Protein AF-0000000066714781 (afdb_homodimer)

Solvent-accessible surface area (backbone atoms only — not comparable to full-atom values): 64821 Å² total; per-residue (Å²): 110,67,69,63,35,52,49,48,53,53,52,46,43,52,51,28,61,69,34,91,71,52,39,52,29,37,52,35,44,41,30,31,59,32,53,34,69,69,55,35,81,63,45,42,54,32,31,66,59,55,54,38,80,67,70,57,42,36,33,37,39,38,86,87,50,33,39,34,35,30,44,60,53,38,49,68,54,43,68,72,45,41,47,92,71,44,42,82,36,46,54,91,77,41,76,53,68,45,55,45,47,48,72,73,46,61,73,55,32,30,32,34,32,44,31,46,41,32,26,39,47,58,50,50,51,39,48,62,46,19,53,83,47,53,34,41,82,40,72,44,93,62,55,65,62,62,74,70,40,82,81,58,56,79,86,74,83,58,57,55,38,77,46,52,48,88,39,58,57,57,51,46,67,60,48,49,52,55,51,42,51,51,30,53,72,70,53,27,46,31,37,55,44,34,35,31,63,55,48,22,60,52,65,35,33,28,24,66,59,23,80,42,26,39,22,43,77,42,40,30,43,37,42,81,79,44,34,38,38,19,25,57,61,91,21,56,41,71,67,46,50,52,53,32,50,73,69,60,33,44,78,42,48,45,76,48,50,55,60,44,39,36,28,47,59,71,71,64,59,75,57,89,80,55,72,73,76,70,80,76,77,64,85,85,49,19,39,33,34,22,39,77,33,31,20,32,53,55,54,69,44,40,54,80,90,34,54,36,81,45,77,55,85,56,41,58,64,66,34,40,43,51,74,43,29,49,53,25,33,46,50,42,21,48,53,47,19,35,20,51,46,50,36,52,51,50,48,32,51,46,38,28,69,47,46,24,25,44,15,66,77,37,62,48,77,46,82,56,59,47,88,80,58,90,71,85,55,26,28,45,57,51,49,50,50,38,50,53,45,40,63,74,37,88,55,50,72,50,44,26,46,82,53,24,29,22,52,20,37,48,22,27,38,72,74,37,69,52,41,87,91,72,42,52,60,69,54,44,78,30,45,36,24,39,37,40,34,32,25,22,68,35,8,39,42,57,41,26,50,45,46,48,26,18,46,77,51,73,66,57,19,51,54,44,31,26,32,48,51,4,37,50,45,47,51,71,40,33,39,51,58,70,45,33,24,42,54,49,30,44,48,30,42,43,54,28,20,56,41,22,39,61,60,62,62,58,34,23,37,12,49,26,67,41,33,38,48,75,24,52,76,40,44,22,18,83,62,81,54,92,76,62,39,44,58,49,64,43,20,38,34,34,43,39,29,43,40,55,43,81,78,47,29,27,40,40,45,31,37,33,28,33,29,31,75,41,90,42,86,42,54,50,89,70,52,47,42,28,25,53,40,77,47,56,39,64,72,65,54,60,73,42,46,48,43,71,76,50,52,73,69,53,45,50,48,53,34,51,51,21,47,46,36,46,67,70,34,44,86,71,47,55,73,70,50,37,53,47,46,51,63,53,30,54,74,71,67,76,58,127,111,66,68,64,34,51,49,49,51,54,53,45,43,52,51,28,62,69,35,89,71,52,40,52,27,37,52,36,44,42,30,33,58,32,52,35,69,69,55,34,81,64,46,42,54,31,31,66,58,54,52,38,80,67,67,61,41,36,34,39,38,39,86,85,51,34,38,36,34,31,44,60,54,39,49,70,53,43,69,71,46,42,48,90,71,45,42,83,37,46,55,90,76,41,77,52,68,46,58,45,47,48,71,72,48,61,72,54,32,31,32,35,32,45,29,44,41,32,25,37,46,59,48,52,52,38,48,62,47,20,52,85,47,52,34,40,82,39,72,44,92,64,56,63,63,64,71,70,42,82,81,60,58,79,86,74,81,56,58,54,38,80,46,55,47,88,39,59,57,57,50,47,68,60,49,50,51,53,51,42,52,50,31,54,74,71,51,25,48,32,36,54,44,33,35,31,61,55,48,20,60,52,63,35,34,28,24,66,59,24,82,42,28,39,21,43,77,41,38,30,43,39,42,79,80,46,35,38,40,20,25,59,61,90,20,58,42,71,66,45,51,53,52,34,51,72,69,60,33,45,79,41,49,44,78,49,49,57,60,44,40,36,27,48,58,71,70,62,61,76,57,90,82,55,70,73,77,70,83,76,76,63,87,83,50,20,38,33,34,24,39,77,33,30,19,32,53,55,56,67,44,41,51,79,91,34,51,37,79,45,76,55,84,56,41,58,64,66,34,40,44,52,72,43,30,48,53,24,34,45,51,43,21,48,53,47,19,34,20,50,46,50,36,53,51,50,48,32,51,48,38,29,69,48,46,20,24,42,14,65,76,38,63,48,81,45,76,59,55,47,86,80,60,90,71,85,56,26,29,45,58,53,50,50,50,37,51,54,44,41,64,73,37,87,55,50,71,49,44,27,46,84,52,23,30,21,52,20,38,46,22,27,37,71,74,38,71,53,40,85,90,71,40,53,61,69,52,44,80,31,44,36,24,40,37,39,34,31,25,21,68,35,6,38,43,56,39,25,50,47,46,48,26,17,47,77,50,72,66,57,19,51,52,43,32,24,30,48,51,4,39,50,45,48,49,70,39,33,40,50,58,71,46,34,24,43,52,50,30,44,46,29,42,43,53,27,20,55,41,22,38,60,62,62,62,57,34,24,36,11,50,26,68,41,31,38,49,73,26,52,71,38,43,21,17,82,63,82,53,90,69,68,40,44,59,48,64,41,20,40,32,36,43,39,31,43,40,54,43,81,78,46,29,27,42,41,46,31,35,33,27,33,30,31,76,41,89,42,85,41,54,51,90,70,52,46,41,30,26,54,41,75,48,55,39,63,71,67,55,61,76,42,47,48,42,70,76,51,52,72,68,54,43,50,47,53,33,51,51,20,46,47,33,45,67,70,34,46,86,70,47,55,72,69,50,38,54,48,46,52,63,56,30,54,72,71,66,76,59,127

Structure (mmCIF, N/CA/C/O backbone):
data_AF-0000000066714781-model_v1
#
loop_
_entity.id
_entity.type
_entity.pdbx_description
1 polymer 'Xaa-Pro aminopeptidase'
#
loop_
_atom_site.group_PDB
_atom_site.id
_atom_site.type_symbol
_atom_site.label_atom_id
_atom_site.label_alt_id
_atom_site.label_comp_id
_atom_site.label_asym_id
_atom_site.label_entity_id
_atom_site.label_seq_id
_atom_site.pdbx_PDB_ins_code
_atom_site.Cartn_x
_atom_site.Cartn_y
_atom_site.Cartn_z
_atom_site.occupancy
_atom_site.B_iso_or_equiv
_atom_site.auth_seq_id
_atom_site.auth_comp_id
_atom_site.auth_asym_id
_atom_site.auth_atom_id
_atom_site.pdbx_PDB_model_num
ATOM 1 N N . MET A 1 1 ? 14.008 -42.25 6.23 1 44.88 1 MET A N 1
ATOM 2 C CA . MET A 1 1 ? 13.992 -41.188 5.246 1 44.88 1 MET A CA 1
ATOM 3 C C . MET A 1 1 ? 14.781 -39.969 5.746 1 44.88 1 MET A C 1
ATOM 5 O O . MET A 1 1 ? 15.586 -39.406 5.012 1 44.88 1 MET A O 1
ATOM 9 N N . ALA A 1 2 ? 14.539 -39.625 7.086 1 56.28 2 ALA A N 1
ATOM 10 C CA . ALA A 1 2 ? 15.312 -38.531 7.68 1 56.28 2 ALA A CA 1
ATOM 11 C C . ALA A 1 2 ? 16.797 -38.906 7.766 1 56.28 2 ALA A C 1
ATOM 13 O O . ALA A 1 2 ? 17.656 -38.062 7.48 1 56.28 2 ALA A O 1
ATOM 14 N N . SER A 1 3 ? 17.125 -40.062 8.086 1 51.41 3 SER A N 1
ATOM 15 C CA . SER A 1 3 ? 18.5 -40.5 8.281 1 51.41 3 SER A CA 1
ATOM 16 C C . SER A 1 3 ? 19.281 -40.5 6.965 1 51.41 3 SER A C 1
ATOM 18 O O . SER A 1 3 ? 20.438 -40.094 6.93 1 51.41 3 SER A O 1
ATOM 20 N N . ALA A 1 4 ? 18.672 -40.906 5.91 1 58.88 4 ALA A N 1
ATOM 21 C CA . ALA A 1 4 ? 19.328 -40.875 4.605 1 58.88 4 ALA A CA 1
ATOM 22 C C . ALA A 1 4 ? 19.562 -39.438 4.133 1 58.88 4 ALA A C 1
ATOM 24 O O . ALA A 1 4 ? 20.609 -39.125 3.572 1 58.88 4 ALA A O 1
ATOM 25 N N . ARG A 1 5 ? 18.703 -38.625 4.469 1 74.19 5 ARG A N 1
ATOM 26 C CA . ARG A 1 5 ? 18.828 -37.219 4.07 1 74.19 5 ARG A CA 1
ATOM 27 C C . ARG A 1 5 ? 19.938 -36.531 4.863 1 74.19 5 ARG A C 1
ATOM 29 O O . ARG A 1 5 ? 20.656 -35.688 4.332 1 74.19 5 ARG A O 1
ATOM 36 N N . ASP A 1 6 ? 20.062 -37.031 6.047 1 77.75 6 ASP A N 1
ATOM 37 C CA . ASP A 1 6 ? 21.125 -36.469 6.875 1 77.75 6 ASP A CA 1
ATOM 38 C C . ASP A 1 6 ? 22.5 -36.812 6.301 1 77.75 6 ASP A C 1
ATOM 40 O O . ASP A 1 6 ? 23.438 -36.031 6.422 1 77.75 6 ASP A O 1
ATOM 44 N N . GLU A 1 7 ? 22.5 -37.875 5.621 1 86.5 7 GLU A N 1
ATOM 45 C CA . GLU A 1 7 ? 23.734 -38.25 4.953 1 86.5 7 GLU A CA 1
ATOM 46 C C . GLU A 1 7 ? 24.062 -37.312 3.793 1 86.5 7 GLU A C 1
ATOM 48 O O . GLU A 1 7 ? 25.234 -37.062 3.498 1 86.5 7 GLU A O 1
ATOM 53 N N . HIS A 1 8 ? 23.031 -36.812 3.176 1 92.19 8 HIS A N 1
ATOM 54 C CA . HIS A 1 8 ? 23.25 -35.875 2.082 1 92.19 8 HIS A CA 1
ATOM 55 C C . HIS A 1 8 ? 23.891 -34.594 2.58 1 92.19 8 HIS A C 1
ATOM 57 O O . HIS A 1 8 ? 24.734 -34 1.9 1 92.19 8 HIS A O 1
ATOM 63 N N . LEU A 1 9 ? 23.531 -34.156 3.83 1 94.69 9 LEU A N 1
ATOM 64 C CA . LEU A 1 9 ? 24.094 -32.938 4.414 1 94.69 9 LEU A CA 1
ATOM 65 C C . LEU A 1 9 ? 25.594 -33.125 4.656 1 94.69 9 LEU A C 1
ATOM 67 O O . LEU A 1 9 ? 26.375 -32.188 4.391 1 94.69 9 LEU A O 1
ATOM 71 N N . ASP A 1 10 ? 25.922 -34.219 5.137 1 95.12 10 ASP A N 1
ATOM 72 C CA . ASP A 1 10 ? 27.344 -34.5 5.387 1 95.12 10 ASP A CA 1
ATOM 73 C C . ASP A 1 10 ? 28.125 -34.562 4.082 1 95.12 10 ASP A C 1
ATOM 75 O O . ASP A 1 10 ? 29.266 -34.094 4.023 1 95.12 10 ASP A O 1
ATOM 79 N N . GLY A 1 11 ? 27.5 -35.188 3.088 1 95.75 11 GLY A N 1
ATOM 80 C CA . GLY A 1 11 ? 28.125 -35.219 1.776 1 95.75 11 GLY A CA 1
ATOM 81 C C . GLY A 1 11 ? 28.375 -33.844 1.201 1 95.75 11 GLY A C 1
ATOM 82 O O . GLY A 1 11 ? 29.438 -33.562 0.644 1 95.75 11 GLY A O 1
ATOM 83 N N . ILE A 1 12 ? 27.422 -32.969 1.336 1 97.38 12 ILE A N 1
ATOM 84 C CA . ILE A 1 12 ? 27.531 -31.594 0.841 1 97.38 12 ILE A CA 1
ATOM 85 C C . ILE A 1 12 ? 28.641 -30.875 1.586 1 97.38 12 ILE A C 1
ATOM 87 O O . ILE A 1 12 ? 29.453 -30.156 0.975 1 97.38 12 ILE A O 1
ATOM 91 N N . ARG A 1 13 ? 28.703 -31.031 2.928 1 97.5 13 ARG A N 1
ATOM 92 C CA . ARG A 1 13 ? 29.719 -30.359 3.732 1 97.5 13 ARG A CA 1
ATOM 93 C C . ARG A 1 13 ? 31.125 -30.812 3.346 1 97.5 13 ARG A C 1
ATOM 95 O O . ARG A 1 13 ? 32.062 -30.016 3.332 1 97.5 13 ARG A O 1
ATOM 102 N N . ALA A 1 14 ? 31.219 -32.062 3.061 1 97.25 14 ALA A N 1
ATOM 103 C CA . ALA A 1 14 ? 32.5 -32.562 2.596 1 97.25 14 ALA A CA 1
ATOM 104 C C . ALA A 1 14 ? 32.906 -31.906 1.283 1 97.25 14 ALA A C 1
ATOM 106 O O . ALA A 1 14 ? 34.094 -31.547 1.102 1 97.25 14 ALA A O 1
ATOM 107 N N . LEU A 1 15 ? 32 -31.828 0.376 1 97.69 15 LEU A N 1
ATOM 108 C CA . LEU A 1 15 ? 32.25 -31.172 -0.907 1 97.69 15 LEU A CA 1
ATOM 109 C C . LEU A 1 15 ? 32.594 -29.703 -0.715 1 97.69 15 LEU A C 1
ATOM 111 O O . LEU A 1 15 ? 33.469 -29.172 -1.403 1 97.69 15 LEU A O 1
ATOM 115 N N . MET A 1 16 ? 31.922 -29.016 0.201 1 98.19 16 MET A N 1
ATOM 116 C CA . MET A 1 16 ? 32.188 -27.609 0.505 1 98.19 16 MET A CA 1
ATOM 117 C C . MET A 1 16 ? 33.594 -27.406 1.022 1 98.19 16 MET A C 1
ATOM 119 O O . MET A 1 16 ? 34.312 -26.5 0.586 1 98.19 16 MET A O 1
ATOM 123 N N . ALA A 1 17 ? 33.969 -28.281 1.892 1 97.38 17 ALA A N 1
ATOM 124 C CA . ALA A 1 17 ? 35.312 -28.219 2.479 1 97.38 17 ALA A CA 1
ATOM 125 C C . ALA A 1 17 ? 36.375 -28.5 1.434 1 97.38 17 ALA A C 1
ATOM 127 O O . ALA A 1 17 ? 37.469 -27.938 1.482 1 97.38 17 ALA A O 1
ATOM 128 N N . ALA A 1 18 ? 36.062 -29.328 0.481 1 96.94 18 ALA A N 1
ATOM 129 C CA . ALA A 1 18 ? 37.031 -29.766 -0.528 1 96.94 18 ALA A CA 1
ATOM 130 C C . ALA A 1 18 ? 37.094 -28.781 -1.684 1 96.94 18 ALA A C 1
ATOM 132 O O . ALA A 1 18 ? 38.031 -28.828 -2.486 1 96.94 18 ALA A O 1
ATOM 133 N N . HIS A 1 19 ? 36.156 -27.906 -1.777 1 96.38 19 HIS A N 1
ATOM 134 C CA . HIS A 1 19 ? 36.094 -26.922 -2.861 1 96.38 19 HIS A CA 1
ATOM 135 C C . HIS A 1 19 ? 37.281 -25.938 -2.764 1 96.38 19 HIS A C 1
ATOM 137 O O . HIS A 1 19 ? 37.781 -25.703 -1.674 1 96.38 19 HIS A O 1
ATOM 143 N N . SER A 1 20 ? 37.719 -25.375 -3.877 1 95.5 20 SER A N 1
ATOM 144 C CA . SER A 1 20 ? 38.75 -24.344 -3.926 1 95.5 20 SER A CA 1
ATOM 145 C C . SER A 1 20 ? 38.219 -23.047 -4.531 1 95.5 20 SER A C 1
ATOM 147 O O . SER A 1 20 ? 37.969 -22.984 -5.738 1 95.5 20 SER A O 1
ATOM 149 N N . PRO A 1 21 ? 38.094 -22.047 -3.721 1 96.19 21 PRO A N 1
ATOM 150 C CA . PRO A 1 21 ? 38.281 -21.969 -2.273 1 96.19 21 PRO A CA 1
ATOM 151 C C . PRO A 1 21 ? 37.219 -22.734 -1.483 1 96.19 21 PRO A C 1
ATOM 153 O O . PRO A 1 21 ? 36.188 -23.062 -2.023 1 96.19 21 PRO A O 1
ATOM 156 N N . PRO A 1 22 ? 37.562 -23.016 -0.207 1 96.81 22 PRO A N 1
ATOM 157 C CA . PRO A 1 22 ? 36.531 -23.641 0.62 1 96.81 22 PRO A CA 1
ATOM 158 C C . PRO A 1 22 ? 35.281 -22.766 0.788 1 96.81 22 PRO A C 1
ATOM 160 O O . PRO A 1 22 ? 35.406 -21.547 0.912 1 96.81 22 PRO A O 1
ATOM 163 N N . LEU A 1 23 ? 34.188 -23.422 0.752 1 98.31 23 LEU A N 1
ATOM 164 C CA . LEU A 1 23 ? 32.938 -22.703 0.91 1 98.31 23 LEU A CA 1
ATOM 165 C C . LEU A 1 23 ? 32.5 -22.703 2.369 1 98.31 23 LEU A C 1
ATOM 167 O O . LEU A 1 23 ? 32.625 -23.703 3.064 1 98.31 23 LEU A O 1
ATOM 171 N N . HIS A 1 24 ? 32.062 -21.578 2.838 1 98.38 24 HIS A N 1
ATOM 172 C CA . HIS A 1 24 ? 31.578 -21.406 4.199 1 98.38 24 HIS A CA 1
ATOM 173 C C . HIS A 1 24 ? 30.062 -21.516 4.258 1 98.38 24 HIS A C 1
ATOM 175 O O . HIS A 1 24 ? 29.484 -21.688 5.336 1 98.38 24 HIS A O 1
ATOM 181 N N . GLY A 1 25 ? 29.406 -21.391 3.207 1 98.38 25 GLY A N 1
ATOM 182 C CA . GLY A 1 25 ? 27.969 -21.516 3.025 1 98.38 25 GLY A CA 1
ATOM 183 C C . GLY A 1 25 ? 27.578 -21.906 1.609 1 98.38 25 GLY A C 1
ATOM 184 O O . GLY A 1 25 ? 28.312 -21.609 0.659 1 98.38 25 GLY A O 1
ATOM 185 N N . LEU A 1 26 ? 26.516 -22.609 1.447 1 98.62 26 LEU A N 1
ATOM 186 C CA . LEU A 1 26 ? 25.938 -22.984 0.161 1 98.62 26 LEU A CA 1
ATOM 187 C C . LEU A 1 26 ? 24.453 -22.641 0.113 1 98.62 26 LEU A C 1
ATOM 189 O O . LEU A 1 26 ? 23.672 -23.094 0.962 1 98.62 26 LEU A O 1
ATOM 193 N N . VAL A 1 27 ? 24.062 -21.797 -0.836 1 98.56 27 VAL A N 1
ATOM 194 C CA . VAL A 1 27 ? 22.656 -21.422 -1.023 1 98.56 27 VAL A CA 1
ATOM 195 C C . VAL A 1 27 ? 22.016 -22.328 -2.074 1 98.56 27 VAL A C 1
ATOM 197 O O . VAL A 1 27 ? 22.531 -22.469 -3.186 1 98.56 27 VAL A O 1
ATOM 200 N N . VAL A 1 28 ? 20.922 -22.969 -1.767 1 98.31 28 VAL A N 1
ATOM 201 C CA . VAL A 1 28 ? 20.172 -23.844 -2.67 1 98.31 28 VAL A CA 1
ATOM 202 C C . VAL A 1 28 ? 18.734 -23.344 -2.799 1 98.31 28 VAL A C 1
ATOM 204 O O . VAL A 1 28 ? 17.875 -23.719 -1.999 1 98.31 28 VAL A O 1
ATOM 207 N N . PRO A 1 29 ? 18.422 -22.578 -3.824 1 97.5 29 PRO A N 1
ATOM 208 C CA . PRO A 1 29 ? 17.062 -22.062 -4.008 1 97.5 29 PRO A CA 1
ATOM 209 C C . PRO A 1 29 ? 16.125 -23.109 -4.602 1 97.5 29 PRO A C 1
ATOM 211 O O . PRO A 1 29 ? 16.562 -24.188 -4.988 1 97.5 29 PRO A O 1
ATOM 214 N N . SER A 1 30 ? 14.805 -22.781 -4.621 1 96.56 30 SER A N 1
ATOM 215 C CA . SER A 1 30 ? 13.812 -23.625 -5.273 1 96.56 30 SER A CA 1
ATOM 216 C C . SER A 1 30 ? 13.844 -23.438 -6.789 1 96.56 30 SER A C 1
ATOM 218 O O . SER A 1 30 ? 13.453 -24.344 -7.535 1 96.56 30 SER A O 1
ATOM 220 N N . GLU A 1 31 ? 14.336 -22.344 -7.223 1 96.06 31 GLU A N 1
ATOM 221 C CA . GLU A 1 31 ? 14.203 -21.922 -8.617 1 96.06 31 GLU A CA 1
ATOM 222 C C . GLU A 1 31 ? 15.133 -22.719 -9.523 1 96.06 31 GLU A C 1
ATOM 224 O O . GLU A 1 31 ? 16.234 -23.094 -9.117 1 96.06 31 GLU A O 1
ATOM 229 N N . ASP A 1 32 ? 14.703 -22.953 -10.75 1 96.81 32 ASP A N 1
ATOM 230 C CA . ASP A 1 32 ? 15.547 -23.5 -11.812 1 96.81 32 ASP A CA 1
ATOM 231 C C . ASP A 1 32 ? 16.203 -22.375 -12.617 1 96.81 32 ASP A C 1
ATOM 233 O O . ASP A 1 32 ? 16.281 -21.234 -12.156 1 96.81 32 ASP A O 1
ATOM 237 N N . ALA A 1 33 ? 16.797 -22.75 -13.711 1 96.75 33 ALA A N 1
ATOM 238 C CA . ALA A 1 33 ? 17.547 -21.797 -14.523 1 96.75 33 ALA A CA 1
ATOM 239 C C . ALA A 1 33 ? 16.625 -20.734 -15.125 1 96.75 33 ALA A C 1
ATOM 241 O O . ALA A 1 33 ? 17.109 -19.719 -15.641 1 96.75 33 ALA A O 1
ATOM 242 N N . HIS A 1 34 ? 15.352 -20.953 -15.031 1 97.88 34 HIS A N 1
ATOM 243 C CA . HIS A 1 34 ? 14.359 -20.062 -15.617 1 97.88 34 HIS A CA 1
ATOM 244 C C . HIS A 1 34 ? 13.562 -19.328 -14.539 1 97.88 34 HIS A C 1
ATOM 246 O O . HIS A 1 34 ? 12.578 -18.641 -14.844 1 97.88 34 HIS A O 1
ATOM 252 N N . GLN A 1 35 ? 13.984 -19.5 -13.242 1 96.06 35 GLN A N 1
ATOM 253 C CA . GLN A 1 35 ? 13.352 -18.891 -12.078 1 96.06 35 GLN A CA 1
ATOM 254 C C . GLN A 1 35 ? 11.883 -19.297 -11.984 1 96.06 35 GLN A C 1
ATOM 256 O O . GLN A 1 35 ? 11.039 -18.484 -11.586 1 96.06 35 GLN A O 1
ATOM 261 N N . SER A 1 36 ? 11.586 -20.5 -12.367 1 94.81 36 SER A N 1
ATOM 262 C CA . SER A 1 36 ? 10.211 -21 -12.391 1 94.81 36 SER A CA 1
ATOM 263 C C . SER A 1 36 ? 9.672 -21.219 -10.977 1 94.81 36 SER A C 1
ATOM 265 O O . SER A 1 36 ? 10.422 -21.609 -10.078 1 94.81 36 SER A O 1
ATOM 267 N N . GLU A 1 37 ? 8.375 -20.969 -10.828 1 89.25 37 GLU A N 1
ATOM 268 C CA . GLU A 1 37 ? 7.715 -21.328 -9.578 1 89.25 37 GLU A CA 1
ATOM 269 C C . GLU A 1 37 ? 7.652 -22.844 -9.398 1 89.25 37 GLU A C 1
ATOM 271 O O . GLU A 1 37 ? 8.062 -23.375 -8.367 1 89.25 37 GLU A O 1
ATOM 276 N N . TYR A 1 38 ? 7.098 -23.516 -10.406 1 91.19 38 TYR A N 1
ATOM 277 C CA . TYR A 1 38 ? 7.16 -24.969 -10.477 1 91.19 38 TYR A CA 1
ATOM 278 C C . TYR A 1 38 ? 8.336 -25.422 -11.328 1 91.19 38 TYR A C 1
ATOM 280 O O . TYR A 1 38 ? 8.586 -24.859 -12.398 1 91.19 38 TYR A O 1
ATOM 288 N N . VAL A 1 39 ? 9.039 -26.391 -10.75 1 95.44 39 VAL A N 1
ATOM 289 C CA . VAL A 1 39 ? 10.211 -26.859 -11.484 1 95.44 39 VAL A CA 1
ATOM 290 C C . VAL A 1 39 ? 10.07 -28.359 -11.766 1 95.44 39 VAL A C 1
ATOM 292 O O . VAL A 1 39 ? 9.258 -29.047 -11.141 1 95.44 39 VAL A O 1
ATOM 295 N N . SER A 1 40 ? 10.805 -28.828 -12.727 1 94.81 40 SER A N 1
ATOM 296 C CA . SER A 1 40 ? 10.781 -30.25 -13.062 1 94.81 40 SER A CA 1
ATOM 297 C C . SER A 1 40 ? 11.43 -31.078 -11.969 1 94.81 40 SER A C 1
ATOM 299 O O . SER A 1 40 ? 12.18 -30.562 -11.141 1 94.81 40 SER A O 1
ATOM 301 N N . GLU A 1 41 ? 11.172 -32.344 -11.992 1 94.06 41 GLU A N 1
ATOM 302 C CA . GLU A 1 41 ? 11.633 -33.25 -10.953 1 94.06 41 GLU A CA 1
ATOM 303 C C . GLU A 1 41 ? 13.148 -33.188 -10.797 1 94.06 41 GLU A C 1
ATOM 305 O O . GLU A 1 41 ? 13.664 -33.25 -9.68 1 94.06 41 GLU A O 1
ATOM 310 N N . GLN A 1 42 ? 13.828 -33.062 -11.875 1 94.62 42 GLN A N 1
ATOM 311 C CA . GLN A 1 42 ? 15.281 -33.094 -11.844 1 94.62 42 GLN A CA 1
ATOM 312 C C . GLN A 1 42 ? 15.852 -31.797 -11.297 1 94.62 42 GLN A C 1
ATOM 314 O O . GLN A 1 42 ? 17.047 -31.719 -10.969 1 94.62 42 GLN A O 1
ATOM 319 N N . ASP A 1 43 ? 15.031 -30.781 -11.172 1 95.94 43 ASP A N 1
ATOM 320 C CA . ASP A 1 43 ? 15.484 -29.469 -10.719 1 95.94 43 ASP A CA 1
ATOM 321 C C . ASP A 1 43 ? 15.109 -29.219 -9.258 1 95.94 43 ASP A C 1
ATOM 323 O O . ASP A 1 43 ? 15.406 -28.172 -8.703 1 95.94 43 ASP A O 1
ATOM 327 N N . LYS A 1 44 ? 14.461 -30.172 -8.609 1 96.56 44 LYS A N 1
ATOM 328 C CA . LYS A 1 44 ? 14.023 -30.031 -7.223 1 96.56 44 LYS A CA 1
ATOM 329 C C . LYS A 1 44 ? 15.18 -30.281 -6.258 1 96.56 44 LYS A C 1
ATOM 331 O O . LYS A 1 44 ? 15.062 -31.094 -5.34 1 96.56 44 LYS A O 1
ATOM 336 N N . ARG A 1 45 ? 16.266 -29.5 -6.355 1 97.12 45 ARG A N 1
ATOM 337 C CA . ARG A 1 45 ? 17.484 -29.656 -5.574 1 97.12 45 ARG A CA 1
ATOM 338 C C . ARG A 1 45 ? 17.234 -29.344 -4.105 1 97.12 45 ARG A C 1
ATOM 340 O O . ARG A 1 45 ? 17.703 -30.078 -3.225 1 97.12 45 ARG A O 1
ATOM 347 N N . ARG A 1 46 ? 16.484 -28.266 -3.836 1 97.56 46 ARG A N 1
ATOM 348 C CA . ARG A 1 46 ? 16.172 -27.906 -2.455 1 97.56 46 ARG A CA 1
ATOM 349 C C . ARG A 1 46 ? 15.375 -29.016 -1.77 1 97.56 46 ARG A C 1
ATOM 351 O O . ARG A 1 46 ? 15.648 -29.359 -0.617 1 97.56 46 ARG A O 1
ATOM 358 N N . GLU A 1 47 ? 14.367 -29.516 -2.504 1 96.31 47 GLU A N 1
ATOM 359 C CA . GLU A 1 47 ? 13.562 -30.609 -1.959 1 96.31 47 GLU A CA 1
ATOM 360 C C . GLU A 1 47 ? 14.422 -31.828 -1.668 1 96.31 47 GLU A C 1
ATOM 362 O O . GLU A 1 47 ? 14.273 -32.469 -0.621 1 96.31 47 GLU A O 1
ATOM 367 N N . PHE A 1 48 ? 15.352 -32.219 -2.578 1 96.38 48 PHE A N 1
ATOM 368 C CA . PHE A 1 48 ? 16.219 -33.375 -2.426 1 96.38 48 PHE A CA 1
ATOM 369 C C . PHE A 1 48 ? 17.062 -33.25 -1.165 1 96.38 48 PHE A C 1
ATOM 371 O O . PHE A 1 48 ? 17.109 -34.188 -0.358 1 96.38 48 PHE A O 1
ATOM 378 N N . ILE A 1 49 ? 17.609 -32.062 -0.972 1 96.75 49 ILE A N 1
ATOM 379 C CA . ILE A 1 49 ? 18.625 -31.953 0.079 1 96.75 49 ILE A CA 1
ATOM 380 C C . ILE A 1 49 ? 17.938 -31.734 1.427 1 96.75 49 ILE A C 1
ATOM 382 O O . ILE A 1 49 ? 18.438 -32.188 2.463 1 96.75 49 ILE A O 1
ATOM 386 N N . SER A 1 50 ? 16.797 -31.047 1.478 1 96.25 50 SER A N 1
ATOM 387 C CA . SER A 1 50 ? 16.188 -30.641 2.744 1 96.25 50 SER A CA 1
ATOM 388 C C . SER A 1 50 ? 15.031 -31.562 3.123 1 96.25 50 SER A C 1
ATOM 390 O O . SER A 1 50 ? 14.625 -31.609 4.285 1 96.25 50 SER A O 1
ATOM 392 N N . GLY A 1 51 ? 14.406 -32.156 2.119 1 94.75 51 GLY A N 1
ATOM 393 C CA . GLY A 1 51 ? 13.211 -32.969 2.346 1 94.75 51 GLY A CA 1
ATOM 394 C C . GLY A 1 51 ? 11.938 -32.125 2.342 1 94.75 51 GLY A C 1
ATOM 395 O O . GLY A 1 51 ? 10.836 -32.688 2.418 1 94.75 51 GLY A O 1
ATOM 396 N N . PHE A 1 52 ? 12.086 -30.859 2.242 1 95.81 52 PHE A N 1
ATOM 397 C CA . PHE A 1 52 ? 10.93 -29.984 2.213 1 95.81 52 PHE A CA 1
ATOM 398 C C . PHE A 1 52 ? 10.32 -29.938 0.815 1 95.81 52 PHE A C 1
ATOM 400 O O . PHE A 1 52 ? 10.977 -29.516 -0.141 1 95.81 52 PHE A O 1
ATOM 407 N N . THR A 1 53 ? 9.016 -30.219 0.65 1 94.12 53 THR A N 1
ATOM 408 C CA . THR A 1 53 ? 8.43 -30.422 -0.669 1 94.12 53 THR A CA 1
ATOM 409 C C . THR A 1 53 ? 7.629 -29.203 -1.102 1 94.12 53 THR A C 1
ATOM 411 O O . THR A 1 53 ? 7.016 -29.203 -2.172 1 94.12 53 THR A O 1
ATOM 414 N N . GLY A 1 54 ? 7.566 -28.156 -0.257 1 93.88 54 GLY A N 1
ATOM 415 C CA . GLY A 1 54 ? 6.895 -26.938 -0.687 1 93.88 54 GLY A CA 1
ATOM 416 C C . GLY A 1 54 ? 7.508 -26.328 -1.932 1 93.88 54 GLY A C 1
ATOM 417 O O . GLY A 1 54 ? 8.695 -26.516 -2.203 1 93.88 54 GLY A O 1
ATOM 418 N N . SER A 1 55 ? 6.742 -25.516 -2.609 1 92.12 55 SER A N 1
ATOM 419 C CA . SER A 1 55 ? 7.191 -25 -3.896 1 92.12 55 SER A CA 1
ATOM 420 C C . SER A 1 55 ? 8.008 -23.719 -3.723 1 92.12 55 SER A C 1
ATOM 422 O O . SER A 1 55 ? 8.578 -23.203 -4.688 1 92.12 55 SER A O 1
ATOM 424 N N . ALA A 1 56 ? 8.016 -23.188 -2.545 1 93.75 56 ALA A N 1
ATOM 425 C CA . ALA A 1 56 ? 8.773 -21.953 -2.312 1 93.75 56 ALA A CA 1
ATOM 426 C C . ALA A 1 56 ? 9.672 -22.094 -1.085 1 93.75 56 ALA A C 1
ATOM 428 O O . ALA A 1 56 ? 9.203 -22.453 -0.003 1 93.75 56 ALA A O 1
ATOM 429 N N . GLY A 1 57 ? 10.891 -21.75 -1.279 1 96.19 57 GLY A N 1
ATOM 430 C CA . GLY A 1 57 ? 11.852 -21.812 -0.186 1 96.19 57 GLY A CA 1
ATOM 431 C C . GLY A 1 57 ? 13.289 -21.656 -0.644 1 96.19 57 GLY A C 1
ATOM 432 O O . GLY A 1 57 ? 13.562 -21.594 -1.845 1 96.19 57 GLY A O 1
ATOM 433 N N . LEU A 1 58 ? 14.117 -21.562 0.317 1 98.06 58 LEU A N 1
ATOM 434 C CA . LEU A 1 58 ? 15.555 -21.422 0.098 1 98.06 58 LEU A CA 1
ATOM 435 C C . LEU A 1 58 ? 16.344 -22.109 1.211 1 98.06 58 LEU A C 1
ATOM 437 O O . LEU A 1 58 ? 16.094 -21.859 2.393 1 98.06 58 LEU A O 1
ATOM 441 N N . ALA A 1 59 ? 17.234 -22.969 0.83 1 98.31 59 ALA A N 1
ATOM 442 C CA . ALA A 1 59 ? 18.078 -23.672 1.8 1 98.31 59 ALA A CA 1
ATOM 443 C C . ALA A 1 59 ? 19.453 -23.016 1.894 1 98.31 59 ALA A C 1
ATOM 445 O O . ALA A 1 59 ? 20.016 -22.609 0.881 1 98.31 59 ALA A O 1
ATOM 446 N N . LEU A 1 60 ? 19.938 -22.875 3.047 1 98.62 60 LEU A N 1
ATOM 447 C CA . LEU A 1 60 ? 21.312 -22.469 3.326 1 98.62 60 LEU A CA 1
ATOM 448 C C . LEU A 1 60 ? 22.031 -23.531 4.148 1 98.62 60 LEU A C 1
ATOM 450 O O . LEU A 1 60 ? 21.562 -23.906 5.234 1 98.62 60 LEU A O 1
ATOM 454 N N . ILE A 1 61 ? 23.094 -24.047 3.639 1 98.38 61 ILE A N 1
ATOM 455 C CA . ILE A 1 61 ? 23.906 -25.031 4.34 1 98.38 61 ILE A CA 1
ATOM 456 C C . ILE A 1 61 ? 25.25 -24.422 4.715 1 98.38 61 ILE A C 1
ATOM 458 O O . ILE A 1 61 ? 25.984 -23.938 3.848 1 98.38 61 ILE A O 1
ATOM 462 N N . THR A 1 62 ? 25.516 -24.312 5.957 1 98.19 62 THR A N 1
ATOM 463 C CA . THR A 1 62 ? 26.844 -23.953 6.445 1 98.19 62 THR A CA 1
ATOM 464 C C . THR A 1 62 ? 27.594 -25.172 6.953 1 98.19 62 THR A C 1
ATOM 466 O O . THR A 1 62 ? 27.094 -26.297 6.836 1 98.19 62 THR A O 1
ATOM 469 N N . MET A 1 63 ? 28.812 -24.891 7.445 1 96.25 63 MET A N 1
ATOM 470 C CA . MET A 1 63 ? 29.594 -26.016 7.969 1 96.25 63 MET A CA 1
ATOM 471 C C . MET A 1 63 ? 29 -26.516 9.281 1 96.25 63 MET A C 1
ATOM 473 O O . MET A 1 63 ? 29.219 -27.672 9.664 1 96.25 63 MET A O 1
ATOM 477 N N . LYS A 1 64 ? 28.141 -25.703 9.914 1 94.69 64 LYS A N 1
ATOM 478 C CA . LYS A 1 64 ? 27.656 -26.031 11.258 1 94.69 64 LYS A CA 1
ATOM 479 C C . LYS A 1 64 ? 26.141 -26.141 11.281 1 94.69 64 LYS A C 1
ATOM 481 O O . LYS A 1 64 ? 25.578 -26.812 12.148 1 94.69 64 LYS A O 1
ATOM 486 N N . GLU A 1 65 ? 25.469 -25.422 10.422 1 96.44 65 GLU A N 1
ATOM 487 C CA . GLU A 1 65 ? 24 -25.344 10.477 1 96.44 65 GLU A CA 1
ATOM 488 C C . GLU A 1 65 ? 23.391 -25.562 9.094 1 96.44 65 GLU A C 1
ATOM 490 O O . GLU A 1 65 ? 24.047 -25.375 8.078 1 96.44 65 GLU A O 1
ATOM 495 N N . ALA A 1 66 ? 22.219 -26.062 9.047 1 97.94 66 ALA A N 1
ATOM 496 C CA . ALA A 1 66 ? 21.344 -26.125 7.871 1 97.94 66 ALA A CA 1
ATOM 497 C C . ALA A 1 66 ? 20.031 -25.406 8.125 1 97.94 66 ALA A C 1
ATOM 499 O O . ALA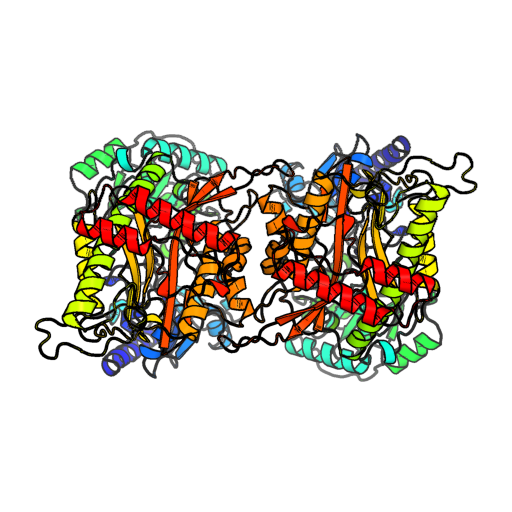 A 1 66 ? 19.328 -25.688 9.102 1 97.94 66 ALA A O 1
ATOM 500 N N . LEU A 1 67 ? 19.75 -24.406 7.305 1 98.5 67 LEU A N 1
ATOM 501 C CA . LEU A 1 67 ? 18.594 -23.531 7.488 1 98.5 67 LEU A CA 1
ATOM 502 C C . LEU A 1 67 ? 17.703 -23.547 6.25 1 98.5 67 LEU A C 1
ATOM 504 O O . LEU A 1 67 ? 18.203 -23.656 5.125 1 98.5 67 LEU A O 1
ATOM 508 N N . LEU A 1 68 ? 16.391 -23.5 6.449 1 98.5 68 LEU A N 1
ATOM 509 C CA . LEU A 1 68 ? 15.422 -23.438 5.359 1 98.5 68 LEU A CA 1
ATOM 510 C C . LEU A 1 68 ? 14.469 -22.266 5.535 1 98.5 68 LEU A C 1
ATOM 512 O O . LEU A 1 68 ? 13.672 -22.234 6.477 1 98.5 68 LEU A O 1
ATOM 516 N N . TRP A 1 69 ? 14.57 -21.281 4.621 1 98.31 69 TRP A N 1
ATOM 517 C CA . TRP A 1 69 ? 13.617 -20.188 4.578 1 98.31 69 TRP A CA 1
ATOM 518 C C . TRP A 1 69 ? 12.391 -20.562 3.754 1 98.31 69 TRP A C 1
ATOM 520 O O . TRP A 1 69 ? 12.516 -21.188 2.695 1 98.31 69 TRP A O 1
ATOM 530 N N . THR A 1 70 ? 11.203 -20.281 4.18 1 97.31 70 THR A N 1
ATOM 531 C CA . THR A 1 70 ? 9.984 -20.359 3.389 1 97.31 70 THR A CA 1
ATOM 532 C C . THR A 1 70 ? 8.961 -19.328 3.861 1 97.31 70 THR A C 1
ATOM 534 O O . THR A 1 70 ? 9.234 -18.562 4.785 1 97.31 70 THR A O 1
ATOM 537 N N . ASP A 1 71 ? 7.91 -19.188 3.162 1 93.75 71 ASP A N 1
ATOM 538 C CA . ASP A 1 71 ? 6.941 -18.156 3.512 1 93.75 71 ASP A CA 1
ATOM 539 C C . ASP A 1 71 ? 5.723 -18.75 4.207 1 93.75 71 ASP A C 1
ATOM 541 O O . ASP A 1 71 ? 5.648 -19.969 4.402 1 93.75 71 ASP A O 1
ATOM 545 N N . GLY A 1 72 ? 4.812 -17.938 4.652 1 91.56 72 GLY A N 1
ATOM 546 C CA . GLY A 1 72 ? 3.727 -18.297 5.547 1 91.56 72 GLY A CA 1
ATOM 547 C C . GLY A 1 72 ? 2.834 -19.391 4.992 1 91.56 72 GLY A C 1
ATOM 548 O O . GLY A 1 72 ? 2.156 -20.094 5.746 1 91.56 72 GLY A O 1
ATOM 549 N N . ARG A 1 73 ? 2.812 -19.688 3.764 1 91.62 73 ARG A N 1
ATOM 550 C CA . ARG A 1 73 ? 2.031 -20.75 3.133 1 91.62 73 ARG A CA 1
ATOM 551 C C . ARG A 1 73 ? 2.488 -22.125 3.609 1 91.62 73 ARG A C 1
ATOM 553 O O . ARG A 1 73 ? 1.721 -23.094 3.566 1 91.62 73 ARG A O 1
ATOM 560 N N . TYR A 1 74 ? 3.783 -22.094 4.016 1 95.31 74 TYR A N 1
ATOM 561 C CA . TYR A 1 74 ? 4.367 -23.422 4.184 1 95.31 74 TYR A CA 1
ATOM 562 C C . TYR A 1 74 ? 4.906 -23.594 5.598 1 95.31 74 TYR A C 1
ATOM 564 O O . TYR A 1 74 ? 5.602 -24.578 5.879 1 95.31 74 TYR A O 1
ATOM 572 N N . PHE A 1 75 ? 4.656 -22.688 6.473 1 94.75 75 PHE A N 1
ATOM 573 C CA . PHE A 1 75 ? 5.215 -22.781 7.816 1 94.75 75 PHE A CA 1
ATOM 574 C C . PHE A 1 75 ? 4.828 -24.109 8.461 1 94.75 75 PHE A C 1
ATOM 576 O O . PHE A 1 75 ? 5.695 -24.859 8.914 1 94.75 75 PHE A O 1
ATOM 583 N N . LEU A 1 76 ? 3.527 -24.344 8.414 1 93.62 76 LEU A N 1
ATOM 584 C CA . LEU A 1 76 ? 3.053 -25.562 9.039 1 93.62 76 LEU A CA 1
ATOM 585 C C . LEU A 1 76 ? 3.605 -26.797 8.328 1 93.62 76 LEU A C 1
ATOM 587 O O . LEU A 1 76 ? 4.062 -27.75 8.969 1 93.62 76 LEU A O 1
ATOM 591 N N . GLN A 1 77 ? 3.67 -26.781 7.055 1 94.38 77 GLN A N 1
ATOM 592 C CA . GLN A 1 77 ? 4.211 -27.891 6.27 1 94.38 77 GLN A CA 1
ATOM 593 C C . GLN A 1 77 ? 5.688 -28.109 6.578 1 94.38 77 GLN A C 1
ATOM 595 O O . GLN A 1 77 ? 6.125 -29.25 6.754 1 94.38 77 GLN A O 1
ATOM 600 N N . ALA A 1 78 ? 6.422 -27.062 6.594 1 96.69 78 ALA A N 1
ATOM 601 C CA . ALA A 1 78 ? 7.859 -27.156 6.852 1 96.69 78 ALA A CA 1
ATOM 602 C C . ALA A 1 78 ? 8.133 -27.75 8.227 1 96.69 78 ALA A C 1
ATOM 604 O O . ALA A 1 78 ? 9.047 -28.562 8.383 1 96.69 78 ALA A O 1
ATOM 605 N N . THR A 1 79 ? 7.375 -27.344 9.203 1 94.31 79 THR A N 1
ATOM 606 C CA . THR A 1 79 ? 7.547 -27.859 10.555 1 94.31 79 THR A CA 1
ATOM 607 C C . THR A 1 79 ? 7.328 -29.375 10.586 1 94.31 79 THR A C 1
ATOM 609 O O . THR A 1 79 ? 7.977 -30.078 11.352 1 94.31 79 THR A O 1
ATOM 612 N N . GLN A 1 80 ? 6.52 -29.859 9.68 1 91.31 80 GLN A N 1
ATOM 613 C CA . GLN A 1 80 ? 6.172 -31.266 9.648 1 91.31 80 GLN A CA 1
ATOM 614 C C . GLN A 1 80 ? 7.18 -32.062 8.82 1 91.31 80 GLN A C 1
ATOM 616 O O . GLN A 1 80 ? 7.387 -33.25 9.062 1 91.31 80 GLN A O 1
ATOM 621 N N . GLN A 1 81 ? 7.852 -31.406 7.875 1 94.44 81 GLN A N 1
ATOM 622 C CA . GLN A 1 81 ? 8.641 -32.156 6.898 1 94.44 81 GLN A CA 1
ATOM 623 C C . GLN A 1 81 ? 10.133 -32.062 7.223 1 94.44 81 GLN A C 1
ATOM 625 O O . GLN A 1 81 ? 10.891 -32.969 6.879 1 94.44 81 GLN A O 1
ATOM 630 N N . LEU A 1 82 ? 10.578 -31.031 7.875 1 95.88 82 LEU A N 1
ATOM 631 C CA . LEU A 1 82 ? 12 -30.828 8.133 1 95.88 82 LEU A CA 1
ATOM 632 C C . LEU A 1 82 ? 12.469 -31.688 9.289 1 95.88 82 LEU A C 1
ATOM 634 O O . LEU A 1 82 ? 11.758 -31.859 10.281 1 95.88 82 LEU A O 1
ATOM 638 N N . SER A 1 83 ? 13.625 -32.312 9.164 1 94.75 83 SER A N 1
ATOM 639 C CA . SER A 1 83 ? 14.234 -33.062 10.258 1 94.75 83 SER A CA 1
ATOM 640 C C . SER A 1 83 ? 14.828 -32.125 11.312 1 94.75 83 SER A C 1
ATOM 642 O O . SER A 1 83 ? 14.859 -30.906 11.117 1 94.75 83 SER A O 1
ATOM 644 N N . ASP A 1 84 ? 15.352 -32.688 12.352 1 94.06 84 ASP A N 1
ATOM 645 C CA . ASP A 1 84 ? 15.914 -31.922 13.461 1 94.06 84 ASP A CA 1
ATOM 646 C C . ASP A 1 84 ? 17.219 -31.25 13.055 1 94.06 84 ASP A C 1
ATOM 648 O O . ASP A 1 84 ? 17.703 -30.359 13.75 1 94.06 84 ASP A O 1
ATOM 652 N N . ARG A 1 85 ? 17.766 -31.625 11.922 1 95.12 85 ARG A N 1
ATOM 653 C CA . ARG A 1 85 ? 19.031 -31.047 11.484 1 95.12 85 ARG A CA 1
ATOM 654 C C . ARG A 1 85 ? 18.797 -29.766 10.703 1 95.12 85 ARG A C 1
ATOM 656 O O . ARG A 1 85 ? 19.75 -29.062 10.359 1 95.12 85 ARG A O 1
ATOM 663 N N . TRP A 1 86 ? 17.562 -29.516 10.352 1 97 86 TRP A N 1
ATOM 664 C CA . TRP A 1 86 ? 17.203 -28.312 9.625 1 97 86 TRP A CA 1
ATOM 665 C C . TRP A 1 86 ? 16.453 -27.344 10.523 1 97 86 TRP A C 1
ATOM 667 O O . TRP A 1 86 ? 15.602 -27.75 11.32 1 97 86 TRP A O 1
ATOM 677 N N . LYS A 1 87 ? 16.766 -26.109 10.422 1 97.88 87 LYS A N 1
ATOM 678 C CA . LYS A 1 87 ? 16.047 -25.062 11.141 1 97.88 87 LYS A CA 1
ATOM 679 C C . LYS A 1 87 ? 15.156 -24.25 10.195 1 97.88 87 LYS A C 1
ATOM 681 O O . LYS A 1 87 ? 15.633 -23.734 9.188 1 97.88 87 LYS A O 1
ATOM 686 N N . LEU A 1 88 ? 13.875 -24.234 10.516 1 98.19 88 LEU A N 1
ATOM 687 C CA . LEU A 1 88 ? 12.938 -23.438 9.734 1 98.19 88 LEU A CA 1
ATOM 688 C C . LEU A 1 88 ? 13.133 -21.953 10 1 98.19 88 LEU A C 1
ATOM 690 O O . LEU A 1 88 ? 13.156 -21.531 11.156 1 98.19 88 LEU A O 1
ATOM 694 N N . MET A 1 89 ? 13.398 -21.203 8.938 1 98.19 89 MET A N 1
ATOM 695 C CA . MET A 1 89 ? 13.445 -19.75 8.961 1 98.19 89 MET A CA 1
ATOM 696 C C . MET A 1 89 ? 12.203 -19.141 8.312 1 98.19 89 MET A C 1
ATOM 698 O O . MET A 1 89 ? 11.953 -19.359 7.125 1 98.19 89 MET A O 1
ATOM 702 N N . ARG A 1 90 ? 11.43 -18.391 9.07 1 95.94 90 ARG A N 1
ATOM 703 C CA . ARG A 1 90 ? 10.156 -17.859 8.602 1 95.94 90 ARG A CA 1
ATOM 704 C C . ARG A 1 90 ? 10.352 -16.516 7.902 1 95.94 90 ARG A C 1
ATOM 706 O O . ARG A 1 90 ? 10.695 -15.523 8.547 1 95.94 90 ARG A O 1
ATOM 713 N N . MET A 1 91 ? 10.117 -16.547 6.598 1 94.31 91 MET A N 1
ATOM 714 C CA . MET A 1 91 ? 10.242 -15.312 5.832 1 94.31 91 MET A CA 1
ATOM 715 C C . MET A 1 91 ? 9.281 -14.25 6.359 1 94.31 91 MET A C 1
ATOM 717 O O . MET A 1 91 ? 8.102 -14.523 6.582 1 94.31 91 MET A O 1
ATOM 721 N N . GLY A 1 92 ? 9.758 -13.055 6.543 1 86.62 92 GLY A N 1
ATOM 722 C CA . GLY A 1 92 ? 8.953 -11.969 7.086 1 86.62 92 GLY A CA 1
ATOM 723 C C . GLY A 1 92 ? 9.023 -11.883 8.602 1 86.62 92 GLY A C 1
ATOM 724 O O . GLY A 1 92 ? 8.695 -10.844 9.18 1 86.62 92 GLY A O 1
ATOM 725 N N . GLU A 1 93 ? 9.383 -12.922 9.242 1 90 93 GLU A N 1
ATOM 726 C CA . GLU A 1 93 ? 9.5 -12.938 10.695 1 90 93 GLU A CA 1
ATOM 727 C C . GLU A 1 93 ? 10.961 -13.023 11.133 1 90 93 GLU A C 1
ATOM 729 O O . GLU A 1 93 ? 11.367 -12.375 12.102 1 90 93 GLU A O 1
ATOM 734 N N . ASP A 1 94 ? 11.695 -13.852 10.43 1 94.88 94 ASP A N 1
ATOM 735 C CA . ASP A 1 94 ? 13.125 -14.016 10.672 1 94.88 94 ASP A CA 1
ATOM 736 C C . ASP A 1 94 ? 13.945 -13.195 9.68 1 94.88 94 ASP A C 1
ATOM 738 O O . ASP A 1 94 ? 13.438 -12.773 8.641 1 94.88 94 ASP A O 1
ATOM 742 N N . PRO A 1 95 ? 15.211 -12.914 10.008 1 94.75 95 PRO A N 1
ATOM 743 C CA . PRO A 1 95 ? 16.047 -12.18 9.055 1 94.75 95 PRO A CA 1
ATOM 744 C C . PRO A 1 95 ? 16.125 -12.859 7.691 1 94.75 95 PRO A C 1
ATOM 746 O O . PRO A 1 95 ? 16.188 -14.086 7.609 1 94.75 95 PRO A O 1
ATOM 749 N N . PRO A 1 96 ? 16.109 -12.055 6.688 1 95.75 96 PRO A N 1
ATOM 750 C CA . PRO A 1 96 ? 16.312 -12.648 5.367 1 95.75 96 PRO A CA 1
ATOM 751 C C . PRO A 1 96 ? 17.641 -13.367 5.234 1 95.75 96 PRO A C 1
ATOM 753 O O . PRO A 1 96 ? 18.578 -13.086 5.992 1 95.75 96 PRO A O 1
ATOM 756 N N . VAL A 1 97 ? 17.734 -14.203 4.344 1 97.19 97 VAL A N 1
ATOM 757 C CA . VAL A 1 97 ? 18.875 -15.109 4.223 1 97.19 97 VAL A CA 1
ATOM 758 C C . VAL A 1 97 ? 20.156 -14.305 4.07 1 97.19 97 VAL A C 1
ATOM 760 O O . VAL A 1 97 ? 21.188 -14.633 4.684 1 97.19 97 VAL A O 1
ATOM 763 N N . GLU A 1 98 ? 20.156 -13.258 3.273 1 96.75 98 GLU A N 1
ATOM 764 C CA . GLU A 1 98 ? 21.359 -12.477 3.047 1 96.75 98 GLU A CA 1
ATOM 765 C C . GLU A 1 98 ? 21.797 -11.758 4.32 1 96.75 98 GLU A C 1
ATOM 767 O O . GLU A 1 98 ? 23 -11.664 4.602 1 96.75 98 GLU A O 1
ATOM 772 N N . ALA A 1 99 ? 20.859 -11.258 5.023 1 95.25 99 ALA A N 1
ATOM 773 C CA . ALA A 1 99 ? 21.188 -10.609 6.293 1 95.25 99 ALA A CA 1
ATOM 774 C C . ALA A 1 99 ? 21.719 -11.625 7.305 1 95.25 99 ALA A C 1
ATOM 776 O O . ALA A 1 99 ? 22.641 -11.328 8.055 1 95.25 99 ALA A O 1
ATOM 777 N N . TRP A 1 100 ? 21.047 -12.797 7.398 1 96.94 100 TRP A N 1
ATOM 778 C CA . TRP A 1 100 ? 21.5 -13.836 8.305 1 96.94 100 TRP A CA 1
ATOM 779 C C . TRP A 1 100 ? 22.953 -14.219 8 1 96.94 100 TRP A C 1
ATOM 781 O O . TRP A 1 100 ? 23.766 -14.328 8.914 1 96.94 100 TRP A O 1
ATOM 791 N N . ILE A 1 101 ? 23.281 -14.406 6.758 1 97.31 101 ILE A N 1
ATOM 792 C CA . ILE A 1 101 ? 24.625 -14.789 6.332 1 97.31 101 ILE A CA 1
ATOM 793 C C . ILE A 1 101 ? 25.625 -13.711 6.754 1 97.31 101 ILE A C 1
ATOM 795 O O . ILE A 1 101 ? 26.656 -14.008 7.359 1 97.31 101 ILE A O 1
ATOM 799 N N . ALA A 1 102 ? 25.281 -12.516 6.41 1 95.44 102 ALA A N 1
ATOM 800 C CA . ALA A 1 102 ? 26.172 -11.391 6.715 1 95.44 102 ALA A CA 1
ATOM 801 C C . ALA A 1 102 ? 26.469 -11.32 8.211 1 95.44 102 ALA A C 1
ATOM 803 O O . ALA A 1 102 ? 27.594 -11.055 8.617 1 95.44 102 ALA A O 1
ATOM 804 N N . ASP A 1 103 ? 25.5 -11.648 8.977 1 94.06 103 ASP A N 1
ATOM 805 C CA . ASP A 1 103 ? 25.609 -11.445 10.422 1 94.06 103 ASP A CA 1
ATOM 806 C C . ASP A 1 103 ? 26.219 -12.664 11.102 1 94.06 103 ASP A C 1
ATOM 808 O O . ASP A 1 103 ? 26.828 -12.547 12.172 1 94.06 103 ASP A O 1
ATOM 812 N N . ASN A 1 104 ? 26.062 -13.82 10.555 1 95.69 104 ASN A N 1
ATOM 813 C CA . ASN A 1 104 ? 26.375 -15.039 11.305 1 95.69 104 ASN A CA 1
ATOM 814 C C . ASN A 1 104 ? 27.641 -15.711 10.773 1 95.69 104 ASN A C 1
ATOM 816 O O . ASN A 1 104 ? 28.234 -16.547 11.461 1 95.69 104 ASN A O 1
ATOM 820 N N . LEU A 1 105 ? 28.062 -15.438 9.547 1 96.69 105 LEU A N 1
ATOM 821 C CA . LEU A 1 105 ? 29.281 -16.016 9.008 1 96.69 105 LEU A CA 1
ATOM 822 C C . LEU A 1 105 ? 30.453 -15.055 9.164 1 96.69 105 LEU A C 1
ATOM 824 O O . LEU A 1 105 ? 30.266 -13.859 9.359 1 96.69 105 LEU A O 1
ATOM 828 N N . ALA A 1 106 ? 31.641 -15.531 9.094 1 94.69 106 ALA A N 1
ATOM 829 C CA . ALA A 1 106 ? 32.875 -14.773 9.336 1 94.69 106 ALA A CA 1
ATOM 830 C C . ALA A 1 106 ? 33.125 -13.75 8.227 1 94.69 106 ALA A C 1
ATOM 832 O O . ALA A 1 106 ? 32.531 -13.852 7.145 1 94.69 106 ALA A O 1
ATOM 833 N N . ASP A 1 107 ? 33.938 -12.789 8.57 1 94.5 107 ASP A N 1
ATOM 834 C CA . ASP A 1 107 ? 34.438 -11.883 7.535 1 94.5 107 ASP A CA 1
ATOM 835 C C . ASP A 1 107 ? 35.125 -12.648 6.418 1 94.5 107 ASP A C 1
ATOM 837 O O . ASP A 1 107 ? 35.844 -13.625 6.68 1 94.5 107 ASP A O 1
ATOM 841 N N . GLU A 1 108 ? 34.875 -12.266 5.219 1 95.56 108 GLU A N 1
ATOM 842 C CA . GLU A 1 108 ? 35.531 -12.805 4.027 1 95.56 108 GLU A CA 1
ATOM 843 C C . GLU A 1 108 ? 35.031 -14.227 3.738 1 95.56 108 GLU A C 1
ATOM 845 O O . GLU A 1 108 ? 35.688 -14.961 2.988 1 95.56 108 GLU A O 1
ATOM 850 N N . ALA A 1 109 ? 33.906 -14.594 4.465 1 97.5 109 ALA A N 1
ATOM 851 C CA . ALA A 1 109 ? 33.344 -15.898 4.18 1 97.5 109 ALA A CA 1
ATOM 852 C C . ALA A 1 109 ? 32.969 -16.031 2.703 1 97.5 109 ALA A C 1
ATOM 854 O O . ALA A 1 109 ? 32.594 -15.055 2.062 1 97.5 109 ALA A O 1
ATOM 855 N N . VAL A 1 110 ? 33.156 -17.234 2.191 1 98.12 110 VAL A N 1
ATOM 856 C CA . VAL A 1 110 ? 32.844 -17.531 0.798 1 98.12 110 VAL A CA 1
ATOM 857 C C . VAL A 1 110 ? 31.547 -18.312 0.718 1 98.12 110 VAL A C 1
ATOM 859 O O . VAL A 1 110 ? 31.438 -19.422 1.256 1 98.12 110 VAL A O 1
ATOM 862 N N . ILE A 1 111 ? 30.531 -17.797 0.074 1 98.56 111 ILE A N 1
ATOM 863 C CA . ILE A 1 111 ? 29.219 -18.406 -0.059 1 98.56 111 ILE A CA 1
ATOM 864 C C . ILE A 1 111 ? 29 -18.891 -1.497 1 98.56 111 ILE A C 1
ATOM 866 O O . ILE A 1 111 ? 29 -18.078 -2.428 1 98.56 111 ILE A O 1
ATOM 870 N N . GLY A 1 112 ? 28.828 -20.188 -1.717 1 98.5 112 GLY A N 1
ATOM 871 C CA . GLY A 1 112 ? 28.641 -20.766 -3.041 1 98.5 112 GLY A CA 1
ATOM 872 C C . GLY A 1 112 ? 27.188 -20.703 -3.516 1 98.5 112 GLY A C 1
ATOM 873 O O . GLY A 1 112 ? 26.266 -20.875 -2.723 1 98.5 112 GLY A O 1
ATOM 874 N N . ILE A 1 113 ? 27 -20.453 -4.785 1 98.38 113 ILE A N 1
ATOM 875 C CA . ILE A 1 113 ? 25.688 -20.469 -5.422 1 98.38 113 ILE A CA 1
ATOM 876 C C . ILE A 1 113 ? 25.781 -21.125 -6.797 1 98.38 113 ILE A C 1
ATOM 878 O O . ILE A 1 113 ? 26.859 -21.109 -7.418 1 98.38 113 ILE A O 1
ATOM 882 N N . ASN A 1 114 ? 24.734 -21.781 -7.25 1 98.12 114 ASN A N 1
ATOM 883 C CA . ASN A 1 114 ? 24.578 -22.109 -8.664 1 98.12 114 ASN A CA 1
ATOM 884 C C . ASN A 1 114 ? 24.109 -20.906 -9.469 1 98.12 114 ASN A C 1
ATOM 886 O O . ASN A 1 114 ? 22.953 -20.5 -9.367 1 98.12 114 ASN A O 1
ATOM 890 N N . PRO A 1 115 ? 24.953 -20.328 -10.266 1 97.88 115 PRO A N 1
ATOM 891 C CA . PRO A 1 115 ? 24.609 -19.062 -10.93 1 97.88 115 PRO A CA 1
ATOM 892 C C . PRO A 1 115 ? 23.438 -19.203 -11.898 1 97.88 115 PRO A C 1
ATOM 894 O O . PRO A 1 115 ? 22.844 -18.203 -12.32 1 97.88 115 PRO A O 1
ATOM 897 N N . TRP A 1 116 ? 23.062 -20.438 -12.336 1 97.75 116 TRP A N 1
ATOM 898 C CA . TRP A 1 116 ? 21.922 -20.672 -13.211 1 97.75 116 TRP A CA 1
ATOM 899 C C . TRP A 1 116 ? 20.609 -20.547 -12.438 1 97.75 116 TRP A C 1
ATOM 901 O O . TRP A 1 116 ? 19.562 -20.266 -13.016 1 97.75 116 TRP A O 1
ATOM 911 N N . CYS A 1 117 ? 20.703 -20.75 -11.133 1 97.75 117 CYS A N 1
ATOM 912 C CA . CYS A 1 117 ? 19.484 -20.844 -10.344 1 97.75 117 CYS A CA 1
ATOM 913 C C . CYS A 1 117 ? 19.297 -19.609 -9.469 1 97.75 117 CYS A C 1
ATOM 915 O O . CYS A 1 117 ? 18.484 -19.609 -8.547 1 97.75 117 CYS A O 1
ATOM 917 N N . ILE A 1 118 ? 20.141 -18.625 -9.727 1 97.44 118 ILE A N 1
ATOM 918 C CA . ILE A 1 118 ? 20.047 -17.359 -9 1 97.44 118 ILE A CA 1
ATOM 919 C C . ILE A 1 118 ? 19.812 -16.219 -9.977 1 97.44 118 ILE A C 1
ATOM 921 O O . ILE A 1 118 ? 20.531 -16.078 -10.969 1 97.44 118 ILE A O 1
ATOM 925 N N . SER A 1 119 ? 18.781 -15.453 -9.68 1 97.44 119 SER A N 1
ATOM 926 C CA . SER A 1 119 ? 18.5 -14.305 -10.539 1 97.44 119 SER A CA 1
ATOM 927 C C . SER A 1 119 ? 19.516 -13.188 -10.312 1 97.44 119 SER A C 1
ATOM 929 O O . SER A 1 119 ? 20.172 -13.141 -9.273 1 97.44 119 SER A O 1
ATOM 931 N N . VAL A 1 120 ? 19.594 -12.297 -11.242 1 97.31 120 VAL A N 1
ATOM 932 C CA . VAL A 1 120 ? 20.469 -11.133 -11.133 1 97.31 120 VAL A CA 1
ATOM 933 C C . VAL A 1 120 ? 20.047 -10.297 -9.93 1 97.31 120 VAL A C 1
ATOM 935 O O . VAL A 1 120 ? 20.891 -9.836 -9.164 1 97.31 120 VAL A O 1
ATOM 938 N N . ASP A 1 121 ? 18.797 -10.156 -9.734 1 94.88 121 ASP A N 1
ATOM 939 C CA . ASP A 1 121 ? 18.266 -9.398 -8.609 1 94.88 121 ASP A CA 1
ATOM 940 C C . ASP A 1 121 ? 18.703 -9.992 -7.277 1 94.88 121 ASP A C 1
ATOM 942 O O . ASP A 1 121 ? 19.156 -9.266 -6.387 1 94.88 121 ASP A O 1
ATOM 946 N N . SER A 1 122 ? 18.531 -11.242 -7.098 1 95.88 122 SER A N 1
ATOM 947 C CA . SER A 1 122 ? 18.922 -11.922 -5.867 1 95.88 122 SER A CA 1
ATOM 948 C C . SER A 1 122 ? 20.422 -11.797 -5.629 1 95.88 122 SER A C 1
ATOM 950 O O . SER A 1 122 ? 20.859 -11.555 -4.504 1 95.88 122 SER A O 1
ATOM 952 N N . ALA A 1 123 ? 21.188 -11.961 -6.672 1 96.81 123 ALA A N 1
ATOM 953 C CA . ALA A 1 123 ? 22.641 -11.867 -6.559 1 96.81 123 ALA A CA 1
ATOM 954 C C . ALA A 1 123 ? 23.062 -10.477 -6.082 1 96.81 123 ALA A C 1
ATOM 956 O O . ALA A 1 123 ? 23.938 -10.352 -5.234 1 96.81 123 ALA A O 1
ATOM 957 N N . GLN A 1 124 ? 22.484 -9.508 -6.668 1 94.81 124 GLN A N 1
ATOM 958 C CA . GLN A 1 124 ? 22.797 -8.133 -6.281 1 94.81 124 GLN A CA 1
ATOM 959 C C . GLN A 1 124 ? 22.438 -7.883 -4.816 1 94.81 124 GLN A C 1
ATOM 961 O O . GLN A 1 124 ? 23.188 -7.215 -4.098 1 94.81 124 GLN A O 1
ATOM 966 N N . ARG A 1 125 ? 21.328 -8.398 -4.391 1 94.5 125 ARG A N 1
ATOM 967 C CA . ARG A 1 125 ? 20.922 -8.281 -2.99 1 94.5 125 ARG A CA 1
ATOM 968 C C . ARG A 1 125 ? 21.953 -8.938 -2.072 1 94.5 125 ARG A C 1
ATOM 970 O O . ARG A 1 125 ? 22.312 -8.383 -1.032 1 94.5 125 ARG A O 1
ATOM 977 N N . TYR A 1 126 ? 22.391 -10.125 -2.463 1 96.62 126 TYR A N 1
ATOM 978 C CA . TYR A 1 126 ? 23.406 -10.828 -1.691 1 96.62 126 TYR A CA 1
ATOM 979 C C . TYR A 1 126 ? 24.688 -10.008 -1.616 1 96.62 126 TYR A C 1
ATOM 981 O O . TYR A 1 126 ? 25.219 -9.781 -0.529 1 96.62 126 TYR A O 1
ATOM 989 N N . GLU A 1 127 ? 25.109 -9.547 -2.729 1 95.75 127 GLU A N 1
ATOM 990 C CA . GLU A 1 127 ? 26.359 -8.805 -2.801 1 95.75 127 GLU A CA 1
ATOM 991 C C . GLU A 1 127 ? 26.297 -7.539 -1.949 1 95.75 127 GLU A C 1
ATOM 993 O O . GLU A 1 127 ? 27.266 -7.203 -1.263 1 95.75 127 GLU A O 1
ATOM 998 N N . ASN A 1 128 ? 25.219 -6.875 -2.072 1 92.31 128 ASN A N 1
ATOM 999 C CA . ASN A 1 128 ? 25.047 -5.668 -1.271 1 92.31 128 ASN A CA 1
ATOM 1000 C C . ASN A 1 128 ? 25.125 -5.973 0.223 1 92.31 128 ASN A C 1
ATOM 1002 O O . ASN A 1 128 ? 25.75 -5.227 0.978 1 92.31 128 ASN A O 1
ATOM 1006 N N . SER A 1 129 ? 24.484 -7.035 0.663 1 94.12 129 SER A N 1
ATOM 1007 C CA . SER A 1 129 ? 24.469 -7.414 2.072 1 94.12 129 SER A CA 1
ATOM 1008 C C . SER A 1 129 ? 25.844 -7.891 2.527 1 94.12 129 SER A C 1
ATOM 1010 O O . SER A 1 129 ? 26.219 -7.707 3.689 1 94.12 129 SER A O 1
ATOM 1012 N N . PHE A 1 130 ? 26.625 -8.453 1.62 1 95.56 130 PHE A N 1
ATOM 1013 C CA . PHE A 1 130 ? 27.906 -9.086 1.936 1 95.56 130 PHE A CA 1
ATOM 1014 C C . PHE A 1 130 ? 29.031 -8.047 1.967 1 95.56 130 PHE A C 1
ATOM 1016 O O . PHE A 1 130 ? 30.109 -8.32 2.484 1 95.56 130 PHE A O 1
ATOM 1023 N N . SER A 1 131 ? 28.75 -6.895 1.377 1 90.75 131 SER A N 1
ATOM 1024 C CA . SER A 1 131 ? 29.797 -5.898 1.15 1 90.75 131 SER A CA 1
ATOM 1025 C C . SER A 1 131 ? 30.391 -5.418 2.467 1 90.75 131 SER A C 1
ATOM 1027 O O . SER A 1 131 ? 31.609 -5.219 2.564 1 90.75 131 SER A O 1
ATOM 1029 N N . LYS A 1 132 ? 29.656 -5.297 3.455 1 81.38 132 LYS A N 1
ATOM 1030 C CA . LYS A 1 132 ? 30.094 -4.727 4.723 1 81.38 132 LYS A CA 1
ATOM 1031 C C . LYS A 1 132 ? 31.141 -5.617 5.391 1 81.38 132 LYS A C 1
ATOM 1033 O O . LYS A 1 132 ? 32.031 -5.121 6.066 1 81.38 132 LYS A O 1
ATOM 1038 N N . ARG A 1 133 ? 31.047 -6.918 5.242 1 91.25 133 ARG A N 1
ATOM 1039 C CA . ARG A 1 133 ? 31.938 -7.867 5.91 1 91.25 133 ARG A CA 1
ATOM 1040 C C . ARG A 1 133 ? 32.875 -8.531 4.914 1 91.25 133 ARG A C 1
ATOM 1042 O O . ARG A 1 133 ? 33.531 -9.531 5.238 1 91.25 133 ARG A O 1
ATOM 1049 N N . HIS A 1 134 ? 32.875 -8.016 3.699 1 93.19 134 HIS A N 1
ATOM 1050 C CA . HIS A 1 134 ? 33.75 -8.477 2.629 1 93.19 134 HIS A CA 1
ATOM 1051 C C . HIS A 1 134 ? 33.562 -9.969 2.359 1 93.19 134 HIS A C 1
ATOM 1053 O O . HIS A 1 134 ? 34.531 -10.703 2.162 1 93.19 134 HIS A O 1
ATOM 1059 N N . GLN A 1 135 ? 32.375 -10.43 2.553 1 96.69 135 GLN A N 1
ATOM 1060 C CA . GLN A 1 135 ? 32.031 -11.781 2.152 1 96.69 135 GLN A CA 1
ATOM 1061 C C . GLN A 1 135 ? 31.844 -11.883 0.64 1 96.69 135 GLN A C 1
ATOM 1063 O O . GLN A 1 135 ? 31.625 -10.875 -0.034 1 96.69 135 GLN A O 1
ATOM 1068 N N . THR A 1 136 ? 32.062 -13.055 0.142 1 96.69 136 THR A N 1
ATOM 1069 C CA . THR A 1 136 ? 32.062 -13.203 -1.309 1 96.69 136 THR A CA 1
ATOM 1070 C C . THR A 1 136 ? 30.984 -14.172 -1.768 1 96.69 136 THR A C 1
ATOM 1072 O O . THR A 1 136 ? 30.844 -15.266 -1.213 1 96.69 136 THR A O 1
ATOM 1075 N N . LEU A 1 137 ? 30.219 -13.742 -2.709 1 97.56 137 LEU A N 1
ATOM 1076 C CA . LEU A 1 137 ? 29.297 -14.625 -3.424 1 97.56 137 LEU A CA 1
ATOM 1077 C C . LEU A 1 137 ? 30.031 -15.352 -4.551 1 97.56 137 LEU A C 1
ATOM 1079 O O . LEU A 1 137 ? 30.375 -14.75 -5.566 1 97.56 137 LEU A O 1
ATOM 1083 N N . PHE A 1 138 ? 30.234 -16.641 -4.418 1 97.81 138 PHE A N 1
ATOM 1084 C CA . PHE A 1 138 ? 31.062 -17.406 -5.344 1 97.81 138 PHE A CA 1
ATOM 1085 C C . PHE A 1 138 ? 30.188 -18.203 -6.312 1 97.81 138 PHE A C 1
ATOM 1087 O O . PHE A 1 138 ? 29.375 -19.031 -5.891 1 97.81 138 PHE A O 1
ATOM 1094 N N . GLN A 1 139 ? 30.297 -18.016 -7.621 1 97.5 139 GLN A N 1
ATOM 1095 C CA . GLN A 1 139 ? 29.594 -18.75 -8.664 1 97.5 139 GLN A CA 1
ATOM 1096 C C . GLN A 1 139 ? 30.234 -20.109 -8.914 1 97.5 139 GLN A C 1
ATOM 1098 O O . GLN A 1 139 ? 31.344 -20.172 -9.453 1 97.5 139 GLN A O 1
ATOM 1103 N N . LEU A 1 140 ? 29.531 -21.109 -8.641 1 97.62 140 LEU A N 1
ATOM 1104 C CA . LEU A 1 140 ? 30.078 -22.453 -8.773 1 97.62 140 LEU A CA 1
ATOM 1105 C C . LEU A 1 140 ? 30.047 -22.906 -10.227 1 97.62 140 LEU A C 1
ATOM 1107 O O . LEU A 1 140 ? 29.109 -22.594 -10.969 1 97.62 140 LEU A O 1
ATOM 1111 N N . SER A 1 141 ? 30.969 -23.734 -10.602 1 94.25 141 SER A N 1
ATOM 1112 C CA . SER A 1 141 ? 31.016 -24.312 -11.945 1 94.25 141 SER A CA 1
ATOM 1113 C C . SER A 1 141 ? 30.125 -25.547 -12.055 1 94.25 141 SER A C 1
ATOM 1115 O O . SER A 1 141 ? 29.656 -25.891 -13.148 1 94.25 141 SER A O 1
ATOM 1117 N N . SER A 1 142 ? 29.953 -26.156 -10.969 1 94.19 142 SER A N 1
ATOM 1118 C CA . SER A 1 142 ? 29.047 -27.297 -10.883 1 94.19 142 SER A CA 1
ATOM 1119 C C . SER A 1 142 ? 28.188 -27.234 -9.625 1 94.19 142 SER A C 1
ATOM 1121 O O . SER A 1 142 ? 28.625 -26.719 -8.594 1 94.19 142 SER A O 1
ATOM 1123 N N . ASP A 1 143 ? 26.984 -27.734 -9.773 1 95.94 143 ASP A N 1
ATOM 1124 C CA . ASP A 1 143 ? 26.094 -27.734 -8.617 1 95.94 143 ASP A CA 1
ATOM 1125 C C . ASP A 1 143 ? 26.453 -28.828 -7.629 1 95.94 143 ASP A C 1
ATOM 1127 O O . ASP A 1 143 ? 26.406 -30.016 -7.969 1 95.94 143 ASP A O 1
ATOM 1131 N N . LEU A 1 144 ? 26.719 -28.5 -6.406 1 97.25 144 LEU A N 1
ATOM 1132 C CA . LEU A 1 144 ? 27.188 -29.469 -5.418 1 97.25 144 LEU A CA 1
ATOM 1133 C C . LEU A 1 144 ? 26.094 -30.453 -5.059 1 97.25 144 LEU A C 1
ATOM 1135 O O . LEU A 1 144 ? 26.375 -31.609 -4.707 1 97.25 144 LEU A O 1
ATOM 1139 N N . VAL A 1 145 ? 24.812 -30.016 -5.141 1 97.69 145 VAL A N 1
ATOM 1140 C CA . VAL A 1 145 ? 23.703 -30.922 -4.852 1 97.69 145 VAL A CA 1
ATOM 1141 C C . VAL A 1 145 ? 23.625 -32.031 -5.914 1 97.69 145 VAL A C 1
ATOM 1143 O O . VAL A 1 145 ? 23.359 -33.188 -5.598 1 97.69 145 VAL A O 1
ATOM 1146 N N . ASP A 1 146 ? 23.859 -31.641 -7.176 1 96.12 146 ASP A N 1
ATOM 1147 C CA . ASP A 1 146 ? 23.844 -32.625 -8.258 1 96.12 146 ASP A CA 1
ATOM 1148 C C . ASP A 1 146 ? 24.922 -33.688 -8.039 1 96.12 146 ASP A C 1
ATOM 1150 O O . ASP A 1 146 ? 24.75 -34.844 -8.453 1 96.12 146 ASP A O 1
ATOM 1154 N N . GLU A 1 147 ? 25.984 -33.312 -7.406 1 95.19 147 GLU A N 1
ATOM 1155 C CA . GLU A 1 147 ? 27.094 -34.25 -7.176 1 95.19 147 GLU A CA 1
ATOM 1156 C C . GLU A 1 147 ? 26.719 -35.312 -6.16 1 95.19 147 GLU A C 1
ATOM 1158 O O . GLU A 1 147 ? 27.234 -36.438 -6.207 1 95.19 147 GLU A O 1
ATOM 1163 N N . VAL A 1 148 ? 25.844 -34.969 -5.258 1 95.62 148 VAL A N 1
ATOM 1164 C CA . VAL A 1 148 ? 25.469 -35.938 -4.219 1 95.62 148 VAL A CA 1
ATOM 1165 C C . VAL A 1 148 ? 24.172 -36.656 -4.609 1 95.62 148 VAL A C 1
ATOM 1167 O O . VAL A 1 148 ? 23.844 -37.688 -4.051 1 95.62 148 VAL A O 1
ATOM 1170 N N . TRP A 1 149 ? 23.406 -36.094 -5.613 1 95.94 149 TRP A N 1
ATOM 1171 C CA . TRP A 1 149 ? 22.125 -36.625 -6.062 1 95.94 149 TRP A CA 1
ATOM 1172 C C . TRP A 1 149 ? 22.344 -37.75 -7.086 1 95.94 149 TRP A C 1
ATOM 1174 O O . TRP A 1 149 ? 22.078 -37.562 -8.273 1 95.94 149 TRP A O 1
ATOM 1184 N N . LYS A 1 150 ? 22.578 -38.875 -6.68 1 92.69 150 LYS A N 1
ATOM 1185 C CA . LYS A 1 150 ? 23.016 -39.969 -7.535 1 92.69 150 LYS A CA 1
ATOM 1186 C C . LYS A 1 150 ? 21.859 -40.5 -8.383 1 92.69 150 LYS A C 1
ATOM 1188 O O . LYS A 1 150 ? 22.062 -40.969 -9.508 1 92.69 150 LYS A O 1
ATOM 1193 N N . ASP A 1 151 ? 20.703 -40.469 -7.918 1 93.75 151 ASP A N 1
ATOM 1194 C CA . ASP A 1 151 ? 19.531 -40.969 -8.633 1 93.75 151 ASP A CA 1
ATOM 1195 C C . ASP A 1 151 ? 18.703 -39.844 -9.195 1 93.75 151 ASP A C 1
ATOM 1197 O O . ASP A 1 151 ? 17.469 -39.938 -9.234 1 93.75 151 ASP A O 1
ATOM 1201 N N . ARG A 1 152 ? 19.359 -38.75 -9.531 1 94.31 152 ARG A N 1
ATOM 1202 C CA . ARG A 1 152 ? 18.672 -37.594 -10.109 1 94.31 152 ARG A CA 1
ATOM 1203 C C . ARG A 1 152 ? 17.859 -38 -11.336 1 94.31 152 ARG A C 1
ATOM 1205 O O . ARG A 1 152 ? 18.391 -38.656 -12.234 1 94.31 152 ARG A O 1
ATOM 1212 N N . PRO A 1 153 ? 16.641 -37.625 -11.422 1 93.81 153 PRO A N 1
ATOM 1213 C CA . PRO A 1 153 ? 15.773 -38.031 -12.547 1 93.81 153 PRO A CA 1
ATOM 1214 C C . PRO A 1 153 ? 16.297 -37.531 -13.891 1 93.81 153 PRO A C 1
ATOM 1216 O O . PRO A 1 153 ? 16.828 -36.438 -13.984 1 93.81 153 PRO A O 1
ATOM 1219 N N . LEU A 1 154 ? 16.078 -38.344 -14.898 1 88.06 154 LEU A N 1
ATOM 1220 C CA . LEU A 1 154 ? 16.469 -37.969 -16.25 1 88.06 154 LEU A CA 1
ATOM 1221 C C . LEU A 1 154 ? 15.383 -37.156 -16.922 1 88.06 154 LEU A C 1
ATOM 1223 O O . LEU A 1 154 ? 14.203 -37.281 -16.609 1 88.06 154 LEU A O 1
ATOM 1227 N N . VAL A 1 155 ? 15.883 -36.344 -17.797 1 84.94 155 VAL A N 1
ATOM 1228 C CA . VAL A 1 155 ? 14.945 -35.5 -18.531 1 84.94 155 VAL A CA 1
ATOM 1229 C C . VAL A 1 155 ? 14.578 -36.156 -19.859 1 84.94 155 VAL A C 1
ATOM 1231 O O . VAL A 1 155 ? 15.453 -36.469 -20.672 1 84.94 155 VAL A O 1
ATOM 1234 N N . GLU A 1 156 ? 13.297 -36.469 -19.969 1 88.56 156 GLU A N 1
ATOM 1235 C CA . GLU A 1 156 ? 12.812 -36.938 -21.266 1 88.56 156 GLU A CA 1
ATOM 1236 C C . GLU A 1 156 ? 12.32 -35.781 -22.141 1 88.56 156 GLU A C 1
ATOM 1238 O O . GLU A 1 156 ? 11.555 -34.938 -21.672 1 88.56 156 GLU A O 1
ATOM 1243 N N . PRO A 1 157 ? 12.859 -35.688 -23.344 1 93.94 157 PRO A N 1
ATOM 1244 C CA . PRO A 1 157 ? 12.383 -34.625 -24.219 1 93.94 157 PRO A CA 1
ATOM 1245 C C . PRO A 1 157 ? 10.898 -34.75 -24.547 1 93.94 157 PRO A C 1
ATOM 1247 O O . PRO A 1 157 ? 10.461 -35.812 -25.031 1 93.94 157 PRO A O 1
ATOM 1250 N N . ARG A 1 158 ? 10.117 -33.844 -24.266 1 95.75 158 ARG A N 1
ATOM 1251 C CA . ARG A 1 158 ? 8.711 -33.75 -24.625 1 95.75 158 ARG A CA 1
ATOM 1252 C C . ARG A 1 158 ? 8.516 -32.75 -25.766 1 95.75 158 ARG A C 1
ATOM 1254 O O . ARG A 1 158 ? 9.18 -31.703 -25.797 1 95.75 158 ARG A O 1
ATOM 1261 N N . PRO A 1 159 ? 7.629 -33.031 -26.672 1 97.06 159 PRO A N 1
ATOM 1262 C CA . PRO A 1 159 ? 7.527 -32.219 -27.875 1 97.06 159 PRO A CA 1
ATOM 1263 C C . PRO A 1 159 ? 7.055 -30.812 -27.594 1 97.06 159 PRO A C 1
ATOM 1265 O O . PRO A 1 159 ? 6.207 -30.594 -26.734 1 97.06 159 PRO A O 1
ATOM 1268 N N . VAL A 1 160 ? 7.605 -29.859 -28.375 1 98.5 160 VAL A N 1
ATOM 1269 C CA . VAL A 1 160 ? 7.074 -28.5 -28.484 1 98.5 160 VAL A CA 1
ATOM 1270 C C . VAL A 1 160 ? 5.816 -28.5 -29.344 1 98.5 160 VAL A C 1
ATOM 1272 O O . VAL A 1 160 ? 5.758 -29.188 -30.375 1 98.5 160 VAL A O 1
ATOM 1275 N N . ILE A 1 161 ? 4.809 -27.797 -28.922 1 98 161 ILE A N 1
ATOM 1276 C CA . ILE A 1 161 ? 3.551 -27.734 -29.672 1 98 161 ILE A CA 1
ATOM 1277 C C . ILE A 1 161 ? 3.244 -26.281 -30.031 1 98 161 ILE A C 1
ATOM 1279 O O . ILE A 1 161 ? 3.439 -25.375 -29.219 1 98 161 ILE A O 1
ATOM 1283 N N . VAL A 1 162 ? 2.799 -26.109 -31.297 1 98.38 162 VAL A N 1
ATOM 1284 C CA . VAL A 1 162 ? 2.367 -24.781 -31.703 1 98.38 162 VAL A CA 1
ATOM 1285 C C . VAL A 1 162 ? 1.007 -24.469 -31.078 1 98.38 162 VAL A C 1
ATOM 1287 O O . VAL A 1 162 ? 0.089 -25.281 -31.141 1 98.38 162 VAL A O 1
ATOM 1290 N N . HIS A 1 163 ? 0.863 -23.391 -30.359 1 98.38 163 HIS A N 1
ATOM 1291 C CA . HIS A 1 163 ? -0.408 -22.891 -29.859 1 98.38 163 HIS A CA 1
ATOM 1292 C C . HIS A 1 163 ? -1.121 -22.031 -30.891 1 98.38 163 HIS A C 1
ATOM 1294 O O . HIS A 1 163 ? -0.681 -20.922 -31.203 1 98.38 163 HIS A O 1
ATOM 1300 N N . PRO A 1 164 ? -2.201 -22.484 -31.469 1 97.94 164 PRO A N 1
ATOM 1301 C CA . PRO A 1 164 ? -2.834 -21.812 -32.594 1 97.94 164 PRO A CA 1
ATOM 1302 C C . PRO A 1 164 ? -3.287 -20.391 -32.281 1 97.94 164 PRO A C 1
ATOM 1304 O O . PRO A 1 164 ? -3.738 -20.125 -31.156 1 97.94 164 PRO A O 1
ATOM 1307 N N . VAL A 1 165 ? -3.254 -19.547 -33.281 1 98.12 165 VAL A N 1
ATOM 1308 C CA . VAL A 1 165 ? -3.635 -18.141 -33.156 1 98.12 165 VAL A CA 1
ATOM 1309 C C . VAL A 1 165 ? -5.109 -18.047 -32.781 1 98.12 165 VAL A C 1
ATOM 1311 O O . VAL A 1 165 ? -5.527 -17.094 -32.125 1 98.12 165 VAL A O 1
ATOM 1314 N N . GLU A 1 166 ? -5.914 -19.078 -33.125 1 98.06 166 GLU A N 1
ATOM 1315 C CA . GLU A 1 166 ? -7.332 -19.109 -32.781 1 98.06 166 GLU A CA 1
ATOM 1316 C C . GLU A 1 166 ? -7.535 -19.062 -31.281 1 98.06 166 GLU A C 1
ATOM 1318 O O . GLU A 1 166 ? -8.594 -18.641 -30.797 1 98.06 166 GLU A O 1
ATOM 1323 N N . PHE A 1 167 ? -6.594 -19.5 -30.5 1 98.44 167 PHE A N 1
ATOM 1324 C CA . PHE A 1 167 ? -6.641 -19.469 -29.047 1 98.44 167 PHE A CA 1
ATOM 1325 C C . PHE A 1 167 ? -5.805 -18.312 -28.516 1 98.44 167 PHE A C 1
ATOM 1327 O O . PHE A 1 167 ? -6.203 -17.641 -27.562 1 98.44 167 PHE A O 1
ATOM 1334 N N . ALA A 1 168 ? -4.652 -18.062 -29.203 1 98.19 168 ALA A N 1
ATOM 1335 C CA . ALA A 1 168 ? -3.709 -17.062 -28.734 1 98.19 168 ALA A CA 1
ATOM 1336 C C . ALA A 1 168 ? -4.23 -15.648 -29 1 98.19 168 ALA A C 1
ATOM 1338 O O . ALA A 1 168 ? -3.91 -14.711 -28.266 1 98.19 168 ALA A O 1
ATOM 1339 N N . GLY A 1 169 ? -4.98 -15.398 -30.031 1 98.5 169 GLY A N 1
ATOM 1340 C CA . GLY A 1 169 ? -5.582 -14.125 -30.375 1 98.5 169 GLY A CA 1
ATOM 1341 C C . GLY A 1 169 ? -4.625 -13.188 -31.094 1 98.5 169 GLY A C 1
ATOM 1342 O O . GLY A 1 169 ? -5.055 -12.242 -31.766 1 98.5 169 GLY A O 1
ATOM 1343 N N . ARG A 1 170 ? -3.295 -13.398 -30.984 1 98.19 170 ARG A N 1
ATOM 1344 C CA . ARG A 1 170 ? -2.27 -12.586 -31.641 1 98.19 170 ARG A CA 1
ATOM 1345 C C . ARG A 1 170 ? -1.204 -13.469 -32.281 1 98.19 170 ARG A C 1
ATOM 1347 O O . ARG A 1 170 ? -0.794 -14.477 -31.703 1 98.19 170 ARG A O 1
ATOM 1354 N N . SER A 1 171 ? -0.734 -13.039 -33.438 1 98.38 171 SER A N 1
ATOM 1355 C CA . SER A 1 171 ? 0.294 -13.805 -34.125 1 98.38 171 SER A CA 1
ATOM 1356 C C . SER A 1 171 ? 1.688 -13.445 -33.625 1 98.38 171 SER A C 1
ATOM 1358 O O . SER A 1 171 ? 1.871 -12.422 -32.969 1 98.38 171 SER A O 1
ATOM 1360 N N . VAL A 1 172 ? 2.652 -14.312 -33.969 1 98.44 172 VAL A N 1
ATOM 1361 C CA . VAL A 1 172 ? 4.039 -14.102 -33.562 1 98.44 172 VAL A CA 1
ATOM 1362 C C . VAL A 1 172 ? 4.574 -12.82 -34.188 1 98.44 172 VAL A C 1
ATOM 1364 O O . VAL A 1 172 ? 5.172 -11.984 -33.5 1 98.44 172 VAL A O 1
ATOM 1367 N N . PRO A 1 173 ? 4.309 -12.523 -35.469 1 98 173 PRO A N 1
ATOM 1368 C CA . PRO A 1 173 ? 4.824 -11.289 -36.062 1 98 173 PRO A CA 1
ATOM 1369 C C . PRO A 1 173 ? 4.277 -10.039 -35.406 1 98 173 PRO A C 1
ATOM 1371 O O . PRO A 1 173 ? 5.012 -9.062 -35.219 1 98 173 PRO A O 1
ATOM 1374 N N . GLU A 1 174 ? 3.014 -10.078 -35.062 1 98.06 174 GLU A N 1
ATOM 1375 C CA . GLU A 1 174 ? 2.428 -8.938 -34.344 1 98.06 174 GLU A CA 1
ATOM 1376 C C . GLU A 1 174 ? 3.129 -8.68 -33.031 1 98.06 174 GLU A C 1
ATOM 1378 O O . GLU A 1 174 ? 3.453 -7.539 -32.688 1 98.06 174 GLU A O 1
ATOM 1383 N N . LYS A 1 175 ? 3.342 -9.75 -32.281 1 98.5 175 LYS A N 1
ATOM 1384 C CA . LYS A 1 175 ? 3.994 -9.641 -30.984 1 98.5 175 LYS A CA 1
ATOM 1385 C C . LYS A 1 175 ? 5.445 -9.195 -31.125 1 98.5 175 LYS A C 1
ATOM 1387 O O . LYS A 1 175 ? 5.934 -8.383 -30.344 1 98.5 175 LYS A O 1
ATOM 1392 N N . MET A 1 176 ? 6.105 -9.719 -32.156 1 97.94 176 MET A N 1
ATOM 1393 C CA . MET A 1 176 ? 7.5 -9.383 -32.438 1 97.94 176 MET A CA 1
ATOM 1394 C C . MET A 1 176 ? 7.645 -7.906 -32.781 1 97.94 176 MET A C 1
ATOM 1396 O O . MET A 1 176 ? 8.594 -7.25 -32.344 1 97.94 176 MET A O 1
ATOM 1400 N N . LYS A 1 177 ? 6.758 -7.414 -33.562 1 97.75 177 LYS A N 1
ATOM 1401 C CA . LYS A 1 177 ? 6.777 -6 -33.938 1 97.75 177 LYS A CA 1
ATOM 1402 C C . LYS A 1 177 ? 6.66 -5.105 -32.719 1 97.75 177 LYS A C 1
ATOM 1404 O O . LYS A 1 177 ? 7.43 -4.156 -32.562 1 97.75 177 LYS A O 1
ATOM 1409 N N . GLU A 1 178 ? 5.719 -5.43 -31.875 1 97.62 178 GLU A N 1
ATOM 1410 C CA . GLU A 1 178 ? 5.523 -4.656 -30.641 1 97.62 178 GLU A CA 1
ATOM 1411 C C . GLU A 1 178 ? 6.758 -4.723 -29.75 1 97.62 178 GLU A C 1
ATOM 1413 O O . GLU A 1 178 ? 7.156 -3.717 -29.156 1 97.62 178 GLU A O 1
ATOM 1418 N N . LEU A 1 179 ? 7.297 -5.902 -29.578 1 98.25 179 LEU A N 1
ATOM 1419 C CA . LEU A 1 179 ? 8.5 -6.074 -28.766 1 98.25 179 LEU A CA 1
ATOM 1420 C C . LEU A 1 179 ? 9.641 -5.207 -29.297 1 98.25 179 LEU A C 1
ATOM 1422 O O . LEU A 1 179 ? 10.312 -4.523 -28.516 1 98.25 179 LEU A O 1
ATOM 1426 N N . ARG A 1 180 ? 9.891 -5.195 -30.578 1 97.56 180 ARG A N 1
ATOM 1427 C CA . ARG A 1 180 ? 10.977 -4.441 -31.188 1 97.56 180 ARG A CA 1
ATOM 1428 C C . ARG A 1 180 ? 10.742 -2.939 -31.062 1 97.56 180 ARG A C 1
ATOM 1430 O O . ARG A 1 180 ? 11.688 -2.17 -30.906 1 97.56 180 ARG A O 1
ATOM 1437 N N . GLU A 1 181 ? 9.508 -2.537 -31.156 1 97.56 181 GLU A N 1
ATOM 1438 C CA . GLU A 1 181 ? 9.195 -1.134 -30.906 1 97.56 181 GLU A CA 1
ATOM 1439 C C . GLU A 1 181 ? 9.594 -0.718 -29.484 1 97.56 181 GLU A C 1
ATOM 1441 O O . GLU A 1 181 ? 10.109 0.381 -29.281 1 97.56 181 GLU A O 1
ATOM 1446 N N . LYS A 1 182 ? 9.344 -1.569 -28.547 1 96.94 182 LYS A N 1
ATOM 1447 C CA . LYS A 1 182 ? 9.719 -1.288 -27.172 1 96.94 182 LYS A CA 1
ATOM 1448 C C . LYS A 1 182 ? 11.242 -1.237 -27.016 1 96.94 182 LYS A C 1
ATOM 1450 O O . LYS A 1 182 ? 11.766 -0.434 -26.25 1 96.94 182 LYS A O 1
ATOM 1455 N N . LEU A 1 183 ? 11.914 -2.162 -27.703 1 96.56 183 LEU A N 1
ATOM 1456 C CA . LEU A 1 183 ? 13.367 -2.145 -27.672 1 96.56 183 LEU A CA 1
ATOM 1457 C C . LEU A 1 183 ? 13.906 -0.799 -28.156 1 96.56 183 LEU A C 1
ATOM 1459 O O . LEU A 1 183 ? 14.734 -0.18 -27.469 1 96.56 183 LEU A O 1
ATOM 1463 N N . VAL A 1 184 ? 13.391 -0.331 -29.234 1 94.81 184 VAL A N 1
ATOM 1464 C CA . VAL A 1 184 ? 13.828 0.935 -29.812 1 94.81 184 VAL A CA 1
ATOM 1465 C C . VAL A 1 184 ? 13.516 2.078 -28.859 1 94.81 184 VAL A C 1
ATOM 1467 O O . VAL A 1 184 ? 14.352 2.955 -28.625 1 94.81 184 VAL A O 1
ATOM 1470 N N . HIS A 1 185 ? 12.375 1.99 -28.344 1 92.69 185 HIS A N 1
ATOM 1471 C CA . HIS A 1 185 ? 11.922 3.039 -27.422 1 92.69 185 HIS A CA 1
ATOM 1472 C C . HIS A 1 185 ? 12.859 3.164 -26.234 1 92.69 185 HIS A C 1
ATOM 1474 O O . HIS A 1 185 ? 13.141 4.273 -25.766 1 92.69 185 HIS A O 1
ATOM 1480 N N . GLU A 1 186 ? 13.406 2.08 -25.703 1 92.12 186 GLU A N 1
ATOM 1481 C CA . GLU A 1 186 ? 14.266 2.088 -24.531 1 92.12 186 GLU A CA 1
ATOM 1482 C C . GLU A 1 186 ? 15.742 2.109 -24.922 1 92.12 186 GLU A C 1
ATOM 1484 O O . GLU A 1 186 ? 16.625 1.896 -24.094 1 92.12 186 GLU A O 1
ATOM 1489 N N . LYS A 1 187 ? 16 2.225 -26.188 1 89.56 187 LYS A N 1
ATOM 1490 C CA . LYS A 1 187 ? 17.359 2.314 -26.734 1 89.56 187 LYS A CA 1
ATOM 1491 C C . LYS A 1 187 ? 18.125 1.017 -26.516 1 89.56 187 LYS A C 1
ATOM 1493 O O . LYS A 1 187 ? 19.312 1.043 -26.188 1 89.56 187 LYS A O 1
ATOM 1498 N N . ALA A 1 188 ? 17.391 -0.069 -26.594 1 95 188 ALA A N 1
ATOM 1499 C CA . ALA A 1 188 ? 18 -1.398 -26.578 1 95 188 ALA A CA 1
ATOM 1500 C C . ALA A 1 188 ? 18.031 -2.008 -27.969 1 95 188 ALA A C 1
ATOM 1502 O O . ALA A 1 188 ? 17.219 -1.657 -28.828 1 95 188 ALA A O 1
ATOM 1503 N N . THR A 1 189 ? 19 -2.848 -28.156 1 94.75 189 THR A N 1
ATOM 1504 C CA . THR A 1 189 ? 19.125 -3.471 -29.469 1 94.75 189 THR A CA 1
ATOM 1505 C C . THR A 1 189 ? 18.781 -4.961 -29.391 1 94.75 189 THR A C 1
ATOM 1507 O O . THR A 1 189 ? 18.625 -5.617 -30.422 1 94.75 189 THR A O 1
ATOM 1510 N N . ALA A 1 190 ? 18.734 -5.516 -28.219 1 97 190 ALA A N 1
ATOM 1511 C CA . ALA A 1 190 ? 18.438 -6.934 -28.031 1 97 190 ALA A CA 1
ATOM 1512 C C . ALA A 1 190 ? 17.844 -7.184 -26.656 1 97 190 ALA A C 1
ATOM 1514 O O . ALA A 1 190 ? 17.906 -6.324 -25.766 1 97 190 ALA A O 1
ATOM 1515 N N . ILE A 1 191 ? 17.219 -8.336 -26.469 1 98.31 191 ILE A N 1
ATOM 1516 C CA . ILE A 1 191 ? 16.734 -8.789 -25.172 1 98.31 191 ILE A CA 1
ATOM 1517 C C . ILE A 1 191 ? 16.984 -10.289 -25.016 1 98.31 191 ILE A C 1
ATOM 1519 O O . ILE A 1 191 ? 16.875 -11.047 -25.984 1 98.31 191 ILE A O 1
ATOM 1523 N N . ILE A 1 192 ? 17.359 -10.672 -23.859 1 98.62 192 ILE A N 1
ATOM 1524 C CA . ILE A 1 192 ? 17.453 -12.078 -23.469 1 98.62 192 ILE A CA 1
ATOM 1525 C C . ILE A 1 192 ? 16.25 -12.453 -22.609 1 98.62 192 ILE A C 1
ATOM 1527 O O . ILE A 1 192 ? 16.047 -11.883 -21.531 1 98.62 192 ILE A O 1
ATOM 1531 N N . ILE A 1 193 ? 15.445 -13.352 -23.078 1 98.69 193 ILE A N 1
ATOM 1532 C CA . ILE A 1 193 ? 14.25 -13.812 -22.375 1 98.69 193 ILE A CA 1
ATOM 1533 C C . ILE A 1 193 ? 14.508 -15.18 -21.75 1 98.69 193 ILE A C 1
ATOM 1535 O O . ILE A 1 193 ? 14.75 -16.156 -22.469 1 98.69 193 ILE A O 1
ATOM 1539 N N . THR A 1 194 ? 14.383 -15.211 -20.406 1 98.44 194 THR A N 1
ATOM 1540 C CA . THR A 1 194 ? 14.734 -16.453 -19.719 1 98.44 194 THR A CA 1
ATOM 1541 C C . THR A 1 194 ? 13.492 -17.094 -19.109 1 98.44 194 THR A C 1
ATOM 1543 O O . THR A 1 194 ? 13.516 -18.281 -18.766 1 98.44 194 THR A O 1
ATOM 1546 N N . ALA A 1 195 ? 12.414 -16.375 -18.891 1 98.06 195 ALA A N 1
ATOM 1547 C CA . ALA A 1 195 ? 11.195 -16.906 -18.312 1 98.06 195 ALA A CA 1
ATOM 1548 C C . ALA A 1 195 ? 10.453 -17.797 -19.297 1 98.06 195 ALA A C 1
ATOM 1550 O O . ALA A 1 195 ? 10.164 -17.375 -20.422 1 98.06 195 ALA A O 1
ATOM 1551 N N . LEU A 1 196 ? 10.078 -18.922 -18.875 1 98.5 196 LEU A N 1
ATOM 1552 C CA . LEU A 1 196 ? 9.508 -19.922 -19.766 1 98.5 196 LEU A CA 1
ATOM 1553 C C . LEU A 1 196 ? 8.18 -19.453 -20.344 1 98.5 196 LEU A C 1
ATOM 1555 O O . LEU A 1 196 ? 7.898 -19.641 -21.516 1 98.5 196 LEU A O 1
ATOM 1559 N N . ASP A 1 197 ? 7.355 -18.859 -19.469 1 98.31 197 ASP A N 1
ATOM 1560 C CA . ASP A 1 197 ? 6.027 -18.438 -19.906 1 98.31 197 ASP A CA 1
ATOM 1561 C C . ASP A 1 197 ? 6.121 -17.297 -20.906 1 98.31 197 ASP A C 1
ATOM 1563 O O . ASP A 1 197 ? 5.27 -17.156 -21.797 1 98.31 197 ASP A O 1
ATOM 1567 N N . GLU A 1 198 ? 7.156 -16.484 -20.859 1 98.5 198 GLU A N 1
ATOM 1568 C CA . GLU A 1 198 ? 7.328 -15.383 -21.797 1 98.5 198 GLU A CA 1
ATOM 1569 C C . GLU A 1 198 ? 7.77 -15.891 -23.172 1 98.5 198 GLU A C 1
ATOM 1571 O O . GLU A 1 198 ? 7.301 -15.406 -24.203 1 98.5 198 GLU A O 1
ATOM 1576 N N . VAL A 1 199 ? 8.656 -16.875 -23.156 1 98.81 199 VAL A N 1
ATOM 1577 C CA . VAL A 1 199 ? 9.047 -17.484 -24.422 1 98.81 199 VAL A CA 1
ATOM 1578 C C . VAL A 1 199 ? 7.84 -18.156 -25.078 1 98.81 199 VAL A C 1
ATOM 1580 O O . VAL A 1 199 ? 7.594 -17.984 -26.266 1 98.81 199 VAL A O 1
ATOM 1583 N N . ALA A 1 200 ? 7.148 -18.922 -24.266 1 98.75 200 ALA A N 1
ATOM 1584 C CA . ALA A 1 200 ? 5.961 -19.625 -24.75 1 98.75 200 ALA A CA 1
ATOM 1585 C C . ALA A 1 200 ? 4.949 -18.641 -25.328 1 98.75 200 ALA A C 1
ATOM 1587 O O . ALA A 1 200 ? 4.383 -18.875 -26.391 1 98.75 200 ALA A O 1
ATOM 1588 N N . TRP A 1 201 ? 4.691 -17.531 -24.609 1 98.81 201 TRP A N 1
ATOM 1589 C CA . TRP A 1 201 ? 3.73 -16.516 -25.047 1 98.81 201 TRP A CA 1
ATOM 1590 C C . TRP A 1 201 ? 4.195 -15.836 -26.312 1 98.81 201 TRP A C 1
ATOM 1592 O O . TRP A 1 201 ? 3.422 -15.695 -27.266 1 98.81 201 TRP A O 1
ATOM 1602 N N . LEU A 1 202 ? 5.422 -15.406 -26.391 1 98.81 202 LEU A N 1
ATOM 1603 C CA . LEU A 1 202 ? 5.969 -14.648 -27.5 1 98.81 202 LEU A CA 1
ATOM 1604 C C . LEU A 1 202 ? 5.902 -15.453 -28.797 1 98.81 202 LEU A C 1
ATOM 1606 O O . LEU A 1 202 ? 5.516 -14.922 -29.844 1 98.81 202 LEU A O 1
ATOM 1610 N N . TYR A 1 203 ? 6.266 -16.75 -28.734 1 98.81 203 TYR A N 1
ATOM 1611 C CA . TYR A 1 203 ? 6.398 -17.562 -29.922 1 98.81 203 TYR A CA 1
ATOM 1612 C C . TYR A 1 203 ? 5.152 -18.422 -30.156 1 98.81 203 TYR A C 1
ATOM 1614 O O . TYR A 1 203 ? 5.102 -19.219 -31.094 1 98.81 203 TYR A O 1
ATOM 1622 N N . ASN A 1 204 ? 4.125 -18.297 -29.344 1 98.75 204 ASN A N 1
ATOM 1623 C CA . ASN A 1 204 ? 2.912 -19.094 -29.453 1 98.75 204 ASN A CA 1
ATOM 1624 C C . ASN A 1 204 ? 3.232 -20.594 -29.484 1 98.75 204 ASN A C 1
ATOM 1626 O O . ASN A 1 204 ? 2.77 -21.312 -30.375 1 98.75 204 ASN A O 1
ATOM 1630 N N . ILE A 1 205 ? 3.965 -21.016 -28.5 1 98.75 205 ILE A N 1
ATOM 1631 C CA . ILE A 1 205 ? 4.242 -22.438 -28.344 1 98.75 205 ILE A CA 1
ATOM 1632 C C . ILE A 1 205 ? 3.875 -22.891 -26.938 1 98.75 205 ILE A C 1
ATOM 1634 O O . ILE A 1 205 ? 3.695 -22.062 -26.047 1 98.75 205 ILE A O 1
ATOM 1638 N N . ARG A 1 206 ? 3.686 -24.109 -26.75 1 98.62 206 ARG A N 1
ATOM 1639 C CA . ARG A 1 206 ? 3.434 -24.766 -25.469 1 98.62 206 ARG A CA 1
ATOM 1640 C C . ARG A 1 206 ? 4.172 -26.094 -25.359 1 98.62 206 ARG A C 1
ATOM 1642 O O . ARG A 1 206 ? 4.762 -26.562 -26.344 1 98.62 206 ARG A O 1
ATOM 1649 N N . GLY A 1 207 ? 4.262 -26.594 -24.219 1 97.81 207 GLY A N 1
ATOM 1650 C CA . GLY A 1 207 ? 4.883 -27.875 -23.938 1 97.81 207 GLY A CA 1
ATOM 1651 C C . GLY A 1 207 ? 4.504 -28.453 -22.594 1 97.81 207 GLY A C 1
ATOM 1652 O O . GLY A 1 207 ? 3.506 -28.047 -22 1 97.81 207 GLY A O 1
ATOM 1653 N N . SER A 1 208 ? 5.141 -29.453 -22.156 1 96.56 208 SER A N 1
ATOM 1654 C CA . SER A 1 208 ? 4.832 -30.125 -20.891 1 96.56 208 SER A CA 1
ATOM 1655 C C . SER A 1 208 ? 6.098 -30.406 -20.094 1 96.56 208 SER A C 1
ATOM 1657 O O . SER A 1 208 ? 6.191 -31.438 -19.406 1 96.56 208 SER A O 1
ATOM 1659 N N . ASP A 1 209 ? 7.09 -29.547 -20.281 1 96.5 209 ASP A N 1
ATOM 1660 C CA . ASP A 1 209 ? 8.367 -29.75 -19.594 1 96.5 209 ASP A CA 1
ATOM 1661 C C . ASP A 1 209 ? 8.211 -29.594 -18.094 1 96.5 209 ASP A C 1
ATOM 1663 O O . ASP A 1 209 ? 9 -30.156 -17.328 1 96.5 209 ASP A O 1
ATOM 1667 N N . VAL A 1 210 ? 7.316 -28.781 -17.625 1 95.31 210 VAL A N 1
ATOM 1668 C CA . VAL A 1 210 ? 7.004 -28.562 -16.203 1 95.31 210 VAL A CA 1
ATOM 1669 C C . VAL A 1 210 ? 5.57 -29 -15.922 1 95.31 210 VAL A C 1
ATOM 1671 O O . VAL A 1 210 ? 4.629 -28.531 -16.562 1 95.31 210 VAL A O 1
ATOM 1674 N N . ASP A 1 211 ? 5.418 -29.828 -14.938 1 93.62 211 ASP A N 1
ATOM 1675 C CA . ASP A 1 211 ? 4.09 -30.344 -14.625 1 93.62 211 ASP A CA 1
ATOM 1676 C C . ASP A 1 211 ? 3.109 -29.203 -14.344 1 93.62 211 ASP A C 1
ATOM 1678 O O . ASP A 1 211 ? 3.459 -28.219 -13.688 1 93.62 211 ASP A O 1
ATOM 1682 N N . TYR A 1 212 ? 1.915 -29.297 -14.953 1 96.06 212 TYR A N 1
ATOM 1683 C CA . TYR A 1 212 ? 0.774 -28.406 -14.727 1 96.06 212 TYR A CA 1
ATOM 1684 C C . TYR A 1 212 ? 0.97 -27.062 -15.422 1 96.06 212 TYR A C 1
ATOM 1686 O O . TYR A 1 212 ? 0.061 -26.234 -15.445 1 96.06 212 TYR A O 1
ATOM 1694 N N . SER A 1 213 ? 2.191 -26.781 -15.945 1 96.88 213 SER A N 1
ATOM 1695 C CA . SER A 1 213 ? 2.479 -25.547 -16.688 1 96.88 213 SER A CA 1
ATOM 1696 C C . SER A 1 213 ? 2.807 -25.844 -18.141 1 96.88 213 SER A C 1
ATOM 1698 O O . SER A 1 213 ? 3.773 -26.547 -18.438 1 96.88 213 SER A O 1
ATOM 1700 N N . PRO A 1 214 ? 2.037 -25.344 -19.078 1 98.06 214 PRO A N 1
ATOM 1701 C CA . PRO A 1 214 ? 2.27 -25.641 -20.5 1 98.06 214 PRO A CA 1
ATOM 1702 C C . PRO A 1 214 ? 3.422 -24.828 -21.078 1 98.06 214 PRO A C 1
ATOM 1704 O O . PRO A 1 214 ? 3.221 -24.047 -22.016 1 98.06 214 PRO A O 1
ATOM 1707 N N . VAL A 1 215 ? 4.613 -25.109 -20.609 1 98.19 215 VAL A N 1
ATOM 1708 C CA . VAL A 1 215 ? 5.797 -24.359 -21.031 1 98.19 215 VAL A CA 1
ATOM 1709 C C . VAL A 1 215 ? 6.871 -25.328 -21.516 1 98.19 215 VAL A C 1
ATOM 1711 O O . VAL A 1 215 ? 6.762 -26.547 -21.312 1 98.19 215 VAL A O 1
ATOM 1714 N N . VAL A 1 216 ? 7.859 -24.797 -22.188 1 98.25 216 VAL A N 1
ATOM 1715 C CA . VAL A 1 216 ? 9.008 -25.516 -22.734 1 98.25 216 VAL A CA 1
ATOM 1716 C C . VAL A 1 216 ? 10.297 -24.953 -22.141 1 98.25 216 VAL A C 1
ATOM 1718 O O . VAL A 1 216 ? 10.508 -23.734 -22.125 1 98.25 216 VAL A O 1
ATOM 1721 N N . HIS A 1 217 ? 11.109 -25.828 -21.594 1 98.06 217 HIS A N 1
ATOM 1722 C CA . HIS A 1 217 ? 12.438 -25.344 -21.234 1 98.06 217 HIS A CA 1
ATOM 1723 C C . HIS A 1 217 ? 13.164 -24.75 -22.438 1 98.06 217 HIS A C 1
ATOM 1725 O O . HIS A 1 217 ? 13.68 -25.484 -23.281 1 98.06 217 HIS A O 1
ATOM 1731 N N . SER A 1 218 ? 13.266 -23.453 -22.438 1 98.62 218 SER A N 1
ATOM 1732 C CA . SER A 1 218 ? 13.812 -22.75 -23.594 1 98.62 218 SER A CA 1
ATOM 1733 C C . SER A 1 218 ? 14.203 -21.312 -23.25 1 98.62 218 SER A C 1
ATOM 1735 O O . SER A 1 218 ? 13.781 -20.797 -22.203 1 98.62 218 SER A O 1
ATOM 1737 N N . TYR A 1 219 ? 15.047 -20.75 -24.016 1 98.75 219 TYR A N 1
ATOM 1738 C CA . TYR A 1 219 ? 15.406 -19.344 -23.984 1 98.75 219 TYR A CA 1
ATOM 1739 C C . TYR A 1 219 ? 15.094 -18.656 -25.312 1 98.75 219 TYR A C 1
ATOM 1741 O O . TYR A 1 219 ? 14.898 -19.344 -26.328 1 98.75 219 TYR A O 1
ATOM 1749 N N . ALA A 1 220 ? 14.992 -17.359 -25.281 1 98.81 220 ALA A N 1
ATOM 1750 C CA . ALA A 1 220 ? 14.93 -16.594 -26.516 1 98.81 220 ALA A CA 1
ATOM 1751 C C . ALA A 1 220 ? 15.875 -15.391 -26.453 1 98.81 220 ALA A C 1
ATOM 1753 O O . ALA A 1 220 ? 16.016 -14.758 -25.406 1 98.81 220 ALA A O 1
ATOM 1754 N N . ILE A 1 221 ? 16.609 -15.148 -27.484 1 98.5 221 ILE A N 1
ATOM 1755 C CA . ILE A 1 221 ? 17.266 -13.875 -27.734 1 98.5 221 ILE A CA 1
ATOM 1756 C C . ILE A 1 221 ? 16.641 -13.203 -28.953 1 98.5 221 ILE A C 1
ATOM 1758 O O . ILE A 1 221 ? 16.5 -13.82 -30.016 1 98.5 221 ILE A O 1
ATOM 1762 N N . VAL A 1 222 ? 16.188 -12.031 -28.797 1 98.19 222 VAL A N 1
ATOM 1763 C CA . VAL A 1 222 ? 15.586 -11.266 -29.891 1 98.19 222 VAL A CA 1
ATOM 1764 C C . VAL A 1 222 ? 16.359 -9.969 -30.094 1 98.19 222 VAL A C 1
ATOM 1766 O O . VAL A 1 222 ? 16.594 -9.211 -29.141 1 98.19 222 VAL A O 1
ATOM 1769 N N . THR A 1 223 ? 16.859 -9.734 -31.266 1 96.31 223 THR A N 1
ATOM 1770 C CA . THR A 1 223 ? 17.469 -8.461 -31.656 1 96.31 223 THR A CA 1
ATOM 1771 C C . THR A 1 223 ? 16.5 -7.637 -32.5 1 96.31 223 THR A C 1
ATOM 1773 O O . THR A 1 223 ? 15.344 -8.008 -32.656 1 96.31 223 THR A O 1
ATOM 1776 N N . LEU A 1 224 ? 16.953 -6.523 -33 1 94.69 224 LEU A N 1
ATOM 1777 C CA . LEU A 1 224 ? 16.125 -5.672 -33.844 1 94.69 224 LEU A CA 1
ATOM 1778 C C . LEU A 1 224 ? 15.82 -6.348 -35.156 1 94.69 224 LEU A C 1
ATOM 1780 O O . LEU A 1 224 ? 14.836 -6.016 -35.812 1 94.69 224 LEU A O 1
ATOM 1784 N N . HIS A 1 225 ? 16.656 -7.434 -35.469 1 92.44 225 HIS A N 1
ATOM 1785 C CA . HIS A 1 225 ? 16.5 -7.969 -36.812 1 92.44 225 HIS A CA 1
ATOM 1786 C C . HIS A 1 225 ? 16.469 -9.492 -36.812 1 92.44 225 HIS A C 1
ATOM 1788 O O . HIS A 1 225 ? 16.172 -10.125 -37.812 1 92.44 225 HIS A O 1
ATOM 1794 N N . SER A 1 226 ? 16.828 -10.094 -35.719 1 95.69 226 SER A N 1
ATOM 1795 C CA . SER A 1 226 ? 16.891 -11.555 -35.625 1 95.69 226 SER A CA 1
ATOM 1796 C C . SER A 1 226 ? 16.172 -12.055 -34.375 1 95.69 226 SER A C 1
ATOM 1798 O O . SER A 1 226 ? 15.992 -11.305 -33.438 1 95.69 226 SER A O 1
ATOM 1800 N N . ALA A 1 227 ? 15.75 -13.266 -34.469 1 97.81 227 ALA A N 1
ATOM 1801 C CA . ALA A 1 227 ? 15.133 -13.953 -33.312 1 97.81 227 ALA A CA 1
ATOM 1802 C C . ALA A 1 227 ? 15.633 -15.391 -33.219 1 97.81 227 ALA A C 1
ATOM 1804 O O . ALA A 1 227 ? 15.75 -16.094 -34.219 1 97.81 227 ALA A O 1
ATOM 1805 N N . PHE A 1 228 ? 15.969 -15.773 -32.031 1 98.62 228 PHE A N 1
ATOM 1806 C CA . PHE A 1 228 ? 16.516 -17.109 -31.75 1 98.62 228 PHE A CA 1
ATOM 1807 C C . PHE A 1 228 ? 15.68 -17.828 -30.703 1 98.62 228 PHE A C 1
ATOM 1809 O O . PHE A 1 228 ? 15.234 -17.219 -29.734 1 98.62 228 PHE A O 1
ATOM 1816 N N . PHE A 1 229 ? 15.422 -19.062 -31 1 98.69 229 PHE A N 1
ATOM 1817 C CA . PHE A 1 229 ? 14.766 -20 -30.109 1 98.69 229 PHE A CA 1
ATOM 1818 C C . PHE A 1 229 ? 15.719 -21.109 -29.672 1 98.69 229 PHE A C 1
ATOM 1820 O O . PHE A 1 229 ? 16.141 -21.938 -30.484 1 98.69 229 PHE A O 1
ATOM 1827 N N . TYR A 1 230 ? 16.125 -21.062 -28.344 1 98.81 230 TYR A N 1
ATOM 1828 C CA . TYR A 1 230 ? 17.047 -22.047 -27.812 1 98.81 230 TYR A CA 1
ATOM 1829 C C . TYR A 1 230 ? 16.297 -23.188 -27.125 1 98.81 230 TYR A C 1
ATOM 1831 O O . TYR A 1 230 ? 15.656 -22.969 -26.094 1 98.81 230 TYR A O 1
ATOM 1839 N N . VAL A 1 231 ? 16.406 -24.359 -27.594 1 98.69 231 VAL A N 1
ATOM 1840 C CA . VAL A 1 231 ? 15.633 -25.5 -27.109 1 98.69 231 VAL A CA 1
ATOM 1841 C C . VAL A 1 231 ? 16.359 -26.797 -27.422 1 98.69 231 VAL A C 1
ATOM 1843 O O . VAL A 1 231 ? 17.219 -26.844 -28.297 1 98.69 231 VAL A O 1
ATOM 1846 N N . ASP A 1 232 ? 16.141 -27.859 -26.578 1 98.06 232 ASP A N 1
ATOM 1847 C CA . ASP A 1 232 ? 16.547 -29.188 -26.984 1 98.06 232 ASP A CA 1
ATOM 1848 C C . ASP A 1 232 ? 15.938 -29.562 -28.328 1 98.06 232 ASP A C 1
ATOM 1850 O O . ASP A 1 232 ? 14.734 -29.828 -28.422 1 98.06 232 ASP A O 1
ATOM 1854 N N . LYS A 1 233 ? 16.766 -29.688 -29.312 1 97.19 233 LYS A N 1
ATOM 1855 C CA . LYS A 1 233 ? 16.281 -29.859 -30.672 1 97.19 233 LYS A CA 1
ATOM 1856 C C . LYS A 1 233 ? 15.523 -31.172 -30.828 1 97.19 233 LYS A C 1
ATOM 1858 O O . LYS A 1 233 ? 14.719 -31.328 -31.75 1 97.19 233 LYS A O 1
ATOM 1863 N N . ARG A 1 234 ? 15.812 -32.125 -29.984 1 96.44 234 ARG A N 1
ATOM 1864 C CA . ARG A 1 234 ? 15.086 -33.406 -30.016 1 96.44 234 ARG A CA 1
ATOM 1865 C C . ARG A 1 234 ? 13.594 -33.188 -29.797 1 96.44 234 ARG A C 1
ATOM 1867 O O . ARG A 1 234 ? 12.773 -34.031 -30.141 1 96.44 234 ARG A O 1
ATOM 1874 N N . LYS A 1 235 ? 13.164 -31.969 -29.203 1 98.19 235 LYS A N 1
ATOM 1875 C CA . LYS A 1 235 ? 11.781 -31.625 -28.906 1 98.19 235 LYS A CA 1
ATOM 1876 C C . LYS A 1 235 ? 11.086 -31.016 -30.109 1 98.19 235 LYS A C 1
ATOM 1878 O O . LYS A 1 235 ? 9.859 -30.875 -30.141 1 98.19 235 LYS A O 1
ATOM 1883 N N . VAL A 1 236 ? 11.828 -30.641 -31.125 1 98.38 236 VAL A N 1
ATOM 1884 C CA . VAL A 1 236 ? 11.32 -29.859 -32.25 1 98.38 236 VAL A CA 1
ATOM 1885 C C . VAL A 1 236 ? 10.812 -30.781 -33.344 1 98.38 236 VAL A C 1
ATOM 1887 O O . VAL A 1 236 ? 11.594 -31.484 -33.969 1 98.38 236 VAL A O 1
ATOM 1890 N N . THR A 1 237 ? 9.531 -30.734 -33.594 1 96.81 237 THR A N 1
ATOM 1891 C CA . THR A 1 237 ? 8.945 -31.5 -34.688 1 96.81 237 THR A CA 1
ATOM 1892 C C . THR A 1 237 ? 9.102 -30.766 -36 1 96.81 237 THR A C 1
ATOM 1894 O O . THR A 1 237 ? 9.484 -29.594 -36.031 1 96.81 237 THR A O 1
ATOM 1897 N N . VAL A 1 238 ? 8.742 -31.469 -37.031 1 96.75 238 VAL A N 1
ATOM 1898 C CA . VAL A 1 238 ? 8.805 -30.859 -38.375 1 96.75 238 VAL A CA 1
ATOM 1899 C C . VAL A 1 238 ? 7.852 -29.672 -38.438 1 96.75 238 VAL A C 1
ATOM 1901 O O . VAL A 1 238 ? 8.188 -28.641 -39.031 1 96.75 238 VAL A O 1
ATOM 1904 N N . GLU A 1 239 ? 6.785 -29.875 -37.875 1 96.88 239 GLU A N 1
ATOM 1905 C CA . GLU A 1 239 ? 5.789 -28.812 -37.844 1 96.88 239 GLU A CA 1
ATOM 1906 C C . GLU A 1 239 ? 6.32 -27.562 -37.125 1 96.88 239 GLU A C 1
ATOM 1908 O O . GLU A 1 239 ? 6.156 -26.453 -37.625 1 96.88 239 GLU A O 1
ATOM 1913 N N . VAL A 1 240 ? 6.934 -27.75 -36.031 1 98.12 240 VAL A N 1
ATOM 1914 C CA . VAL A 1 240 ? 7.473 -26.656 -35.25 1 98.12 240 VAL A CA 1
ATOM 1915 C C . VAL A 1 240 ? 8.625 -26 -36 1 98.12 240 VAL A C 1
ATOM 1917 O O . VAL A 1 240 ? 8.773 -24.766 -36 1 98.12 240 VAL A O 1
ATOM 1920 N N . GLN A 1 241 ? 9.438 -26.797 -36.625 1 97.62 241 GLN A N 1
ATOM 1921 C CA . GLN A 1 241 ? 10.539 -26.266 -37.406 1 97.62 241 GLN A CA 1
ATOM 1922 C C . GLN A 1 241 ? 10.031 -25.344 -38.5 1 97.62 241 GLN A C 1
ATOM 1924 O O . GLN A 1 241 ? 10.555 -24.234 -38.688 1 97.62 241 GLN A O 1
ATOM 1929 N N . LYS A 1 242 ? 9.07 -25.844 -39.25 1 97.5 242 LYS A N 1
ATOM 1930 C CA . LYS A 1 242 ? 8.477 -25.047 -40.312 1 97.5 242 LYS A CA 1
ATOM 1931 C C . LYS A 1 242 ? 7.824 -23.781 -39.75 1 97.5 242 LYS A C 1
ATOM 1933 O O . LYS A 1 242 ? 7.949 -22.703 -40.344 1 97.5 242 LYS A O 1
ATOM 1938 N N . TYR A 1 243 ? 7.129 -23.969 -38.688 1 98 243 TYR A N 1
ATOM 1939 C CA . TYR A 1 243 ? 6.449 -22.859 -38.031 1 98 243 TYR A CA 1
ATOM 1940 C C . TYR A 1 243 ? 7.438 -21.781 -37.625 1 98 243 TYR A C 1
ATOM 1942 O O . TYR A 1 243 ? 7.219 -20.594 -37.906 1 98 243 TYR A O 1
ATOM 1950 N N . MET A 1 244 ? 8.531 -22.125 -37 1 98 244 MET A N 1
ATOM 1951 C CA . MET A 1 244 ? 9.539 -21.188 -36.531 1 98 244 MET A CA 1
ATOM 1952 C C . MET A 1 244 ? 10.219 -20.484 -37.688 1 98 244 MET A C 1
ATOM 1954 O O . MET A 1 244 ? 10.367 -19.266 -37.719 1 98 244 MET A O 1
ATOM 1958 N N . SER A 1 245 ? 10.586 -21.297 -38.625 1 95.94 245 SER A N 1
ATOM 1959 C CA . SER A 1 245 ? 11.219 -20.734 -39.812 1 95.94 245 SER A CA 1
ATOM 1960 C C . SER A 1 245 ? 10.289 -19.75 -40.531 1 95.94 245 SER A C 1
ATOM 1962 O O . SER A 1 245 ? 10.742 -18.703 -41 1 95.94 245 SER A O 1
ATOM 1964 N N . GLY A 1 246 ? 9.07 -20.125 -40.594 1 96.06 246 GLY A N 1
ATOM 1965 C CA . GLY A 1 246 ? 8.078 -19.266 -41.219 1 96.06 246 GLY A CA 1
ATOM 1966 C C . GLY A 1 246 ? 7.906 -17.938 -40.5 1 96.06 246 GLY A C 1
ATOM 1967 O O . GLY A 1 246 ? 7.512 -16.938 -41.125 1 96.06 246 GLY A O 1
ATOM 1968 N N . ASN A 1 247 ? 8.227 -17.906 -39.281 1 96.88 247 ASN A N 1
ATOM 1969 C CA . ASN A 1 247 ? 8.125 -16.688 -38.469 1 96.88 247 ASN A CA 1
ATOM 1970 C C . ASN A 1 247 ? 9.477 -15.992 -38.312 1 96.88 247 ASN A C 1
ATOM 1972 O O . ASN A 1 247 ? 9.625 -15.07 -37.531 1 96.88 247 ASN A O 1
ATOM 1976 N N . GLY A 1 248 ? 10.461 -16.453 -39.062 1 95.31 248 GLY A N 1
ATOM 1977 C CA . GLY A 1 248 ? 11.781 -15.852 -39.031 1 95.31 248 GLY A CA 1
ATOM 1978 C C . GLY A 1 248 ? 12.555 -16.125 -37.781 1 95.31 248 GLY A C 1
ATOM 1979 O O . GLY A 1 248 ? 13.398 -15.32 -37.375 1 95.31 248 GLY A O 1
ATOM 1980 N N . ILE A 1 249 ? 12.297 -17.203 -37.094 1 98 249 ILE A N 1
ATOM 1981 C CA . ILE A 1 249 ? 12.945 -17.547 -35.844 1 98 249 ILE A CA 1
ATOM 1982 C C . ILE A 1 249 ? 13.938 -18.688 -36.062 1 98 249 ILE A C 1
ATOM 1984 O O . ILE A 1 249 ? 13.57 -19.734 -36.594 1 98 249 ILE A O 1
ATOM 1988 N N . GLU A 1 250 ? 15.148 -18.531 -35.688 1 98.06 250 GLU A N 1
ATOM 1989 C CA . GLU A 1 250 ? 16.172 -19.578 -35.812 1 98.06 250 GLU A CA 1
ATOM 1990 C C . GLU A 1 250 ? 16.203 -20.469 -34.562 1 98.06 250 GLU A C 1
ATOM 1992 O O . GLU A 1 250 ? 16.312 -19.969 -33.438 1 98.06 250 GLU A O 1
ATOM 1997 N N . ILE A 1 251 ? 16.125 -21.766 -34.75 1 98.38 251 ILE A N 1
ATOM 1998 C CA . ILE A 1 251 ? 16.203 -22.719 -33.656 1 98.38 251 ILE A CA 1
ATOM 1999 C C . ILE A 1 251 ? 17.656 -23.094 -33.406 1 98.38 251 ILE A C 1
ATOM 2001 O O . ILE A 1 251 ? 18.406 -23.422 -34.312 1 98.38 251 ILE A O 1
ATOM 2005 N N . ARG A 1 252 ? 18.047 -23 -32.156 1 98.38 252 ARG A N 1
ATOM 2006 C CA . ARG A 1 252 ? 19.391 -23.406 -31.703 1 98.38 252 ARG A CA 1
ATOM 2007 C C . ARG A 1 252 ? 19.297 -24.344 -30.5 1 98.38 252 ARG A C 1
ATOM 2009 O O . ARG A 1 252 ? 18.25 -24.453 -29.875 1 98.38 252 ARG A O 1
ATOM 2016 N N . GLU A 1 253 ? 20.391 -25.047 -30.234 1 98.19 253 GLU A N 1
ATOM 2017 C CA . GLU A 1 253 ? 20.422 -25.938 -29.078 1 98.19 253 GLU A CA 1
ATOM 2018 C C . GLU A 1 253 ? 20.344 -25.156 -27.781 1 98.19 253 GLU A C 1
ATOM 2020 O O . GLU A 1 253 ? 20.922 -24.062 -27.656 1 98.19 253 GLU A O 1
ATOM 2025 N N . TYR A 1 254 ? 19.656 -25.75 -26.812 1 98.12 254 TYR A N 1
ATOM 2026 C CA . TYR A 1 254 ? 19.375 -25.141 -25.516 1 98.12 254 TYR A CA 1
ATOM 2027 C C . TYR A 1 254 ? 20.641 -24.578 -24.891 1 98.12 254 TYR A C 1
ATOM 2029 O O . TYR A 1 254 ? 20.656 -23.422 -24.453 1 98.12 254 TYR A O 1
ATOM 2037 N N . GLU A 1 255 ? 21.75 -25.25 -24.922 1 96.88 255 GLU A N 1
ATOM 2038 C CA . GLU A 1 255 ? 22.969 -24.906 -24.203 1 96.88 255 GLU A CA 1
ATOM 2039 C C . GLU A 1 255 ? 23.75 -23.797 -24.906 1 96.88 255 GLU A C 1
ATOM 2041 O O . GLU A 1 255 ? 24.609 -23.156 -24.297 1 96.88 255 GLU A O 1
ATOM 2046 N N . THR A 1 256 ? 23.406 -23.562 -26.156 1 97.81 256 THR A N 1
ATOM 2047 C CA . THR A 1 256 ? 24.141 -22.594 -26.953 1 97.81 256 THR A CA 1
ATOM 2048 C C . THR A 1 256 ? 23.797 -21.156 -26.531 1 97.81 256 THR A C 1
ATOM 2050 O O . THR A 1 256 ? 24.484 -20.219 -26.906 1 97.81 256 THR A O 1
ATOM 2053 N N . VAL A 1 257 ? 22.797 -21 -25.703 1 98.44 257 VAL A N 1
ATOM 2054 C CA . VAL A 1 257 ? 22.359 -19.672 -25.281 1 98.44 257 VAL A CA 1
ATOM 2055 C C . VAL A 1 257 ? 23.516 -18.953 -24.578 1 98.44 257 VAL A C 1
ATOM 2057 O O . VAL A 1 257 ? 23.656 -17.734 -24.688 1 98.44 257 VAL A O 1
ATOM 2060 N N . GLN A 1 258 ? 24.281 -19.703 -23.797 1 97.5 258 GLN A N 1
ATOM 2061 C CA . GLN A 1 258 ? 25.391 -19.094 -23.047 1 97.5 258 GLN A CA 1
ATOM 2062 C C . GLN A 1 258 ? 26.406 -18.469 -23.984 1 97.5 258 GLN A C 1
ATOM 2064 O O . GLN A 1 258 ? 26.812 -17.328 -23.797 1 97.5 258 GLN A O 1
ATOM 2069 N N . SER A 1 259 ? 26.891 -19.25 -24.953 1 97.44 259 SER A N 1
ATOM 2070 C CA . SER A 1 259 ? 27.859 -18.75 -25.938 1 97.44 259 SER A CA 1
ATOM 2071 C C . SER A 1 259 ? 27.266 -17.625 -26.766 1 97.44 259 SER A C 1
ATOM 2073 O O . SER A 1 259 ? 27.953 -16.641 -27.078 1 97.44 259 SER A O 1
ATOM 2075 N N . ASP A 1 260 ? 26.031 -17.781 -27.141 1 97.44 260 ASP A N 1
ATOM 2076 C CA . ASP A 1 260 ? 25.375 -16.75 -27.953 1 97.44 260 ASP A CA 1
ATOM 2077 C C . ASP A 1 260 ? 25.203 -15.453 -27.156 1 97.44 260 ASP A C 1
ATOM 2079 O O . ASP A 1 260 ? 25.219 -14.359 -27.734 1 97.44 260 ASP A O 1
ATOM 2083 N N . ALA A 1 261 ? 24.969 -15.57 -25.828 1 97.25 261 ALA A N 1
ATOM 2084 C CA . ALA A 1 261 ? 24.938 -14.367 -25 1 97.25 261 ALA A CA 1
ATOM 2085 C C . ALA A 1 261 ? 26.266 -13.617 -25.078 1 97.25 261 ALA A C 1
ATOM 2087 O O . ALA A 1 261 ? 26.297 -12.391 -25.156 1 97.25 261 ALA A O 1
ATOM 2088 N N . SER A 1 262 ? 27.375 -14.359 -25.078 1 96.06 262 SER A N 1
ATOM 2089 C CA . SER A 1 262 ? 28.703 -13.758 -25.219 1 96.06 262 SER A CA 1
ATOM 2090 C C . SER A 1 262 ? 28.875 -13.102 -26.594 1 96.06 262 SER A C 1
ATOM 2092 O O . SER A 1 262 ? 29.422 -12.008 -26.703 1 96.06 262 SER A O 1
ATOM 2094 N N . LEU A 1 263 ? 28.422 -13.805 -27.625 1 95.06 263 LEU A N 1
ATOM 2095 C CA . LEU A 1 263 ? 28.5 -13.258 -28.984 1 95.06 263 LEU A CA 1
ATOM 2096 C C . LEU A 1 263 ? 27.656 -11.992 -29.094 1 95.06 263 LEU A C 1
ATOM 2098 O O . LEU A 1 263 ? 28.047 -11.039 -29.781 1 95.06 263 LEU A O 1
ATOM 2102 N N . LEU A 1 264 ? 26.5 -12.023 -28.484 1 94.38 264 LEU A N 1
ATOM 2103 C CA . LEU A 1 264 ? 25.641 -10.852 -28.469 1 94.38 264 LEU A CA 1
ATOM 2104 C C . LEU A 1 264 ? 26.344 -9.656 -27.844 1 94.38 264 LEU A C 1
ATOM 2106 O O . LEU A 1 264 ? 26.281 -8.547 -28.375 1 94.38 264 LEU A O 1
ATOM 2110 N N . ALA A 1 265 ? 26.984 -9.898 -26.672 1 93 265 ALA A N 1
ATOM 2111 C CA . ALA A 1 265 ? 27.703 -8.859 -25.953 1 93 265 ALA A CA 1
ATOM 2112 C C . ALA A 1 265 ? 28.797 -8.242 -26.812 1 93 265 ALA A C 1
ATOM 2114 O O . ALA A 1 265 ? 29.078 -7.043 -26.719 1 93 265 ALA A O 1
ATOM 2115 N N . SER A 1 266 ? 29.406 -9.016 -27.688 1 91.88 266 SER A N 1
ATOM 2116 C CA . SER A 1 266 ? 30.5 -8.555 -28.516 1 91.88 266 SER A CA 1
ATOM 2117 C C . SER A 1 266 ? 30.016 -8.055 -29.875 1 91.88 266 SER A C 1
ATOM 2119 O O . SER A 1 266 ? 30.812 -7.719 -30.75 1 91.88 266 SER A O 1
ATOM 2121 N N . GLY A 1 267 ? 28.719 -8.125 -30.078 1 89 267 GLY A N 1
ATOM 2122 C CA . GLY A 1 267 ? 28.141 -7.664 -31.344 1 89 267 GLY A CA 1
ATOM 2123 C C . GLY A 1 267 ? 28.359 -8.633 -32.5 1 89 267 GLY A C 1
ATOM 2124 O O . GLY A 1 267 ? 28.312 -8.234 -33.656 1 89 267 GLY A O 1
ATOM 2125 N N . LYS A 1 268 ? 28.609 -9.898 -32.188 1 90.75 268 LYS A N 1
ATOM 2126 C CA . LYS A 1 268 ? 29 -10.859 -33.219 1 90.75 268 LYS A CA 1
ATOM 2127 C C . LYS A 1 268 ? 27.906 -11.906 -33.438 1 90.75 268 LYS A C 1
ATOM 2129 O O . LYS A 1 268 ? 28.078 -12.844 -34.219 1 90.75 268 LYS A O 1
ATOM 2134 N N . LEU A 1 269 ? 26.828 -11.812 -32.656 1 92.88 269 LEU A N 1
ATOM 2135 C CA . LEU A 1 269 ? 25.75 -12.781 -32.812 1 92.88 269 LEU A CA 1
ATOM 2136 C C . LEU A 1 269 ? 25.078 -12.609 -34.188 1 92.88 269 LEU A C 1
ATOM 2138 O O . LEU A 1 269 ? 24.562 -11.531 -34.5 1 92.88 269 LEU A O 1
ATOM 2142 N N . GLN A 1 270 ? 25.078 -13.633 -35 1 88.88 270 GLN A N 1
ATOM 2143 C CA . GLN A 1 270 ? 24.531 -13.578 -36.344 1 88.88 270 GLN A CA 1
ATOM 2144 C C . GLN A 1 270 ? 23.5 -14.68 -36.562 1 88.88 270 GLN A C 1
ATOM 2146 O O . GLN A 1 270 ? 23.609 -15.766 -36 1 88.88 270 GLN A O 1
ATOM 2151 N N . SER A 1 271 ? 22.5 -14.305 -37.312 1 87.69 271 SER A N 1
ATOM 2152 C CA . SER A 1 271 ? 21.469 -15.266 -37.656 1 87.69 271 SER A CA 1
ATOM 2153 C C . SER A 1 271 ? 21.75 -15.898 -39.031 1 87.69 271 SER A C 1
ATOM 2155 O O . SER A 1 271 ? 22.266 -15.234 -39.938 1 87.69 271 SER A O 1
ATOM 2157 N N . SER A 1 272 ? 21.453 -17.141 -39.125 1 79.44 272 SER A N 1
ATOM 2158 C CA . SER A 1 272 ? 21.594 -17.797 -40.438 1 79.44 272 SER A CA 1
ATOM 2159 C C . SER A 1 272 ? 20.359 -17.547 -41.312 1 79.44 272 SER A C 1
ATOM 2161 O O . SER A 1 272 ? 20.406 -17.797 -42.531 1 79.44 272 SER A O 1
ATOM 2163 N N . VAL A 1 273 ? 19.266 -17.203 -40.781 1 71 273 VAL A N 1
ATOM 2164 C CA . VAL A 1 273 ? 18.016 -17.031 -41.5 1 71 273 VAL A CA 1
ATOM 2165 C C . VAL A 1 273 ? 17.922 -15.617 -42.062 1 71 273 VAL A C 1
ATOM 2167 O O . VAL A 1 273 ? 17.375 -15.406 -43.156 1 71 273 VAL A O 1
ATOM 2170 N N . HIS A 1 274 ? 18.219 -14.609 -41.375 1 62.72 274 HIS A N 1
ATOM 2171 C CA . HIS A 1 274 ? 18.172 -13.227 -41.812 1 62.72 274 HIS A CA 1
ATOM 2172 C C . HIS A 1 274 ? 19.562 -12.727 -42.219 1 62.72 274 HIS A C 1
ATOM 2174 O O . HIS A 1 274 ? 20.469 -12.727 -41.375 1 62.72 274 HIS A O 1
ATOM 2180 N N . VAL A 1 275 ? 19.797 -12.969 -43.562 1 51.78 275 VAL A N 1
ATOM 2181 C CA . VAL A 1 275 ? 21.094 -12.633 -44.156 1 51.78 275 VAL A CA 1
ATOM 2182 C C . VAL A 1 275 ? 21.25 -11.109 -44.219 1 51.78 275 VAL A C 1
ATOM 2184 O O . VAL A 1 275 ? 22.234 -10.602 -44.75 1 51.78 275 VAL A O 1
ATOM 2187 N N . GLU A 1 276 ? 20.25 -10.336 -43.969 1 45.09 276 GLU A N 1
ATOM 2188 C CA . GLU A 1 276 ? 20.562 -8.969 -44.375 1 45.09 276 GLU A CA 1
ATOM 2189 C C . GLU A 1 276 ? 21.578 -8.344 -43.438 1 45.09 276 GLU A C 1
ATOM 2191 O O . GLU A 1 276 ? 21.438 -8.445 -42.219 1 45.09 276 GLU A O 1
ATOM 2196 N N . LYS A 1 277 ? 22.719 -8.141 -43.938 1 45.28 277 LYS A N 1
ATOM 2197 C CA . LYS A 1 277 ? 23.844 -7.445 -43.312 1 45.28 277 LYS A CA 1
ATOM 2198 C C . LYS A 1 277 ? 23.422 -6.105 -42.719 1 45.28 277 LYS A C 1
ATOM 2200 O O . LYS A 1 277 ? 23.547 -5.062 -43.375 1 45.28 277 LYS A O 1
ATOM 2205 N N . TYR A 1 278 ? 22.25 -5.945 -42.375 1 41.03 278 TYR A N 1
ATOM 2206 C CA . TYR A 1 278 ? 22.172 -4.508 -42.156 1 41.03 278 TYR A CA 1
ATOM 2207 C C . TYR A 1 278 ? 23.375 -4.016 -41.375 1 41.03 278 TYR A C 1
ATOM 2209 O O . TYR A 1 278 ? 24.109 -4.812 -40.781 1 41.03 278 TYR A O 1
ATOM 2217 N N . MET A 1 279 ? 22.984 -2.791 -40.719 1 38.97 279 MET A N 1
ATOM 2218 C CA . MET A 1 279 ? 23.531 -1.485 -40.344 1 38.97 279 MET A CA 1
ATOM 2219 C C . MET A 1 279 ? 24.609 -1.618 -39.281 1 38.97 279 MET A C 1
ATOM 2221 O O . MET A 1 279 ? 24.703 -2.639 -38.594 1 38.97 279 MET A O 1
ATOM 2225 N N . ASP A 1 280 ? 25.219 -0.43 -39.125 1 39.88 280 ASP A N 1
ATOM 2226 C CA . ASP A 1 280 ? 26.141 0.319 -38.25 1 39.88 280 ASP A CA 1
ATOM 2227 C C . ASP A 1 280 ? 25.969 -0.083 -36.812 1 39.88 280 ASP A C 1
ATOM 2229 O O . ASP A 1 280 ? 24.859 -0.1 -36.281 1 39.88 280 ASP A O 1
ATOM 2233 N N . GLU A 1 281 ? 26.766 -0.987 -36.375 1 43.44 281 GLU A N 1
ATOM 2234 C CA . GLU A 1 281 ? 27.031 -1.177 -34.969 1 43.44 281 GLU A CA 1
ATOM 2235 C C . GLU A 1 281 ? 26.656 0.07 -34.156 1 43.44 281 GLU A C 1
ATOM 2237 O O . GLU A 1 281 ? 27.25 1.134 -34.344 1 43.44 281 GLU A O 1
ATOM 2242 N N . VAL A 1 282 ? 25.516 0.326 -33.938 1 43.91 282 VAL A N 1
ATOM 2243 C CA . VAL A 1 282 ? 25.312 1.412 -32.969 1 43.91 282 VAL A CA 1
ATOM 2244 C C . VAL A 1 282 ? 26.156 1.166 -31.719 1 43.91 282 VAL A C 1
ATOM 2246 O O . VAL A 1 282 ? 26 0.143 -31.047 1 43.91 282 VAL A O 1
ATOM 2249 N N . GLU A 1 283 ? 27.359 1.575 -31.672 1 46.38 283 GLU A N 1
ATOM 2250 C CA . GLU A 1 283 ? 28.312 1.621 -30.562 1 46.38 283 GLU A CA 1
ATOM 2251 C C . GLU A 1 283 ? 27.625 1.46 -29.219 1 46.38 283 GLU A C 1
ATOM 2253 O O . GLU A 1 283 ? 28.172 0.833 -28.312 1 46.38 283 GLU A O 1
ATOM 2258 N N . SER A 1 284 ? 26.641 2.232 -28.906 1 55.94 284 SER A N 1
ATOM 2259 C CA . SER A 1 284 ? 26.141 2.512 -27.547 1 55.94 284 SER A CA 1
ATOM 2260 C C . SER A 1 284 ? 24.875 1.731 -27.25 1 55.94 284 SER A C 1
ATOM 2262 O O . SER A 1 284 ? 24.094 2.111 -26.375 1 55.94 284 SER A O 1
ATOM 2264 N N . SER A 1 285 ? 24.734 0.395 -27.828 1 76.94 285 SER A N 1
ATOM 2265 C CA . SER A 1 285 ? 23.391 -0.157 -27.703 1 76.94 285 SER A CA 1
ATOM 2266 C C . SER A 1 285 ? 23.281 -1.087 -26.5 1 76.94 285 SER A C 1
ATOM 2268 O O . SER A 1 285 ? 24.234 -1.785 -26.172 1 76.94 285 SER A O 1
ATOM 2270 N N . LYS A 1 286 ? 22.172 -1.105 -25.75 1 93.06 286 LYS A N 1
ATOM 2271 C CA . LYS A 1 286 ? 21.922 -1.82 -24.516 1 93.06 286 LYS A CA 1
ATOM 2272 C C . LYS A 1 286 ? 21.234 -3.164 -24.766 1 93.06 286 LYS A C 1
ATOM 2274 O O . LYS A 1 286 ? 20.516 -3.32 -25.766 1 93.06 286 LYS A O 1
ATOM 2279 N N . ILE A 1 287 ? 21.656 -4.18 -24.062 1 97.06 287 ILE A N 1
ATOM 2280 C CA . ILE A 1 287 ? 21 -5.48 -24.031 1 97.06 287 ILE A CA 1
ATOM 2281 C C . ILE A 1 287 ? 20.031 -5.543 -22.859 1 97.06 287 ILE A C 1
ATOM 2283 O O . ILE A 1 287 ? 20.438 -5.414 -21.703 1 97.06 287 ILE A O 1
ATOM 2287 N N . TRP A 1 288 ? 18.75 -5.754 -23.203 1 97.75 288 TRP A N 1
ATOM 2288 C CA . TRP A 1 288 ? 17.688 -5.758 -22.203 1 97.75 288 TRP A CA 1
ATOM 2289 C C . TRP A 1 288 ? 17.609 -7.102 -21.484 1 97.75 288 TRP A C 1
ATOM 2291 O O . TRP A 1 288 ? 17.625 -8.156 -22.125 1 97.75 288 TRP A O 1
ATOM 2301 N N . ILE A 1 289 ? 17.672 -7.078 -20.141 1 97.75 289 ILE A N 1
ATOM 2302 C CA . ILE A 1 289 ? 17.375 -8.25 -19.328 1 97.75 289 ILE A CA 1
ATOM 2303 C C . ILE A 1 289 ? 16.391 -7.879 -18.219 1 97.75 289 ILE A C 1
ATOM 2305 O O . ILE A 1 289 ? 16.359 -6.723 -17.781 1 97.75 289 ILE A O 1
ATOM 2309 N N . ASP A 1 290 ? 15.57 -8.781 -17.844 1 96.5 290 ASP A N 1
ATOM 2310 C CA . ASP A 1 290 ? 14.797 -8.664 -16.609 1 96.5 290 ASP A CA 1
ATOM 2311 C C . ASP A 1 290 ? 15.562 -9.258 -15.422 1 96.5 290 ASP A C 1
ATOM 2313 O O . ASP A 1 290 ? 15.711 -10.477 -15.32 1 96.5 290 ASP A O 1
ATOM 2317 N N . SER A 1 291 ? 15.961 -8.406 -14.531 1 95.94 291 SER A N 1
ATOM 2318 C CA . SER A 1 291 ? 16.844 -8.844 -13.461 1 95.94 291 SER A CA 1
ATOM 2319 C C . SER A 1 291 ? 16.141 -9.82 -12.523 1 95.94 291 SER A C 1
ATOM 2321 O O . SER A 1 291 ? 16.797 -10.555 -11.781 1 95.94 291 SER A O 1
ATOM 2323 N N . GLY A 1 292 ? 14.852 -9.898 -12.531 1 94.12 292 GLY A N 1
ATOM 2324 C CA . GLY A 1 292 ? 14.094 -10.812 -11.695 1 94.12 292 GLY A CA 1
ATOM 2325 C C . GLY A 1 292 ? 14.055 -12.227 -12.242 1 94.12 292 GLY A C 1
ATOM 2326 O O . GLY A 1 292 ? 13.961 -13.195 -11.484 1 94.12 292 GLY A O 1
ATOM 2327 N N . SER A 1 293 ? 14.172 -12.312 -13.531 1 95.62 293 SER A N 1
ATOM 2328 C CA . SER A 1 293 ? 14.055 -13.633 -14.141 1 95.62 293 SER A CA 1
ATOM 2329 C C . SER A 1 293 ? 15.375 -14.078 -14.758 1 95.62 293 SER A C 1
ATOM 2331 O O . SER A 1 293 ? 15.648 -15.281 -14.836 1 95.62 293 SER A O 1
ATOM 2333 N N . CYS A 1 294 ? 16.219 -13.156 -15.125 1 97.75 294 CYS A N 1
ATOM 2334 C CA . CYS A 1 294 ? 17.469 -13.508 -15.773 1 97.75 294 CYS A CA 1
ATOM 2335 C C . CYS A 1 294 ? 18.453 -14.125 -14.766 1 97.75 294 CYS A C 1
ATOM 2337 O O . CYS A 1 294 ? 18.688 -13.555 -13.703 1 97.75 294 CYS A O 1
ATOM 2339 N N . CYS A 1 295 ? 18.953 -15.266 -15.078 1 97.88 295 CYS A N 1
ATOM 2340 C CA . CYS A 1 295 ? 19.891 -15.93 -14.188 1 97.88 295 CYS A CA 1
ATOM 2341 C C . CYS A 1 295 ? 21.266 -15.25 -14.242 1 97.88 295 CYS A C 1
ATOM 2343 O O . CYS A 1 295 ? 21.641 -14.695 -15.266 1 97.88 295 CYS A O 1
ATOM 2345 N N . LEU A 1 296 ? 21.969 -15.352 -13.234 1 97.56 296 LEU A N 1
ATOM 2346 C CA . LEU A 1 296 ? 23.281 -14.711 -13.086 1 97.56 296 LEU A CA 1
ATOM 2347 C C . LEU A 1 296 ? 24.266 -15.25 -14.117 1 97.56 296 LEU A C 1
ATOM 2349 O O . LEU A 1 296 ? 25.125 -14.508 -14.602 1 97.56 296 LEU A O 1
ATOM 2353 N N . ALA A 1 297 ? 24.172 -16.5 -14.508 1 97.69 297 ALA A N 1
ATOM 2354 C CA . ALA A 1 297 ? 25.078 -17.141 -15.453 1 97.69 297 ALA A CA 1
ATOM 2355 C C . ALA A 1 297 ? 25.062 -16.422 -16.797 1 97.69 297 ALA A C 1
ATOM 2357 O O . ALA A 1 297 ? 26.109 -16.203 -17.406 1 97.69 297 ALA A O 1
ATOM 2358 N N . LEU A 1 298 ? 23.906 -16.078 -17.266 1 97.88 298 LEU A N 1
ATOM 2359 C CA . LEU A 1 298 ? 23.797 -15.398 -18.547 1 97.88 298 LEU A CA 1
ATOM 2360 C C . LEU A 1 298 ? 24.203 -13.938 -18.422 1 97.88 298 LEU A C 1
ATOM 2362 O O . LEU A 1 298 ? 24.859 -13.398 -19.312 1 97.88 298 LEU A O 1
ATOM 2366 N N . TYR A 1 299 ? 23.766 -13.32 -17.406 1 97.19 299 TYR A N 1
ATOM 2367 C CA . TYR A 1 299 ? 24.141 -11.938 -17.141 1 97.19 299 TYR A CA 1
ATOM 2368 C C . TYR A 1 299 ? 25.656 -11.773 -17.125 1 97.19 299 TYR A C 1
ATOM 2370 O O . TYR A 1 299 ? 26.188 -10.766 -17.609 1 97.19 299 TYR A O 1
ATOM 2378 N N . SER A 1 300 ? 26.375 -12.734 -16.531 1 96.25 300 SER A N 1
ATOM 2379 C CA . SER A 1 300 ? 27.812 -12.68 -16.359 1 96.25 300 SER A CA 1
ATOM 2380 C C . SER A 1 300 ? 28.531 -12.672 -17.703 1 96.25 300 SER A C 1
ATOM 2382 O O . SER A 1 300 ? 29.719 -12.336 -17.781 1 96.25 300 SER A O 1
ATOM 2384 N N . LYS A 1 301 ? 27.859 -13.039 -18.734 1 96.12 301 LYS A N 1
ATOM 2385 C CA . LYS A 1 301 ? 28.453 -13.062 -20.078 1 96.12 301 LYS A CA 1
ATOM 2386 C C . LYS A 1 301 ? 28.359 -11.688 -20.734 1 96.12 301 LYS A C 1
ATOM 2388 O O . LYS A 1 301 ? 29 -11.445 -21.766 1 96.12 301 LYS A O 1
ATOM 2393 N N . LEU A 1 302 ? 27.609 -10.82 -20.125 1 95.75 302 LEU A N 1
ATOM 2394 C CA . LEU A 1 302 ? 27.391 -9.492 -20.688 1 95.75 302 LEU A CA 1
ATOM 2395 C C . LEU A 1 302 ? 28.312 -8.469 -20.047 1 95.75 302 LEU A C 1
ATOM 2397 O O . LEU A 1 302 ? 28.844 -8.711 -18.953 1 95.75 302 LEU A O 1
ATOM 2401 N N . SER A 1 303 ? 28.516 -7.348 -20.688 1 89.81 303 SER A N 1
ATOM 2402 C CA . SER A 1 303 ? 29.219 -6.219 -20.078 1 89.81 303 SER A CA 1
ATOM 2403 C C . SER A 1 303 ? 28.266 -5.352 -19.266 1 89.81 303 SER A C 1
ATOM 2405 O O . SER A 1 303 ? 27.203 -4.945 -19.766 1 89.81 303 SER A O 1
ATOM 2407 N N . PRO A 1 304 ? 28.656 -5.094 -18.047 1 84.25 304 PRO A N 1
ATOM 2408 C CA . PRO A 1 304 ? 27.75 -4.336 -17.172 1 84.25 304 PRO A CA 1
ATOM 2409 C C . PRO A 1 304 ? 27.312 -3.004 -17.781 1 84.25 304 PRO A C 1
ATOM 2411 O O . PRO A 1 304 ? 26.188 -2.557 -17.547 1 84.25 304 PRO A O 1
ATOM 2414 N N . HIS A 1 305 ? 28.125 -2.406 -18.578 1 85.25 305 HIS A N 1
ATOM 2415 C CA . HIS A 1 305 ? 27.844 -1.088 -19.125 1 85.25 305 HIS A CA 1
ATOM 2416 C C . HIS A 1 305 ? 26.859 -1.183 -20.297 1 85.25 305 HIS A C 1
ATOM 2418 O O . HIS A 1 305 ? 26.281 -0.178 -20.703 1 85.25 305 HIS A O 1
ATOM 2424 N N . GLN A 1 306 ? 26.656 -2.387 -20.797 1 90.56 306 GLN A N 1
ATOM 2425 C CA . GLN A 1 306 ? 25.797 -2.535 -21.953 1 90.56 306 GLN A CA 1
ATOM 2426 C C . GLN A 1 306 ? 24.438 -3.133 -21.562 1 90.56 306 GLN A C 1
ATOM 2428 O O . GLN A 1 306 ? 23.625 -3.453 -22.422 1 90.56 306 GLN A O 1
ATOM 2433 N N . VAL A 1 307 ? 24.172 -3.281 -20.328 1 95.06 307 VAL A N 1
ATOM 2434 C CA . VAL A 1 307 ? 22.969 -3.975 -19.875 1 95.06 307 VAL A CA 1
ATOM 2435 C C . VAL A 1 307 ? 21.906 -2.955 -19.5 1 95.06 307 VAL A C 1
ATOM 2437 O O . VAL A 1 307 ? 22.188 -1.959 -18.828 1 95.06 307 VAL A O 1
ATOM 2440 N N . LEU A 1 308 ? 20.719 -3.107 -20.016 1 94.88 308 LEU A N 1
ATOM 2441 C CA . LEU A 1 308 ? 19.516 -2.418 -19.562 1 94.88 308 LEU A CA 1
ATOM 2442 C C . LEU A 1 308 ? 18.672 -3.324 -18.672 1 94.88 308 LEU A C 1
ATOM 2444 O O . LEU A 1 308 ? 18.172 -4.352 -19.125 1 94.88 308 LEU A O 1
ATOM 2448 N N . THR A 1 309 ? 18.594 -2.986 -17.422 1 94.69 309 THR A N 1
ATOM 2449 C CA . THR A 1 309 ? 17.828 -3.799 -16.469 1 94.69 309 THR A CA 1
ATOM 2450 C C . THR A 1 309 ? 16.453 -3.189 -16.219 1 94.69 309 THR A C 1
ATOM 2452 O O . THR A 1 309 ? 16.312 -2.246 -15.438 1 94.69 309 THR A O 1
ATOM 2455 N N . LEU A 1 310 ? 15.445 -3.67 -16.875 1 93.38 310 LEU 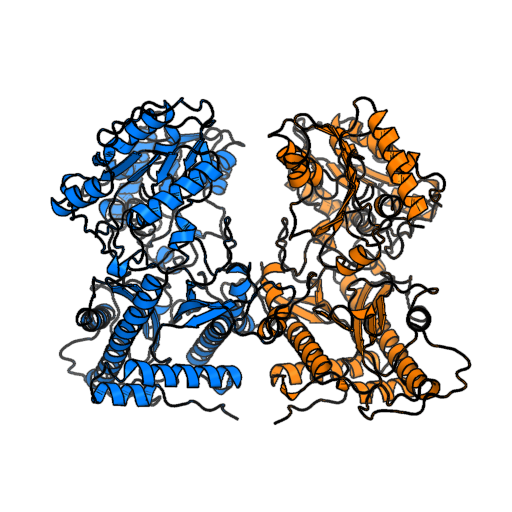A N 1
ATOM 2456 C CA . LEU A 1 310 ? 14.047 -3.291 -16.719 1 93.38 310 LEU A CA 1
ATOM 2457 C C . LEU A 1 310 ? 13.148 -4.523 -16.703 1 93.38 310 LEU A C 1
ATOM 2459 O O . LEU A 1 310 ? 13.586 -5.621 -17.062 1 93.38 310 LEU A O 1
ATOM 2463 N N . GLN A 1 311 ? 11.969 -4.367 -16.234 1 93.75 311 GLN A N 1
ATOM 2464 C CA . GLN A 1 311 ? 10.977 -5.434 -16.359 1 93.75 311 GLN A CA 1
ATOM 2465 C C . GLN A 1 311 ? 10.812 -5.855 -17.812 1 93.75 311 GLN A C 1
ATOM 2467 O O . GLN A 1 311 ? 10.812 -5.012 -18.719 1 93.75 311 GLN A O 1
ATOM 2472 N N . SER A 1 312 ? 10.617 -7.105 -17.969 1 96.44 312 SER A N 1
ATOM 2473 C CA . SER A 1 312 ? 10.43 -7.629 -19.312 1 96.44 312 SER A CA 1
ATOM 2474 C C . SER A 1 312 ? 9.297 -6.895 -20.031 1 96.44 312 SER A C 1
ATOM 2476 O O . SER A 1 312 ? 8.219 -6.695 -19.469 1 96.44 312 SER A O 1
ATOM 2478 N N . PRO A 1 313 ? 9.523 -6.453 -21.234 1 96.88 313 PRO A N 1
ATOM 2479 C CA . PRO A 1 313 ? 8.477 -5.781 -22.016 1 96.88 313 PRO A CA 1
ATOM 2480 C C . PRO A 1 313 ? 7.359 -6.73 -22.438 1 96.88 313 PRO A C 1
ATOM 2482 O O . PRO A 1 313 ? 6.352 -6.289 -23 1 96.88 313 PRO A O 1
ATOM 2485 N N . ILE A 1 314 ? 7.496 -8.016 -22.125 1 97.81 314 ILE A N 1
ATOM 2486 C CA . ILE A 1 314 ? 6.508 -9.023 -22.484 1 97.81 314 ILE A CA 1
ATOM 2487 C C . ILE A 1 314 ? 5.516 -9.203 -21.344 1 97.81 314 ILE A C 1
ATOM 2489 O O . ILE A 1 314 ? 4.371 -9.617 -21.562 1 97.81 314 ILE A O 1
ATOM 2493 N N . ALA A 1 315 ? 5.926 -8.844 -20.141 1 95.94 315 ALA A N 1
ATOM 2494 C CA . ALA A 1 315 ? 5.152 -9.125 -18.938 1 95.94 315 ALA A CA 1
ATOM 2495 C C . ALA A 1 315 ? 3.775 -8.469 -19 1 95.94 315 ALA A C 1
ATOM 2497 O O . ALA A 1 315 ? 2.758 -9.125 -18.75 1 95.94 315 ALA A O 1
ATOM 2498 N N . LEU A 1 316 ? 3.662 -7.211 -19.375 1 96 316 LEU A N 1
ATOM 2499 C CA . LEU A 1 316 ? 2.406 -6.469 -19.344 1 96 316 LEU A CA 1
ATOM 2500 C C . LEU A 1 316 ? 1.494 -6.898 -20.484 1 96 316 LEU A C 1
ATOM 2502 O O . LEU A 1 316 ? 0.315 -7.188 -20.281 1 96 316 LEU A O 1
ATOM 2506 N N . PRO A 1 317 ? 2.039 -6.961 -21.734 1 97.38 317 PRO A N 1
ATOM 2507 C CA . PRO A 1 317 ? 1.163 -7.414 -22.812 1 97.38 317 PRO A CA 1
ATOM 2508 C C . PRO A 1 317 ? 0.598 -8.812 -22.562 1 97.38 317 PRO A C 1
ATOM 2510 O O . PRO A 1 317 ? -0.528 -9.109 -22.984 1 97.38 317 PRO A O 1
ATOM 2513 N N . LYS A 1 318 ? 1.398 -9.648 -21.953 1 97.75 318 LYS A N 1
ATOM 2514 C CA . LYS A 1 318 ? 0.944 -10.992 -21.609 1 97.75 318 LYS A CA 1
ATOM 2515 C C . LYS A 1 318 ? -0.152 -10.945 -20.547 1 97.75 318 LYS A C 1
ATOM 2517 O O . LYS A 1 318 ? -1.117 -11.711 -20.609 1 97.75 318 LYS A O 1
ATOM 2522 N N . ALA A 1 319 ? -0.053 -10.047 -19.609 1 97.44 319 ALA A N 1
ATOM 2523 C CA . ALA A 1 319 ? -0.985 -9.93 -18.484 1 97.44 319 ALA A CA 1
ATOM 2524 C C . ALA A 1 319 ? -2.285 -9.258 -18.922 1 97.44 319 ALA A C 1
ATOM 2526 O O . ALA A 1 319 ? -3.35 -9.539 -18.359 1 97.44 319 ALA A O 1
ATOM 2527 N N . VAL A 1 320 ? -2.223 -8.281 -19.828 1 98.25 320 VAL A N 1
ATOM 2528 C CA . VAL A 1 320 ? -3.4 -7.645 -20.406 1 98.25 320 VAL A CA 1
ATOM 2529 C C . VAL A 1 320 ? -3.951 -8.508 -21.547 1 98.25 320 VAL A C 1
ATOM 2531 O O . VAL A 1 320 ? -3.479 -8.43 -22.672 1 98.25 320 VAL A O 1
ATOM 2534 N N . LYS A 1 321 ? -4.938 -9.273 -21.25 1 98.69 321 LYS A N 1
ATOM 2535 C CA . LYS A 1 321 ? -5.449 -10.273 -22.188 1 98.69 321 LYS A CA 1
ATOM 2536 C C . LYS A 1 321 ? -6.148 -9.609 -23.375 1 98.69 321 LYS A C 1
ATOM 2538 O O . LYS A 1 321 ? -6.828 -8.594 -23.219 1 98.69 321 LYS A O 1
ATOM 2543 N N . ASN A 1 322 ? -5.961 -10.148 -24.594 1 98.44 322 ASN A N 1
ATOM 2544 C CA . ASN A 1 322 ? -6.727 -9.711 -25.766 1 98.44 322 ASN A CA 1
ATOM 2545 C C . ASN A 1 322 ? -8.125 -10.328 -25.781 1 98.44 322 ASN A C 1
ATOM 2547 O O . ASN A 1 322 ? -8.43 -11.211 -24.969 1 98.44 322 ASN A O 1
ATOM 2551 N N . PRO A 1 323 ? -9.023 -9.891 -26.656 1 98.44 323 PRO A N 1
ATOM 2552 C CA . PRO A 1 323 ? -10.414 -10.344 -26.641 1 98.44 323 PRO A CA 1
ATOM 2553 C C . PRO A 1 323 ? -10.547 -11.852 -26.828 1 98.44 323 PRO A C 1
ATOM 2555 O O . PRO A 1 323 ? -11.406 -12.484 -26.219 1 98.44 323 PRO A O 1
ATOM 2558 N N . THR A 1 324 ? -9.688 -12.453 -27.625 1 98.75 324 THR A N 1
ATOM 2559 C CA . THR A 1 324 ? -9.727 -13.891 -27.859 1 98.75 324 THR A CA 1
ATOM 2560 C C . THR A 1 324 ? -9.391 -14.656 -26.578 1 98.75 324 THR A C 1
ATOM 2562 O O . THR A 1 324 ? -10.07 -15.617 -26.234 1 98.75 324 THR A O 1
ATOM 2565 N N . GLU A 1 325 ? -8.359 -14.234 -25.953 1 98.75 325 GLU A N 1
ATOM 2566 C CA . GLU A 1 325 ? -7.965 -14.859 -24.688 1 98.75 325 GLU A CA 1
ATOM 2567 C C . GLU A 1 325 ? -9.062 -14.711 -23.641 1 98.75 325 GLU A C 1
ATOM 2569 O O . GLU A 1 325 ? -9.344 -15.656 -22.891 1 98.75 325 GLU A O 1
ATOM 2574 N N . LEU A 1 326 ? -9.664 -13.562 -23.562 1 98.75 326 LEU A N 1
ATOM 2575 C CA . LEU A 1 326 ? -10.719 -13.312 -22.578 1 98.75 326 LEU A CA 1
ATOM 2576 C C . LEU A 1 326 ? -11.914 -14.219 -22.844 1 98.75 326 LEU A C 1
ATOM 2578 O O . LEU A 1 326 ? -12.477 -14.797 -21.906 1 98.75 326 LEU A O 1
ATOM 2582 N N . ASP A 1 327 ? -12.312 -14.281 -24.094 1 98.69 327 ASP A N 1
ATOM 2583 C CA . ASP A 1 327 ? -13.422 -15.156 -24.453 1 98.69 327 ASP A CA 1
ATOM 2584 C C . ASP A 1 327 ? -13.109 -16.609 -24.109 1 98.69 327 ASP A C 1
ATOM 2586 O O . ASP A 1 327 ? -13.969 -17.328 -23.594 1 98.69 327 ASP A O 1
ATOM 2590 N N . GLY A 1 328 ? -11.906 -17.047 -24.438 1 98.81 328 GLY A N 1
ATOM 2591 C CA . GLY A 1 328 ? -11.469 -18.391 -24.078 1 98.81 328 GLY A CA 1
ATOM 2592 C C . GLY A 1 328 ? -11.516 -18.656 -22.594 1 98.81 328 GLY A C 1
ATOM 2593 O O . GLY A 1 328 ? -12 -19.703 -22.156 1 98.81 328 GLY A O 1
ATOM 2594 N N . LEU A 1 329 ? -11.031 -17.719 -21.812 1 98.81 329 LEU A N 1
ATOM 2595 C CA . LEU A 1 329 ? -11.039 -17.859 -20.359 1 98.81 329 LEU A CA 1
ATOM 2596 C C . LEU A 1 329 ? -12.461 -17.984 -19.844 1 98.81 329 LEU A C 1
ATOM 2598 O O . LEU A 1 329 ? -12.734 -18.828 -18.984 1 98.81 329 LEU A O 1
ATOM 2602 N N . ARG A 1 330 ? -13.391 -17.141 -20.328 1 98.75 330 ARG A N 1
ATOM 2603 C CA . ARG A 1 330 ? -14.781 -17.234 -19.906 1 98.75 330 ARG A CA 1
ATOM 2604 C C . ARG A 1 330 ? -15.367 -18.609 -20.219 1 98.75 330 ARG A C 1
ATOM 2606 O O . ARG A 1 330 ? -15.992 -19.234 -19.359 1 98.75 330 ARG A O 1
ATOM 2613 N N . LYS A 1 331 ? -15.109 -19.109 -21.391 1 98.75 331 LYS A N 1
ATOM 2614 C CA . LYS A 1 331 ? -15.625 -20.406 -21.797 1 98.75 331 LYS A CA 1
ATOM 2615 C C . LYS A 1 331 ? -15.008 -21.547 -20.984 1 98.75 331 LYS A C 1
ATOM 2617 O O . LYS A 1 331 ? -15.703 -22.484 -20.594 1 98.75 331 LYS A O 1
ATOM 2622 N N . ALA A 1 332 ? -13.703 -21.422 -20.781 1 98.88 332 ALA A N 1
ATOM 2623 C CA . ALA A 1 332 ? -13.016 -22.438 -19.984 1 98.88 332 ALA A CA 1
ATOM 2624 C C . ALA A 1 332 ? -13.609 -22.516 -18.578 1 98.88 332 ALA A C 1
ATOM 2626 O O . ALA A 1 332 ? -13.773 -23.609 -18.031 1 98.88 332 ALA A O 1
ATOM 2627 N N . HIS A 1 333 ? -13.938 -21.375 -18 1 98.88 333 HIS A N 1
ATOM 2628 C CA . HIS A 1 333 ? -14.453 -21.344 -16.641 1 98.88 333 HIS A CA 1
ATOM 2629 C C . HIS A 1 333 ? -15.883 -21.859 -16.578 1 98.88 333 HIS A C 1
ATOM 2631 O O . HIS A 1 333 ? -16.312 -22.375 -15.539 1 98.88 333 HIS A O 1
ATOM 2637 N N . ILE A 1 334 ? -16.641 -21.688 -17.641 1 98.88 334 ILE A N 1
ATOM 2638 C CA . ILE A 1 334 ? -17.969 -22.297 -17.703 1 98.88 334 ILE A CA 1
ATOM 2639 C C . ILE A 1 334 ? -17.859 -23.812 -17.719 1 98.88 334 ILE A C 1
ATOM 2641 O O . ILE A 1 334 ? -18.531 -24.5 -16.953 1 98.88 334 ILE A O 1
ATOM 2645 N N . ARG A 1 335 ? -16.953 -24.406 -18.562 1 98.75 335 ARG A N 1
ATOM 2646 C CA . ARG A 1 335 ? -16.703 -25.844 -18.609 1 98.75 335 ARG A CA 1
ATOM 2647 C C . ARG A 1 335 ? -16.234 -26.359 -17.25 1 98.75 335 ARG A C 1
ATOM 2649 O O . ARG A 1 335 ? -16.688 -27.406 -16.781 1 98.75 335 ARG A O 1
ATOM 2656 N N . ASP A 1 336 ? -15.328 -25.625 -16.719 1 98.88 336 ASP A N 1
ATOM 2657 C CA . ASP A 1 336 ? -14.758 -26.016 -15.43 1 98.88 336 ASP A CA 1
ATOM 2658 C C . ASP A 1 336 ? -15.812 -25.969 -14.328 1 98.88 336 ASP A C 1
ATOM 2660 O O . ASP A 1 336 ? -15.836 -26.828 -13.445 1 98.88 336 ASP A O 1
ATOM 2664 N N . GLY A 1 337 ? -16.641 -24.891 -14.32 1 98.88 337 GLY A N 1
ATOM 2665 C CA . GLY A 1 337 ? -17.734 -24.812 -13.375 1 98.88 337 GLY A CA 1
ATOM 2666 C C . GLY A 1 337 ? -18.688 -26 -13.438 1 98.88 337 GLY A C 1
ATOM 2667 O O . GLY A 1 337 ? -19.109 -26.516 -12.406 1 98.88 337 GLY A O 1
ATOM 2668 N N . ALA A 1 338 ? -19 -26.406 -14.633 1 98.81 338 ALA A N 1
ATOM 2669 C CA . ALA A 1 338 ? -19.844 -27.594 -14.805 1 98.81 338 ALA A CA 1
ATOM 2670 C C . ALA A 1 338 ? -19.203 -28.812 -14.172 1 98.81 338 ALA A C 1
ATOM 2672 O O . ALA A 1 338 ? -19.875 -29.609 -13.5 1 98.81 338 ALA A O 1
ATOM 2673 N N . ALA A 1 339 ? -17.891 -28.969 -14.414 1 98.88 339 ALA A N 1
ATOM 2674 C CA . ALA A 1 339 ? -17.172 -30.094 -13.836 1 98.88 339 ALA A CA 1
ATOM 2675 C C . ALA A 1 339 ? -17.219 -30.062 -12.305 1 98.88 339 ALA A C 1
ATOM 2677 O O . ALA A 1 339 ? -17.406 -31.094 -11.664 1 98.88 339 ALA A O 1
ATOM 2678 N N . VAL A 1 340 ? -17.062 -28.906 -11.719 1 98.88 340 VAL A N 1
ATOM 2679 C CA . VAL A 1 340 ? -17.031 -28.75 -10.273 1 98.88 340 VAL A CA 1
ATOM 2680 C C . VAL A 1 340 ? -18.422 -29.062 -9.695 1 98.88 340 VAL A C 1
ATOM 2682 O O . VAL A 1 340 ? -18.531 -29.719 -8.664 1 98.88 340 VAL A O 1
ATOM 2685 N N . VAL A 1 341 ? -19.484 -28.594 -10.352 1 98.81 341 VAL A N 1
ATOM 2686 C CA . VAL A 1 341 ? -20.844 -28.859 -9.891 1 98.81 341 VAL A CA 1
ATOM 2687 C C . VAL A 1 341 ? -21.141 -30.344 -9.992 1 98.81 341 VAL A C 1
ATOM 2689 O O . VAL A 1 341 ? -21.734 -30.938 -9.086 1 98.81 341 VAL A O 1
ATOM 2692 N N . GLN A 1 342 ? -20.75 -31 -11.109 1 98.81 342 GLN A N 1
ATOM 2693 C CA . GLN A 1 342 ? -20.906 -32.438 -11.25 1 98.81 342 GLN A CA 1
ATOM 2694 C C . GLN A 1 342 ? -20.188 -33.188 -10.133 1 98.81 342 GLN A C 1
ATOM 2696 O O . GLN A 1 342 ? -20.734 -34.125 -9.555 1 98.81 342 GLN A O 1
ATOM 2701 N N . TYR A 1 343 ? -19.062 -32.781 -9.852 1 98.69 343 TYR A N 1
ATOM 2702 C CA . TYR A 1 343 ? -18.25 -33.375 -8.789 1 98.69 343 TYR A CA 1
ATOM 2703 C C . TYR A 1 343 ? -18.922 -33.25 -7.434 1 98.69 343 TYR A C 1
ATOM 2705 O O . TYR A 1 343 ? -19.031 -34.219 -6.684 1 98.69 343 TYR A O 1
ATOM 2713 N N . LEU A 1 344 ? -19.344 -31.969 -7.086 1 98.69 344 LEU A N 1
ATOM 2714 C CA . LEU A 1 344 ? -19.969 -31.719 -5.793 1 98.69 344 LEU A CA 1
ATOM 2715 C C . LEU A 1 344 ? -21.266 -32.531 -5.645 1 98.69 344 LEU A C 1
ATOM 2717 O O . LEU A 1 344 ? -21.547 -33.031 -4.562 1 98.69 344 LEU A O 1
ATOM 2721 N N . ALA A 1 345 ? -22.047 -32.594 -6.68 1 98.44 345 ALA A N 1
ATOM 2722 C CA . ALA A 1 345 ? -23.266 -33.406 -6.668 1 98.44 345 ALA A CA 1
ATOM 2723 C C . ALA A 1 345 ? -22.938 -34.875 -6.434 1 98.44 345 ALA A C 1
ATOM 2725 O O . ALA A 1 345 ? -23.578 -35.562 -5.617 1 98.44 345 ALA A O 1
ATOM 2726 N N . TRP A 1 346 ? -21.953 -35.375 -7.184 1 98.38 346 TRP A N 1
ATOM 2727 C CA . TRP A 1 346 ? -21.5 -36.75 -7.016 1 98.38 346 TRP A CA 1
ATOM 2728 C C . TRP A 1 346 ? -21 -37 -5.598 1 98.38 346 TRP A C 1
ATOM 2730 O O . TRP A 1 346 ? -21.375 -38 -4.969 1 98.38 346 TRP A O 1
ATOM 2740 N N . LEU A 1 347 ? -20.156 -36.125 -5.117 1 98.06 347 LEU A N 1
ATOM 2741 C CA . LEU A 1 347 ? -19.562 -36.281 -3.789 1 98.06 347 LEU A CA 1
ATOM 2742 C C . LEU A 1 347 ? -20.656 -36.25 -2.715 1 98.06 347 LEU A C 1
ATOM 2744 O O . LEU A 1 347 ? -20.578 -37.031 -1.744 1 98.06 347 LEU A O 1
ATOM 2748 N N . ASP A 1 348 ? -21.609 -35.344 -2.859 1 97.38 348 ASP A N 1
ATOM 2749 C CA . ASP A 1 348 ? -22.75 -35.281 -1.939 1 97.38 348 ASP A CA 1
ATOM 2750 C C . ASP A 1 348 ? -23.469 -36.594 -1.859 1 97.38 348 ASP A C 1
ATOM 2752 O O . ASP A 1 348 ? -23.734 -37.125 -0.766 1 97.38 348 ASP A O 1
ATOM 2756 N N . ASN A 1 349 ? -23.75 -37.188 -2.965 1 96.06 349 ASN A N 1
ATOM 2757 C CA . ASN A 1 349 ? -24.406 -38.469 -3.021 1 96.06 349 ASN A CA 1
ATOM 2758 C C . ASN A 1 349 ? -23.562 -39.562 -2.381 1 96.06 349 ASN A C 1
ATOM 2760 O O . ASN A 1 349 ? -24.078 -40.406 -1.63 1 96.06 349 ASN A O 1
ATOM 2764 N N . GLN A 1 350 ? -22.281 -39.562 -2.729 1 95.38 350 GLN A N 1
ATOM 2765 C CA . GLN A 1 350 ? -21.375 -40.594 -2.182 1 95.38 350 GLN A CA 1
ATOM 2766 C C . GLN A 1 350 ? -21.281 -40.469 -0.662 1 95.38 350 GLN A C 1
ATOM 2768 O O . GLN A 1 350 ? -21.266 -41.5 0.039 1 95.38 350 GLN A O 1
ATOM 2773 N N . MET A 1 351 ? -21.234 -39.281 -0.167 1 94.88 351 MET A N 1
ATOM 2774 C CA . MET A 1 351 ? -21.125 -39.062 1.272 1 94.88 351 MET A CA 1
ATOM 2775 C C . MET A 1 351 ? -22.375 -39.531 1.995 1 94.88 351 MET A C 1
ATOM 2777 O O . MET A 1 351 ? -22.297 -40.062 3.102 1 94.88 351 MET A O 1
ATOM 2781 N N . GLN A 1 352 ? -23.516 -39.25 1.387 1 93.19 352 GLN A N 1
ATOM 2782 C CA . GLN A 1 352 ? -24.766 -39.719 1.978 1 93.19 352 GLN A CA 1
ATOM 2783 C C . GLN A 1 352 ? -24.859 -41.25 1.942 1 93.19 352 GLN A C 1
ATOM 2785 O O . GLN A 1 352 ? -25.156 -41.875 2.957 1 93.19 352 GLN A O 1
ATOM 2790 N N . GLU A 1 353 ? -24.562 -41.875 0.866 1 90.81 353 GLU A N 1
ATOM 2791 C CA . GLU A 1 353 ? -24.75 -43.281 0.646 1 90.81 353 GLU A CA 1
ATOM 2792 C C . GLU A 1 353 ? -23.688 -44.094 1.388 1 90.81 353 GLU A C 1
ATOM 2794 O O . GLU A 1 353 ? -24 -45.125 1.994 1 90.81 353 GLU A O 1
ATOM 2799 N N . ASN A 1 354 ? -22.484 -43.594 1.331 1 88.12 354 ASN A N 1
ATOM 2800 C CA . ASN A 1 354 ? -21.375 -44.406 1.839 1 88.12 354 ASN A CA 1
ATOM 2801 C C . ASN A 1 354 ? -21.047 -44.062 3.293 1 88.12 354 ASN A C 1
ATOM 2803 O O . ASN A 1 354 ? -20.562 -44.906 4.039 1 88.12 354 ASN A O 1
ATOM 2807 N N . TYR A 1 355 ? -21.375 -42.875 3.719 1 88.62 355 TYR A N 1
ATOM 2808 C CA . TYR A 1 355 ? -20.953 -42.438 5.051 1 88.62 355 TYR A CA 1
ATOM 2809 C C . TYR A 1 355 ? -22.141 -42.062 5.906 1 88.62 355 TYR A C 1
ATOM 2811 O O . TYR A 1 355 ? -21.984 -41.594 7.043 1 88.62 355 TYR A O 1
ATOM 2819 N N . GLY A 1 356 ? -23.312 -42.188 5.375 1 87.81 356 GLY A N 1
ATOM 2820 C CA . GLY A 1 356 ? -24.516 -41.875 6.121 1 87.81 356 GLY A CA 1
ATOM 2821 C C . GLY A 1 356 ? -24.609 -40.406 6.508 1 87.81 356 GLY A C 1
ATOM 2822 O O . GLY A 1 356 ? -25.25 -40.062 7.504 1 87.81 356 GLY A O 1
ATOM 2823 N N . ALA A 1 357 ? -23.938 -39.562 5.754 1 92 357 ALA A N 1
ATOM 2824 C CA . ALA A 1 357 ? -23.922 -38.125 6.043 1 92 357 ALA A CA 1
ATOM 2825 C C . ALA A 1 357 ? -25.281 -37.5 5.789 1 92 357 ALA A C 1
ATOM 2827 O O . ALA A 1 357 ? -26.078 -38.031 4.992 1 92 357 ALA A O 1
ATOM 2828 N N . SER A 1 358 ? -25.578 -36.406 6.469 1 92.25 358 SER A N 1
ATOM 2829 C CA . SER A 1 358 ? -26.797 -35.625 6.184 1 92.25 358 SER A CA 1
ATOM 2830 C C . SER A 1 358 ? -26.719 -34.969 4.812 1 92.25 358 SER A C 1
ATOM 2832 O O . SER A 1 358 ? -27.75 -34.688 4.203 1 92.25 358 SER A O 1
ATOM 2834 N N . GLY A 1 359 ? -25.469 -34.688 4.418 1 93.69 359 GLY A N 1
ATOM 2835 C CA . GLY A 1 359 ? -25.297 -34.25 3.041 1 93.69 359 GLY A CA 1
ATOM 2836 C C . GLY A 1 359 ? -24.984 -32.781 2.916 1 93.69 359 GLY A C 1
ATOM 2837 O O . GLY A 1 359 ? -24.703 -32.125 3.914 1 93.69 359 GLY A O 1
ATOM 2838 N N . TYR A 1 360 ? -24.953 -32.281 1.664 1 96.62 360 TYR A N 1
ATOM 2839 C CA . TYR A 1 360 ? -24.531 -30.922 1.264 1 96.62 360 TYR A CA 1
ATOM 2840 C C . TYR A 1 360 ? -25.484 -29.875 1.805 1 96.62 360 TYR A C 1
ATOM 2842 O O . TYR A 1 360 ? -25.078 -28.75 2.109 1 96.62 360 TYR A O 1
ATOM 2850 N N . PHE A 1 361 ? -26.75 -30.203 2.156 1 96.5 361 PHE A N 1
ATOM 2851 C CA . PHE A 1 361 ? -27.797 -29.203 2.375 1 96.5 361 PHE A CA 1
ATOM 2852 C C . PHE A 1 361 ? -28.266 -29.219 3.824 1 96.5 361 PHE A C 1
ATOM 2854 O O . PHE A 1 361 ? -28.672 -28.188 4.363 1 96.5 361 PHE A O 1
ATOM 2861 N N . SER A 1 362 ? -28.172 -30.375 4.457 1 93 362 SER A N 1
ATOM 2862 C CA . SER A 1 362 ? -28.812 -30.562 5.758 1 93 362 SER A CA 1
ATOM 2863 C C . SER A 1 362 ? -27.797 -30.438 6.891 1 93 362 SER A C 1
ATOM 2865 O O . SER A 1 362 ? -26.641 -30.812 6.738 1 93 362 SER A O 1
ATOM 2867 N N . GLU A 1 363 ? -28.219 -29.953 8.008 1 89.69 363 GLU A N 1
ATOM 2868 C CA . GLU A 1 363 ? -27.375 -29.844 9.188 1 89.69 363 GLU A CA 1
ATOM 2869 C C . GLU A 1 363 ? -27.766 -30.875 10.242 1 89.69 363 GLU A C 1
ATOM 2871 O O . GLU A 1 363 ? -27.375 -30.75 11.406 1 89.69 363 GLU A O 1
ATOM 2876 N N . ILE A 1 364 ? -28.5 -31.781 9.844 1 83.94 364 ILE A N 1
ATOM 2877 C CA . ILE A 1 364 ? -28.891 -32.844 10.773 1 83.94 364 ILE A CA 1
ATOM 2878 C C . ILE A 1 364 ? -27.703 -33.75 11.031 1 83.94 364 ILE A C 1
ATOM 2880 O O . ILE A 1 364 ? -26.953 -34.094 10.109 1 83.94 364 ILE A O 1
ATOM 2884 N N . LYS A 1 365 ? -27.406 -33.969 12.352 1 70.5 365 LYS A N 1
ATOM 2885 C CA . LYS A 1 365 ? -26.312 -34.906 12.648 1 70.5 365 LYS A CA 1
ATOM 2886 C C . LYS A 1 365 ? -26.594 -36.281 12.078 1 70.5 365 LYS A C 1
ATOM 2888 O O . LYS A 1 365 ? -27.672 -36.844 12.258 1 70.5 365 LYS A O 1
ATOM 2893 N N . GLY A 1 366 ? -25.922 -36.656 11.023 1 61.06 366 GLY A N 1
ATOM 2894 C CA . GLY A 1 366 ? -26.109 -37.938 10.375 1 61.06 366 GLY A CA 1
ATOM 2895 C C . GLY A 1 366 ? -25.656 -39.125 11.234 1 61.06 366 GLY A C 1
ATOM 2896 O O . GLY A 1 366 ? -24.75 -38.969 12.062 1 61.06 366 GLY A O 1
ATOM 2897 N N . SER A 1 367 ? -26.359 -40.156 11.539 1 59.78 367 SER A N 1
ATOM 2898 C CA . SER A 1 367 ? -26.203 -41.188 12.547 1 59.78 367 SER A CA 1
ATOM 2899 C C . SER A 1 367 ? -25.594 -42.438 11.953 1 59.78 367 SER A C 1
ATOM 2901 O O . SER A 1 367 ? -25.141 -43.312 12.688 1 59.78 367 SER A O 1
ATOM 2903 N N . HIS A 1 368 ? -25.703 -43 10.664 1 59.06 368 HIS A N 1
ATOM 2904 C CA . HIS A 1 368 ? -25.406 -44.406 10.539 1 59.06 368 HIS A CA 1
ATOM 2905 C C . HIS A 1 368 ? -24.422 -44.688 9.406 1 59.06 368 HIS A C 1
ATOM 2907 O O . HIS A 1 368 ? -24.781 -44.594 8.227 1 59.06 368 HIS A O 1
ATOM 2913 N N . LYS A 1 369 ? -23.047 -44.625 9.695 1 61.94 369 LYS A N 1
ATOM 2914 C CA . LYS A 1 369 ? -22.031 -45.062 8.734 1 61.94 369 LYS A CA 1
ATOM 2915 C C . LYS A 1 369 ? -22.266 -46.5 8.289 1 61.94 369 LYS A C 1
ATOM 2917 O O . LYS A 1 369 ? -22.531 -47.375 9.117 1 61.94 369 LYS A O 1
ATOM 2922 N N . ASN A 1 370 ? -22.469 -46.594 6.945 1 61.47 370 ASN A N 1
ATOM 2923 C CA . ASN A 1 370 ? -22.578 -47.938 6.426 1 61.47 370 ASN A CA 1
ATOM 2924 C C . ASN A 1 370 ? -21.344 -48.781 6.754 1 61.47 370 ASN A C 1
ATOM 2926 O O . ASN A 1 370 ? -20.219 -48.375 6.406 1 61.47 370 ASN A O 1
ATOM 2930 N N . GLU A 1 371 ? -21.375 -49.688 7.656 1 58.62 371 GLU A N 1
ATOM 2931 C CA . GLU A 1 371 ? -20.297 -50.562 8.117 1 58.62 371 GLU A CA 1
ATOM 2932 C C . GLU A 1 371 ? -19.656 -51.344 6.961 1 58.62 371 GLU A C 1
ATOM 2934 O O . GLU A 1 371 ? -18.531 -51.812 7.074 1 58.62 371 GLU A O 1
ATOM 2939 N N . HIS A 1 372 ? -20.359 -51.531 5.84 1 57.5 372 HIS A N 1
ATOM 2940 C CA . HIS A 1 372 ? -19.828 -52.375 4.785 1 57.5 372 HIS A CA 1
ATOM 2941 C C . HIS A 1 372 ? -19.453 -51.562 3.553 1 57.5 372 HIS A C 1
ATOM 2943 O O . HIS A 1 372 ? -20 -51.781 2.471 1 57.5 372 HIS A O 1
ATOM 2949 N N . LEU A 1 373 ? -18.609 -50.406 3.742 1 63.59 373 LEU A N 1
ATOM 2950 C CA . LEU A 1 373 ? -18.234 -49.562 2.609 1 63.59 373 LEU A CA 1
ATOM 2951 C C . LEU A 1 373 ? -17.234 -50.312 1.709 1 63.59 373 LEU A C 1
ATOM 2953 O O . LEU A 1 373 ? -16.188 -50.75 2.174 1 63.59 373 LEU A O 1
ATOM 2957 N N . ALA A 1 374 ? -17.672 -50.812 0.469 1 59.34 374 ALA A N 1
ATOM 2958 C CA . ALA A 1 374 ? -16.812 -51.531 -0.482 1 59.34 374 ALA A CA 1
ATOM 2959 C C . ALA A 1 374 ? -15.609 -50.656 -0.861 1 59.34 374 ALA A C 1
ATOM 2961 O O . ALA A 1 374 ? -14.484 -51.156 -0.961 1 59.34 374 ALA A O 1
ATOM 2962 N N . THR A 1 375 ? -15.688 -49.219 -1.06 1 77.62 375 THR A N 1
ATOM 2963 C CA . THR A 1 375 ? -14.562 -48.344 -1.43 1 77.62 375 THR A CA 1
ATOM 2964 C C . THR A 1 375 ? -14.562 -47.094 -0.594 1 77.62 375 THR A C 1
ATOM 2966 O O . THR A 1 375 ? -15.562 -46.375 -0.537 1 77.62 375 THR A O 1
ATOM 2969 N N . LYS A 1 376 ? -13.484 -46.938 0.056 1 89.5 376 LYS A N 1
ATOM 2970 C CA . LYS A 1 376 ? -13.305 -45.75 0.885 1 89.5 376 LYS A CA 1
ATOM 2971 C C . LYS A 1 376 ? -12.961 -44.531 0.032 1 89.5 376 LYS A C 1
ATOM 2973 O O . LYS A 1 376 ? -12.188 -44.625 -0.925 1 89.5 376 LYS A O 1
ATOM 2978 N N . LEU A 1 377 ? -13.688 -43.469 0.261 1 95 377 LEU A N 1
ATOM 2979 C CA . LEU A 1 377 ? -13.328 -42.188 -0.372 1 95 377 LEU A CA 1
ATOM 2980 C C . LEU A 1 377 ? -12.227 -41.5 0.407 1 95 377 LEU A C 1
ATOM 2982 O O . LEU A 1 377 ? -12.312 -41.344 1.629 1 95 377 LEU A O 1
ATOM 2986 N N . THR A 1 378 ? -11.172 -41.125 -0.273 1 97.12 378 THR A N 1
ATOM 2987 C CA . THR A 1 378 ? -10.039 -40.438 0.329 1 97.12 378 THR A CA 1
ATOM 2988 C C . THR A 1 378 ? -9.812 -39.094 -0.353 1 97.12 378 THR A C 1
ATOM 2990 O O . THR A 1 378 ? -10.391 -38.812 -1.405 1 97.12 378 THR A O 1
ATOM 2993 N N . GLU A 1 379 ? -8.977 -38.25 0.289 1 98.38 379 GLU A N 1
ATOM 2994 C CA . GLU A 1 379 ? -8.586 -36.969 -0.306 1 98.38 379 GLU A CA 1
ATOM 2995 C C . GLU A 1 379 ? -8.07 -37.156 -1.729 1 98.38 379 GLU A C 1
ATOM 2997 O O . GLU A 1 379 ? -8.336 -36.344 -2.607 1 98.38 379 GLU A O 1
ATOM 3002 N N . VAL A 1 380 ? -7.367 -38.25 -2.002 1 98 380 VAL A N 1
ATOM 3003 C CA . VAL A 1 380 ? -6.797 -38.531 -3.312 1 98 380 VAL A CA 1
ATOM 3004 C C . VAL A 1 380 ? -7.891 -39 -4.266 1 98 380 VAL A C 1
ATOM 3006 O O . VAL A 1 380 ? -8.023 -38.469 -5.375 1 98 380 VAL A O 1
ATOM 3009 N N . SER A 1 381 ? -8.68 -40 -3.811 1 97.5 381 SER A N 1
ATOM 3010 C CA . SER A 1 381 ? -9.672 -40.594 -4.707 1 97.5 381 SER A CA 1
ATOM 3011 C C . SER A 1 381 ? -10.711 -39.562 -5.133 1 97.5 381 SER A C 1
ATOM 3013 O O . SER A 1 381 ? -11.172 -39.562 -6.273 1 97.5 381 SER A O 1
ATOM 3015 N N . VAL A 1 382 ? -11.141 -38.688 -4.254 1 98.06 382 VAL A N 1
ATOM 3016 C CA . VAL A 1 382 ? -12.156 -37.688 -4.617 1 98.06 382 VAL A CA 1
ATOM 3017 C C . VAL A 1 382 ? -11.547 -36.625 -5.535 1 98.06 382 VAL A C 1
ATOM 3019 O O . VAL A 1 382 ? -12.219 -36.125 -6.422 1 98.06 382 VAL A O 1
ATOM 3022 N N . SER A 1 383 ? -10.273 -36.219 -5.289 1 98.06 383 SER A N 1
ATOM 3023 C CA . SER A 1 383 ? -9.602 -35.312 -6.199 1 98.06 383 SER A CA 1
ATOM 3024 C C . SER A 1 383 ? -9.484 -35.906 -7.602 1 98.06 383 SER A C 1
ATOM 3026 O O . SER A 1 383 ? -9.648 -35.188 -8.594 1 98.06 383 SER A O 1
ATOM 3028 N N . ASP A 1 384 ? -9.195 -37.188 -7.664 1 98.06 384 ASP A N 1
ATOM 3029 C CA . ASP A 1 384 ? -9.125 -37.875 -8.953 1 98.06 384 ASP A CA 1
ATOM 3030 C C . ASP A 1 384 ? -10.477 -37.844 -9.664 1 98.06 384 ASP A C 1
ATOM 3032 O O . ASP A 1 384 ? -10.531 -37.719 -10.891 1 98.06 384 ASP A O 1
ATOM 3036 N N . LYS A 1 385 ? -11.516 -38.062 -8.898 1 98.44 385 LYS A N 1
ATOM 3037 C CA . LYS A 1 385 ? -12.852 -38.031 -9.469 1 98.44 385 LYS A CA 1
ATOM 3038 C C . LYS A 1 385 ? -13.133 -36.656 -10.102 1 98.44 385 LYS A C 1
ATOM 3040 O O . LYS A 1 385 ? -13.711 -36.594 -11.188 1 98.44 385 LYS A O 1
ATOM 3045 N N . LEU A 1 386 ? -12.789 -35.562 -9.43 1 98.75 386 LEU A N 1
ATOM 3046 C CA . LEU A 1 386 ? -12.953 -34.219 -9.992 1 98.75 386 LEU A CA 1
ATOM 3047 C C . LEU A 1 386 ? -12.18 -34.094 -11.289 1 98.75 386 LEU A C 1
ATOM 3049 O O . LEU A 1 386 ? -12.688 -33.531 -12.266 1 98.75 386 LEU A O 1
ATOM 3053 N N . GLU A 1 387 ? -10.914 -34.5 -11.32 1 98.69 387 GLU A N 1
ATOM 3054 C CA . GLU A 1 387 ? -10.133 -34.5 -12.547 1 98.69 387 GLU A CA 1
ATOM 3055 C C . GLU A 1 387 ? -10.82 -35.25 -13.664 1 98.69 387 GLU A C 1
ATOM 3057 O O . GLU A 1 387 ? -10.773 -34.875 -14.828 1 98.69 387 GLU A O 1
ATOM 3062 N N . GLY A 1 388 ? -11.422 -36.375 -13.281 1 98.81 388 GLY A N 1
ATOM 3063 C CA . GLY A 1 388 ? -12.172 -37.156 -14.242 1 98.81 388 GLY A CA 1
ATOM 3064 C C . GLY A 1 388 ? -13.305 -36.406 -14.891 1 98.81 388 GLY A C 1
ATOM 3065 O O . GLY A 1 388 ? -13.531 -36.5 -16.094 1 98.81 388 GLY A O 1
ATOM 3066 N N . PHE A 1 389 ? -14.078 -35.656 -14.094 1 98.75 389 PHE A N 1
ATOM 3067 C CA . PHE A 1 389 ? -15.141 -34.812 -14.641 1 98.75 389 PHE A CA 1
ATOM 3068 C C . PHE A 1 389 ? -14.562 -33.75 -15.586 1 98.75 389 PHE A C 1
ATOM 3070 O O . PHE A 1 389 ? -15.133 -33.5 -16.656 1 98.75 389 PHE A O 1
ATOM 3077 N N . ARG A 1 390 ? -13.438 -33.125 -15.242 1 98.75 390 ARG A N 1
ATOM 3078 C CA . ARG A 1 390 ? -12.797 -32.125 -16.078 1 98.75 390 ARG A CA 1
ATOM 3079 C C . ARG A 1 390 ? -12.328 -32.75 -17.391 1 98.75 390 ARG A C 1
ATOM 3081 O O . ARG A 1 390 ? -12.406 -32.094 -18.453 1 98.75 390 ARG A O 1
ATOM 3088 N N . ALA A 1 391 ? -11.812 -33.969 -17.344 1 98.62 391 ALA A N 1
ATOM 3089 C CA . ALA A 1 391 ? -11.25 -34.625 -18.5 1 98.62 391 ALA A CA 1
ATOM 3090 C C . ALA A 1 391 ? -12.305 -34.844 -19.578 1 98.62 391 ALA A C 1
ATOM 3092 O O . ALA A 1 391 ? -11.984 -35.062 -20.75 1 98.62 391 ALA A O 1
ATOM 3093 N N . THR A 1 392 ? -13.562 -34.812 -19.219 1 98.38 392 THR A N 1
ATOM 3094 C CA . THR A 1 392 ? -14.648 -35 -20.188 1 98.38 392 THR A CA 1
ATOM 3095 C C . THR A 1 392 ? -14.945 -33.688 -20.922 1 98.38 392 THR A C 1
ATOM 3097 O O . THR A 1 392 ? -15.711 -33.688 -21.891 1 98.38 392 THR A O 1
ATOM 3100 N N . LYS A 1 393 ? -14.414 -32.594 -20.516 1 98.5 393 LYS A N 1
ATOM 3101 C CA . LYS A 1 393 ? -14.758 -31.281 -21.062 1 98.5 393 LYS A CA 1
ATOM 3102 C C . LYS A 1 393 ? -13.891 -30.953 -22.281 1 98.5 393 LYS A C 1
ATOM 3104 O O . LYS A 1 393 ? -12.734 -31.359 -22.344 1 98.5 393 LYS A O 1
ATOM 3109 N N . GLU A 1 394 ? -14.445 -30.188 -23.188 1 98.19 394 GLU A N 1
ATOM 3110 C CA . GLU A 1 394 ? -13.758 -29.766 -24.391 1 98.19 394 GLU A CA 1
ATOM 3111 C C . GLU A 1 394 ? -12.477 -29 -24.062 1 98.19 394 GLU A C 1
ATOM 3113 O O . GLU A 1 394 ? -12.461 -28.172 -23.141 1 98.19 394 GLU A O 1
ATOM 3118 N N . ASN A 1 395 ? -11.359 -29.281 -24.766 1 98.25 395 ASN A N 1
ATOM 3119 C CA . ASN A 1 395 ? -10.094 -28.547 -24.75 1 98.25 395 ASN A CA 1
ATOM 3120 C C . ASN A 1 395 ? -9.297 -28.844 -23.484 1 98.25 395 ASN A C 1
ATOM 3122 O O . ASN A 1 395 ? -8.289 -28.188 -23.203 1 98.25 395 ASN A O 1
ATOM 3126 N N . PHE A 1 396 ? -9.789 -29.812 -22.688 1 98.62 396 PHE A N 1
ATOM 3127 C CA . PHE A 1 396 ? -9.094 -30.156 -21.438 1 98.62 396 PHE A CA 1
ATOM 3128 C C . PHE A 1 396 ? -7.676 -30.641 -21.734 1 98.62 396 PHE A C 1
ATOM 3130 O O . PHE A 1 396 ? -7.465 -31.453 -22.641 1 98.62 396 PHE A O 1
ATOM 3137 N N . LYS A 1 397 ? -6.609 -30.141 -20.969 1 98.44 397 LYS A N 1
ATOM 3138 C CA . LYS A 1 397 ? -5.215 -30.516 -21.203 1 98.44 397 LYS A CA 1
ATOM 3139 C C . LYS A 1 397 ? -4.539 -30.938 -19.906 1 98.44 397 LYS A C 1
ATOM 3141 O O . LYS A 1 397 ? -3.316 -31.094 -19.859 1 98.44 397 LYS A O 1
ATOM 3146 N N . GLY A 1 398 ? -5.293 -31.141 -18.844 1 98.19 398 GLY A N 1
ATOM 3147 C CA . GLY A 1 398 ? -4.734 -31.531 -17.547 1 98.19 398 GLY A CA 1
ATOM 3148 C C . GLY A 1 398 ? -4.977 -30.5 -16.469 1 98.19 398 GLY A C 1
ATOM 3149 O O . GLY A 1 398 ? -5.695 -29.516 -16.672 1 98.19 398 GLY A O 1
ATOM 3150 N N . LEU A 1 399 ? -4.449 -30.719 -15.258 1 98.38 399 LEU A N 1
ATOM 3151 C CA . LEU A 1 399 ? -4.617 -29.828 -14.117 1 98.38 399 LEU A CA 1
ATOM 3152 C C . LEU A 1 399 ? -3.678 -28.625 -14.227 1 98.38 399 LEU A C 1
ATOM 3154 O O . LEU A 1 399 ? -2.668 -28.688 -14.93 1 98.38 399 LEU A O 1
ATOM 3158 N N . SER A 1 400 ? -4.008 -27.516 -13.68 1 98.38 400 SER A N 1
ATOM 3159 C CA . SER A 1 400 ? -3.166 -26.328 -13.703 1 98.38 400 SER A CA 1
ATOM 3160 C C . SER A 1 400 ? -2.217 -26.297 -12.508 1 98.38 400 SER A C 1
ATOM 3162 O O . SER A 1 400 ? -1.263 -25.531 -12.484 1 98.38 400 SER A O 1
ATOM 3164 N N . PHE A 1 401 ? -2.414 -27.047 -11.492 1 97 401 PHE A N 1
ATOM 3165 C CA . PHE A 1 401 ? -1.588 -27.312 -10.32 1 97 401 PHE A CA 1
ATOM 3166 C C . PHE A 1 401 ? -2.088 -28.547 -9.57 1 97 401 PHE A C 1
ATOM 3168 O O . PHE A 1 401 ? -3.184 -29.047 -9.844 1 97 401 PHE A O 1
ATOM 3175 N N . PRO A 1 402 ? -1.268 -29.062 -8.641 1 95.5 402 PRO A N 1
ATOM 3176 C CA . PRO A 1 402 ? -1.787 -30.203 -7.875 1 95.5 402 PRO A CA 1
ATOM 3177 C C . PRO A 1 402 ? -2.998 -29.828 -7.023 1 95.5 402 PRO A C 1
ATOM 3179 O O . PRO A 1 402 ? -2.959 -28.859 -6.277 1 95.5 402 PRO A O 1
ATOM 3182 N N . THR A 1 403 ? -4.055 -30.609 -7.152 1 97.94 403 THR A N 1
ATOM 3183 C CA . THR A 1 403 ? -5.281 -30.328 -6.422 1 97.94 403 THR A CA 1
ATOM 3184 C C . THR A 1 403 ? -5.043 -30.391 -4.914 1 97.94 403 THR A C 1
ATOM 3186 O O . THR A 1 403 ? -4.461 -31.359 -4.418 1 97.94 403 THR A O 1
ATOM 3189 N N . ILE A 1 404 ? -5.383 -29.375 -4.223 1 98 404 ILE A N 1
ATOM 3190 C CA . ILE A 1 404 ? -5.453 -29.391 -2.766 1 98 404 ILE A CA 1
ATOM 3191 C C . ILE A 1 404 ? -6.805 -29.953 -2.324 1 98 404 ILE A C 1
ATOM 3193 O O . ILE A 1 404 ? -7.828 -29.266 -2.408 1 98 404 ILE A O 1
ATOM 3197 N N . SER A 1 405 ? -6.832 -31.172 -1.995 1 98.62 405 SER A N 1
ATOM 3198 C CA . SER A 1 405 ? -7.965 -31.906 -1.444 1 98.62 405 SER A CA 1
ATOM 3199 C C . SER A 1 405 ? -7.727 -32.281 0.014 1 98.62 405 SER A C 1
ATOM 3201 O O . SER A 1 405 ? -6.93 -33.188 0.307 1 98.62 405 SER A O 1
ATOM 3203 N N . SER A 1 406 ? -8.367 -31.594 0.894 1 98.5 406 SER A N 1
ATOM 3204 C CA . SER A 1 406 ? -7.941 -31.688 2.287 1 98.5 406 SER A CA 1
ATOM 3205 C C . SER A 1 406 ? -9.141 -31.766 3.223 1 98.5 406 SER A C 1
ATOM 3207 O O . SER A 1 406 ? -10.102 -31.016 3.08 1 98.5 406 SER A O 1
ATOM 3209 N N . VAL A 1 407 ? -9.102 -32.719 4.191 1 98.12 407 VAL A N 1
ATOM 3210 C CA . VAL A 1 407 ? -10.156 -32.938 5.164 1 98.12 407 VAL A CA 1
ATOM 3211 C C . VAL A 1 407 ? -9.695 -32.531 6.555 1 98.12 407 VAL A C 1
ATOM 3213 O O . VAL A 1 407 ? -8.609 -32.906 7.004 1 98.12 407 VAL A O 1
ATOM 3216 N N . GLY A 1 408 ? -10.508 -31.766 7.254 1 97.88 408 GLY A N 1
ATOM 3217 C CA . GLY A 1 408 ? -10.242 -31.422 8.641 1 97.88 408 GLY A CA 1
ATOM 3218 C C . GLY A 1 408 ? -8.906 -30.734 8.836 1 97.88 408 GLY A C 1
ATOM 3219 O O . GLY A 1 408 ? -8.617 -29.734 8.18 1 97.88 408 GLY A O 1
ATOM 3220 N N . PRO A 1 409 ? -8.07 -31.266 9.719 1 97.12 409 PRO A N 1
ATOM 3221 C CA . PRO A 1 409 ? -6.781 -30.656 10.039 1 97.12 409 PRO A CA 1
ATOM 3222 C C . PRO A 1 409 ? -5.906 -30.438 8.805 1 97.12 409 PRO A C 1
ATOM 3224 O O . PRO A 1 409 ? -5.133 -29.484 8.742 1 97.12 409 PRO A O 1
ATOM 3227 N N . ASN A 1 410 ? -6.035 -31.297 7.77 1 97.44 410 ASN A N 1
ATOM 3228 C CA . ASN A 1 410 ? -5.25 -31.156 6.555 1 97.44 410 ASN A CA 1
ATOM 3229 C C . ASN A 1 410 ? -5.594 -29.859 5.82 1 97.44 410 ASN A C 1
ATOM 3231 O O . ASN A 1 410 ? -4.758 -29.297 5.113 1 97.44 410 ASN A O 1
ATOM 3235 N N . ALA A 1 411 ? -6.801 -29.406 6.031 1 98.12 411 ALA A N 1
ATOM 3236 C CA . ALA A 1 411 ? -7.254 -28.188 5.363 1 98.12 411 ALA A CA 1
ATOM 3237 C C . ALA A 1 411 ? -6.562 -26.953 5.945 1 98.12 411 ALA A C 1
ATOM 3239 O O . ALA A 1 411 ? -6.594 -25.875 5.348 1 98.12 411 ALA A O 1
ATOM 3240 N N . ALA A 1 412 ? -5.926 -27.078 7.086 1 97.31 412 ALA A N 1
ATOM 3241 C CA . ALA A 1 412 ? -5.188 -25.984 7.699 1 97.31 412 ALA A CA 1
ATOM 3242 C C . ALA A 1 412 ? -3.83 -25.797 7.027 1 97.31 412 ALA A C 1
ATOM 3244 O O . ALA A 1 412 ? -3.191 -24.75 7.195 1 97.31 412 ALA A O 1
ATOM 3245 N N . VAL A 1 413 ? -3.377 -26.812 6.324 1 96.19 413 VAL A N 1
ATOM 3246 C CA . VAL A 1 413 ? -2.162 -26.703 5.523 1 96.19 413 VAL A CA 1
ATOM 3247 C C . VAL A 1 413 ? -2.484 -26.016 4.199 1 96.19 413 VAL A C 1
ATOM 3249 O O . VAL A 1 413 ? -3.107 -26.609 3.318 1 96.19 413 VAL A O 1
ATOM 3252 N N . ILE A 1 414 ? -2.064 -24.812 3.998 1 95.56 414 ILE A N 1
ATOM 3253 C CA . ILE A 1 414 ? -2.506 -23.922 2.938 1 95.56 414 ILE A CA 1
ATOM 3254 C C . ILE A 1 414 ? -2.266 -24.562 1.576 1 95.56 414 ILE A C 1
ATOM 3256 O O . ILE A 1 414 ? -3.15 -24.562 0.716 1 95.56 414 ILE A O 1
ATOM 3260 N N . HIS A 1 415 ? -1.11 -25.125 1.356 1 93.81 415 HIS A N 1
ATOM 3261 C CA . HIS A 1 415 ? -0.799 -25.797 0.099 1 93.81 415 HIS A CA 1
ATOM 3262 C C . HIS A 1 415 ? -0.633 -27.297 0.302 1 93.81 415 HIS A C 1
ATOM 3264 O O . HIS A 1 415 ? 0.338 -27.891 -0.176 1 93.81 415 HIS A O 1
ATOM 3270 N N . TYR A 1 416 ? -1.615 -27.875 0.909 1 94.5 416 TYR A N 1
ATOM 3271 C CA . TYR A 1 416 ? -1.649 -29.297 1.185 1 94.5 416 TYR A CA 1
ATOM 3272 C C . TYR A 1 416 ? -1.695 -30.109 -0.11 1 94.5 416 TYR A C 1
ATOM 3274 O O . TYR A 1 416 ? -2.398 -29.734 -1.053 1 94.5 416 TYR A O 1
ATOM 3282 N N . LYS A 1 417 ? -0.912 -31.141 -0.156 1 93.38 417 LYS A N 1
ATOM 3283 C CA . LYS A 1 417 ? -0.959 -32.125 -1.237 1 93.38 417 LYS A CA 1
ATOM 3284 C C . LYS A 1 417 ? -1.205 -33.531 -0.694 1 93.38 417 LYS A C 1
ATOM 3286 O O . LYS A 1 417 ? -0.318 -34.125 -0.081 1 93.38 417 LYS A O 1
ATOM 3291 N N . PRO A 1 418 ? -2.402 -34.062 -1.002 1 94.94 418 PRO A N 1
ATOM 3292 C CA . PRO A 1 418 ? -2.672 -35.406 -0.503 1 94.94 418 PRO A CA 1
ATOM 3293 C C . PRO A 1 418 ? -1.817 -36.469 -1.188 1 94.94 418 PRO A C 1
ATOM 3295 O O . PRO A 1 418 ? -1.562 -36.375 -2.393 1 94.94 418 PRO A O 1
ATOM 3298 N N . GLU A 1 419 ? -1.376 -37.344 -0.401 1 92.62 419 GLU A N 1
ATOM 3299 C CA . GLU A 1 419 ? -0.647 -38.531 -0.886 1 92.62 419 GLU A CA 1
ATOM 3300 C C . GLU A 1 419 ? -1.402 -39.812 -0.575 1 92.62 419 GLU A C 1
ATOM 3302 O O . GLU A 1 419 ? -1.944 -39.969 0.521 1 92.62 419 GLU A O 1
ATOM 3307 N N . ALA A 1 420 ? -1.37 -40.688 -1.516 1 91.5 420 ALA A N 1
ATOM 3308 C CA . ALA A 1 420 ? -2.17 -41.906 -1.42 1 91.5 420 ALA A CA 1
ATOM 3309 C C . ALA A 1 420 ? -1.864 -42.688 -0.131 1 91.5 420 ALA A C 1
ATOM 3311 O O . ALA A 1 420 ? -2.766 -43.25 0.492 1 91.5 420 ALA A O 1
ATOM 3312 N N . SER A 1 421 ? -0.705 -42.688 0.304 1 91.31 421 SER A N 1
ATOM 3313 C CA . SER A 1 421 ? -0.276 -43.5 1.438 1 91.31 421 SER A CA 1
ATOM 3314 C C . SER A 1 421 ? -0.649 -42.844 2.762 1 91.31 421 SER A C 1
ATOM 3316 O O . SER A 1 421 ? -0.762 -43.531 3.787 1 91.31 421 SER A O 1
ATOM 3318 N N . THR A 1 422 ? -0.905 -41.594 2.727 1 90.81 422 THR A N 1
ATOM 3319 C CA . THR A 1 422 ? -1.015 -40.906 4.012 1 90.81 422 THR A CA 1
ATOM 3320 C C . THR A 1 422 ? -2.271 -40.031 4.059 1 90.81 422 THR A C 1
ATOM 3322 O O . THR A 1 422 ? -2.654 -39.531 5.121 1 90.81 422 THR A O 1
ATOM 3325 N N . CYS A 1 423 ? -2.934 -39.906 3.002 1 94.06 423 CYS A N 1
ATOM 3326 C CA . CYS A 1 423 ? -4.055 -38.969 2.941 1 94.06 423 CYS A CA 1
ATOM 3327 C C . CYS A 1 423 ? -5.203 -39.438 3.826 1 94.06 423 CYS A C 1
ATOM 3329 O O . CYS A 1 423 ? -5.277 -40.594 4.18 1 94.06 423 CYS A O 1
ATOM 3331 N N . SER A 1 424 ? -6.027 -38.562 4.188 1 96.19 424 SER A N 1
ATOM 3332 C CA . SER A 1 424 ? -7.168 -38.844 5.055 1 96.19 424 SER A CA 1
ATOM 3333 C C . SER A 1 424 ? -8.344 -39.406 4.258 1 96.19 424 SER A C 1
ATOM 3335 O O . SER A 1 424 ? -8.492 -39.094 3.074 1 96.19 424 SER A O 1
ATOM 3337 N N . GLU A 1 425 ? -9.031 -40.219 4.906 1 95.38 425 GLU A N 1
ATOM 3338 C CA . GLU A 1 425 ? -10.359 -40.562 4.41 1 95.38 425 GLU A CA 1
ATOM 3339 C C . GLU A 1 425 ? -11.328 -39.375 4.562 1 95.38 425 GLU A C 1
ATOM 3341 O O . GLU A 1 425 ? -11.164 -38.562 5.453 1 95.38 425 GLU A O 1
ATOM 3346 N N . MET A 1 426 ? -12.359 -39.312 3.654 1 96.31 426 MET A N 1
ATOM 3347 C CA . MET A 1 426 ? -13.422 -38.344 3.809 1 96.31 426 MET A CA 1
ATOM 3348 C C . MET A 1 426 ? -14.148 -38.531 5.133 1 96.31 426 MET A C 1
ATOM 3350 O O . MET A 1 426 ? -14.328 -39.656 5.594 1 96.31 426 MET A O 1
ATOM 3354 N N . ASP A 1 427 ? -14.523 -37.469 5.773 1 94.81 427 ASP A N 1
ATOM 3355 C CA . ASP A 1 427 ? -15.211 -37.438 7.062 1 94.81 427 ASP A CA 1
ATOM 3356 C C . ASP A 1 427 ? -16.359 -36.438 7.051 1 94.81 427 ASP A C 1
ATOM 3358 O O . ASP A 1 427 ? -16.141 -35.219 6.918 1 94.81 427 ASP A O 1
ATOM 3362 N N . ALA A 1 428 ? -17.562 -36.906 7.211 1 93.56 428 ALA A N 1
ATOM 3363 C CA . ALA A 1 428 ? -18.766 -36.094 7.094 1 93.56 428 ALA A CA 1
ATOM 3364 C C . ALA A 1 428 ? -18.781 -35 8.164 1 93.56 428 ALA A C 1
ATOM 3366 O O . ALA A 1 428 ? -19.469 -33.969 8.008 1 93.56 428 ALA A O 1
ATOM 3367 N N . ASP A 1 429 ? -18.016 -35.125 9.242 1 94.06 429 ASP A N 1
ATOM 3368 C CA . ASP A 1 429 ? -18.094 -34.219 10.375 1 94.06 429 ASP A CA 1
ATOM 3369 C C . ASP A 1 429 ? -16.969 -33.188 10.32 1 94.06 429 ASP A C 1
ATOM 3371 O O . ASP A 1 429 ? -16.781 -32.406 11.258 1 94.06 429 ASP A O 1
ATOM 3375 N N . LYS A 1 430 ? -16.234 -33.219 9.258 1 96.75 430 LYS A N 1
ATOM 3376 C CA . LYS A 1 430 ? -15.125 -32.281 9.117 1 96.75 430 LYS A CA 1
ATOM 3377 C C . LYS A 1 430 ? -15.258 -31.438 7.852 1 96.75 430 LYS A C 1
ATOM 3379 O O . LYS A 1 430 ? -15.898 -31.859 6.887 1 96.75 430 LYS A O 1
ATOM 3384 N N . ILE A 1 431 ? -14.641 -30.297 7.891 1 98.38 431 ILE A N 1
ATOM 3385 C CA . ILE A 1 431 ? -14.562 -29.453 6.707 1 98.38 431 ILE A CA 1
ATOM 3386 C C . ILE A 1 431 ? -13.75 -30.141 5.621 1 98.38 431 ILE A C 1
ATOM 3388 O O . ILE A 1 431 ? -12.734 -30.781 5.914 1 98.38 431 ILE A O 1
ATOM 3392 N N . TYR A 1 432 ? -14.234 -30.047 4.426 1 98.62 432 TYR A N 1
ATOM 3393 C CA . TYR A 1 432 ? -13.5 -30.469 3.238 1 98.62 432 TYR A CA 1
ATOM 3394 C C . TYR A 1 432 ? -13.188 -29.266 2.342 1 98.62 432 TYR A C 1
ATOM 3396 O O . TYR A 1 432 ? -14.094 -28.578 1.89 1 98.62 432 TYR A O 1
ATOM 3404 N N . LEU A 1 433 ? -11.906 -28.938 2.16 1 98.88 433 LEU A N 1
ATOM 3405 C CA . LEU A 1 433 ? -11.445 -27.859 1.298 1 98.88 433 LEU A CA 1
ATOM 3406 C C . LEU A 1 433 ? -10.836 -28.406 0.013 1 98.88 433 LEU A C 1
ATOM 3408 O O . LEU A 1 433 ? -9.961 -29.281 0.058 1 98.88 433 LEU A O 1
ATOM 3412 N N . CYS A 1 434 ? -11.336 -27.984 -1.089 1 98.81 434 CYS A N 1
ATOM 3413 C CA . CYS A 1 434 ? -10.836 -28.391 -2.395 1 98.81 434 CYS A CA 1
ATOM 3414 C C . CYS A 1 434 ? -10.406 -27.188 -3.219 1 98.81 434 CYS A C 1
ATOM 3416 O O . CYS A 1 434 ? -11.242 -26.375 -3.627 1 98.81 434 CYS A O 1
ATOM 3418 N N . ASP A 1 435 ? -9.18 -26.953 -3.365 1 98.69 435 ASP A N 1
ATOM 3419 C CA . ASP A 1 435 ? -8.547 -25.969 -4.227 1 98.69 435 ASP A CA 1
ATOM 3420 C C . ASP A 1 435 ? -7.934 -26.625 -5.465 1 98.69 435 ASP A C 1
ATOM 3422 O O . ASP A 1 435 ? -7.023 -27.438 -5.352 1 98.69 435 ASP A O 1
ATOM 3426 N N . SER A 1 436 ? -8.445 -26.281 -6.625 1 98.5 436 SER A N 1
ATOM 3427 C CA . SER A 1 436 ? -8.078 -27.016 -7.832 1 98.5 436 SER A CA 1
ATOM 3428 C C . SER A 1 436 ? -8.234 -26.141 -9.078 1 98.5 436 SER A C 1
ATOM 3430 O O . SER A 1 436 ? -8.867 -25.094 -9.023 1 98.5 436 SER A O 1
ATOM 3432 N N . GLY A 1 437 ? -7.66 -26.531 -10.141 1 98.56 437 GLY A N 1
ATOM 3433 C CA . GLY A 1 437 ? -7.762 -25.875 -11.438 1 98.56 437 GLY A CA 1
ATOM 3434 C C . GLY A 1 437 ? -7.34 -26.766 -12.586 1 98.56 437 GLY A C 1
ATOM 3435 O O . GLY A 1 437 ? -6.863 -27.891 -12.375 1 98.56 437 GLY A O 1
ATOM 3436 N N . ALA A 1 438 ? -7.582 -26.312 -13.789 1 98.81 438 ALA A N 1
ATOM 3437 C CA . ALA A 1 438 ? -7.285 -27.109 -14.984 1 98.81 438 ALA A CA 1
ATOM 3438 C C . ALA A 1 438 ? -6.727 -26.219 -16.094 1 98.81 438 ALA A C 1
ATOM 3440 O O . ALA A 1 438 ? -6.961 -25.016 -16.109 1 98.81 438 ALA A O 1
ATOM 3441 N N . GLN A 1 439 ? -5.984 -26.859 -16.953 1 98.75 439 GLN A N 1
ATOM 3442 C CA . GLN A 1 439 ? -5.551 -26.266 -18.219 1 98.75 439 GLN A CA 1
ATOM 3443 C C . GLN A 1 439 ? -6.484 -26.656 -19.359 1 98.75 439 GLN A C 1
ATOM 3445 O O . GLN A 1 439 ? -6.805 -27.844 -19.531 1 98.75 439 GLN A O 1
ATOM 3450 N N . TYR A 1 440 ? -6.996 -25.703 -20.016 1 98.81 440 TYR A N 1
ATOM 3451 C CA . TYR A 1 440 ? -7.684 -25.859 -21.297 1 98.81 440 TYR A CA 1
ATOM 3452 C C . TYR A 1 440 ? -6.93 -25.141 -22.406 1 98.81 440 TYR A C 1
ATOM 3454 O O . TYR A 1 440 ? -6.203 -24.172 -22.156 1 98.81 440 TYR A O 1
ATOM 3462 N N . LEU A 1 441 ? -7.133 -25.578 -23.625 1 98.44 441 LEU A N 1
ATOM 3463 C CA . LEU A 1 441 ? -6.449 -24.953 -24.766 1 98.44 441 LEU A CA 1
ATOM 3464 C C . LEU A 1 441 ? -6.742 -23.453 -24.812 1 98.44 441 LEU A C 1
ATOM 3466 O O . LEU A 1 441 ? -5.934 -22.688 -25.328 1 98.44 441 LEU A O 1
ATOM 3470 N N . ASP A 1 442 ? -7.883 -23.109 -24.266 1 98.44 442 ASP A N 1
ATOM 3471 C CA . ASP A 1 442 ? -8.328 -21.734 -24.406 1 98.44 442 ASP A CA 1
ATOM 3472 C C . ASP A 1 442 ? -8.336 -21.016 -23.062 1 98.44 442 ASP A C 1
ATOM 3474 O O . ASP A 1 442 ? -8.891 -19.922 -22.938 1 98.44 442 ASP A O 1
ATOM 3478 N N . GLY A 1 443 ? -7.805 -21.641 -22.031 1 98.25 443 GLY A N 1
ATOM 3479 C CA . GLY A 1 443 ? -7.754 -20.922 -20.766 1 98.25 443 GLY A CA 1
ATOM 3480 C C . GLY A 1 443 ? -7.254 -21.766 -19.609 1 98.25 443 GLY A C 1
ATOM 3481 O O . GLY A 1 443 ? -7.195 -22.984 -19.719 1 98.25 443 GLY A O 1
ATOM 3482 N N . THR A 1 444 ? -6.824 -21.125 -18.547 1 98.88 444 THR A N 1
ATOM 3483 C CA . THR A 1 444 ? -6.398 -21.719 -17.281 1 98.88 444 THR A CA 1
ATOM 3484 C C . THR A 1 444 ? -7.379 -21.375 -16.156 1 98.88 444 THR A C 1
ATOM 3486 O O . THR A 1 444 ? -7.852 -20.234 -16.078 1 98.88 444 THR A O 1
ATOM 3489 N N . THR A 1 445 ? -7.801 -22.312 -15.367 1 98.88 445 THR A N 1
ATOM 3490 C CA . THR A 1 445 ? -8.773 -22.047 -14.312 1 98.88 445 THR A CA 1
ATOM 3491 C C . THR A 1 445 ? -8.141 -22.25 -12.938 1 98.88 445 THR A C 1
ATOM 3493 O O . THR A 1 445 ? -7.07 -22.844 -12.812 1 98.88 445 THR A O 1
ATOM 3496 N N . ASP A 1 446 ? -8.664 -21.719 -11.953 1 98.81 446 ASP A N 1
ATOM 3497 C CA . ASP A 1 446 ? -8.312 -21.75 -10.539 1 98.81 446 ASP A CA 1
ATOM 3498 C C . ASP A 1 446 ? -9.539 -21.484 -9.664 1 98.81 446 ASP A C 1
ATOM 3500 O O . ASP A 1 446 ? -10.164 -20.422 -9.766 1 98.81 446 ASP A O 1
ATOM 3504 N N . ILE A 1 447 ? -9.945 -22.438 -8.836 1 98.88 447 ILE A N 1
ATOM 3505 C CA . ILE A 1 447 ? -11.164 -22.312 -8.047 1 98.88 447 ILE A CA 1
ATOM 3506 C C . ILE A 1 447 ? -10.992 -23.047 -6.719 1 98.88 447 ILE A C 1
ATOM 3508 O O . ILE A 1 447 ? -10.383 -24.125 -6.664 1 98.88 447 ILE A O 1
ATOM 3512 N N . THR A 1 448 ? -11.422 -22.5 -5.656 1 98.88 448 THR A N 1
ATOM 3513 C CA . THR A 1 448 ? -11.461 -23.156 -4.355 1 98.88 448 THR A CA 1
ATOM 3514 C C . THR A 1 448 ? -12.859 -23.094 -3.756 1 98.88 448 THR A C 1
ATOM 3516 O O . THR A 1 448 ? -13.508 -22.047 -3.777 1 98.88 448 THR A O 1
ATOM 3519 N N . ARG A 1 449 ? -13.391 -24.219 -3.336 1 98.88 449 ARG A N 1
ATOM 3520 C CA . ARG A 1 449 ? -14.602 -24.297 -2.529 1 98.88 449 ARG A CA 1
ATOM 3521 C C . ARG A 1 449 ? -14.359 -25.094 -1.248 1 98.88 449 ARG A C 1
ATOM 3523 O O . ARG A 1 449 ? -13.594 -26.062 -1.247 1 98.88 449 ARG A O 1
ATOM 3530 N N . THR A 1 450 ? -14.891 -24.672 -0.207 1 98.88 450 THR A N 1
ATOM 3531 C CA . THR A 1 450 ? -14.914 -25.328 1.091 1 98.88 450 THR A CA 1
ATOM 3532 C C . THR A 1 450 ? -16.328 -25.797 1.439 1 98.88 450 THR A C 1
ATOM 3534 O O . THR A 1 450 ? -17.266 -25 1.395 1 98.88 450 THR A O 1
ATOM 3537 N N . VAL A 1 451 ? -16.5 -27.109 1.812 1 98.69 451 VAL A N 1
ATOM 3538 C CA . VAL A 1 451 ? -17.828 -27.625 2.064 1 98.69 451 VAL A CA 1
ATOM 3539 C C . VAL A 1 451 ? -17.828 -28.484 3.326 1 98.69 451 VAL A C 1
ATOM 3541 O O . VAL A 1 451 ? -16.766 -28.766 3.887 1 98.69 451 VAL A O 1
ATOM 3544 N N . HIS A 1 452 ? -18.953 -28.797 3.828 1 98.06 452 HIS A N 1
ATOM 3545 C CA . HIS A 1 452 ? -19.219 -29.641 4.977 1 98.06 452 HIS A CA 1
ATOM 3546 C C . HIS A 1 452 ? -20.406 -30.578 4.699 1 98.06 452 HIS A C 1
ATOM 3548 O O . HIS A 1 452 ? -21.406 -30.156 4.117 1 98.06 452 HIS A O 1
ATOM 3554 N N . PHE A 1 453 ? -20.375 -31.875 5.031 1 96.94 453 PHE A N 1
ATOM 3555 C CA . PHE A 1 453 ? -21.422 -32.812 4.668 1 96.94 453 PHE A CA 1
ATOM 3556 C C . PHE A 1 453 ? -22.203 -33.25 5.902 1 96.94 453 PHE A C 1
ATOM 3558 O O . PHE A 1 453 ? -23.109 -34.094 5.801 1 96.94 453 PHE A O 1
ATOM 3565 N N . GLY A 1 454 ? -21.703 -32.844 7.023 1 95.56 454 GLY A N 1
ATOM 3566 C CA . GLY A 1 454 ? -22.422 -33 8.281 1 95.56 454 GLY A CA 1
ATOM 3567 C C . GLY A 1 454 ? -22.891 -31.672 8.859 1 95.56 454 GLY A C 1
ATOM 3568 O O . GLY A 1 454 ? -23.406 -30.812 8.141 1 95.56 454 GLY A O 1
ATOM 3569 N N . LYS A 1 455 ? -22.781 -31.547 10.18 1 96.06 455 LYS A N 1
ATOM 3570 C CA . LYS A 1 455 ? -23.188 -30.312 10.836 1 96.06 455 LYS A CA 1
ATOM 3571 C C . LYS A 1 455 ? -21.984 -29.453 11.188 1 96.06 455 LYS A C 1
ATOM 3573 O O . LYS A 1 455 ? -21.234 -29.766 12.117 1 96.06 455 LYS A O 1
ATOM 3578 N N . PRO A 1 456 ? -21.828 -28.344 10.508 1 97.38 456 PRO A N 1
ATOM 3579 C CA . PRO A 1 456 ? -20.719 -27.469 10.867 1 97.38 456 PRO A CA 1
ATOM 3580 C C . PRO A 1 456 ? -20.906 -26.812 12.242 1 97.38 456 PRO A C 1
ATOM 3582 O O . PRO A 1 456 ? -22.031 -26.562 12.656 1 97.38 456 PRO A O 1
ATOM 3585 N N . SER A 1 457 ? -19.812 -26.562 12.992 1 97.25 457 SER A N 1
ATOM 3586 C CA . SER A 1 457 ? -19.875 -25.828 14.258 1 97.25 457 SER A CA 1
ATOM 3587 C C . SER A 1 457 ? -20.141 -24.344 14.023 1 97.25 457 SER A C 1
ATOM 3589 O O . SER A 1 457 ? -19.969 -23.844 12.906 1 97.25 457 SER A O 1
ATOM 3591 N N . ALA A 1 458 ? -20.562 -23.656 15.086 1 97.38 458 ALA A N 1
ATOM 3592 C CA . ALA A 1 458 ? -20.781 -22.219 15 1 97.38 458 ALA A CA 1
ATOM 3593 C C . ALA A 1 458 ? -19.5 -21.484 14.633 1 97.38 458 ALA A C 1
ATOM 3595 O O . ALA A 1 458 ? -19.531 -20.484 13.898 1 97.38 458 ALA A O 1
ATOM 3596 N N . HIS A 1 459 ? -18.391 -21.969 15.141 1 97.94 459 HIS A N 1
ATOM 3597 C CA . HIS A 1 459 ? -17.094 -21.344 14.875 1 97.94 459 HIS A CA 1
ATOM 3598 C C . HIS A 1 459 ? -16.703 -21.516 13.414 1 97.94 459 HIS A C 1
ATOM 3600 O O . HIS A 1 459 ? -16.234 -20.562 12.781 1 97.94 459 HIS A O 1
ATOM 3606 N N . GLU A 1 460 ? -16.922 -22.703 12.867 1 98.44 460 GLU A N 1
ATOM 3607 C CA . GLU A 1 460 ? -16.656 -22.938 11.453 1 98.44 460 GLU A CA 1
ATOM 3608 C C . GLU A 1 460 ? -17.484 -22.016 10.57 1 98.44 460 GLU A C 1
ATOM 3610 O O . GLU A 1 460 ? -16.984 -21.438 9.609 1 98.44 460 GLU A O 1
ATOM 3615 N N . LYS A 1 461 ? -18.75 -21.844 10.914 1 98.44 461 LYS A N 1
ATOM 3616 C CA . LYS A 1 461 ? -19.656 -21 10.148 1 98.44 461 LYS A CA 1
ATOM 3617 C C . LYS A 1 461 ? -19.234 -19.531 10.211 1 98.44 461 LYS A C 1
ATOM 3619 O O . LYS A 1 461 ? -19.281 -18.828 9.211 1 98.44 461 LYS A O 1
ATOM 3624 N N . SER A 1 462 ? -18.875 -19.109 11.422 1 98.31 462 SER A N 1
ATOM 3625 C CA . SER A 1 462 ? -18.453 -17.719 11.594 1 98.31 462 SER A CA 1
ATOM 3626 C C . SER A 1 462 ? -17.203 -17.422 10.781 1 98.31 462 SER A C 1
ATOM 3628 O O . SER A 1 462 ? -17.094 -16.375 10.141 1 98.31 462 SER A O 1
ATOM 3630 N N . CYS A 1 463 ? -16.234 -18.328 10.789 1 98.62 463 CYS A N 1
ATOM 3631 C CA . CYS A 1 463 ? -15 -18.172 10.031 1 98.62 463 CYS A CA 1
ATOM 3632 C C . CYS A 1 463 ? -15.266 -18.188 8.531 1 98.62 463 CYS A C 1
ATOM 3634 O O . CYS A 1 463 ? -14.734 -17.359 7.793 1 98.62 463 CYS A O 1
ATOM 3636 N N . TYR A 1 464 ? -16.141 -19.156 8.141 1 98.81 464 TYR A N 1
ATOM 3637 C CA . TYR A 1 464 ? -16.516 -19.234 6.738 1 98.81 464 TYR A CA 1
ATOM 3638 C C . TYR A 1 464 ? -17.172 -17.938 6.27 1 98.81 464 TYR A C 1
ATOM 3640 O O . TYR A 1 464 ? -16.844 -17.422 5.195 1 98.81 464 TYR A O 1
ATOM 3648 N N . THR A 1 465 ? -18.031 -17.406 7.051 1 98.75 465 THR A N 1
ATOM 3649 C CA . THR A 1 465 ? -18.766 -16.203 6.703 1 98.75 465 THR A CA 1
ATOM 3650 C C . THR A 1 465 ? -17.812 -15 6.629 1 98.75 465 THR A C 1
ATOM 3652 O O . THR A 1 465 ? -17.953 -14.141 5.754 1 98.75 465 THR A O 1
ATOM 3655 N N . ALA A 1 466 ? -16.844 -14.922 7.527 1 98.69 466 ALA A N 1
ATOM 3656 C CA . ALA A 1 466 ? -15.859 -13.844 7.492 1 98.69 466 ALA A CA 1
ATOM 3657 C C . ALA A 1 466 ? -15.031 -13.898 6.207 1 98.69 466 ALA A C 1
ATOM 3659 O O . ALA A 1 466 ? -14.766 -12.859 5.59 1 98.69 466 ALA A O 1
ATOM 3660 N N . VAL A 1 467 ? -14.617 -15.102 5.785 1 98.88 467 VAL A N 1
ATOM 3661 C CA . VAL A 1 467 ? -13.867 -15.281 4.543 1 98.88 467 VAL A CA 1
ATOM 3662 C C . VAL A 1 467 ? -14.734 -14.867 3.355 1 98.88 467 VAL A C 1
ATOM 3664 O O . VAL A 1 467 ? -14.258 -14.172 2.453 1 98.88 467 VAL A O 1
ATOM 3667 N N . LEU A 1 468 ? -15.977 -15.289 3.363 1 98.94 468 LEU A N 1
ATOM 3668 C CA . LEU A 1 468 ? -16.906 -14.945 2.285 1 98.94 468 LEU A CA 1
ATOM 3669 C C . LEU A 1 468 ? -17.094 -13.43 2.199 1 98.94 468 LEU A C 1
ATOM 3671 O O . LEU A 1 468 ? -17.125 -12.867 1.104 1 98.94 468 LEU A O 1
ATOM 3675 N N . LYS A 1 469 ? -17.297 -12.797 3.369 1 98.69 469 LYS A N 1
ATOM 3676 C CA . LYS A 1 469 ? -17.438 -11.344 3.398 1 98.69 469 LYS A CA 1
ATOM 3677 C C . LYS A 1 469 ? -16.234 -10.664 2.744 1 98.69 469 LYS A C 1
ATOM 3679 O O . LYS A 1 469 ? -16.406 -9.703 1.986 1 98.69 469 LYS A O 1
ATOM 3684 N N . GLY A 1 470 ? -15.031 -11.148 3.066 1 98.75 470 GLY A N 1
ATOM 3685 C CA . GLY A 1 470 ? -13.836 -10.617 2.424 1 98.75 470 GLY A CA 1
ATOM 3686 C C . GLY A 1 470 ? -13.82 -10.836 0.923 1 98.75 470 GLY A C 1
ATOM 3687 O O . GLY A 1 470 ? -13.438 -9.945 0.164 1 98.75 470 GLY A O 1
ATOM 3688 N N . HIS A 1 471 ? -14.203 -12.031 0.514 1 98.88 471 HIS A N 1
ATOM 3689 C CA . HIS A 1 471 ? -14.297 -12.367 -0.903 1 98.88 471 HIS A CA 1
ATOM 3690 C C . HIS A 1 471 ? -15.227 -11.406 -1.634 1 98.88 471 HIS A C 1
ATOM 3692 O O . HIS A 1 471 ? -14.883 -10.891 -2.699 1 98.88 471 HIS A O 1
ATOM 3698 N N . ILE A 1 472 ? -16.391 -11.156 -1.066 1 98.81 472 ILE A N 1
ATOM 3699 C CA . ILE A 1 472 ? -17.406 -10.297 -1.675 1 98.81 472 ILE A CA 1
ATOM 3700 C C . ILE A 1 472 ? -16.891 -8.859 -1.727 1 98.81 472 ILE A C 1
ATOM 3702 O O . ILE A 1 472 ? -17.047 -8.172 -2.738 1 98.81 472 ILE A O 1
ATOM 3706 N N . ALA A 1 473 ? -16.266 -8.398 -0.656 1 98.56 473 ALA A N 1
ATOM 3707 C CA . ALA A 1 473 ? -15.766 -7.031 -0.59 1 98.56 473 ALA A CA 1
ATOM 3708 C C . ALA A 1 473 ? -14.805 -6.746 -1.736 1 98.56 473 ALA A C 1
ATOM 3710 O O . ALA A 1 473 ? -14.867 -5.688 -2.365 1 98.56 473 ALA A O 1
ATOM 3711 N N . LEU A 1 474 ? -13.906 -7.66 -2.002 1 98.69 474 LEU A N 1
ATOM 3712 C CA . LEU A 1 474 ? -12.961 -7.48 -3.098 1 98.69 474 LEU A CA 1
ATOM 3713 C C . LEU A 1 474 ?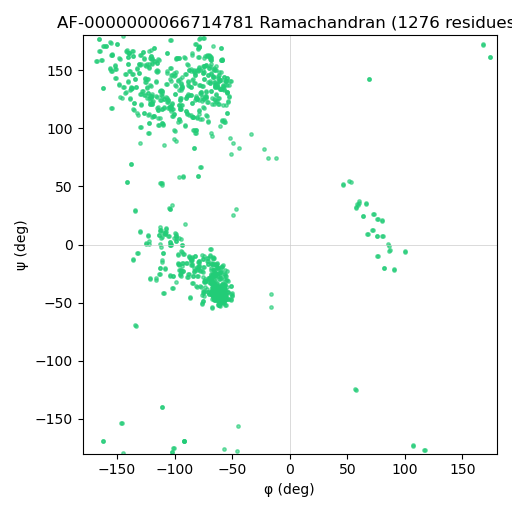 -13.656 -7.609 -4.445 1 98.69 474 LEU A C 1
ATOM 3715 O O . LEU A 1 474 ? -13.398 -6.828 -5.363 1 98.69 474 LEU A O 1
ATOM 3719 N N . ASP A 1 475 ? -14.555 -8.547 -4.566 1 98.75 475 ASP A N 1
ATOM 3720 C CA . ASP A 1 475 ? -15.25 -8.82 -5.82 1 98.75 475 ASP A CA 1
ATOM 3721 C C . ASP A 1 475 ? -16.016 -7.59 -6.309 1 98.75 475 ASP A C 1
ATOM 3723 O O . ASP A 1 475 ? -16 -7.285 -7.504 1 98.75 475 ASP A O 1
ATOM 3727 N N . ILE A 1 476 ? -16.594 -6.816 -5.391 1 98.12 476 ILE A N 1
ATOM 3728 C CA . ILE A 1 476 ? -17.484 -5.742 -5.801 1 98.12 476 ILE A CA 1
ATOM 3729 C C . ILE A 1 476 ? -16.734 -4.41 -5.789 1 98.12 476 ILE A C 1
ATOM 3731 O O . ILE A 1 476 ? -17.344 -3.348 -5.953 1 98.12 476 ILE A O 1
ATOM 3735 N N . ALA A 1 477 ? -15.5 -4.426 -5.582 1 98.31 477 ALA A N 1
ATOM 3736 C CA . ALA A 1 477 ? -14.711 -3.201 -5.453 1 98.31 477 ALA A CA 1
ATOM 3737 C C . ALA A 1 477 ? -14.727 -2.398 -6.75 1 98.31 477 ALA A C 1
ATOM 3739 O O . ALA A 1 477 ? -14.688 -2.971 -7.844 1 98.31 477 ALA A O 1
ATOM 3740 N N . VAL A 1 478 ? -14.859 -1.105 -6.723 1 98.69 478 VAL A N 1
ATOM 3741 C CA . VAL A 1 478 ? -14.625 -0.112 -7.766 1 98.69 478 VAL A CA 1
ATOM 3742 C C . VAL A 1 478 ? -13.438 0.768 -7.391 1 98.69 478 VAL A C 1
ATOM 3744 O O . VAL A 1 478 ? -13.328 1.217 -6.25 1 98.69 478 VAL A O 1
ATOM 3747 N N . PHE A 1 479 ? -12.547 0.98 -8.234 1 98.5 479 PHE A N 1
ATOM 3748 C CA . PHE A 1 479 ? -11.328 1.711 -7.906 1 98.5 479 PHE A CA 1
ATOM 3749 C C . PHE A 1 479 ? -10.781 2.434 -9.133 1 98.5 479 PHE A C 1
ATOM 3751 O O . PHE A 1 479 ? -11.031 2.018 -10.266 1 98.5 479 PHE A O 1
ATOM 3758 N N . PRO A 1 480 ? -10.109 3.52 -8.969 1 97.81 480 PRO A N 1
ATOM 3759 C CA . PRO A 1 480 ? -9.617 4.285 -10.117 1 97.81 480 PRO A CA 1
ATOM 3760 C C . PRO A 1 480 ? -8.438 3.609 -10.82 1 97.81 480 PRO A C 1
ATOM 3762 O O . PRO A 1 480 ? -7.715 2.826 -10.203 1 97.81 480 PRO A O 1
ATOM 3765 N N . ASN A 1 481 ? -8.281 3.914 -12.125 1 97.25 481 ASN A N 1
ATOM 3766 C CA . ASN A 1 481 ? -7.074 3.504 -12.836 1 97.25 481 ASN A CA 1
ATOM 3767 C C . ASN A 1 481 ? -5.809 3.908 -12.086 1 97.25 481 ASN A C 1
ATOM 3769 O O . ASN A 1 481 ? -5.77 4.965 -11.453 1 97.25 481 ASN A O 1
ATOM 3773 N N . GLY A 1 482 ? -4.848 3.027 -12.109 1 94.88 482 GLY A N 1
ATOM 3774 C CA . GLY A 1 482 ? -3.596 3.281 -11.414 1 94.88 482 GLY A CA 1
ATOM 3775 C C . GLY A 1 482 ? -3.508 2.594 -10.07 1 94.88 482 GLY A C 1
ATOM 3776 O O . GLY A 1 482 ? -2.445 2.57 -9.445 1 94.88 482 GLY A O 1
ATOM 3777 N N . THR A 1 483 ? -4.574 1.953 -9.602 1 95.88 483 THR A N 1
ATOM 3778 C CA . THR A 1 483 ? -4.621 1.277 -8.305 1 95.88 483 THR A CA 1
ATOM 3779 C C . THR A 1 483 ? -3.891 -0.062 -8.375 1 95.88 483 THR A C 1
ATOM 3781 O O . THR A 1 483 ? -4.078 -0.831 -9.32 1 95.88 483 THR A O 1
ATOM 3784 N N . THR A 1 484 ? -3.01 -0.323 -7.41 1 94.38 484 THR A N 1
ATOM 3785 C CA . THR A 1 484 ? -2.305 -1.599 -7.336 1 94.38 484 THR A CA 1
ATOM 3786 C C . THR A 1 484 ? -3.072 -2.586 -6.461 1 94.38 484 THR A C 1
ATOM 3788 O O . THR A 1 484 ? -3.916 -2.188 -5.656 1 94.38 484 THR A O 1
ATOM 3791 N N . GLY A 1 485 ? -2.748 -3.854 -6.637 1 95.38 485 GLY A N 1
ATOM 3792 C CA . GLY A 1 485 ? -3.395 -4.879 -5.832 1 95.38 485 GLY A CA 1
ATOM 3793 C C . GLY A 1 485 ? -3.07 -4.766 -4.352 1 95.38 485 GLY A C 1
ATOM 3794 O O . GLY A 1 485 ? -3.861 -5.184 -3.506 1 95.38 485 GLY A O 1
ATOM 3795 N N . HIS A 1 486 ? -1.979 -4.211 -4.02 1 94 486 HIS A N 1
ATOM 3796 C CA . HIS A 1 486 ? -1.611 -3.994 -2.625 1 94 486 HIS A CA 1
ATOM 3797 C C . HIS A 1 486 ? -2.637 -3.115 -1.916 1 94 486 HIS A C 1
ATOM 3799 O O . HIS A 1 486 ? -2.996 -3.379 -0.766 1 94 486 HIS A O 1
ATOM 3805 N N . ALA A 1 487 ? -3.098 -2.115 -2.59 1 94.06 487 ALA A N 1
ATOM 3806 C CA . ALA A 1 487 ? -4.059 -1.178 -2.018 1 94.06 487 ALA A CA 1
ATOM 3807 C C . ALA A 1 487 ? -5.41 -1.848 -1.791 1 94.06 487 ALA A C 1
ATOM 3809 O O . ALA A 1 487 ? -6.164 -1.455 -0.896 1 94.06 487 ALA A O 1
ATOM 3810 N N . LEU A 1 488 ? -5.703 -2.875 -2.539 1 96.88 488 LEU A N 1
ATOM 3811 C CA . LEU A 1 488 ? -7.023 -3.492 -2.496 1 96.88 488 LEU A CA 1
ATOM 3812 C C . LEU A 1 488 ? -7.051 -4.656 -1.511 1 96.88 488 LEU A C 1
ATOM 3814 O O . LEU A 1 488 ? -8.125 -5.113 -1.109 1 96.88 488 LEU A O 1
ATOM 3818 N N . ASP A 1 489 ? -5.883 -5.148 -1.1 1 97.19 489 ASP A N 1
ATOM 3819 C CA . ASP A 1 489 ? -5.762 -6.402 -0.365 1 97.19 489 ASP A CA 1
ATOM 3820 C C . ASP A 1 489 ? -6.574 -6.363 0.927 1 97.19 489 ASP A C 1
ATOM 3822 O O . ASP A 1 489 ? -7.195 -7.359 1.307 1 97.19 489 ASP A O 1
ATOM 3826 N N . ILE A 1 490 ? -6.617 -5.25 1.569 1 97.62 490 ILE A N 1
ATOM 3827 C CA . ILE A 1 490 ? -7.223 -5.133 2.893 1 97.62 490 ILE A CA 1
ATOM 3828 C C . ILE A 1 490 ? -8.727 -5.367 2.793 1 97.62 490 ILE A C 1
ATOM 3830 O O . ILE A 1 490 ? -9.367 -5.754 3.771 1 97.62 490 ILE A O 1
ATOM 3834 N N . LEU A 1 491 ? -9.344 -5.129 1.673 1 98.19 491 LEU A N 1
ATOM 3835 C CA . LEU A 1 491 ? -10.781 -5.324 1.523 1 98.19 491 LEU A CA 1
ATOM 3836 C C . LEU A 1 491 ? -11.172 -6.762 1.854 1 98.19 491 LEU A C 1
ATOM 3838 O O . LEU A 1 491 ? -12.242 -7.004 2.414 1 98.19 491 LEU A O 1
ATOM 3842 N N . SER A 1 492 ? -10.25 -7.664 1.503 1 98.44 492 SER A N 1
ATOM 3843 C CA . SER A 1 492 ? -10.508 -9.078 1.745 1 98.44 492 SER A CA 1
ATOM 3844 C C . SER A 1 492 ? -10.172 -9.469 3.182 1 98.44 492 SER A C 1
ATOM 3846 O O . SER A 1 492 ? -10.711 -10.438 3.713 1 98.44 492 SER A O 1
ATOM 3848 N N . ARG A 1 493 ? -9.344 -8.766 3.844 1 98.31 493 ARG A N 1
ATOM 3849 C CA . ARG A 1 493 ? -8.82 -9.156 5.148 1 98.31 493 ARG A CA 1
ATOM 3850 C C . ARG A 1 493 ? -9.641 -8.531 6.277 1 98.31 493 ARG A C 1
ATOM 3852 O O . ARG A 1 493 ? -9.719 -9.086 7.371 1 98.31 493 ARG A O 1
ATOM 3859 N N . ALA A 1 494 ? -10.266 -7.379 6.004 1 97.94 494 ALA A N 1
ATOM 3860 C CA . ALA A 1 494 ? -10.883 -6.543 7.035 1 97.94 494 ALA A CA 1
ATOM 3861 C C . ALA A 1 494 ? -11.906 -7.34 7.84 1 97.94 494 ALA A C 1
ATOM 3863 O O . ALA A 1 494 ? -11.945 -7.246 9.07 1 97.94 494 ALA A O 1
ATOM 3864 N N . PRO A 1 495 ? -12.812 -8.156 7.211 1 98 495 PRO A N 1
ATOM 3865 C CA . PRO A 1 495 ? -13.781 -8.914 8.016 1 98 495 PRO A CA 1
ATOM 3866 C C . PRO A 1 495 ? -13.109 -9.883 8.984 1 98 495 PRO A C 1
ATOM 3868 O O . PRO A 1 495 ? -13.602 -10.094 10.094 1 98 495 PRO A O 1
ATOM 3871 N N . LEU A 1 496 ? -12 -10.531 8.578 1 98.69 496 LEU A N 1
ATOM 3872 C CA . LEU A 1 496 ? -11.25 -11.414 9.461 1 98.69 496 LEU A CA 1
ATOM 3873 C C . LEU A 1 496 ? -10.539 -10.617 10.555 1 98.69 496 LEU A C 1
ATOM 3875 O O . LEU A 1 496 ? -10.57 -11.008 11.727 1 98.69 496 LEU A O 1
ATOM 3879 N N . TRP A 1 497 ? -9.961 -9.516 10.18 1 98.5 497 TRP A N 1
ATOM 3880 C CA . TRP A 1 497 ? -9.227 -8.68 11.125 1 98.5 497 TRP A CA 1
ATOM 3881 C C . TRP A 1 497 ? -10.133 -8.219 12.258 1 98.5 497 TRP A C 1
ATOM 3883 O O . TRP A 1 497 ? -9.695 -8.109 13.406 1 98.5 497 TRP A O 1
ATOM 3893 N N . ARG A 1 498 ? -11.367 -7.926 11.945 1 97.5 498 ARG A N 1
ATOM 3894 C CA . ARG A 1 498 ? -12.32 -7.453 12.945 1 97.5 498 ARG A CA 1
ATOM 3895 C C . ARG A 1 498 ? -12.414 -8.43 14.109 1 97.5 498 ARG A C 1
ATOM 3897 O O . ARG A 1 498 ? -12.656 -8.023 15.25 1 97.5 498 ARG A O 1
ATOM 3904 N N . GLU A 1 499 ? -12.125 -9.711 13.836 1 97.31 499 GLU A N 1
ATOM 3905 C CA . GLU A 1 499 ? -12.227 -10.758 14.852 1 97.31 499 GLU A CA 1
ATOM 3906 C C . GLU A 1 499 ? -10.844 -11.156 15.367 1 97.31 499 GLU A C 1
ATOM 3908 O O . GLU A 1 499 ? -10.727 -12.047 16.203 1 97.31 499 GLU A O 1
ATOM 3913 N N . GLY A 1 500 ? -9.797 -10.508 14.883 1 98.31 500 GLY A N 1
ATOM 3914 C CA . GLY A 1 500 ? -8.438 -10.883 15.25 1 98.31 500 GLY A CA 1
ATOM 3915 C C . GLY A 1 500 ? -7.922 -12.086 14.484 1 98.31 500 GLY A C 1
ATOM 3916 O O . GLY A 1 500 ? -7.07 -12.828 14.984 1 98.31 500 GLY A O 1
ATOM 3917 N N . LEU A 1 501 ? -8.547 -12.383 13.297 1 98.56 501 LEU A N 1
ATOM 3918 C CA . LEU A 1 501 ? -8.125 -13.477 12.445 1 98.56 501 LEU A CA 1
ATOM 3919 C C . LEU A 1 501 ? -7.41 -12.961 11.203 1 98.56 501 LEU A C 1
ATOM 3921 O O . LEU A 1 501 ? -7.457 -11.758 10.914 1 98.56 501 LEU A O 1
ATOM 3925 N N . ASP A 1 502 ? -6.715 -13.805 10.492 1 97.88 502 ASP A N 1
ATOM 3926 C CA . ASP A 1 502 ? -5.953 -13.445 9.297 1 97.88 502 ASP A CA 1
ATOM 3927 C C . ASP A 1 502 ? -5.547 -14.695 8.516 1 97.88 502 ASP A C 1
ATOM 3929 O O . ASP A 1 502 ? -5.93 -15.812 8.867 1 97.88 502 ASP A O 1
ATOM 3933 N N . TYR A 1 503 ? -4.926 -14.531 7.422 1 97.69 503 TYR A N 1
ATOM 3934 C CA . TYR A 1 503 ? -4.309 -15.617 6.672 1 97.69 503 TYR A CA 1
ATOM 3935 C C . TYR A 1 503 ? -2.959 -15.195 6.109 1 97.69 503 TYR A C 1
ATOM 3937 O O . TYR A 1 503 ? -2.67 -14 6 1 97.69 503 TYR A O 1
ATOM 3945 N N . ARG A 1 504 ? -2.107 -16.109 5.66 1 95.94 504 ARG A N 1
ATOM 3946 C CA . ARG A 1 504 ? -0.685 -15.82 5.508 1 95.94 504 ARG A CA 1
ATOM 3947 C C . ARG A 1 504 ? -0.283 -15.812 4.035 1 95.94 504 ARG A C 1
ATOM 3949 O O . ARG A 1 504 ? 0.903 -15.891 3.709 1 95.94 504 ARG A O 1
ATOM 3956 N N . HIS A 1 505 ? -1.167 -15.812 3.113 1 95.31 505 HIS A N 1
ATOM 3957 C CA . HIS A 1 505 ? -0.849 -15.734 1.692 1 95.31 505 HIS A CA 1
ATOM 3958 C C . HIS A 1 505 ? -1.501 -14.508 1.054 1 95.31 505 HIS A C 1
ATOM 3960 O O . HIS A 1 505 ? -2.35 -13.859 1.67 1 95.31 505 HIS A O 1
ATOM 3966 N N . GLY A 1 506 ? -0.979 -14.133 -0.126 1 95.81 506 GLY A N 1
ATOM 3967 C CA . GLY A 1 506 ? -1.65 -13.078 -0.869 1 95.81 506 GLY A CA 1
ATOM 3968 C C . GLY A 1 506 ? -3.084 -13.422 -1.227 1 95.81 506 GLY A C 1
ATOM 3969 O O . GLY A 1 506 ? -3.492 -14.578 -1.133 1 95.81 506 GLY A O 1
ATOM 3970 N N . THR A 1 507 ? -3.818 -12.422 -1.698 1 98 507 THR A N 1
ATOM 3971 C CA . THR A 1 507 ? -5.246 -12.617 -1.929 1 98 507 THR A CA 1
ATOM 3972 C C . THR A 1 507 ? -5.512 -13.008 -3.381 1 98 507 THR A C 1
ATOM 3974 O O . THR A 1 507 ? -6.566 -13.562 -3.697 1 98 507 THR A O 1
ATOM 3977 N N . GLY A 1 508 ? -4.531 -12.617 -4.195 1 97.12 508 GLY A N 1
ATOM 3978 C CA . GLY A 1 508 ? -4.797 -12.977 -5.582 1 97.12 508 GLY A CA 1
ATOM 3979 C C . GLY A 1 508 ? -3.58 -12.828 -6.477 1 97.12 508 GLY A C 1
ATOM 3980 O O . GLY A 1 508 ? -2.658 -12.078 -6.16 1 97.12 508 GLY A O 1
ATOM 3981 N N . HIS A 1 509 ? -3.594 -13.516 -7.578 1 96.69 509 HIS A N 1
ATOM 3982 C CA . HIS A 1 509 ? -2.578 -13.469 -8.625 1 96.69 509 HIS A CA 1
ATOM 3983 C C . HIS A 1 509 ? -3.215 -13.531 -10.008 1 96.69 509 HIS A C 1
ATOM 3985 O O . HIS A 1 509 ? -4.379 -13.914 -10.148 1 96.69 509 HIS A O 1
ATOM 3991 N N . GLY A 1 510 ? -2.449 -13.125 -11 1 97.31 510 GLY A N 1
ATOM 3992 C CA . GLY A 1 510 ? -2.941 -13.266 -12.367 1 97.31 510 GLY A CA 1
ATOM 3993 C C . GLY A 1 510 ? -3.033 -14.711 -12.82 1 97.31 510 GLY A C 1
ATOM 3994 O O . GLY A 1 510 ? -2.438 -15.602 -12.203 1 97.31 510 GLY A O 1
ATOM 3995 N N . ILE A 1 511 ? -3.814 -14.938 -13.836 1 98.19 511 ILE A N 1
ATOM 3996 C CA . ILE A 1 511 ? -3.99 -16.25 -14.453 1 98.19 511 ILE A CA 1
ATOM 3997 C C . ILE A 1 511 ? -3.648 -16.172 -15.938 1 98.19 511 ILE A C 1
ATOM 3999 O O . ILE A 1 511 ? -4.141 -15.297 -16.656 1 98.19 511 ILE A O 1
ATOM 4003 N N . GLY A 1 512 ? -2.834 -17.078 -16.359 1 98.06 512 GLY A N 1
ATOM 4004 C CA . GLY A 1 512 ? -2.475 -17.125 -17.781 1 98.06 512 GLY A CA 1
ATOM 4005 C C . GLY A 1 512 ? -3.537 -17.766 -18.641 1 98.06 512 GLY A C 1
ATOM 4006 O O . GLY A 1 512 ? -4.473 -18.375 -18.125 1 98.06 512 GLY A O 1
ATOM 4007 N N . SER A 1 513 ? -3.504 -17.531 -19.906 1 98.44 513 SER A N 1
ATOM 4008 C CA . SER A 1 513 ? -4.316 -18.234 -20.891 1 98.44 513 SER A CA 1
ATOM 4009 C C . SER A 1 513 ? -3.59 -19.453 -21.438 1 98.44 513 SER A C 1
ATOM 4011 O O . SER A 1 513 ? -2.732 -19.328 -22.312 1 98.44 513 SER A O 1
ATOM 4013 N N . TYR A 1 514 ? -3.986 -20.609 -20.953 1 98.56 514 TYR A N 1
ATOM 4014 C CA . TYR A 1 514 ? -3.238 -21.844 -21.219 1 98.56 514 TYR A CA 1
ATOM 4015 C C . TYR A 1 514 ? -1.744 -21.625 -21.016 1 98.56 514 TYR A C 1
ATOM 4017 O O . TYR A 1 514 ? -0.947 -21.859 -21.938 1 98.56 514 TYR A O 1
ATOM 4025 N N . LEU A 1 515 ? -1.379 -21.078 -19.891 1 98.38 515 LEU A N 1
ATOM 4026 C CA . LEU A 1 515 ? -0.057 -20.75 -19.375 1 98.38 515 LEU A CA 1
ATOM 4027 C C . LEU A 1 515 ? -0.003 -20.938 -17.859 1 98.38 515 LEU A C 1
ATOM 4029 O O . LEU A 1 515 ? -0.73 -21.766 -17.312 1 98.38 515 LEU A O 1
ATOM 4033 N N . ASN A 1 516 ? 0.866 -20.234 -17.188 1 98 516 ASN A N 1
ATOM 4034 C CA . ASN A 1 516 ? 1 -20.422 -15.75 1 98 516 ASN A CA 1
ATOM 4035 C C . ASN A 1 516 ? -0.282 -20.047 -15.016 1 98 516 ASN A C 1
ATOM 4037 O O . ASN A 1 516 ? -0.927 -19.047 -15.359 1 98 516 ASN A O 1
ATOM 4041 N N . VAL A 1 517 ? -0.675 -20.891 -14.047 1 98.19 517 VAL A N 1
ATOM 4042 C CA . VAL A 1 517 ? -1.829 -20.578 -13.219 1 98.19 517 VAL A CA 1
ATOM 4043 C C . VAL A 1 517 ? -1.548 -19.312 -12.406 1 98.19 517 VAL A C 1
ATOM 4045 O O . VAL A 1 517 ? -2.445 -18.5 -12.188 1 98.19 517 VAL A O 1
ATOM 4048 N N . HIS A 1 518 ? -0.334 -19.172 -11.922 1 96.94 518 HIS A N 1
ATOM 4049 C CA . HIS A 1 518 ? 0.126 -17.938 -11.305 1 96.94 518 HIS A CA 1
ATOM 4050 C C . HIS A 1 518 ? 0.874 -17.062 -12.297 1 96.94 518 HIS A C 1
ATOM 4052 O O . HIS A 1 518 ? 1.996 -17.391 -12.695 1 96.94 518 HIS A O 1
ATOM 4058 N N . GLU A 1 519 ? 0.275 -16.047 -12.719 1 95.75 519 GLU A N 1
ATOM 4059 C CA . GLU A 1 519 ? 0.869 -15.172 -13.719 1 95.75 519 GLU A CA 1
ATOM 4060 C C . GLU A 1 519 ? 0.945 -13.734 -13.211 1 95.75 519 GLU A C 1
ATOM 4062 O O . GLU A 1 519 ? -0.047 -13.188 -12.727 1 95.75 519 GLU A O 1
ATOM 4067 N N . GLY A 1 520 ? 2.113 -13.18 -13.258 1 92.94 520 GLY A N 1
ATOM 4068 C CA . GLY A 1 520 ? 2.27 -11.758 -12.977 1 92.94 520 GLY A CA 1
ATOM 4069 C C . GLY A 1 520 ? 2.191 -10.891 -14.211 1 92.94 520 GLY A C 1
ATOM 4070 O O . GLY A 1 520 ? 1.777 -11.352 -15.273 1 92.94 520 GLY A O 1
ATOM 4071 N N . PRO A 1 521 ? 2.527 -9.641 -14.141 1 94.06 521 PRO A N 1
ATOM 4072 C CA . PRO A 1 521 ? 3.354 -9.07 -13.07 1 94.06 521 PRO A CA 1
ATOM 4073 C C . PRO A 1 521 ? 2.525 -8.523 -11.914 1 94.06 521 PRO A C 1
ATOM 4075 O O . PRO A 1 521 ? 3.08 -8.141 -10.883 1 94.06 521 PRO A O 1
ATOM 4078 N N . HIS A 1 522 ? 1.17 -8.422 -11.969 1 94.06 522 HIS A N 1
ATOM 4079 C CA . HIS A 1 522 ? 0.316 -7.855 -10.938 1 94.06 522 HIS A CA 1
ATOM 4080 C C . HIS A 1 522 ? -0.107 -8.914 -9.922 1 94.06 522 HIS A C 1
ATOM 4082 O O . HIS A 1 522 ? -0.085 -10.109 -10.227 1 94.06 522 HIS A O 1
ATOM 4088 N N . LEU A 1 523 ? -0.415 -8.516 -8.75 1 95.25 523 LEU A N 1
ATOM 4089 C CA . LEU A 1 523 ? -0.917 -9.344 -7.652 1 95.25 523 LEU A CA 1
ATOM 4090 C C . LEU A 1 523 ? -1.872 -8.547 -6.77 1 95.25 523 LEU A C 1
ATOM 4092 O O . LEU A 1 523 ? -1.935 -7.316 -6.863 1 95.25 523 LEU A O 1
ATOM 4096 N N . ILE A 1 524 ? -2.664 -9.203 -6.051 1 96.56 524 ILE A N 1
ATOM 4097 C CA . ILE A 1 524 ? -3.342 -8.633 -4.887 1 96.56 524 ILE A CA 1
ATOM 4098 C C . ILE A 1 524 ? -2.768 -9.242 -3.609 1 96.56 524 ILE A C 1
ATOM 4100 O O . ILE A 1 524 ? -3.053 -10.398 -3.281 1 96.56 524 ILE A O 1
ATOM 4104 N N . SER A 1 525 ? -1.928 -8.422 -2.967 1 95.06 525 SER A N 1
ATOM 4105 C CA . SER A 1 525 ? -1.21 -8.977 -1.823 1 95.06 525 SER A CA 1
ATOM 4106 C C . SER A 1 525 ? -0.87 -7.895 -0.806 1 95.06 525 SER A C 1
ATOM 4108 O O . SER A 1 525 ? -0.709 -6.727 -1.165 1 95.06 525 SER A O 1
ATOM 4110 N N . PHE A 1 526 ? -0.726 -8.289 0.451 1 90.62 526 PHE A N 1
ATOM 4111 C CA . PHE A 1 526 ? -0.334 -7.387 1.529 1 90.62 526 PHE A CA 1
ATOM 4112 C C . PHE A 1 526 ? 1.15 -7.055 1.444 1 90.62 526 PHE A C 1
ATOM 4114 O O . PHE A 1 526 ? 1.619 -6.109 2.086 1 90.62 526 PHE A O 1
ATOM 4121 N N . ARG A 1 527 ? 1.924 -7.824 0.762 1 82.81 527 ARG A N 1
ATOM 4122 C CA . ARG A 1 527 ? 3.342 -7.543 0.557 1 82.81 527 ARG A CA 1
ATOM 4123 C C . ARG A 1 527 ? 3.547 -6.602 -0.625 1 82.81 527 ARG A C 1
ATOM 4125 O O . ARG A 1 527 ? 3.072 -6.871 -1.729 1 82.81 527 ARG A O 1
ATOM 4132 N N . PRO A 1 528 ? 4.176 -5.523 -0.247 1 68.81 528 PRO A N 1
ATOM 4133 C CA . PRO A 1 528 ? 4.441 -4.645 -1.387 1 68.81 528 PRO A CA 1
ATOM 4134 C C . PRO A 1 528 ? 5.406 -5.258 -2.396 1 68.81 528 PRO A C 1
ATOM 4136 O O . PRO A 1 528 ? 6.328 -5.984 -2.014 1 68.81 528 PRO A O 1
ATOM 4139 N N . SER A 1 529 ? 5.008 -5.336 -3.605 1 64.31 529 SER A N 1
ATOM 4140 C CA . SER A 1 529 ? 5.945 -5.801 -4.621 1 64.31 529 SER A CA 1
ATOM 4141 C C . SER A 1 529 ? 6.754 -4.645 -5.199 1 64.31 529 SER A C 1
ATOM 4143 O O . SER A 1 529 ? 6.297 -3.502 -5.199 1 64.31 529 SER A O 1
ATOM 4145 N N . ALA A 1 530 ? 7.934 -4.918 -5.41 1 50.91 530 ALA A N 1
ATOM 4146 C CA . ALA A 1 530 ? 8.852 -3.918 -5.953 1 50.91 530 ALA A CA 1
ATOM 4147 C C . ALA A 1 530 ? 8.273 -3.264 -7.203 1 50.91 530 ALA A C 1
ATOM 4149 O O . ALA A 1 530 ? 8.438 -2.059 -7.414 1 50.91 530 ALA A O 1
ATOM 4150 N N . ARG A 1 531 ? 7.805 -4.07 -8.062 1 60.41 531 ARG A N 1
ATOM 4151 C CA . ARG A 1 531 ? 7.375 -3.467 -9.32 1 60.41 531 ARG A CA 1
ATOM 4152 C C . ARG A 1 531 ? 5.902 -3.084 -9.266 1 60.41 531 ARG A C 1
ATOM 4154 O O . ARG A 1 531 ? 5.422 -2.324 -10.109 1 60.41 531 ARG A O 1
ATOM 4161 N N . ASN A 1 532 ? 5.293 -2.977 -8.203 1 71.69 532 ASN A N 1
ATOM 4162 C CA . ASN A 1 532 ? 3.898 -2.705 -7.875 1 71.69 532 ASN A CA 1
ATOM 4163 C C . ASN A 1 532 ? 3.117 -2.238 -9.102 1 71.69 532 ASN A C 1
ATOM 4165 O O . ASN A 1 532 ? 2.736 -1.07 -9.195 1 71.69 532 ASN A O 1
ATOM 4169 N N . VAL A 1 533 ? 2.764 -3.141 -10.07 1 90.25 533 VAL A N 1
ATOM 4170 C CA . VAL A 1 533 ? 2.033 -2.861 -11.305 1 90.25 533 VAL A CA 1
ATOM 4171 C C . VAL A 1 533 ? 0.551 -2.666 -11 1 90.25 533 VAL A C 1
ATOM 4173 O O . VAL A 1 533 ? -0.06 -3.488 -10.305 1 90.25 533 VAL A O 1
ATOM 4176 N N . PRO A 1 534 ? 0.026 -1.563 -11.445 1 95 534 PRO A N 1
ATOM 4177 C CA . PRO A 1 534 ? -1.406 -1.349 -11.227 1 95 534 PRO A CA 1
ATOM 4178 C C . PRO A 1 534 ? -2.275 -2.336 -12.008 1 95 534 PRO A C 1
ATOM 4180 O O . PRO A 1 534 ? -1.864 -2.832 -13.055 1 95 534 PRO A O 1
ATOM 4183 N N . LEU A 1 535 ? -3.391 -2.625 -11.5 1 97.44 535 LEU A N 1
ATOM 4184 C CA . LEU A 1 535 ? -4.383 -3.4 -12.234 1 97.44 535 LEU A CA 1
ATOM 4185 C C . LEU A 1 535 ? -4.895 -2.623 -13.445 1 97.44 535 LEU A C 1
ATOM 4187 O O . LEU A 1 535 ? -5.078 -1.406 -13.367 1 97.44 535 LEU A O 1
ATOM 4191 N N . GLN A 1 536 ? -5.082 -3.262 -14.523 1 98 536 GLN A N 1
ATOM 4192 C CA . GLN A 1 536 ? -5.582 -2.674 -15.758 1 98 536 GLN A CA 1
ATOM 4193 C C . GLN A 1 536 ? -6.75 -3.484 -16.328 1 98 536 GLN A C 1
ATOM 4195 O O . GLN A 1 536 ? -6.871 -4.68 -16.047 1 98 536 GLN A O 1
ATOM 4200 N N . ALA A 1 537 ? -7.582 -2.787 -17.094 1 98.31 537 ALA A N 1
ATOM 4201 C CA . ALA A 1 537 ? -8.672 -3.49 -17.766 1 98.31 537 ALA A CA 1
ATOM 4202 C C . ALA A 1 537 ? -8.148 -4.684 -18.562 1 98.31 537 ALA A C 1
ATOM 4204 O O . ALA A 1 537 ? -7.082 -4.605 -19.188 1 98.31 537 ALA A O 1
ATOM 4205 N N . SER A 1 538 ? -8.805 -5.789 -18.516 1 98.56 538 SER A N 1
ATOM 4206 C CA . SER A 1 538 ? -8.578 -7.02 -19.266 1 98.56 538 SER A CA 1
ATOM 4207 C C . SER A 1 538 ? -7.547 -7.906 -18.562 1 98.56 538 SER A C 1
ATOM 4209 O O . SER A 1 538 ? -7.227 -8.992 -19.062 1 98.56 538 SER A O 1
ATOM 4211 N N . MET A 1 539 ? -7.027 -7.477 -17.438 1 98.56 539 MET A N 1
ATOM 4212 C CA . MET A 1 539 ? -6.211 -8.367 -16.625 1 98.56 539 MET A CA 1
ATOM 4213 C C . MET A 1 539 ? -7.082 -9.383 -15.891 1 98.56 539 MET A C 1
ATOM 4215 O O . MET A 1 539 ? -8.242 -9.102 -15.594 1 98.56 539 MET A O 1
ATOM 4219 N N . THR A 1 540 ? -6.578 -10.516 -15.641 1 98.56 540 THR A N 1
ATOM 4220 C CA . THR A 1 540 ? -7.211 -11.508 -14.773 1 98.56 540 THR A CA 1
ATOM 4221 C C . THR A 1 540 ? -6.539 -11.539 -13.398 1 98.56 540 THR A C 1
ATOM 4223 O O . THR A 1 540 ? -5.328 -11.328 -13.297 1 98.56 540 THR A O 1
ATOM 4226 N N . VAL A 1 541 ? -7.316 -11.781 -12.406 1 98.25 541 VAL A N 1
ATOM 4227 C CA . VAL A 1 541 ? -6.77 -11.914 -11.062 1 98.25 541 VAL A CA 1
ATOM 4228 C C . VAL A 1 541 ? -7.656 -12.844 -10.234 1 98.25 541 VAL A C 1
ATOM 4230 O O . VAL A 1 541 ? -8.875 -12.875 -10.414 1 98.25 541 VAL A O 1
ATOM 4233 N N . THR A 1 542 ? -7.062 -13.625 -9.398 1 98.69 542 THR A N 1
ATOM 4234 C CA . THR A 1 542 ? -7.859 -14.438 -8.484 1 98.69 542 THR A CA 1
ATOM 4235 C C . THR A 1 542 ? -8.266 -13.633 -7.254 1 98.69 542 THR A C 1
ATOM 4237 O O . THR A 1 542 ? -7.625 -12.633 -6.922 1 98.69 542 THR A O 1
ATOM 4240 N N . ASP A 1 543 ? -9.336 -13.914 -6.691 1 98.81 543 ASP A N 1
ATOM 4241 C CA . ASP A 1 543 ? -9.805 -13.516 -5.371 1 98.81 543 ASP A CA 1
ATOM 4242 C C . ASP A 1 543 ? -9.938 -14.727 -4.449 1 98.81 543 ASP A C 1
ATOM 4244 O O . ASP A 1 543 ? -10.906 -15.484 -4.551 1 98.81 543 ASP A O 1
ATOM 4248 N N . GLU A 1 544 ? -8.969 -14.906 -3.543 1 98.69 544 GLU A N 1
ATOM 4249 C CA . GLU A 1 544 ? -8.938 -16.188 -2.838 1 98.69 544 GLU A CA 1
ATOM 4250 C C . GLU A 1 544 ? -8.57 -16 -1.369 1 98.69 544 GLU A C 1
ATOM 4252 O O . GLU A 1 544 ? -7.648 -16.641 -0.865 1 98.69 544 GLU A O 1
ATOM 4257 N N . PRO A 1 545 ? -9.32 -15.117 -0.631 1 98.75 545 PRO A N 1
ATOM 4258 C CA . PRO A 1 545 ? -9.094 -15.055 0.813 1 98.75 545 PRO A CA 1
ATOM 4259 C C . PRO A 1 545 ? -9.32 -16.391 1.506 1 98.75 545 PRO A C 1
ATOM 4261 O O . PRO A 1 545 ? -9.953 -17.281 0.935 1 98.75 545 PRO A O 1
ATOM 4264 N N . GLY A 1 546 ? -8.719 -16.547 2.744 1 98.62 546 GLY A N 1
ATOM 4265 C CA . GLY A 1 546 ? -8.883 -17.797 3.496 1 98.62 546 GLY A CA 1
ATOM 4266 C C . GLY A 1 546 ? -8.688 -17.609 4.988 1 98.62 546 GLY A C 1
ATOM 4267 O O . GLY A 1 546 ? -8.477 -16.484 5.461 1 98.62 546 GLY A O 1
ATOM 4268 N N . TYR A 1 547 ? -8.922 -18.609 5.699 1 98.69 547 TYR A N 1
ATOM 4269 C CA . TYR A 1 547 ? -8.578 -18.781 7.105 1 98.69 547 TYR A CA 1
ATOM 4270 C C . TYR A 1 547 ? -8.203 -20.219 7.414 1 98.69 547 TYR A C 1
ATOM 4272 O O . TYR A 1 547 ? -8.883 -21.156 6.969 1 98.69 547 TYR A O 1
ATOM 4280 N N . TYR A 1 548 ? -7.141 -20.406 8.156 1 98.5 548 TYR A N 1
ATOM 4281 C CA . TYR A 1 548 ? -6.594 -21.719 8.453 1 98.5 548 TYR A CA 1
ATOM 4282 C C . TYR A 1 548 ? -6.309 -21.875 9.945 1 98.5 548 TYR A C 1
ATOM 4284 O O . TYR A 1 548 ? -5.473 -21.156 10.492 1 98.5 548 TYR A O 1
ATOM 4292 N N . GLU A 1 549 ? -7.027 -22.688 10.578 1 97.5 549 GLU A N 1
ATOM 4293 C CA . GLU A 1 549 ? -6.836 -22.984 11.992 1 97.5 549 GLU A CA 1
ATOM 4294 C C . GLU A 1 549 ? -5.996 -24.25 12.195 1 97.5 549 GLU A C 1
ATOM 4296 O O . GLU A 1 549 ? -6.504 -25.359 12.062 1 97.5 549 GLU A O 1
ATOM 4301 N N . ASP A 1 550 ? -4.812 -24.062 12.617 1 94.62 550 ASP A N 1
ATOM 4302 C CA . ASP A 1 550 ? -3.852 -25.156 12.734 1 94.62 550 ASP A CA 1
ATOM 4303 C C . ASP A 1 550 ? -4.43 -26.312 13.547 1 94.62 550 ASP A C 1
ATOM 4305 O O . ASP A 1 550 ? -4.953 -26.109 14.648 1 94.62 550 ASP A O 1
ATOM 4309 N N . GLY A 1 551 ? -4.359 -27.484 12.945 1 95.56 551 GLY A N 1
ATOM 4310 C CA . GLY A 1 551 ? -4.773 -28.703 13.617 1 95.56 551 GLY A CA 1
ATOM 4311 C C . GLY A 1 551 ? -6.273 -28.906 13.602 1 95.56 551 GLY A C 1
ATOM 4312 O O . GLY A 1 551 ? -6.777 -29.875 14.164 1 95.56 551 GLY A O 1
ATOM 4313 N N . ALA A 1 552 ? -7 -28.062 12.867 1 97.31 552 ALA A N 1
ATOM 4314 C CA . ALA A 1 552 ? -8.453 -28.172 12.969 1 97.31 552 ALA A CA 1
ATOM 4315 C C . ALA A 1 552 ? -9.102 -28.156 11.586 1 97.31 552 ALA A C 1
ATOM 4317 O O . ALA A 1 552 ? -9.664 -29.156 11.141 1 97.31 552 ALA A O 1
ATOM 4318 N N . PHE A 1 553 ? -9.07 -26.969 10.898 1 98.44 553 PHE A N 1
ATOM 4319 C CA . PHE A 1 553 ? -9.695 -26.859 9.586 1 98.44 553 PHE A CA 1
ATOM 4320 C C . PHE A 1 553 ? -9.133 -25.672 8.812 1 98.44 553 PHE A C 1
ATOM 4322 O O . PHE A 1 553 ? -8.305 -24.922 9.328 1 98.44 553 PHE A O 1
ATOM 4329 N N . GLY A 1 554 ? -9.469 -25.578 7.594 1 98.56 554 GLY A N 1
ATOM 4330 C CA . GLY A 1 554 ? -9.133 -24.453 6.738 1 98.56 554 GLY A CA 1
ATOM 4331 C C . GLY A 1 554 ? -10.234 -24.094 5.77 1 98.56 554 GLY A C 1
ATOM 4332 O O . GLY A 1 554 ? -11.023 -24.938 5.363 1 98.56 554 GLY A O 1
ATOM 4333 N N . ILE A 1 555 ? -10.312 -22.828 5.504 1 98.88 555 ILE A N 1
ATOM 4334 C CA . ILE A 1 555 ? -11.297 -22.297 4.57 1 98.88 555 ILE A CA 1
ATOM 4335 C C . ILE A 1 555 ? -10.602 -21.422 3.518 1 98.88 555 ILE A C 1
ATOM 4337 O O . ILE A 1 555 ? -9.742 -20.609 3.846 1 98.88 555 ILE A O 1
ATOM 4341 N N . ARG A 1 556 ? -10.898 -21.625 2.303 1 98.81 556 ARG A N 1
ATOM 4342 C CA . ARG A 1 556 ? -10.531 -20.75 1.191 1 98.81 556 ARG A CA 1
ATOM 4343 C C . ARG A 1 556 ? -11.656 -20.672 0.16 1 98.81 556 ARG A C 1
ATOM 4345 O O . ARG A 1 556 ? -12.305 -21.688 -0.13 1 98.81 556 ARG A O 1
ATOM 4352 N N . LEU A 1 557 ? -12.016 -19.562 -0.243 1 98.88 557 LEU A N 1
ATOM 4353 C CA . LEU A 1 557 ? -12.992 -19.312 -1.298 1 98.88 557 LEU A CA 1
ATOM 4354 C C . LEU A 1 557 ? -12.359 -18.531 -2.447 1 98.88 557 LEU A C 1
ATOM 4356 O O . LEU A 1 557 ? -11.828 -17.438 -2.244 1 98.88 557 LEU A O 1
ATOM 4360 N N . GLU A 1 558 ? -12.422 -19.109 -3.641 1 98.81 558 GLU A N 1
ATOM 4361 C CA . GLU A 1 558 ? -11.617 -18.516 -4.707 1 98.81 558 GLU A CA 1
ATOM 4362 C C . GLU A 1 558 ? -12.391 -18.469 -6.02 1 98.81 558 GLU A C 1
ATOM 4364 O O . GLU A 1 558 ? -13 -19.453 -6.422 1 98.81 558 GLU A O 1
ATOM 4369 N N . ASN A 1 559 ? -12.492 -17.328 -6.609 1 98.88 559 ASN A N 1
ATOM 4370 C CA . ASN A 1 559 ? -12.906 -17.094 -7.984 1 98.88 559 ASN A CA 1
ATOM 4371 C C . ASN A 1 559 ? -11.82 -16.391 -8.789 1 98.88 559 ASN A C 1
ATOM 4373 O O . ASN A 1 559 ? -10.914 -15.773 -8.219 1 98.88 559 ASN A O 1
ATOM 4377 N N . VAL A 1 560 ? -11.906 -16.578 -10.078 1 98.88 560 VAL A N 1
ATOM 4378 C CA . VAL A 1 560 ? -11.102 -15.781 -10.992 1 98.88 560 VAL A CA 1
ATOM 4379 C C . VAL A 1 560 ? -11.914 -14.57 -11.469 1 98.88 560 VAL A C 1
ATOM 4381 O O . VAL A 1 560 ? -13.094 -14.703 -11.781 1 98.88 560 VAL A O 1
ATOM 4384 N N . LEU A 1 561 ? -11.281 -13.43 -11.461 1 98.81 561 LEU A N 1
ATOM 4385 C CA . LEU A 1 561 ? -11.891 -12.172 -11.867 1 98.81 561 LEU A CA 1
ATOM 4386 C C . LEU A 1 561 ? -11.211 -11.609 -13.109 1 98.81 561 LEU A C 1
ATOM 4388 O O . LEU A 1 561 ? -10.023 -11.867 -13.344 1 98.81 561 LEU A O 1
ATOM 4392 N N . ILE A 1 562 ? -11.961 -10.883 -13.93 1 98.81 562 ILE A N 1
ATOM 4393 C CA . ILE A 1 562 ? -11.43 -10.039 -15 1 98.81 562 ILE A CA 1
ATOM 4394 C C . ILE A 1 562 ? -11.617 -8.57 -14.633 1 98.81 562 ILE A C 1
ATOM 4396 O O . ILE A 1 562 ? -12.711 -8.148 -14.258 1 98.81 562 ILE A O 1
ATOM 4400 N N . CYS A 1 563 ? -10.555 -7.828 -14.641 1 98.56 563 CYS A N 1
ATOM 4401 C CA . CYS A 1 563 ? -10.648 -6.383 -14.469 1 98.56 563 CYS A CA 1
ATOM 4402 C C . CYS A 1 563 ? -11.32 -5.734 -15.68 1 98.56 563 CYS A C 1
ATOM 4404 O O . CYS A 1 563 ? -10.984 -6.047 -16.828 1 98.56 563 CYS A O 1
ATOM 4406 N N . LYS A 1 564 ? -12.227 -4.926 -15.461 1 98.5 564 LYS A N 1
ATOM 4407 C CA . LYS A 1 564 ? -12.93 -4.238 -16.547 1 98.5 564 LYS A CA 1
ATOM 4408 C C . LYS A 1 564 ? -13.234 -2.791 -16.172 1 98.5 564 LYS A C 1
ATOM 4410 O O . LYS A 1 564 ? -13.086 -2.4 -15.008 1 98.5 564 LYS A O 1
ATOM 4415 N N . ASP A 1 565 ? -13.617 -2.014 -17.141 1 98 565 ASP A N 1
ATOM 4416 C CA . ASP A 1 565 ? -14.062 -0.654 -16.859 1 98 565 ASP A CA 1
ATOM 4417 C C . ASP A 1 565 ? -15.312 -0.66 -15.984 1 98 565 ASP A C 1
ATOM 4419 O O . ASP A 1 565 ? -16.219 -1.468 -16.188 1 98 565 ASP A O 1
ATOM 4423 N N . ALA A 1 566 ? -15.289 0.185 -15.016 1 97.44 566 ALA A N 1
ATOM 4424 C CA . ALA A 1 566 ? -16.453 0.303 -14.141 1 97.44 566 ALA A CA 1
ATOM 4425 C C . ALA A 1 566 ? -17.516 1.193 -14.758 1 97.44 566 ALA A C 1
ATOM 4427 O O . ALA A 1 566 ? -17.219 2.092 -15.547 1 97.44 566 ALA A O 1
ATOM 4428 N N . ASN A 1 567 ? -18.75 0.956 -14.562 1 92.81 567 ASN A N 1
ATOM 4429 C CA . ASN A 1 567 ? -19.859 1.851 -14.898 1 92.81 567 ASN A CA 1
ATOM 4430 C C . ASN A 1 567 ? -20.234 2.736 -13.711 1 92.81 567 ASN A C 1
ATOM 4432 O O . ASN A 1 567 ? -21.406 2.762 -13.305 1 92.81 567 ASN A O 1
ATOM 4436 N N . ALA A 1 568 ? -19.25 3.506 -13.234 1 95.12 568 ALA A N 1
ATOM 4437 C CA . ALA A 1 568 ? -19.516 4.371 -12.086 1 95.12 568 ALA A CA 1
ATOM 4438 C C . ALA A 1 568 ? -20.281 5.629 -12.508 1 95.12 568 ALA A C 1
ATOM 4440 O O . ALA A 1 568 ? -20.109 6.113 -13.633 1 95.12 568 ALA A O 1
ATOM 4441 N N . LYS A 1 569 ? -21.062 6.125 -11.609 1 96.88 569 LYS A N 1
ATOM 4442 C CA . LYS A 1 569 ? -21.922 7.277 -11.891 1 96.88 569 LYS A CA 1
ATOM 4443 C C . LYS A 1 569 ? -21.094 8.5 -12.258 1 96.88 569 LYS A C 1
ATOM 4445 O O . LYS A 1 569 ? -21.5 9.305 -13.094 1 96.88 569 LYS A O 1
ATOM 4450 N N . PHE A 1 570 ? -19.953 8.688 -11.562 1 97.94 570 PHE A N 1
ATOM 4451 C CA . PHE A 1 570 ? -19.062 9.82 -11.797 1 97.94 570 PHE A CA 1
ATOM 4452 C C . PHE A 1 570 ? -17.688 9.344 -12.266 1 97.94 570 PHE A C 1
ATOM 4454 O O . PHE A 1 570 ? -17.438 8.141 -12.312 1 97.94 570 PHE A O 1
ATOM 4461 N N . ASN A 1 571 ? -16.812 10.234 -12.734 1 97.75 571 ASN A N 1
ATOM 4462 C CA . ASN A 1 571 ? -15.453 9.992 -13.188 1 97.75 571 ASN A CA 1
ATOM 4463 C C . ASN A 1 571 ? -14.492 11.07 -12.703 1 97.75 571 ASN A C 1
ATOM 4465 O O . ASN A 1 571 ? -14.008 11.883 -13.5 1 97.75 571 ASN A O 1
ATOM 4469 N N . PHE A 1 572 ? -14.297 11.023 -11.398 1 96.06 572 PHE A N 1
ATOM 4470 C CA . PHE A 1 572 ? -13.5 12.039 -10.711 1 96.06 572 PHE A CA 1
ATOM 4471 C C . PHE A 1 572 ? -12.125 12.18 -11.359 1 96.06 572 PHE A C 1
ATOM 4473 O O . PHE A 1 572 ? -11.406 11.188 -11.516 1 96.06 572 PHE A O 1
ATOM 4480 N N . GLY A 1 573 ? -11.805 13.406 -11.797 1 92.25 573 GLY A N 1
ATOM 4481 C CA . GLY A 1 573 ? -10.508 13.727 -12.359 1 92.25 573 GLY A CA 1
ATOM 4482 C C . GLY A 1 573 ? -10.258 13.062 -13.703 1 92.25 573 GLY A C 1
ATOM 4483 O O . GLY A 1 573 ? -9.117 12.953 -14.156 1 92.25 573 GLY A O 1
ATOM 4484 N N . ASP A 1 574 ? -11.266 12.469 -14.25 1 94.25 574 ASP A N 1
ATOM 4485 C CA . ASP A 1 574 ? -11.156 11.75 -15.516 1 94.25 574 ASP A CA 1
ATOM 4486 C C . ASP A 1 574 ? -10.148 10.609 -15.414 1 94.25 574 ASP A C 1
ATOM 4488 O O . ASP A 1 574 ? -9.391 10.359 -16.359 1 94.25 574 ASP A O 1
ATOM 4492 N N . LYS A 1 575 ? -10.125 10.016 -14.312 1 93.94 575 LYS A N 1
ATOM 4493 C CA . LYS A 1 575 ? -9.148 8.961 -14.07 1 93.94 575 LYS A CA 1
ATOM 4494 C C . LYS A 1 575 ? -9.586 7.645 -14.703 1 93.94 575 LYS A C 1
ATOM 4496 O O . LYS A 1 575 ? -8.75 6.797 -15.031 1 93.94 575 LYS A O 1
ATOM 4501 N N . GLY A 1 576 ? -10.852 7.523 -14.953 1 97.69 576 GLY A N 1
ATOM 4502 C CA . GLY A 1 576 ? -11.391 6.211 -15.258 1 97.69 576 GLY A CA 1
ATOM 4503 C C . GLY A 1 576 ? -11.383 5.266 -14.07 1 97.69 576 GLY A C 1
ATOM 4504 O O . GLY A 1 576 ? -10.461 5.297 -13.258 1 97.69 576 GLY A O 1
ATOM 4505 N N . TYR A 1 577 ? -12.43 4.48 -13.984 1 98.5 577 TYR A N 1
ATOM 4506 C CA . TYR A 1 577 ? -12.539 3.545 -12.867 1 98.5 577 TYR A CA 1
ATOM 4507 C C . TYR A 1 577 ? -12.672 2.111 -13.367 1 98.5 577 TYR A C 1
ATOM 4509 O O . TYR A 1 577 ? -13.133 1.884 -14.492 1 98.5 577 TYR A O 1
ATOM 4517 N N . LEU A 1 578 ? -12.203 1.213 -12.516 1 98.81 578 LEU A N 1
ATOM 4518 C CA . LEU A 1 578 ? -12.227 -0.211 -12.836 1 98.81 578 LEU A CA 1
ATOM 4519 C C . LEU A 1 578 ? -13.094 -0.978 -11.844 1 98.81 578 LEU A C 1
ATOM 4521 O O . LEU A 1 578 ? -13.383 -0.482 -10.75 1 98.81 578 LEU A O 1
ATOM 4525 N N . ALA A 1 579 ? -13.547 -2.086 -12.227 1 98.62 579 ALA A N 1
ATOM 4526 C CA . ALA A 1 579 ? -14.281 -3.061 -11.422 1 98.62 579 ALA A CA 1
ATOM 4527 C C . ALA A 1 579 ? -13.938 -4.488 -11.844 1 98.62 579 ALA A C 1
ATOM 4529 O O . ALA A 1 579 ? -13.07 -4.699 -12.695 1 98.62 579 ALA A O 1
ATOM 4530 N N . PHE A 1 580 ? -14.516 -5.477 -11.203 1 98.62 580 PHE A N 1
ATOM 4531 C CA . PHE A 1 580 ? -14.219 -6.871 -11.508 1 98.62 580 PHE A CA 1
ATOM 4532 C C . PHE A 1 580 ? -15.445 -7.566 -12.086 1 98.62 580 PHE A C 1
ATOM 4534 O O . PHE A 1 580 ? -16.578 -7.18 -11.789 1 98.62 580 PHE A O 1
ATOM 4541 N N . GLU A 1 581 ? -15.133 -8.453 -12.883 1 98.12 581 GLU A N 1
ATOM 4542 C CA . GLU A 1 581 ? -16.062 -9.461 -13.383 1 98.12 581 GLU A CA 1
ATOM 4543 C C . GLU A 1 581 ? -15.625 -10.867 -12.984 1 98.12 581 GLU A C 1
ATOM 4545 O O . GLU A 1 581 ? -14.562 -11.336 -13.406 1 98.12 581 GLU A O 1
ATOM 4550 N N . HIS A 1 582 ? -16.422 -11.492 -12.062 1 98.62 582 HIS A N 1
ATOM 4551 C CA . HIS A 1 582 ? -16.062 -12.875 -11.781 1 98.62 582 HIS A CA 1
ATOM 4552 C C . HIS A 1 582 ? -16.469 -13.797 -12.922 1 98.62 582 HIS A C 1
ATOM 4554 O O . HIS A 1 582 ? -17.547 -13.625 -13.5 1 98.62 582 HIS A O 1
ATOM 4560 N N . ILE A 1 583 ? -15.617 -14.766 -13.188 1 98.81 583 ILE A N 1
ATOM 4561 C CA . ILE A 1 583 ? -15.914 -15.648 -14.312 1 98.81 583 ILE A CA 1
ATOM 4562 C C . ILE A 1 583 ? -15.93 -17.094 -13.844 1 98.81 583 ILE A C 1
ATOM 4564 O O . ILE A 1 583 ? -16.125 -18.016 -14.648 1 98.81 583 ILE A O 1
ATOM 4568 N N . THR A 1 584 ? -15.719 -17.375 -12.547 1 98.88 584 THR A N 1
ATOM 4569 C CA . THR A 1 584 ? -15.805 -18.703 -11.961 1 98.88 584 THR A CA 1
ATOM 4570 C C . THR A 1 584 ? -17.234 -19 -11.516 1 98.88 584 THR A C 1
ATOM 4572 O O . THR A 1 584 ? -17.875 -18.172 -10.891 1 98.88 584 THR A O 1
ATOM 4575 N N . TRP A 1 585 ? -17.719 -20.219 -11.789 1 98.75 585 TRP A N 1
ATOM 4576 C CA . TRP A 1 585 ? -19.125 -20.547 -11.523 1 98.75 585 TRP A CA 1
ATOM 4577 C C . TRP A 1 585 ? -19.25 -21.844 -10.734 1 98.75 585 TRP A C 1
ATOM 4579 O O . TRP A 1 585 ? -19.125 -22.922 -11.297 1 98.75 585 TRP A O 1
ATOM 4589 N N . ALA A 1 586 ? -19.453 -21.812 -9.531 1 98.75 586 ALA A N 1
ATOM 4590 C CA . ALA A 1 586 ? -19.781 -22.891 -8.594 1 98.75 586 ALA A CA 1
ATOM 4591 C C . ALA A 1 586 ? -20.375 -22.328 -7.301 1 98.75 586 ALA A C 1
ATOM 4593 O O . ALA A 1 586 ? -19.891 -21.328 -6.777 1 98.75 586 ALA A O 1
ATOM 4594 N N . PRO A 1 587 ? -21.438 -22.891 -6.805 1 98.5 587 PRO A N 1
ATOM 4595 C CA . PRO A 1 587 ? -22.109 -22.281 -5.648 1 98.5 587 PRO A CA 1
ATOM 4596 C C . PRO A 1 587 ? -21.234 -22.281 -4.395 1 98.5 587 PRO A C 1
ATOM 4598 O O . PRO A 1 587 ? -20.344 -23.141 -4.254 1 98.5 587 PRO A O 1
ATOM 4601 N N . TYR A 1 588 ? -21.438 -21.297 -3.545 1 98.75 588 TYR A N 1
ATOM 4602 C CA . TYR A 1 588 ? -20.984 -21.312 -2.158 1 98.75 588 TYR A CA 1
ATOM 4603 C C . TYR A 1 588 ? -21.969 -22.078 -1.275 1 98.75 588 TYR A C 1
ATOM 4605 O O . TYR A 1 588 ? -23.188 -21.969 -1.452 1 98.75 588 TYR A O 1
ATOM 4613 N N . GLN A 1 589 ? -21.469 -22.828 -0.417 1 98.69 589 GLN A N 1
ATOM 4614 C CA . GLN A 1 589 ? -22.391 -23.656 0.365 1 98.69 589 GLN A CA 1
ATOM 4615 C C . GLN A 1 589 ? -23.125 -22.828 1.413 1 98.69 589 GLN A C 1
ATOM 4617 O O . GLN A 1 589 ? -22.516 -22.359 2.379 1 98.69 589 GLN A O 1
ATOM 4622 N N . THR A 1 590 ? -24.375 -22.766 1.314 1 97.5 590 THR A N 1
ATOM 4623 C CA . THR A 1 590 ? -25.203 -21.906 2.16 1 97.5 590 THR A CA 1
ATOM 4624 C C . THR A 1 590 ? -25.188 -22.406 3.604 1 97.5 590 THR A C 1
ATOM 4626 O O . THR A 1 590 ? -25.266 -21.594 4.539 1 97.5 590 THR A O 1
ATOM 4629 N N . LYS A 1 591 ? -25.062 -23.719 3.738 1 95.69 591 LYS A N 1
ATOM 4630 C CA . LYS A 1 591 ? -25.047 -24.328 5.066 1 95.69 591 LYS A CA 1
ATOM 4631 C C . LYS A 1 591 ? -23.891 -23.781 5.902 1 95.69 591 LYS A C 1
ATOM 4633 O O . LYS A 1 591 ? -23.953 -23.781 7.133 1 95.69 591 LYS A O 1
ATOM 4638 N N . LEU A 1 592 ? -22.875 -23.297 5.309 1 98.19 592 LEU A N 1
ATOM 4639 C CA . LEU A 1 592 ? -21.688 -22.781 5.996 1 98.19 592 LEU A CA 1
ATOM 4640 C C . LEU A 1 592 ? -21.781 -21.281 6.207 1 98.19 592 LEU A C 1
ATOM 4642 O O . LEU A 1 592 ? -20.953 -20.688 6.895 1 98.19 592 LEU A O 1
ATOM 4646 N N . ILE A 1 593 ? -22.812 -20.641 5.676 1 98.25 593 ILE A N 1
ATOM 4647 C CA . ILE A 1 593 ? -22.953 -19.188 5.75 1 98.25 593 ILE A CA 1
ATOM 4648 C C . ILE A 1 593 ? -23.859 -18.812 6.922 1 98.25 593 ILE A C 1
ATOM 4650 O O . ILE A 1 593 ? -24.984 -19.312 7.023 1 98.25 593 ILE A O 1
ATOM 4654 N N . ASP A 1 594 ? -23.344 -18.062 7.855 1 97.31 594 ASP A N 1
ATOM 4655 C CA . ASP A 1 594 ? -24.203 -17.406 8.836 1 97.31 594 ASP A CA 1
ATOM 4656 C C . ASP A 1 594 ? -24.812 -16.125 8.273 1 97.31 594 ASP A C 1
ATOM 4658 O O . ASP A 1 594 ? -24.219 -15.055 8.383 1 97.31 594 ASP A O 1
ATOM 4662 N N . THR A 1 595 ? -25.984 -16.188 7.773 1 96 595 THR A N 1
ATOM 4663 C CA . THR A 1 595 ? -26.625 -15.07 7.066 1 96 595 THR A CA 1
ATOM 4664 C C . THR A 1 595 ? -26.875 -13.898 8.016 1 96 595 THR A C 1
ATOM 4666 O O . THR A 1 595 ? -27.031 -12.758 7.574 1 96 595 THR A O 1
ATOM 4669 N N . GLY A 1 596 ? -26.922 -14.188 9.32 1 94.5 596 GLY A N 1
ATOM 4670 C CA . GLY A 1 596 ? -27.094 -13.125 10.305 1 94.5 596 GLY A CA 1
ATOM 4671 C C . GLY A 1 596 ? -25.922 -12.164 10.359 1 94.5 596 GLY A C 1
ATOM 4672 O O . GLY A 1 596 ? -26.047 -11.047 10.867 1 94.5 596 GLY A O 1
ATOM 4673 N N . LEU A 1 597 ? -24.844 -12.578 9.812 1 95.12 597 LEU A N 1
ATOM 4674 C CA . LEU A 1 597 ? -23.641 -11.758 9.836 1 95.12 597 LEU A CA 1
ATOM 4675 C C . LEU A 1 597 ? -23.484 -10.969 8.539 1 95.12 597 LEU A C 1
ATOM 4677 O O . LEU A 1 597 ? -22.609 -10.102 8.43 1 95.12 597 LEU A O 1
ATOM 4681 N N . LEU A 1 598 ? -24.281 -11.219 7.531 1 96.19 598 LEU A N 1
ATOM 4682 C CA . LEU A 1 598 ? -24.156 -10.57 6.23 1 96.19 598 LEU A CA 1
ATOM 4683 C C . LEU A 1 598 ? -24.984 -9.297 6.172 1 96.19 598 LEU A C 1
ATOM 4685 O O . LEU A 1 598 ? -26.047 -9.219 6.793 1 96.19 598 LEU A O 1
ATOM 4689 N N . THR A 1 599 ? -24.531 -8.312 5.465 1 92.69 599 THR A N 1
ATOM 4690 C CA . THR A 1 599 ? -25.297 -7.121 5.141 1 92.69 599 THR A CA 1
ATOM 4691 C C . THR A 1 599 ? -26.25 -7.395 3.98 1 92.69 599 THR A C 1
ATOM 4693 O O . THR A 1 599 ? -26.109 -8.391 3.271 1 92.69 599 THR A O 1
ATOM 4696 N N . PRO A 1 600 ? -27.203 -6.473 3.697 1 92.62 600 PRO A N 1
ATOM 4697 C CA . PRO A 1 600 ? -28.109 -6.652 2.557 1 92.62 600 PRO A CA 1
ATOM 4698 C C . PRO A 1 600 ? -27.359 -6.711 1.223 1 92.62 600 PRO A C 1
ATOM 4700 O O . PRO A 1 600 ? -27.734 -7.484 0.337 1 92.62 600 PRO A O 1
ATOM 4703 N N . VAL A 1 601 ? -26.359 -5.934 1.118 1 94 601 VAL A N 1
ATOM 4704 C CA . VAL A 1 601 ? -25.578 -5.914 -0.113 1 94 601 VAL A CA 1
ATOM 4705 C C . VAL A 1 601 ? -24.906 -7.27 -0.32 1 94 601 VAL A C 1
ATOM 4707 O O . VAL A 1 601 ? -24.875 -7.789 -1.439 1 94 601 VAL A O 1
ATOM 4710 N N . GLU A 1 602 ? -24.391 -7.867 0.724 1 97.06 602 GLU A N 1
ATOM 4711 C CA . GLU A 1 602 ? -23.719 -9.164 0.656 1 97.06 602 GLU A CA 1
ATOM 4712 C C . GLU A 1 602 ? -24.719 -10.281 0.344 1 97.06 602 GLU A C 1
ATOM 4714 O O . GLU A 1 602 ? -24.406 -11.195 -0.424 1 97.06 602 GLU A O 1
ATOM 4719 N N . ILE A 1 603 ? -25.875 -10.219 0.938 1 97.44 603 ILE A N 1
ATOM 4720 C CA . ILE A 1 603 ? -26.938 -11.18 0.656 1 97.44 603 ILE A CA 1
ATOM 4721 C C . ILE A 1 603 ? -27.328 -11.102 -0.818 1 97.44 603 ILE A C 1
ATOM 4723 O O . ILE A 1 603 ? -27.453 -12.125 -1.492 1 97.44 603 ILE A O 1
ATOM 4727 N N . ASP A 1 604 ? -27.5 -9.898 -1.267 1 97.38 604 ASP A N 1
ATOM 4728 C CA . ASP A 1 604 ? -27.844 -9.695 -2.67 1 97.38 604 ASP A CA 1
ATOM 4729 C C . ASP A 1 604 ? -26.766 -10.258 -3.59 1 97.38 604 ASP A C 1
ATOM 4731 O O . ASP A 1 604 ? -27.062 -10.844 -4.629 1 97.38 604 ASP A O 1
ATOM 4735 N N . TRP A 1 605 ? -25.547 -10.07 -3.225 1 98.31 605 TRP A N 1
ATOM 4736 C CA . TRP A 1 605 ? -24.453 -10.586 -4.023 1 98.31 605 TRP A CA 1
ATOM 4737 C C . TRP A 1 605 ? -24.5 -12.102 -4.109 1 98.31 605 TRP A C 1
ATOM 4739 O O . TRP A 1 605 ? -24.375 -12.68 -5.195 1 98.31 605 TRP A O 1
ATOM 4749 N N . VAL A 1 606 ? -24.672 -12.805 -2.955 1 98.62 606 VAL A N 1
ATOM 4750 C CA . VAL A 1 606 ? -24.734 -14.266 -2.928 1 98.62 606 VAL A CA 1
ATOM 4751 C C . VAL A 1 606 ? -25.875 -14.75 -3.82 1 98.62 606 VAL A C 1
ATOM 4753 O O . VAL A 1 606 ? -25.688 -15.656 -4.633 1 98.62 606 VAL A O 1
ATOM 4756 N N . ASN A 1 607 ? -27.016 -14.102 -3.672 1 98.56 607 ASN A N 1
ATOM 4757 C CA . ASN A 1 607 ? -28.188 -14.516 -4.426 1 98.56 607 ASN A CA 1
ATOM 4758 C C . ASN A 1 607 ? -28 -14.305 -5.926 1 98.56 607 ASN A C 1
ATOM 4760 O O . ASN A 1 607 ? -28.391 -15.148 -6.73 1 98.56 607 ASN A O 1
ATOM 4764 N N . THR A 1 608 ? -27.453 -13.172 -6.266 1 98.56 608 THR A N 1
ATOM 4765 C CA . THR A 1 608 ? -27.203 -12.891 -7.676 1 98.56 608 THR A CA 1
ATOM 4766 C C . THR A 1 608 ? -26.172 -13.859 -8.25 1 98.56 608 THR A C 1
ATOM 4768 O O . THR A 1 608 ? -26.359 -14.391 -9.352 1 98.56 608 THR A O 1
ATOM 4771 N N . TYR A 1 609 ? -25.094 -14.062 -7.555 1 98.75 609 TYR A N 1
ATOM 4772 C CA . TYR A 1 609 ? -24.062 -15 -7.984 1 98.75 609 TYR A CA 1
ATOM 4773 C C . TYR A 1 609 ? -24.641 -16.391 -8.18 1 98.75 609 TYR A C 1
ATOM 4775 O O . TYR A 1 609 ? -24.375 -17.062 -9.18 1 98.75 609 TYR A O 1
ATOM 4783 N N . HIS A 1 610 ? -25.406 -16.906 -7.234 1 98.62 610 HIS A N 1
ATOM 4784 C CA . HIS A 1 610 ? -26.031 -18.219 -7.297 1 98.62 610 HIS A CA 1
ATOM 4785 C C . HIS A 1 610 ? -26.984 -18.312 -8.477 1 98.62 610 HIS A C 1
ATOM 4787 O O . HIS A 1 610 ? -27.031 -19.344 -9.172 1 98.62 610 HIS A O 1
ATOM 4793 N N . SER A 1 611 ? -27.766 -17.281 -8.617 1 98.5 611 SER A N 1
ATOM 4794 C CA . SER A 1 611 ? -28.672 -17.234 -9.766 1 98.5 611 SER A CA 1
ATOM 4795 C C . SER A 1 611 ? -27.906 -17.359 -11.078 1 98.5 611 SER A C 1
ATOM 4797 O O . SER A 1 611 ? -28.312 -18.109 -11.969 1 98.5 611 SER A O 1
ATOM 4799 N N . ASP A 1 612 ? -26.828 -16.656 -11.188 1 98.62 612 ASP A N 1
ATOM 4800 C CA . ASP A 1 612 ? -26.016 -16.719 -12.391 1 98.62 612 ASP A CA 1
ATOM 4801 C C . ASP A 1 612 ? -25.391 -18.094 -12.57 1 98.62 612 ASP A C 1
ATOM 4803 O O . ASP A 1 612 ? -25.281 -18.594 -13.695 1 98.62 612 ASP A O 1
ATOM 4807 N N . CYS A 1 613 ? -24.906 -18.719 -11.453 1 98.62 613 CYS A N 1
ATOM 4808 C CA . CYS A 1 613 ? -24.406 -20.078 -11.539 1 98.62 613 CYS A CA 1
ATOM 4809 C C . CYS A 1 613 ? -25.422 -21.016 -12.188 1 98.62 613 CYS A C 1
ATOM 4811 O O . CYS A 1 613 ? -25.078 -21.781 -13.086 1 98.62 613 CYS A O 1
ATOM 4813 N N . ARG A 1 614 ? -26.625 -20.891 -11.727 1 97.69 614 ARG A N 1
ATOM 4814 C CA . ARG A 1 614 ? -27.703 -21.734 -12.258 1 97.69 614 ARG A CA 1
ATOM 4815 C C . ARG A 1 614 ? -27.922 -21.469 -13.742 1 97.69 614 ARG A C 1
ATOM 4817 O O . ARG A 1 614 ? -27.938 -22.406 -14.547 1 97.69 614 ARG A O 1
ATOM 4824 N N . LYS A 1 615 ? -28.078 -20.219 -14.055 1 98.19 615 LYS A N 1
ATOM 4825 C CA . LYS A 1 615 ? -28.375 -19.812 -15.43 1 98.19 615 LYS A CA 1
ATOM 4826 C C . LYS A 1 615 ? -27.266 -20.234 -16.391 1 98.19 615 LYS A C 1
ATOM 4828 O O . LYS A 1 615 ? -27.531 -20.75 -17.469 1 98.19 615 LYS A O 1
ATOM 4833 N N . ILE A 1 616 ? -26.062 -20.094 -16.016 1 98.62 616 ILE A N 1
ATOM 4834 C CA . ILE A 1 616 ? -24.906 -20.266 -16.906 1 98.62 616 ILE A CA 1
ATOM 4835 C C . ILE A 1 616 ? -24.578 -21.75 -17.031 1 98.62 616 ILE A C 1
ATOM 4837 O O . ILE A 1 616 ? -24.219 -22.219 -18.109 1 98.62 616 ILE A O 1
ATOM 4841 N N . LEU A 1 617 ? -24.734 -22.562 -15.945 1 98.69 617 LEU A N 1
ATOM 4842 C CA . LEU A 1 617 ? -24.234 -23.938 -15.938 1 98.69 617 LEU A CA 1
ATOM 4843 C C . LEU A 1 617 ? -25.328 -24.922 -16.344 1 98.69 617 LEU A C 1
ATOM 4845 O O . LEU A 1 617 ? -25.031 -26.047 -16.734 1 98.69 617 LEU A O 1
ATOM 4849 N N . GLU A 1 618 ? -26.578 -24.578 -16.219 1 97.5 618 GLU A N 1
ATOM 4850 C CA . GLU A 1 618 ? -27.719 -25.469 -16.438 1 97.5 618 GLU A CA 1
ATOM 4851 C C . GLU A 1 618 ? -27.594 -26.188 -17.781 1 97.5 618 GLU A C 1
ATOM 4853 O O . GLU A 1 618 ? -27.812 -27.406 -17.875 1 97.5 618 GLU A O 1
ATOM 4858 N N . PRO A 1 619 ? -27.219 -25.5 -18.859 1 97.56 619 PRO A N 1
ATOM 4859 C CA . PRO A 1 619 ? -27.156 -26.156 -20.172 1 97.56 619 PRO A CA 1
ATOM 4860 C C . PRO A 1 619 ? -26.078 -27.219 -20.25 1 97.56 619 PRO A C 1
ATOM 4862 O O . PRO A 1 619 ? -26.047 -28.016 -21.188 1 97.56 619 PRO A O 1
ATOM 4865 N N . HIS A 1 620 ? -25.188 -27.297 -19.281 1 98 620 HIS A N 1
ATOM 4866 C CA . HIS A 1 620 ? -24.031 -28.172 -19.344 1 98 620 HIS A CA 1
ATOM 4867 C C . HIS A 1 620 ? -24.172 -29.344 -18.391 1 98 620 HIS A C 1
ATOM 4869 O O . HIS A 1 620 ? -23.234 -30.125 -18.188 1 98 620 HIS A O 1
ATOM 4875 N N . LEU A 1 621 ? -25.359 -29.531 -17.797 1 98.25 621 LEU A N 1
ATOM 4876 C CA . LEU A 1 621 ? -25.578 -30.531 -16.766 1 98.25 621 LEU A CA 1
ATOM 4877 C C . LEU A 1 621 ? -26.734 -31.453 -17.141 1 98.25 621 LEU A C 1
ATOM 4879 O O . LEU A 1 621 ? -27.625 -31.062 -17.906 1 98.25 621 LEU A O 1
ATOM 4883 N N . ASN A 1 622 ? -26.703 -32.75 -16.594 1 97.69 622 ASN A N 1
ATOM 4884 C CA . ASN A 1 622 ? -27.875 -33.594 -16.719 1 97.69 622 ASN A CA 1
ATOM 4885 C C . ASN A 1 622 ? -28.953 -33.219 -15.719 1 97.69 622 ASN A C 1
ATOM 4887 O O . ASN A 1 622 ? -28.766 -32.344 -14.898 1 97.69 622 ASN A O 1
ATOM 4891 N N . GLU A 1 623 ? -30.094 -33.906 -15.773 1 97.5 623 GLU A N 1
ATOM 4892 C CA . GLU A 1 623 ? -31.266 -33.5 -15 1 97.5 623 GLU A CA 1
ATOM 4893 C C . GLU A 1 623 ? -31.016 -33.625 -13.5 1 97.5 623 GLU A C 1
ATOM 4895 O O . GLU A 1 623 ? -31.422 -32.75 -12.727 1 97.5 623 GLU A O 1
ATOM 4900 N N . GLN A 1 624 ? -30.375 -34.625 -13.094 1 97.5 624 GLN A N 1
ATOM 4901 C CA . GLN A 1 624 ? -30.078 -34.812 -11.68 1 97.5 624 GLN A CA 1
ATOM 4902 C C . GLN A 1 624 ? -29.141 -33.719 -11.164 1 97.5 624 GLN A C 1
ATOM 4904 O O . GLN A 1 624 ? -29.344 -33.188 -10.07 1 97.5 624 GLN A O 1
ATOM 4909 N N . GLU A 1 625 ? -28.125 -33.469 -11.961 1 98.12 625 GLU A N 1
ATOM 4910 C CA . GLU A 1 625 ? -27.156 -32.438 -11.609 1 98.12 625 GLU A CA 1
ATOM 4911 C C . GLU A 1 625 ? -27.812 -31.047 -11.578 1 98.12 625 GLU A C 1
ATOM 4913 O O . GLU A 1 625 ? -27.5 -30.234 -10.711 1 98.12 625 GLU A O 1
ATOM 4918 N N . LYS A 1 626 ? -28.734 -30.828 -12.492 1 98 626 LYS A N 1
ATOM 4919 C CA . LYS A 1 626 ? -29.484 -29.578 -12.523 1 98 626 LYS A CA 1
ATOM 4920 C C . LYS A 1 626 ? -30.297 -29.391 -11.25 1 98 626 LYS A C 1
ATOM 4922 O O . LYS A 1 626 ? -30.328 -28.297 -10.688 1 98 626 LYS A O 1
ATOM 4927 N N . GLN A 1 627 ? -30.969 -30.391 -10.836 1 98 627 GLN A N 1
ATOM 4928 C CA . GLN A 1 627 ? -31.781 -30.328 -9.617 1 98 627 GLN A CA 1
ATOM 4929 C C . GLN A 1 627 ? -30.906 -30.047 -8.398 1 98 627 GLN A C 1
ATOM 4931 O O . GLN A 1 627 ? -31.297 -29.266 -7.516 1 98 627 GLN A O 1
ATOM 4936 N N . TRP A 1 628 ? -29.812 -30.703 -8.406 1 98.31 628 TRP A N 1
ATOM 4937 C CA . TRP A 1 628 ? -28.875 -30.469 -7.309 1 98.31 628 TRP A CA 1
ATOM 4938 C C . TRP A 1 628 ? -28.422 -29.016 -7.285 1 98.31 628 TRP A C 1
ATOM 4940 O O . TRP A 1 628 ? -28.391 -28.375 -6.227 1 98.31 628 TRP A O 1
ATOM 4950 N N . LEU A 1 629 ? -28 -28.484 -8.461 1 98.62 629 LEU A N 1
ATOM 4951 C CA . LEU A 1 629 ? -27.547 -27.109 -8.578 1 98.62 629 LEU A CA 1
ATOM 4952 C C . LEU A 1 629 ? -28.641 -26.125 -8.172 1 98.62 629 LEU A C 1
ATOM 4954 O O . LEU A 1 629 ? -28.359 -25.109 -7.527 1 98.62 629 LEU A O 1
ATOM 4958 N N . MET A 1 630 ? -29.875 -26.406 -8.578 1 98.12 630 MET A N 1
ATOM 4959 C CA . MET A 1 630 ? -31 -25.562 -8.211 1 98.12 630 MET A CA 1
ATOM 4960 C C . MET A 1 630 ? -31.141 -25.453 -6.695 1 98.12 630 MET A C 1
ATOM 4962 O O . MET A 1 630 ? -31.344 -24.359 -6.156 1 98.12 630 MET A O 1
ATOM 4966 N N . LYS A 1 631 ? -31.031 -26.547 -6.062 1 98 631 LYS A N 1
ATOM 4967 C CA . LYS A 1 631 ? -31.109 -26.562 -4.605 1 98 631 LYS A CA 1
ATOM 4968 C C . LYS A 1 631 ? -29.938 -25.828 -3.979 1 98 631 LYS A C 1
ATOM 4970 O O . LYS A 1 631 ? -30.109 -25.078 -3.018 1 98 631 LYS A O 1
ATOM 4975 N N . ALA A 1 632 ? -28.75 -26.031 -4.555 1 98.25 632 ALA A N 1
ATOM 4976 C CA . ALA A 1 632 ? -27.516 -25.453 -4.023 1 98.25 632 ALA A CA 1
ATOM 4977 C C . ALA A 1 632 ? -27.516 -23.938 -4.184 1 98.25 632 ALA A C 1
ATOM 4979 O O . ALA A 1 632 ? -26.766 -23.234 -3.498 1 98.25 632 ALA A O 1
ATOM 4980 N N . THR A 1 633 ? -28.328 -23.406 -5.09 1 98.19 633 THR A N 1
ATOM 4981 C CA . THR A 1 633 ? -28.281 -21.984 -5.414 1 98.19 633 THR A CA 1
ATOM 4982 C C . THR A 1 633 ? -29.562 -21.297 -4.965 1 98.19 633 THR A C 1
ATOM 4984 O O . THR A 1 633 ? -29.891 -20.203 -5.438 1 98.19 633 THR A O 1
ATOM 4987 N N . GLU A 1 634 ? -30.344 -21.953 -4.129 1 96.94 634 GLU A N 1
ATOM 4988 C CA . GLU A 1 634 ? -31.547 -21.312 -3.588 1 96.94 634 GLU A CA 1
ATOM 4989 C C . GLU A 1 634 ? -31.188 -20 -2.875 1 96.94 634 GLU A C 1
ATOM 4991 O O . GLU A 1 634 ? -30.172 -19.922 -2.184 1 96.94 634 GLU A O 1
ATOM 4996 N N . PRO A 1 635 ? -32.031 -19 -3.049 1 96.5 635 PRO A N 1
ATOM 4997 C CA . PRO A 1 635 ? -31.734 -17.703 -2.424 1 96.5 635 PRO A CA 1
ATOM 4998 C C . PRO A 1 635 ? -31.672 -17.797 -0.901 1 96.5 635 PRO A C 1
ATOM 5000 O O . PRO A 1 635 ? -32.469 -18.516 -0.286 1 96.5 635 PRO A O 1
ATOM 5003 N N . VAL A 1 636 ? -30.781 -17.078 -0.376 1 95.62 636 VAL A N 1
ATOM 5004 C CA . VAL A 1 636 ? -30.703 -16.969 1.076 1 95.62 636 VAL A CA 1
ATOM 5005 C C . VAL A 1 636 ? -31.359 -15.664 1.54 1 95.62 636 VAL A C 1
ATOM 5007 O O . VAL A 1 636 ? -31.391 -14.688 0.796 1 95.62 636 VAL A O 1
ATOM 5010 N N . ALA A 1 637 ? -32 -15.625 2.676 1 88.31 637 ALA A N 1
ATOM 5011 C CA . ALA A 1 637 ? -32.656 -14.438 3.256 1 88.31 637 ALA A CA 1
ATOM 5012 C C . ALA A 1 637 ? -31.844 -13.914 4.441 1 88.31 637 ALA A C 1
ATOM 5014 O O . ALA A 1 637 ? -31.094 -14.664 5.07 1 88.31 637 ALA A O 1
ATOM 5015 N N . ALA A 1 638 ? -31.938 -12.531 4.559 1 76.44 638 ALA A N 1
ATOM 5016 C CA . ALA A 1 638 ? -31.312 -11.945 5.746 1 76.44 638 ALA A CA 1
ATOM 5017 C C . ALA A 1 638 ? -32 -12.438 7.02 1 76.44 638 ALA A C 1
ATOM 5019 O O . ALA A 1 638 ? -33.219 -12.641 7.043 1 76.44 638 ALA A O 1
ATOM 5020 N N . ARG A 1 639 ? -31.297 -13.047 7.988 1 64.5 639 ARG A N 1
ATOM 5021 C CA . ARG A 1 639 ? -31.953 -13.383 9.25 1 64.5 639 ARG A CA 1
ATOM 5022 C C . ARG A 1 639 ? -32.312 -12.117 10.039 1 64.5 639 ARG A C 1
ATOM 5024 O O . ARG A 1 639 ? -31.484 -11.203 10.141 1 64.5 639 ARG A O 1
ATOM 5031 N N . GLY A 1 640 ? -33.594 -11.547 9.953 1 47.34 640 GLY A N 1
ATOM 5032 C CA . GLY A 1 640 ? -34.094 -10.469 10.781 1 47.34 640 GLY A CA 1
ATOM 5033 C C . GLY A 1 640 ? -33.719 -10.617 12.242 1 47.34 640 GLY A C 1
ATOM 5034 O O . GLY A 1 640 ? -33.438 -11.719 12.711 1 47.34 640 GLY A O 1
ATOM 5035 N N . MET B 1 1 ? -0.597 43.406 -9.203 1 44.59 1 MET B N 1
ATOM 5036 C CA . MET B 1 1 ? 0.082 42.406 -8.359 1 44.59 1 MET B CA 1
ATOM 5037 C C . MET B 1 1 ? 0.837 41.406 -9.203 1 44.59 1 MET B C 1
ATOM 5039 O O . MET B 1 1 ? 1.999 41.094 -8.93 1 44.59 1 MET B O 1
ATOM 5043 N N . ALA B 1 2 ? 0.116 40.938 -10.32 1 55.56 2 ALA B N 1
ATOM 5044 C CA . ALA B 1 2 ? 0.789 40 -11.234 1 55.56 2 ALA B CA 1
ATOM 5045 C C . ALA B 1 2 ? 1.947 40.688 -11.953 1 55.56 2 ALA B C 1
ATOM 5047 O O . ALA B 1 2 ? 3.021 40.094 -12.109 1 55.56 2 ALA B O 1
ATOM 5048 N N . SER B 1 3 ? 1.823 41.875 -12.344 1 50.97 3 SER B N 1
ATOM 5049 C CA . SER B 1 3 ? 2.82 42.625 -13.102 1 50.97 3 SER B CA 1
ATOM 5050 C C . SER B 1 3 ? 4.066 42.875 -12.266 1 50.97 3 SER B C 1
ATOM 5052 O O . SER B 1 3 ? 5.191 42.75 -12.766 1 50.97 3 SER B O 1
ATOM 5054 N N . ALA B 1 4 ? 3.902 43.188 -11.039 1 58.28 4 ALA B N 1
ATOM 5055 C CA . ALA B 1 4 ? 5.047 43.406 -10.156 1 58.28 4 ALA B CA 1
ATOM 5056 C C . ALA B 1 4 ? 5.801 42.125 -9.898 1 58.28 4 ALA B C 1
ATOM 5058 O O . ALA B 1 4 ? 7.035 42.094 -9.867 1 58.28 4 ALA B O 1
ATOM 5059 N N . ARG B 1 5 ? 5.113 41.094 -9.859 1 74.31 5 ARG B N 1
ATOM 5060 C CA . ARG B 1 5 ? 5.738 39.812 -9.625 1 74.31 5 ARG B CA 1
ATOM 5061 C C . ARG B 1 5 ? 6.512 39.344 -10.859 1 74.31 5 ARG B C 1
ATOM 5063 O O . ARG B 1 5 ? 7.566 38.719 -10.734 1 74.31 5 ARG B O 1
ATOM 5070 N N . ASP B 1 6 ? 5.984 39.75 -11.938 1 78.06 6 ASP B N 1
ATOM 5071 C CA . ASP B 1 6 ? 6.68 39.438 -13.18 1 78.06 6 ASP B CA 1
ATOM 5072 C C . ASP B 1 6 ? 8.039 40.125 -13.25 1 78.06 6 ASP B C 1
ATOM 5074 O O . ASP B 1 6 ? 8.992 39.562 -13.812 1 78.06 6 ASP B O 1
ATOM 5078 N N . GLU B 1 7 ? 8.086 41.188 -12.594 1 86.5 7 GLU B N 1
ATOM 5079 C CA . GLU B 1 7 ? 9.359 41.906 -12.516 1 86.5 7 GLU B CA 1
ATOM 5080 C C . GLU B 1 7 ? 10.367 41.125 -11.672 1 86.5 7 GLU B C 1
ATOM 5082 O O . GLU B 1 7 ? 11.578 41.188 -11.93 1 86.5 7 GLU B O 1
ATOM 5087 N N . HIS B 1 8 ? 9.875 40.438 -10.695 1 92 8 HIS B N 1
ATOM 5088 C CA . HIS B 1 8 ? 10.758 39.625 -9.859 1 92 8 HIS B CA 1
ATOM 5089 C C . HIS B 1 8 ? 11.406 38.5 -10.656 1 92 8 HIS B C 1
ATOM 5091 O O . HIS B 1 8 ? 12.578 38.188 -10.453 1 92 8 HIS B O 1
ATOM 5097 N N . LEU B 1 9 ? 10.648 37.938 -11.641 1 94.56 9 LEU B N 1
ATOM 5098 C CA . LEU B 1 9 ? 11.18 36.875 -12.484 1 94.56 9 LEU B CA 1
ATOM 5099 C C . LEU B 1 9 ? 12.328 37.375 -13.352 1 94.56 9 LEU B C 1
ATOM 5101 O O . LEU B 1 9 ? 13.344 36.688 -13.508 1 94.56 9 LEU B O 1
ATOM 5105 N N . ASP B 1 10 ? 12.141 38.531 -13.867 1 95.12 10 ASP B N 1
ATOM 5106 C CA . ASP B 1 10 ? 13.18 39.125 -14.695 1 95.12 10 ASP B CA 1
ATOM 5107 C C . ASP B 1 10 ? 14.43 39.406 -13.867 1 95.12 10 ASP B C 1
ATOM 5109 O O . ASP B 1 10 ? 15.555 39.25 -14.344 1 95.12 10 ASP B O 1
ATOM 5113 N N . GLY B 1 11 ? 14.164 39.938 -12.664 1 95.75 11 GLY B N 1
ATOM 5114 C CA . GLY B 1 11 ? 15.281 40.188 -11.758 1 95.75 11 GLY B CA 1
ATOM 5115 C C . GLY B 1 11 ? 16.078 38.938 -11.43 1 95.75 11 GLY B C 1
ATOM 5116 O O . GLY B 1 11 ? 17.297 38.969 -11.406 1 95.75 11 GLY B O 1
ATOM 5117 N N . ILE B 1 12 ? 15.406 37.875 -11.188 1 97.38 12 ILE B N 1
ATOM 5118 C CA . ILE B 1 12 ? 16.047 36.594 -10.867 1 97.38 12 ILE B CA 1
ATOM 5119 C C . ILE B 1 12 ? 16.859 36.094 -12.062 1 97.38 12 ILE B C 1
ATOM 5121 O O . ILE B 1 12 ? 17.984 35.656 -11.906 1 97.38 12 ILE B O 1
ATOM 5125 N N . ARG B 1 13 ? 16.281 36.219 -13.281 1 97.44 13 ARG B N 1
ATOM 5126 C CA . ARG B 1 13 ? 16.969 35.75 -14.484 1 97.44 13 ARG B CA 1
ATOM 5127 C C . ARG B 1 13 ? 18.25 36.562 -14.727 1 97.44 13 ARG B C 1
ATOM 5129 O O . ARG B 1 13 ? 19.25 36 -15.172 1 97.44 13 ARG B O 1
ATOM 5136 N N . ALA B 1 14 ? 18.156 37.781 -14.4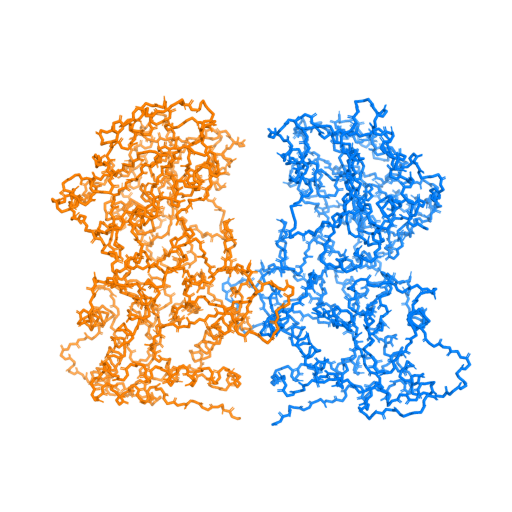53 1 97.19 14 ALA B N 1
ATOM 5137 C CA . ALA B 1 14 ? 19.359 38.625 -14.57 1 97.19 14 ALA B CA 1
ATOM 5138 C C . ALA B 1 14 ? 20.438 38.156 -13.609 1 97.19 14 ALA B C 1
ATOM 5140 O O . ALA B 1 14 ? 21.625 38.094 -13.977 1 97.19 14 ALA B O 1
ATOM 5141 N N . LEU B 1 15 ? 20.062 37.906 -12.398 1 97.69 15 LEU B N 1
ATOM 5142 C CA . LEU B 1 15 ? 21 37.406 -11.398 1 97.69 15 LEU B CA 1
ATOM 5143 C C . LEU B 1 15 ? 21.562 36.062 -11.797 1 97.69 15 LEU B C 1
ATOM 5145 O O . LEU B 1 15 ? 22.75 35.781 -11.594 1 97.69 15 LEU B O 1
ATOM 5149 N N . MET B 1 16 ? 20.75 35.156 -12.359 1 98.19 16 MET B N 1
ATOM 5150 C CA . MET B 1 16 ? 21.172 33.844 -12.82 1 98.19 16 MET B CA 1
ATOM 5151 C C . MET B 1 16 ? 22.219 33.969 -13.922 1 98.19 16 MET B C 1
ATOM 5153 O O . MET B 1 16 ? 23.234 33.281 -13.891 1 98.19 16 MET B O 1
ATOM 5157 N N . ALA B 1 17 ? 21.953 34.844 -14.805 1 97.38 17 ALA B N 1
ATOM 5158 C CA . ALA B 1 17 ? 22.859 35.062 -15.922 1 97.38 17 ALA B CA 1
ATOM 5159 C C . ALA B 1 17 ? 24.188 35.656 -15.438 1 97.38 17 ALA B C 1
ATOM 5161 O O . ALA B 1 17 ? 25.25 35.375 -15.984 1 97.38 17 ALA B O 1
ATOM 5162 N N . ALA B 1 18 ? 24.141 36.438 -14.406 1 97 18 ALA B N 1
ATOM 5163 C CA . ALA B 1 18 ? 25.312 37.156 -13.898 1 97 18 ALA B CA 1
ATOM 5164 C C . ALA B 1 18 ? 26.125 36.281 -12.953 1 97 18 ALA B C 1
ATOM 5166 O O . ALA B 1 18 ? 27.281 36.594 -12.641 1 97 18 ALA B O 1
ATOM 5167 N N . HIS B 1 19 ? 25.531 35.219 -12.484 1 96.44 19 HIS B N 1
ATOM 5168 C CA . HIS B 1 19 ? 26.203 34.312 -11.547 1 96.44 19 HIS B CA 1
ATOM 5169 C C . HIS B 1 19 ? 27.406 33.656 -12.203 1 96.44 19 HIS B C 1
ATOM 5171 O O . HIS B 1 19 ? 27.438 33.469 -13.422 1 96.44 19 HIS B O 1
ATOM 5177 N N . SER B 1 20 ? 28.422 33.25 -11.438 1 95.5 20 SER B N 1
ATOM 5178 C CA . SER B 1 20 ? 29.578 32.5 -11.898 1 95.5 20 SER B CA 1
ATOM 5179 C C . SER B 1 20 ? 29.688 31.156 -11.188 1 95.5 20 SER B C 1
ATOM 5181 O O . SER B 1 20 ? 30.016 31.109 -10 1 95.5 20 SER B O 1
ATOM 5183 N N . PRO B 1 21 ? 29.453 30.125 -11.906 1 96.25 21 PRO B N 1
ATOM 5184 C CA . PRO B 1 21 ? 29.031 30.016 -13.305 1 96.25 21 PRO B CA 1
ATOM 5185 C C . PRO B 1 21 ? 27.578 30.453 -13.508 1 96.25 21 PRO B C 1
ATOM 5187 O O . PRO B 1 21 ? 26.812 30.562 -12.539 1 96.25 21 PRO B O 1
ATOM 5190 N N . PRO B 1 22 ? 27.234 30.734 -14.789 1 96.81 22 PRO B N 1
ATOM 5191 C CA . PRO B 1 22 ? 25.844 31.047 -15.047 1 96.81 22 PRO B CA 1
ATOM 5192 C C . PRO B 1 22 ? 24.891 29.891 -14.695 1 96.81 22 PRO B C 1
ATOM 5194 O O . PRO B 1 22 ? 25.234 28.734 -14.922 1 96.81 22 PRO B O 1
ATOM 5197 N N . LEU B 1 23 ? 23.797 30.266 -14.156 1 98.31 23 LEU B N 1
ATOM 5198 C CA . LEU B 1 23 ? 22.812 29.266 -13.781 1 98.31 23 LEU B CA 1
ATOM 5199 C C . LEU B 1 23 ? 21.797 29.062 -14.898 1 98.31 23 LEU B C 1
ATOM 5201 O O . LEU B 1 23 ? 21.359 30.031 -15.516 1 98.31 23 LEU B O 1
ATOM 5205 N N . HIS B 1 24 ? 21.5 27.844 -15.195 1 98.38 24 HIS B N 1
ATOM 5206 C CA . HIS B 1 24 ? 20.516 27.484 -16.219 1 98.38 24 HIS B CA 1
ATOM 5207 C C . HIS B 1 24 ? 19.141 27.219 -15.594 1 98.38 24 HIS B C 1
ATOM 5209 O O . HIS B 1 24 ? 18.141 27.203 -16.297 1 98.38 24 HIS B O 1
ATOM 5215 N N . GLY B 1 25 ? 19.062 27.016 -14.375 1 98.38 25 GLY B N 1
ATOM 5216 C CA . GLY B 1 25 ? 17.875 26.812 -13.578 1 98.38 25 GLY B CA 1
ATOM 5217 C C . GLY B 1 25 ? 18.062 27.172 -12.117 1 98.38 25 GLY B C 1
ATOM 5218 O O . GLY B 1 25 ? 19.172 27.094 -11.594 1 98.38 25 GLY B O 1
ATOM 5219 N N . LEU B 1 26 ? 17.047 27.609 -11.461 1 98.62 26 LEU B N 1
ATOM 5220 C CA . LEU B 1 26 ? 17.016 27.906 -10.039 1 98.62 26 LEU B CA 1
ATOM 5221 C C . LEU B 1 26 ? 15.828 27.219 -9.359 1 98.62 26 LEU B C 1
ATOM 5223 O O . LEU B 1 26 ? 14.68 27.422 -9.766 1 98.62 26 LEU B O 1
ATOM 5227 N N . VAL B 1 27 ? 16.109 26.375 -8.383 1 98.56 27 VAL B N 1
ATOM 5228 C CA . VAL B 1 27 ? 15.062 25.688 -7.625 1 98.56 27 VAL B CA 1
ATOM 5229 C C . VAL B 1 27 ? 14.75 26.453 -6.348 1 98.56 27 VAL B C 1
ATOM 5231 O O . VAL B 1 27 ? 15.656 26.766 -5.57 1 98.56 27 VAL B O 1
ATOM 5234 N N . VAL B 1 28 ? 13.508 26.797 -6.113 1 98.31 28 VAL B N 1
ATOM 5235 C CA . VAL B 1 28 ? 13.055 27.516 -4.93 1 98.31 28 VAL B CA 1
ATOM 5236 C C . VAL B 1 28 ? 11.977 26.703 -4.211 1 98.31 28 VAL B C 1
ATOM 5238 O O . VAL B 1 28 ? 10.797 26.812 -4.527 1 98.31 28 VAL B O 1
ATOM 5241 N N . PRO B 1 29 ? 12.352 25.938 -3.197 1 97.5 29 PRO B N 1
ATOM 5242 C CA . PRO B 1 29 ? 11.375 25.125 -2.465 1 97.5 29 PRO B CA 1
ATOM 5243 C C . PRO B 1 29 ? 10.57 25.953 -1.458 1 97.5 29 PRO B C 1
ATOM 5245 O O . PRO B 1 29 ? 10.867 27.125 -1.233 1 97.5 29 PRO B O 1
ATOM 5248 N N . SER B 1 30 ? 9.508 25.328 -0.896 1 96.56 30 SER B N 1
ATOM 5249 C CA . SER B 1 30 ? 8.734 25.953 0.171 1 96.56 30 SER B CA 1
ATOM 5250 C C . SER B 1 30 ? 9.461 25.859 1.509 1 96.56 30 SER B C 1
ATOM 5252 O O . SER B 1 30 ? 9.234 26.688 2.398 1 96.56 30 SER B O 1
ATOM 5254 N N . GLU B 1 31 ? 10.344 24.922 1.619 1 96 31 GLU B N 1
ATOM 5255 C CA . GLU B 1 31 ? 10.93 24.562 2.906 1 96 31 GLU B CA 1
ATOM 5256 C C . GLU B 1 31 ? 11.953 25.609 3.357 1 96 31 GLU B C 1
ATOM 5258 O O . GLU B 1 31 ? 12.641 26.203 2.529 1 96 31 GLU B O 1
ATOM 5263 N N . ASP B 1 32 ? 12.062 25.797 4.656 1 96.75 32 ASP B N 1
ATOM 5264 C CA . ASP B 1 32 ? 13.125 26.594 5.273 1 96.75 32 ASP B CA 1
ATOM 5265 C C . ASP B 1 32 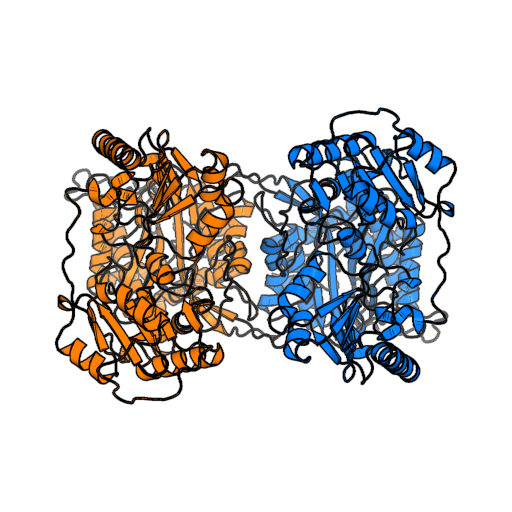? 14.32 25.703 5.637 1 96.75 32 ASP B C 1
ATOM 5267 O O . ASP B 1 32 ? 14.461 24.594 5.121 1 96.75 32 ASP B O 1
ATOM 5271 N N . ALA B 1 33 ? 15.219 26.266 6.395 1 96.75 33 ALA B N 1
ATOM 5272 C CA . ALA B 1 33 ? 16.453 25.562 6.738 1 96.75 33 ALA B CA 1
ATOM 5273 C C . ALA B 1 33 ? 16.172 24.359 7.617 1 96.75 33 ALA B C 1
ATOM 5275 O O . ALA B 1 33 ? 17.047 23.5 7.816 1 96.75 33 ALA B O 1
ATOM 5276 N N . HIS B 1 34 ? 14.977 24.25 8.109 1 97.88 34 HIS B N 1
ATOM 5277 C CA . HIS B 1 34 ? 14.586 23.172 9.023 1 97.88 34 HIS B CA 1
ATOM 5278 C C . HIS B 1 34 ? 13.602 22.219 8.359 1 97.88 34 HIS B C 1
ATOM 5280 O O . HIS B 1 34 ? 13.039 21.344 9.016 1 97.88 34 HIS B O 1
ATOM 5286 N N . GLN B 1 35 ? 13.352 22.438 7.023 1 96 35 GLN B N 1
ATOM 5287 C CA . GLN B 1 35 ? 12.438 21.625 6.227 1 96 35 GLN B CA 1
ATOM 5288 C C . GLN B 1 35 ? 11.023 21.656 6.809 1 96 35 GLN B C 1
ATOM 5290 O O . GLN B 1 35 ? 10.312 20.656 6.766 1 96 35 GLN B O 1
ATOM 5295 N N . SER B 1 36 ? 10.648 22.766 7.359 1 94.75 36 SER B N 1
ATOM 5296 C CA . SER B 1 36 ? 9.359 22.922 8.016 1 94.75 36 SER B CA 1
ATOM 5297 C C . SER B 1 36 ? 8.219 22.938 6.996 1 94.75 36 SER B C 1
ATOM 5299 O O . SER B 1 36 ? 8.375 23.438 5.883 1 94.75 36 SER B O 1
ATOM 5301 N N . GLU B 1 37 ? 7.09 22.375 7.414 1 89 37 GLU B N 1
ATOM 5302 C CA . GLU B 1 37 ? 5.879 22.484 6.605 1 89 37 GLU B CA 1
ATOM 5303 C C . GLU B 1 37 ? 5.391 23.938 6.559 1 89 37 GLU B C 1
ATOM 5305 O O . GLU B 1 37 ? 5.148 24.484 5.48 1 89 37 GLU B O 1
ATOM 5310 N N . TYR B 1 38 ? 5.211 24.516 7.742 1 91.12 38 TYR B N 1
ATOM 5311 C CA . TYR B 1 38 ? 4.941 25.953 7.859 1 91.12 38 TYR B CA 1
ATOM 5312 C C . TYR B 1 38 ? 6.227 26.719 8.133 1 91.12 38 TYR B C 1
ATOM 5314 O O . TYR B 1 38 ? 7.051 26.312 8.953 1 91.12 38 TYR B O 1
ATOM 5322 N N . VAL B 1 39 ? 6.348 27.797 7.352 1 95.44 39 VAL B N 1
ATOM 5323 C CA . VAL B 1 39 ? 7.566 28.578 7.516 1 95.44 39 VAL B CA 1
ATOM 5324 C C . VAL B 1 39 ? 7.215 30 7.914 1 95.44 39 VAL B C 1
ATOM 5326 O O . VAL B 1 39 ? 6.074 30.438 7.738 1 95.44 39 VAL B O 1
ATOM 5329 N N . SER B 1 40 ? 8.148 30.688 8.477 1 94.81 40 SER B N 1
ATOM 5330 C CA . SER B 1 40 ? 7.945 32.062 8.867 1 94.81 40 SER B CA 1
ATOM 5331 C C . SER B 1 40 ? 7.824 32.969 7.645 1 94.81 40 SER B C 1
ATOM 5333 O O . SER B 1 40 ? 8.234 32.594 6.543 1 94.81 40 SER B O 1
ATOM 5335 N N . GLU B 1 41 ? 7.305 34.125 7.855 1 93.94 41 GLU B N 1
ATOM 5336 C CA . GLU B 1 41 ? 7.027 35.062 6.766 1 93.94 41 GLU B CA 1
ATOM 5337 C C . GLU B 1 41 ? 8.289 35.375 5.969 1 93.94 41 GLU B C 1
ATOM 5339 O O . GLU B 1 41 ? 8.242 35.5 4.742 1 93.94 41 GLU B O 1
ATOM 5344 N N . GLN B 1 42 ? 9.383 35.469 6.625 1 94.5 42 GLN B N 1
ATOM 5345 C CA . GLN B 1 42 ? 10.625 35.844 5.969 1 94.5 42 GLN B CA 1
ATOM 5346 C C . GLN B 1 42 ? 11.188 34.688 5.148 1 94.5 42 GLN B C 1
ATOM 5348 O O . GLN B 1 42 ? 12.094 34.875 4.336 1 94.5 42 GLN B O 1
ATOM 5353 N N . ASP B 1 43 ? 10.664 33.5 5.332 1 95.94 43 ASP B N 1
ATOM 5354 C CA . ASP B 1 43 ? 11.18 32.312 4.656 1 95.94 43 ASP B CA 1
ATOM 5355 C C . ASP B 1 43 ? 10.273 31.906 3.494 1 95.94 43 ASP B C 1
ATOM 5357 O O . ASP B 1 43 ? 10.539 30.906 2.807 1 95.94 43 ASP B O 1
ATOM 5361 N N . LYS B 1 44 ? 9.188 32.625 3.26 1 96.44 44 LYS B N 1
ATOM 5362 C CA . LYS B 1 44 ? 8.242 32.281 2.199 1 96.44 44 LYS B CA 1
ATOM 5363 C C . LYS B 1 44 ? 8.758 32.75 0.839 1 96.44 44 LYS B C 1
ATOM 5365 O O . LYS B 1 44 ? 8.055 33.469 0.112 1 96.44 44 LYS B O 1
ATOM 5370 N N . ARG B 1 45 ? 9.93 32.281 0.409 1 97.12 45 ARG B N 1
ATOM 5371 C CA . ARG B 1 45 ? 10.609 32.688 -0.819 1 97.12 45 ARG B CA 1
ATOM 5372 C C . ARG B 1 45 ? 9.828 32.219 -2.049 1 97.12 45 ARG B C 1
ATOM 5374 O O . ARG B 1 45 ? 9.664 33 -2.998 1 97.12 45 ARG B O 1
ATOM 5381 N N . ARG B 1 46 ? 9.312 30.984 -2.012 1 97.5 46 ARG B N 1
ATOM 5382 C CA . ARG B 1 46 ? 8.523 30.484 -3.137 1 97.5 46 ARG B CA 1
ATOM 5383 C C . ARG B 1 46 ? 7.27 31.328 -3.342 1 97.5 46 ARG B C 1
ATOM 5385 O O . ARG B 1 46 ? 6.914 31.656 -4.477 1 97.5 46 ARG B O 1
ATOM 5392 N N . GLU B 1 47 ? 6.586 31.625 -2.219 1 96.31 47 GLU B N 1
ATOM 5393 C CA . GLU B 1 47 ? 5.395 32.438 -2.295 1 96.31 47 GLU B CA 1
ATOM 5394 C C . GLU B 1 47 ? 5.719 33.844 -2.865 1 96.31 47 GLU B C 1
ATOM 5396 O O . GLU B 1 47 ? 4.98 34.344 -3.707 1 96.31 47 GLU B O 1
ATOM 5401 N N . PHE B 1 48 ? 6.832 34.469 -2.436 1 96.31 48 PHE B N 1
ATOM 5402 C CA . PHE B 1 48 ? 7.238 35.781 -2.883 1 96.31 48 PHE B CA 1
ATOM 5403 C C . PHE B 1 48 ? 7.453 35.812 -4.391 1 96.31 48 PHE B C 1
ATOM 5405 O O . PHE B 1 48 ? 6.922 36.688 -5.086 1 96.31 48 PHE B O 1
ATOM 5412 N N . ILE B 1 49 ? 8.125 34.781 -4.875 1 96.75 49 ILE B N 1
ATOM 5413 C CA . ILE B 1 49 ? 8.562 34.844 -6.266 1 96.75 49 ILE B CA 1
ATOM 5414 C C . ILE B 1 49 ? 7.434 34.406 -7.188 1 96.75 49 ILE B C 1
ATOM 5416 O O . ILE B 1 49 ? 7.305 34.906 -8.305 1 96.75 49 ILE B O 1
ATOM 5420 N N . SER B 1 50 ? 6.59 33.469 -6.77 1 96.25 50 SER B N 1
ATOM 5421 C CA . SER B 1 50 ? 5.609 32.844 -7.664 1 96.25 50 SER B CA 1
ATOM 5422 C C . SER B 1 50 ? 4.223 33.438 -7.449 1 96.25 50 SER B C 1
ATOM 5424 O O . SER B 1 50 ? 3.346 33.312 -8.305 1 96.25 50 SER B O 1
ATOM 5426 N N . GLY B 1 51 ? 3.973 33.938 -6.238 1 94.69 51 GLY B N 1
ATOM 5427 C CA . GLY B 1 51 ? 2.648 34.406 -5.875 1 94.69 51 GLY B CA 1
ATOM 5428 C C . GLY B 1 51 ? 1.741 33.312 -5.355 1 94.69 51 GLY B C 1
ATOM 5429 O O . GLY B 1 51 ? 0.625 33.562 -4.906 1 94.69 51 GLY B O 1
ATOM 5430 N N . PHE B 1 52 ? 2.213 32.125 -5.406 1 95.75 52 PHE B N 1
ATOM 5431 C CA . PHE B 1 52 ? 1.428 30.984 -4.922 1 95.75 52 PHE B CA 1
ATOM 5432 C C . PHE B 1 52 ? 1.521 30.891 -3.402 1 95.75 52 PHE B C 1
ATOM 5434 O O . PHE B 1 52 ? 2.609 30.688 -2.855 1 95.75 52 PHE B O 1
ATOM 5441 N N . THR B 1 53 ? 0.402 30.859 -2.674 1 94.06 53 THR B N 1
ATOM 5442 C CA . THR B 1 53 ? 0.418 31 -1.221 1 94.06 53 THR B CA 1
ATOM 5443 C C . THR B 1 53 ? 0.204 29.641 -0.548 1 94.06 53 THR B C 1
ATOM 5445 O O . THR B 1 53 ? 0.139 29.562 0.68 1 94.06 53 THR B O 1
ATOM 5448 N N . GLY B 1 54 ? 0.03 28.562 -1.343 1 93.88 54 GLY B N 1
ATOM 5449 C CA . GLY B 1 54 ? -0.072 27.25 -0.732 1 93.88 54 GLY B CA 1
ATOM 5450 C C . GLY B 1 54 ? 1.152 26.875 0.081 1 93.88 54 GLY B C 1
ATOM 5451 O O . GLY B 1 54 ? 2.256 27.359 -0.188 1 93.88 54 GLY B O 1
ATOM 5452 N N . SER B 1 55 ? 0.984 25.953 0.986 1 92.12 55 SER B N 1
ATOM 5453 C CA . SER B 1 55 ? 2.062 25.625 1.915 1 92.12 55 SER B CA 1
ATOM 5454 C C . SER B 1 55 ? 2.998 24.562 1.331 1 92.12 55 SER B C 1
ATOM 5456 O O . SER B 1 55 ? 4.043 24.266 1.913 1 92.12 55 SER B O 1
ATOM 5458 N N . ALA B 1 56 ? 2.607 23.969 0.24 1 93.69 56 ALA B N 1
ATOM 5459 C CA . ALA B 1 56 ? 3.457 22.953 -0.368 1 93.69 56 ALA B CA 1
ATOM 5460 C C . ALA B 1 56 ? 3.668 23.219 -1.854 1 93.69 56 ALA B C 1
ATOM 5462 O O . ALA B 1 56 ? 2.705 23.406 -2.602 1 93.69 56 ALA B O 1
ATOM 5463 N N . GLY B 1 57 ? 4.895 23.203 -2.234 1 96.12 57 GLY B N 1
ATOM 5464 C CA . GLY B 1 57 ? 5.234 23.422 -3.631 1 96.12 57 GLY B CA 1
ATOM 5465 C C . GLY B 1 57 ? 6.719 23.656 -3.855 1 96.12 57 GLY B C 1
ATOM 5466 O O . GLY B 1 57 ? 7.492 23.734 -2.898 1 96.12 57 GLY B O 1
ATOM 5467 N N . LEU B 1 58 ? 7.047 23.688 -5.09 1 98.06 58 LEU B N 1
ATOM 5468 C CA . LEU B 1 58 ? 8.422 23.922 -5.531 1 98.06 58 LEU B CA 1
ATOM 5469 C C . LEU B 1 58 ? 8.453 24.703 -6.832 1 98.06 58 LEU B C 1
ATOM 5471 O O . LEU B 1 58 ? 7.77 24.344 -7.797 1 98.06 58 LEU B O 1
ATOM 5475 N N . ALA B 1 59 ? 9.172 25.781 -6.832 1 98.31 59 ALA B N 1
ATOM 5476 C CA . ALA B 1 59 ? 9.312 26.609 -8.031 1 98.31 59 ALA B CA 1
ATOM 5477 C C . ALA B 1 59 ? 10.617 26.312 -8.75 1 98.31 59 ALA B C 1
ATOM 5479 O O . ALA B 1 59 ? 11.656 26.094 -8.117 1 98.31 59 ALA B O 1
ATOM 5480 N N . LEU B 1 60 ? 10.57 26.203 -10.008 1 98.62 60 LEU B N 1
ATOM 5481 C CA . LEU B 1 60 ? 11.734 26.125 -10.883 1 98.62 60 LEU B CA 1
ATOM 5482 C C . LEU B 1 60 ? 11.75 27.281 -11.875 1 98.62 60 LEU B C 1
ATOM 5484 O O . LEU B 1 60 ? 10.789 27.469 -12.633 1 98.62 60 LEU B O 1
ATOM 5488 N N . ILE B 1 61 ? 12.773 28.062 -11.852 1 98.38 61 ILE B N 1
ATOM 5489 C CA . ILE B 1 61 ? 12.938 29.172 -12.781 1 98.38 61 ILE B CA 1
ATOM 5490 C C . ILE B 1 61 ? 14.086 28.875 -13.734 1 98.38 61 ILE B C 1
ATOM 5492 O O . ILE B 1 61 ? 15.219 28.641 -13.305 1 98.38 61 ILE B O 1
ATOM 5496 N N . THR B 1 62 ? 13.805 28.766 -14.969 1 98.12 62 THR B N 1
ATOM 5497 C CA . THR B 1 62 ? 14.828 28.703 -16 1 98.12 62 THR B CA 1
ATOM 5498 C C . THR B 1 62 ? 14.961 30.047 -16.719 1 98.12 62 THR B C 1
ATOM 5500 O O . THR B 1 62 ? 14.32 31.016 -16.344 1 98.12 62 THR B O 1
ATOM 5503 N N . MET B 1 63 ? 15.875 30.031 -17.719 1 96.31 63 MET B N 1
ATOM 5504 C CA . MET B 1 63 ? 16.047 31.266 -18.469 1 96.31 63 MET B CA 1
ATOM 5505 C C . MET B 1 63 ? 14.852 31.547 -19.359 1 96.31 63 MET B C 1
ATOM 5507 O O . MET B 1 63 ? 14.602 32.688 -19.75 1 96.31 63 MET B O 1
ATOM 5511 N N . LYS B 1 64 ? 14.023 30.516 -19.594 1 94.69 64 LYS B N 1
ATOM 5512 C CA . LYS B 1 64 ? 12.945 30.641 -20.578 1 94.69 64 LYS B CA 1
ATOM 5513 C C . LYS B 1 64 ? 11.586 30.391 -19.922 1 94.69 64 LYS B C 1
ATOM 5515 O O . LYS B 1 64 ? 10.555 30.844 -20.438 1 94.69 64 LYS B O 1
ATOM 5520 N N . GLU B 1 65 ? 11.539 29.578 -18.891 1 96.44 65 GLU B N 1
ATOM 5521 C CA . GLU B 1 65 ? 10.266 29.141 -18.312 1 96.44 65 GLU B CA 1
ATOM 5522 C C . GLU B 1 65 ? 10.273 29.281 -16.797 1 96.44 65 GLU B C 1
ATOM 5524 O O . GLU B 1 65 ? 11.344 29.312 -16.172 1 96.44 65 GLU B O 1
ATOM 5529 N N . ALA B 1 66 ? 9.172 29.5 -16.203 1 97.94 66 ALA B N 1
ATOM 5530 C CA . ALA B 1 66 ? 8.914 29.422 -14.773 1 97.94 66 ALA B CA 1
ATOM 5531 C C . ALA B 1 66 ? 7.836 28.375 -14.469 1 97.94 66 ALA B C 1
ATOM 5533 O O . ALA B 1 66 ? 6.738 28.438 -15.023 1 97.94 66 ALA B O 1
ATOM 5534 N N . LEU B 1 67 ? 8.188 27.391 -13.664 1 98.5 67 LEU B N 1
ATOM 5535 C CA . LEU B 1 67 ? 7.309 26.266 -13.375 1 98.5 67 LEU B CA 1
ATOM 5536 C C . LEU B 1 67 ? 7.082 26.125 -11.875 1 98.5 67 LEU B C 1
ATOM 5538 O O . LEU B 1 67 ? 7.977 26.422 -11.078 1 98.5 67 LEU B O 1
ATOM 5542 N N . LEU B 1 68 ? 5.871 25.766 -11.477 1 98.5 68 LEU B N 1
ATOM 5543 C CA . LEU B 1 68 ? 5.523 25.547 -10.078 1 98.5 68 LEU B CA 1
ATOM 5544 C C . LEU B 1 68 ? 4.898 24.172 -9.883 1 98.5 68 LEU B C 1
ATOM 5546 O O . LEU B 1 68 ? 3.807 23.906 -10.391 1 98.5 68 LEU B O 1
ATOM 5550 N N . TRP B 1 69 ? 5.625 23.297 -9.164 1 98.25 69 TRP B N 1
ATOM 5551 C CA . TRP B 1 69 ? 5.078 22.016 -8.773 1 98.25 69 TRP B CA 1
ATOM 5552 C C . TRP B 1 69 ? 4.285 22.125 -7.473 1 98.25 69 TRP B C 1
ATOM 5554 O O . TRP B 1 69 ? 4.703 22.812 -6.543 1 98.25 69 TRP B O 1
ATOM 5564 N N . THR B 1 70 ? 3.145 21.547 -7.352 1 97.31 70 THR B N 1
ATOM 5565 C CA . THR B 1 70 ? 2.41 21.391 -6.105 1 97.31 70 THR B CA 1
ATOM 5566 C C . THR B 1 70 ? 1.564 20.109 -6.141 1 97.31 70 THR B C 1
ATOM 5568 O O . THR B 1 70 ? 1.58 19.375 -7.129 1 97.31 70 THR B O 1
ATOM 5571 N N . ASP B 1 71 ? 0.984 19.766 -5.055 1 93.69 71 ASP B N 1
ATOM 5572 C CA . ASP B 1 71 ? 0.241 18.516 -5.004 1 93.69 71 ASP B CA 1
ATOM 5573 C C . ASP B 1 71 ? -1.264 18.766 -5.059 1 93.69 71 ASP B C 1
ATOM 5575 O O . ASP B 1 71 ? -1.705 19.906 -5.133 1 93.69 71 ASP B O 1
ATOM 5579 N N . GLY B 1 72 ? -2.047 17.719 -5.109 1 91.44 72 GLY B N 1
ATOM 5580 C CA . GLY B 1 72 ? -3.469 17.75 -5.418 1 91.44 72 GLY B CA 1
ATOM 5581 C C . GLY B 1 72 ? -4.262 18.625 -4.465 1 91.44 72 GLY B C 1
ATOM 5582 O O . GLY B 1 72 ? -5.348 19.109 -4.809 1 91.44 72 GLY B O 1
ATOM 5583 N N . ARG B 1 73 ? -3.822 19 -3.332 1 91.56 73 ARG B N 1
ATOM 5584 C CA . ARG B 1 73 ? -4.48 19.875 -2.369 1 91.56 73 ARG B CA 1
ATOM 5585 C C . ARG B 1 73 ? -4.617 21.297 -2.922 1 91.56 73 ARG B C 1
ATOM 5587 O O . ARG B 1 73 ? -5.488 22.047 -2.49 1 91.56 73 ARG B O 1
ATOM 5594 N N . TYR B 1 74 ? -3.658 21.547 -3.857 1 95.19 74 TYR B N 1
ATOM 5595 C CA . TYR B 1 74 ? -3.539 22.953 -4.188 1 95.19 74 TYR B CA 1
ATOM 5596 C C . TYR B 1 74 ? -3.734 23.188 -5.684 1 95.19 74 TYR B C 1
ATOM 5598 O O . TYR B 1 74 ? -3.49 24.281 -6.188 1 95.19 74 TYR B O 1
ATOM 5606 N N . PHE B 1 75 ? -4.117 22.188 -6.41 1 94.69 75 PHE B N 1
ATOM 5607 C CA . PHE B 1 75 ? -4.246 22.344 -7.852 1 94.69 75 PHE B CA 1
ATOM 5608 C C . PHE B 1 75 ? -5.176 23.5 -8.188 1 94.69 75 PHE B C 1
ATOM 5610 O O . PHE B 1 75 ? -4.801 24.406 -8.93 1 94.69 75 PHE B O 1
ATOM 5617 N N . LEU B 1 76 ? -6.348 23.406 -7.566 1 93.5 76 LEU B N 1
ATOM 5618 C CA . LEU B 1 76 ? -7.324 24.453 -7.855 1 93.5 76 LEU B CA 1
ATOM 5619 C C . LEU B 1 76 ? -6.824 25.812 -7.387 1 93.5 76 LEU B C 1
ATOM 5621 O O . LEU B 1 76 ? -6.945 26.812 -8.109 1 93.5 76 LEU B O 1
ATOM 5625 N N . GLN B 1 77 ? -6.211 25.891 -6.285 1 94.38 77 GLN B N 1
ATOM 5626 C CA . GLN B 1 77 ? -5.664 27.141 -5.754 1 94.38 77 GLN B CA 1
ATOM 5627 C C . GLN B 1 77 ? -4.57 27.688 -6.664 1 94.38 77 GLN B C 1
ATOM 5629 O O . GLN B 1 77 ? -4.543 28.875 -6.953 1 94.38 77 GLN B O 1
ATOM 5634 N N . ALA B 1 78 ? -3.686 26.859 -7.051 1 96.62 78 ALA B N 1
ATOM 5635 C CA . ALA B 1 78 ? -2.574 27.266 -7.906 1 96.62 78 ALA B CA 1
ATOM 5636 C C . ALA B 1 78 ? -3.08 27.828 -9.227 1 96.62 78 ALA B C 1
ATOM 5638 O O . ALA B 1 78 ? -2.553 28.828 -9.727 1 96.62 78 ALA B O 1
ATOM 5639 N N . THR B 1 79 ? -4.062 27.188 -9.797 1 94.25 79 THR B N 1
ATOM 5640 C CA . THR B 1 79 ? -4.629 27.656 -11.055 1 94.25 79 THR B CA 1
ATOM 5641 C C . THR B 1 79 ? -5.188 29.078 -10.906 1 94.25 79 THR B C 1
ATOM 5643 O O . THR B 1 79 ? -5.125 29.875 -11.844 1 94.25 79 THR B O 1
ATOM 5646 N N . GLN B 1 80 ? -5.613 29.391 -9.719 1 91.19 80 GLN B N 1
ATOM 5647 C CA . GLN B 1 80 ? -6.238 30.688 -9.461 1 91.19 80 GLN B CA 1
ATOM 5648 C C . GLN B 1 80 ? -5.191 31.75 -9.117 1 91.19 80 GLN B C 1
ATOM 5650 O O . GLN B 1 80 ? -5.398 32.938 -9.359 1 91.19 80 GLN B O 1
ATOM 5655 N N . GLN B 1 81 ? -4.035 31.312 -8.594 1 94.44 81 GLN B N 1
ATOM 5656 C CA . GLN B 1 81 ? -3.104 32.281 -8.023 1 94.44 81 GLN B CA 1
ATOM 5657 C C . GLN B 1 81 ? -1.933 32.531 -8.969 1 94.44 81 GLN B C 1
ATOM 5659 O O . GLN B 1 81 ? -1.334 33.625 -8.938 1 94.44 81 GLN B O 1
ATOM 5664 N N . LEU B 1 82 ? -1.588 31.594 -9.797 1 95.88 82 LEU B N 1
ATOM 5665 C CA . LEU B 1 82 ? -0.417 31.719 -10.656 1 95.88 82 LEU B CA 1
ATOM 5666 C C . LEU B 1 82 ? -0.72 32.625 -11.859 1 95.88 82 LEU B C 1
ATOM 5668 O O . LEU B 1 82 ? -1.812 32.531 -12.43 1 95.88 82 LEU B O 1
ATOM 5672 N N . SER B 1 83 ? 0.188 33.5 -12.219 1 94.75 83 SER B N 1
ATOM 5673 C CA . SER B 1 83 ? 0.056 34.312 -13.43 1 94.75 83 SER B CA 1
ATOM 5674 C C . SER B 1 83 ? 0.336 33.469 -14.68 1 94.75 83 SER B C 1
ATOM 5676 O O . SER B 1 83 ? 0.749 32.312 -14.586 1 94.75 83 SER B O 1
ATOM 5678 N N . ASP B 1 84 ? 0.194 34.094 -15.805 1 94.06 84 ASP B N 1
ATOM 5679 C CA . ASP B 1 84 ? 0.378 33.406 -17.094 1 94.06 84 ASP B CA 1
ATOM 5680 C C . ASP B 1 84 ? 1.852 33.094 -17.344 1 94.06 84 ASP B C 1
ATOM 5682 O O . ASP B 1 84 ? 2.182 32.312 -18.219 1 94.06 84 ASP B O 1
ATOM 5686 N N . ARG B 1 85 ? 2.725 33.656 -16.547 1 95.12 85 ARG B N 1
ATOM 5687 C CA . ARG B 1 85 ? 4.152 33.438 -16.734 1 95.12 85 ARG B CA 1
ATOM 5688 C C . ARG B 1 85 ? 4.602 32.156 -16.016 1 95.12 85 ARG B C 1
ATOM 5690 O O . ARG B 1 85 ? 5.742 31.734 -16.156 1 95.12 85 ARG B O 1
ATOM 5697 N N . TRP B 1 86 ? 3.734 31.656 -15.156 1 97 86 TRP B N 1
ATOM 5698 C CA . TRP B 1 86 ? 4.035 30.438 -14.422 1 97 86 TRP B CA 1
ATOM 5699 C C . TRP B 1 86 ? 3.219 29.266 -14.953 1 97 86 TRP B C 1
ATOM 5701 O O . TRP B 1 86 ? 2.039 29.422 -15.273 1 97 86 TRP B O 1
ATOM 5711 N N . LYS B 1 87 ? 3.836 28.156 -15.07 1 97.88 87 LYS B N 1
ATOM 5712 C CA . LYS B 1 87 ? 3.154 26.938 -15.461 1 97.88 87 LYS B CA 1
ATOM 5713 C C . LYS B 1 87 ? 2.986 26 -14.266 1 97.88 87 LYS B C 1
ATOM 5715 O O . LYS B 1 87 ? 3.961 25.656 -13.586 1 97.88 87 LYS B O 1
ATOM 5720 N N . LEU B 1 88 ? 1.742 25.656 -13.984 1 98.19 88 LEU B N 1
ATOM 5721 C CA . LEU B 1 88 ? 1.455 24.703 -12.922 1 98.19 88 LEU B CA 1
ATOM 5722 C C . LEU B 1 88 ? 1.87 23.297 -13.328 1 98.19 88 LEU B C 1
ATOM 5724 O O . LEU B 1 88 ? 1.487 22.812 -14.391 1 98.19 88 LEU B O 1
ATOM 5728 N N . MET B 1 89 ? 2.742 22.688 -12.523 1 98.25 89 MET B N 1
ATOM 5729 C CA . MET B 1 89 ? 3.121 21.281 -12.648 1 98.25 89 MET B CA 1
ATOM 5730 C C . MET B 1 89 ? 2.471 20.438 -11.555 1 98.25 89 MET B C 1
ATOM 5732 O O . MET B 1 89 ? 2.721 20.656 -10.367 1 98.25 89 MET B O 1
ATOM 5736 N N . ARG B 1 90 ? 1.638 19.5 -11.938 1 95.94 90 ARG B N 1
ATOM 5737 C CA . ARG B 1 90 ? 0.866 18.688 -10.992 1 95.94 90 ARG B CA 1
ATOM 5738 C C . ARG B 1 90 ? 1.662 17.484 -10.523 1 95.94 90 ARG B C 1
ATOM 5740 O O . ARG B 1 90 ? 1.914 16.562 -11.305 1 95.94 90 ARG B O 1
ATOM 5747 N N . MET B 1 91 ? 2.029 17.531 -9.242 1 94.31 91 MET B N 1
ATOM 5748 C CA . MET B 1 91 ? 2.766 16.406 -8.68 1 94.31 91 MET B CA 1
ATOM 5749 C C . MET B 1 91 ? 1.957 15.117 -8.797 1 94.31 91 MET B C 1
ATOM 5751 O O . MET B 1 91 ? 0.771 15.094 -8.461 1 94.31 91 MET B O 1
ATOM 5755 N N . GLY B 1 92 ? 2.574 14.055 -9.234 1 86.75 92 GLY B N 1
ATOM 5756 C CA . GLY B 1 92 ? 1.895 12.789 -9.43 1 86.75 92 GLY B CA 1
ATOM 5757 C C . GLY B 1 92 ? 1.32 12.625 -10.828 1 86.75 92 GLY B C 1
ATOM 5758 O O . GLY B 1 92 ? 1.037 11.508 -11.266 1 86.75 92 GLY B O 1
ATOM 5759 N N . GLU B 1 93 ? 1.097 13.688 -11.5 1 89.94 93 GLU B N 1
ATOM 5760 C CA . GLU B 1 93 ? 0.56 13.656 -12.859 1 89.94 93 GLU B CA 1
ATOM 5761 C C . GLU B 1 93 ? 1.615 14.062 -13.883 1 89.94 93 GLU B C 1
ATOM 5763 O O . GLU B 1 93 ? 1.702 13.477 -14.961 1 89.94 93 GLU B O 1
ATOM 5768 N N . ASP B 1 94 ? 2.367 15.078 -13.531 1 94.88 94 ASP B N 1
ATOM 5769 C CA . ASP B 1 94 ? 3.465 15.562 -14.367 1 94.88 94 ASP B CA 1
ATOM 5770 C C . ASP B 1 94 ? 4.805 15.023 -13.875 1 94.88 94 ASP B C 1
ATOM 5772 O O . ASP B 1 94 ? 4.914 14.547 -12.742 1 94.88 94 ASP B O 1
ATOM 5776 N N . PRO B 1 95 ? 5.82 15.031 -14.742 1 94.75 95 PRO B N 1
ATOM 5777 C CA . PRO B 1 95 ? 7.137 14.57 -14.297 1 94.75 95 PRO B CA 1
ATOM 5778 C C . PRO B 1 95 ? 7.641 15.32 -13.062 1 94.75 95 PRO B C 1
ATOM 5780 O O . PRO B 1 95 ? 7.445 16.531 -12.953 1 94.75 95 PRO B O 1
ATOM 5783 N N . PRO B 1 96 ? 8.258 14.602 -12.195 1 95.75 96 PRO B N 1
ATOM 5784 C CA . PRO B 1 96 ? 8.867 15.297 -11.062 1 95.75 96 PRO B CA 1
ATOM 5785 C C . PRO B 1 96 ? 9.914 16.328 -11.492 1 95.75 96 PRO B C 1
ATOM 5787 O O . PRO B 1 96 ? 10.461 16.219 -12.594 1 95.75 96 PRO B O 1
ATOM 5790 N N . VAL B 1 97 ? 10.172 17.203 -10.695 1 97.19 97 VAL B N 1
ATOM 5791 C CA . VAL B 1 97 ? 11 18.359 -11.031 1 97.19 97 VAL B CA 1
ATOM 5792 C C . VAL B 1 97 ? 12.375 17.891 -11.5 1 97.19 97 VAL B C 1
ATOM 5794 O O . VAL B 1 97 ? 12.906 18.422 -12.484 1 97.19 97 VAL B O 1
ATOM 5797 N N . GLU B 1 98 ? 12.961 16.922 -10.836 1 96.75 98 GLU B N 1
ATOM 5798 C CA . GLU B 1 98 ? 14.305 16.469 -11.203 1 96.75 98 GLU B CA 1
ATOM 5799 C C . GLU B 1 98 ? 14.297 15.805 -12.578 1 96.75 98 GLU B C 1
ATOM 5801 O O . GLU B 1 98 ? 15.227 15.984 -13.367 1 96.75 98 GLU B O 1
ATOM 5806 N N . ALA B 1 99 ? 13.297 15.055 -12.82 1 95.25 99 ALA B N 1
ATOM 5807 C CA . ALA B 1 99 ? 13.172 14.43 -14.141 1 95.25 99 ALA B CA 1
ATOM 5808 C C . ALA B 1 99 ? 12.945 15.484 -15.227 1 95.25 99 ALA B C 1
ATOM 5810 O O . ALA B 1 99 ? 13.5 15.375 -16.328 1 95.25 99 ALA B O 1
ATOM 5811 N N . TRP B 1 100 ? 12.039 16.453 -14.953 1 96.94 100 TRP B N 1
ATOM 5812 C CA . TRP B 1 100 ? 11.797 17.531 -15.914 1 96.94 100 TRP B CA 1
ATOM 5813 C C . TRP B 1 100 ? 13.086 18.266 -16.25 1 96.94 100 TRP B C 1
ATOM 5815 O O . TRP B 1 100 ? 13.375 18.516 -17.422 1 96.94 100 TRP B O 1
ATOM 5825 N N . ILE B 1 101 ? 13.875 18.594 -15.273 1 97.31 101 ILE B N 1
ATOM 5826 C CA . ILE B 1 101 ? 15.133 19.312 -15.453 1 97.31 101 ILE B CA 1
ATOM 5827 C C . ILE B 1 101 ? 16.062 18.469 -16.328 1 97.31 101 ILE B C 1
ATOM 5829 O O . ILE B 1 101 ? 16.625 18.984 -17.297 1 97.31 101 ILE B O 1
ATOM 5833 N N . ALA B 1 102 ? 16.219 17.266 -15.93 1 95.44 102 ALA B N 1
ATOM 5834 C CA . ALA B 1 102 ? 17.109 16.375 -16.656 1 95.44 102 ALA B CA 1
ATOM 5835 C C . ALA B 1 102 ? 16.734 16.297 -18.125 1 95.44 102 ALA B C 1
ATOM 5837 O O . ALA B 1 102 ? 17.609 16.281 -19 1 95.44 102 ALA B O 1
ATOM 5838 N N . ASP B 1 103 ? 15.484 16.328 -18.375 1 94.12 103 ASP B N 1
ATOM 5839 C CA . ASP B 1 103 ? 14.992 16.078 -19.734 1 94.12 103 ASP B CA 1
ATOM 5840 C C . ASP B 1 103 ? 14.938 17.359 -20.547 1 94.12 103 ASP B C 1
ATOM 5842 O O . ASP B 1 103 ? 15.031 17.344 -21.781 1 94.12 103 ASP B O 1
ATOM 5846 N N . ASN B 1 104 ? 14.766 18.484 -19.922 1 95.69 104 ASN B N 1
ATOM 5847 C CA . ASN B 1 104 ? 14.414 19.688 -20.656 1 95.69 104 ASN B CA 1
ATOM 5848 C C . ASN B 1 104 ? 15.578 20.672 -20.703 1 95.69 104 ASN B C 1
ATOM 5850 O O . ASN B 1 104 ? 15.594 21.594 -21.516 1 95.69 104 ASN B O 1
ATOM 5854 N N . LEU B 1 105 ? 16.547 20.578 -19.797 1 96.69 105 LEU B N 1
ATOM 5855 C CA . LEU B 1 105 ? 17.703 21.453 -19.812 1 96.69 105 LEU B CA 1
ATOM 5856 C C . LEU B 1 105 ? 18.875 20.797 -20.516 1 96.69 105 LEU B C 1
ATOM 5858 O O . LEU B 1 105 ? 18.906 19.578 -20.688 1 96.69 105 LEU B O 1
ATOM 5862 N N . ALA B 1 106 ? 19.828 21.547 -20.953 1 94.69 106 ALA B N 1
ATOM 5863 C CA . ALA B 1 106 ? 20.953 21.078 -21.75 1 94.69 106 ALA B CA 1
ATOM 5864 C C . ALA B 1 106 ? 21.891 20.219 -20.922 1 94.69 106 ALA B C 1
ATOM 5866 O O . ALA B 1 106 ? 21.844 20.234 -19.688 1 94.69 106 ALA B O 1
ATOM 5867 N N . ASP B 1 107 ? 22.703 19.469 -21.641 1 94.56 107 ASP B N 1
ATOM 5868 C CA . ASP B 1 107 ? 23.797 18.766 -20.984 1 94.56 107 ASP B CA 1
ATOM 5869 C C . ASP B 1 107 ? 24.703 19.734 -20.25 1 94.56 107 ASP B C 1
ATOM 5871 O O . ASP B 1 107 ? 24.969 20.844 -20.734 1 94.56 107 ASP B O 1
ATOM 5875 N N . GLU B 1 108 ? 25.094 19.359 -19.078 1 95.69 108 GLU B N 1
ATOM 5876 C CA . GLU B 1 108 ? 26.047 20.109 -18.266 1 95.69 108 GLU B CA 1
ATOM 5877 C C . GLU B 1 108 ? 25.422 21.391 -17.719 1 95.69 108 GLU B C 1
ATOM 5879 O O . GLU B 1 108 ? 26.125 22.297 -17.266 1 95.69 108 GLU B O 1
ATOM 5884 N N . ALA B 1 109 ? 24.047 21.438 -17.859 1 97.56 109 ALA B N 1
ATOM 5885 C CA . ALA B 1 109 ? 23.359 22.594 -17.281 1 97.56 109 ALA B CA 1
ATOM 5886 C C . ALA B 1 109 ? 23.656 22.719 -15.789 1 97.56 109 ALA B C 1
ATOM 5888 O O . ALA B 1 109 ? 23.828 21.703 -15.094 1 97.56 109 ALA B O 1
ATOM 5889 N N . VAL B 1 110 ? 23.766 23.953 -15.336 1 98.12 110 VAL B N 1
ATOM 5890 C CA . VAL B 1 110 ? 24.031 24.234 -13.93 1 98.12 110 VAL B CA 1
ATOM 5891 C C . VAL B 1 110 ? 22.75 24.688 -13.242 1 98.12 110 VAL B C 1
ATOM 5893 O O . VAL B 1 110 ? 22.156 25.703 -13.625 1 98.12 110 VAL B O 1
ATOM 5896 N N . ILE B 1 111 ? 22.266 23.984 -12.25 1 98.56 111 ILE B N 1
ATOM 5897 C CA . ILE B 1 111 ? 21.047 24.281 -11.523 1 98.56 111 ILE B CA 1
ATOM 5898 C C . ILE B 1 111 ? 21.375 24.766 -10.117 1 98.56 111 ILE B C 1
ATOM 5900 O O . ILE B 1 111 ? 21.984 24.031 -9.328 1 98.56 111 ILE B O 1
ATOM 5904 N N . GLY B 1 112 ? 21 26 -9.766 1 98.5 112 GLY B N 1
ATOM 5905 C CA . GLY B 1 112 ? 21.281 26.578 -8.461 1 98.5 112 GLY B CA 1
ATOM 5906 C C . GLY B 1 112 ? 20.25 26.203 -7.414 1 98.5 112 GLY B C 1
ATOM 5907 O O . GLY B 1 112 ? 19.062 26.109 -7.707 1 98.5 112 GLY B O 1
ATOM 5908 N N . ILE B 1 113 ? 20.703 25.969 -6.199 1 98.31 113 ILE B N 1
ATOM 5909 C CA . ILE B 1 113 ? 19.828 25.719 -5.051 1 98.31 113 ILE B CA 1
ATOM 5910 C C . ILE B 1 113 ? 20.375 26.453 -3.826 1 98.31 113 ILE B C 1
ATOM 5912 O O . ILE B 1 113 ? 21.562 26.734 -3.738 1 98.31 113 ILE B O 1
ATOM 5916 N N . ASN B 1 114 ? 19.5 26.875 -2.936 1 98.06 114 ASN B N 1
ATOM 5917 C CA . ASN B 1 114 ? 19.891 27.234 -1.576 1 98.06 114 ASN B CA 1
ATOM 5918 C C . ASN B 1 114 ? 20.141 25.984 -0.721 1 98.06 114 ASN B C 1
ATOM 5920 O O . ASN B 1 114 ? 19.188 25.312 -0.327 1 98.06 114 ASN B O 1
ATOM 5924 N N . PRO B 1 115 ? 21.344 25.672 -0.402 1 97.88 115 PRO B N 1
ATOM 5925 C CA . PRO B 1 115 ? 21.641 24.406 0.275 1 97.88 115 PRO B CA 1
ATOM 5926 C C . PRO B 1 115 ? 21.016 24.312 1.665 1 97.88 115 PRO B C 1
ATOM 5928 O O . PRO B 1 115 ? 20.938 23.234 2.24 1 97.88 115 PRO B O 1
ATOM 5931 N N . TRP B 1 116 ? 20.594 25.453 2.281 1 97.69 116 TRP B N 1
ATOM 5932 C CA . TRP B 1 116 ? 19.938 25.438 3.58 1 97.69 116 TRP B CA 1
ATOM 5933 C C . TRP B 1 116 ? 18.484 24.969 3.451 1 97.69 116 TRP B C 1
ATOM 5935 O O . TRP B 1 116 ? 17.906 24.469 4.41 1 97.69 116 TRP B O 1
ATOM 5945 N N . CYS B 1 117 ? 17.953 25.125 2.258 1 97.69 117 CYS B N 1
ATOM 5946 C CA . CYS B 1 117 ? 16.516 24.875 2.09 1 97.69 117 CYS B CA 1
ATOM 5947 C C . CYS B 1 117 ? 16.281 23.594 1.309 1 97.69 117 CYS B C 1
ATOM 5949 O O . CYS B 1 117 ? 15.164 23.344 0.839 1 97.69 117 CYS B O 1
ATOM 5951 N N . ILE B 1 118 ? 17.344 22.844 1.123 1 97.38 118 ILE B N 1
ATOM 5952 C CA . ILE B 1 118 ? 17.25 21.562 0.441 1 97.38 118 ILE B CA 1
ATOM 5953 C C . ILE B 1 118 ? 17.75 20.453 1.361 1 97.38 118 ILE B C 1
ATOM 5955 O O . ILE B 1 118 ? 18.844 20.547 1.922 1 97.38 118 ILE B O 1
ATOM 5959 N N . SER B 1 119 ? 16.906 19.453 1.493 1 97.38 119 SER B N 1
ATOM 5960 C CA . SER B 1 119 ? 17.312 18.328 2.326 1 97.38 119 SER B CA 1
ATOM 5961 C C . SER B 1 119 ? 18.359 17.453 1.617 1 97.38 119 SER B C 1
ATOM 5963 O O . SER B 1 119 ? 18.484 17.516 0.393 1 97.38 119 SER B O 1
ATOM 5965 N N . VAL B 1 120 ? 19.047 16.688 2.373 1 97.25 120 VAL B N 1
ATOM 5966 C CA . VAL B 1 120 ? 20.031 15.75 1.826 1 97.25 120 VAL B CA 1
ATOM 5967 C C . VAL B 1 120 ? 19.344 14.766 0.879 1 97.25 120 VAL B C 1
ATOM 5969 O O . VAL B 1 120 ? 19.859 14.477 -0.205 1 97.25 120 VAL B O 1
ATOM 5972 N N . ASP B 1 121 ? 18.203 14.32 1.249 1 94.88 121 ASP B N 1
ATOM 5973 C CA . ASP B 1 121 ? 17.438 13.391 0.434 1 94.88 121 ASP B CA 1
ATOM 5974 C C . ASP B 1 121 ? 17.094 14 -0.926 1 94.88 121 ASP B C 1
ATOM 5976 O O . ASP B 1 121 ? 17.281 13.352 -1.962 1 94.88 121 ASP B O 1
ATOM 5980 N N . SER B 1 122 ? 16.562 15.156 -0.944 1 95.88 122 SER B N 1
ATOM 5981 C CA . SER B 1 122 ? 16.203 15.844 -2.184 1 95.88 122 SER B CA 1
ATOM 5982 C C . SER B 1 122 ? 17.438 16.062 -3.061 1 95.88 122 SER B C 1
ATOM 5984 O O . SER B 1 122 ? 17.375 15.867 -4.277 1 95.88 122 SER B O 1
ATOM 5986 N N . ALA B 1 123 ? 18.516 16.469 -2.445 1 96.81 123 ALA B N 1
ATOM 5987 C CA . ALA B 1 123 ? 19.75 16.703 -3.186 1 96.81 123 ALA B CA 1
ATOM 5988 C C . ALA B 1 123 ? 20.234 15.438 -3.873 1 96.81 123 ALA B C 1
ATOM 5990 O O . ALA B 1 123 ? 20.672 15.477 -5.027 1 96.81 123 ALA B O 1
ATOM 5991 N N . GLN B 1 124 ? 20.219 14.398 -3.152 1 94.81 124 GLN B N 1
ATOM 5992 C CA . GLN B 1 124 ? 20.656 13.125 -3.711 1 94.81 124 GLN B CA 1
ATOM 5993 C C . GLN B 1 124 ? 19.766 12.711 -4.883 1 94.81 124 GLN B C 1
ATOM 5995 O O . GLN B 1 124 ? 20.266 12.203 -5.891 1 94.81 124 GLN B O 1
ATOM 6000 N N . ARG B 1 125 ? 18.484 12.914 -4.746 1 94.5 125 ARG B N 1
ATOM 6001 C CA . ARG B 1 125 ? 17.562 12.625 -5.836 1 94.5 125 ARG B CA 1
ATOM 6002 C C . ARG B 1 125 ? 17.891 13.453 -7.07 1 94.5 125 ARG B C 1
ATOM 6004 O O . ARG B 1 125 ? 17.875 12.938 -8.195 1 94.5 125 ARG B O 1
ATOM 6011 N N . TYR B 1 126 ? 18.141 14.727 -6.848 1 96.56 126 TYR B N 1
ATOM 6012 C CA . TYR B 1 126 ? 18.516 15.609 -7.945 1 96.56 126 TYR B CA 1
ATOM 6013 C C . TYR B 1 126 ? 19.797 15.125 -8.625 1 96.56 126 TYR B C 1
ATOM 6015 O O . TYR B 1 126 ? 19.844 14.969 -9.844 1 96.56 126 TYR B O 1
ATOM 6023 N N . GLU B 1 127 ? 20.766 14.844 -7.832 1 95.75 127 GLU B N 1
ATOM 6024 C CA . GLU B 1 127 ? 22.062 14.43 -8.359 1 95.75 127 GLU B CA 1
ATOM 6025 C C . GLU B 1 127 ? 21.938 13.141 -9.172 1 95.75 127 GLU B C 1
ATOM 6027 O O . GLU B 1 127 ? 22.562 13 -10.227 1 95.75 127 GLU B O 1
ATOM 6032 N N . ASN B 1 128 ? 21.219 12.242 -8.625 1 92.38 128 ASN B N 1
ATOM 6033 C CA . ASN B 1 128 ? 21 10.984 -9.328 1 92.38 128 ASN B CA 1
ATOM 6034 C C . ASN B 1 128 ? 20.344 11.211 -10.688 1 92.38 128 ASN B C 1
ATOM 6036 O O . ASN B 1 128 ? 20.734 10.594 -11.688 1 92.38 128 ASN B O 1
ATOM 6040 N N . SER B 1 129 ? 19.344 12.07 -10.742 1 94.12 129 SER B N 1
ATOM 6041 C CA . SER B 1 129 ? 18.625 12.352 -11.984 1 94.12 129 SER B CA 1
ATOM 6042 C C . SER B 1 129 ? 19.5 13.117 -12.969 1 94.12 129 SER B C 1
ATOM 6044 O O . SER B 1 129 ? 19.359 12.969 -14.18 1 94.12 129 SER B O 1
ATOM 6046 N N . PHE B 1 130 ? 20.453 13.906 -12.461 1 95.56 130 PHE B N 1
ATOM 6047 C CA . PHE B 1 130 ? 21.266 14.805 -13.266 1 95.56 130 PHE B CA 1
ATOM 6048 C C . PHE B 1 130 ? 22.469 14.062 -13.844 1 95.56 130 PHE B C 1
ATOM 6050 O O . PHE B 1 130 ? 23.125 14.562 -14.773 1 95.56 130 PHE B O 1
ATOM 6057 N N . SER B 1 131 ? 22.766 12.914 -13.266 1 90.88 131 SER B N 1
ATOM 6058 C CA . SER B 1 131 ? 24 12.203 -13.578 1 90.88 131 SER B CA 1
ATOM 6059 C C . SER B 1 131 ? 24.062 11.82 -15.047 1 90.88 131 SER B C 1
ATOM 6061 O O . SER B 1 131 ? 25.109 11.914 -15.68 1 90.88 131 SER B O 1
ATOM 6063 N N . LYS B 1 132 ? 23.016 11.469 -15.617 1 81.75 132 LYS B N 1
ATOM 6064 C CA . LYS B 1 132 ? 22.984 10.953 -16.984 1 81.75 132 LYS B CA 1
ATOM 6065 C C . LYS B 1 132 ? 23.391 12.031 -17.984 1 81.75 132 LYS B C 1
ATOM 6067 O O . LYS B 1 132 ? 24 11.734 -19.016 1 81.75 132 LYS B O 1
ATOM 6072 N N . ARG B 1 133 ? 23.047 13.281 -17.75 1 91.38 133 ARG B N 1
ATOM 6073 C CA . ARG B 1 133 ? 23.297 14.375 -18.672 1 91.38 133 ARG B CA 1
ATOM 6074 C C . ARG B 1 133 ? 24.391 15.305 -18.156 1 91.38 133 ARG B C 1
ATOM 6076 O O . ARG B 1 133 ? 24.578 16.406 -18.656 1 91.38 133 ARG B O 1
ATOM 6083 N N . HIS B 1 134 ? 25.047 14.875 -17.078 1 93.19 134 HIS B N 1
ATOM 6084 C CA . HIS B 1 134 ? 26.172 15.594 -16.469 1 93.19 134 HIS B CA 1
ATOM 6085 C C . HIS B 1 134 ? 25.766 17 -16.062 1 93.19 134 HIS B C 1
ATOM 6087 O O . HIS B 1 134 ? 26.516 17.953 -16.266 1 93.19 134 HIS B O 1
ATOM 6093 N N . GLN B 1 135 ? 24.547 17.156 -15.711 1 96.75 135 GLN B N 1
ATOM 6094 C CA . GLN B 1 135 ? 24.078 18.406 -15.117 1 96.75 135 GLN B CA 1
ATOM 6095 C C . GLN B 1 135 ? 24.562 18.547 -13.68 1 96.75 135 GLN B C 1
ATOM 6097 O O . GLN B 1 135 ? 24.922 17.547 -13.031 1 96.75 135 GLN B O 1
ATOM 6102 N N . THR B 1 136 ? 24.688 19.75 -13.242 1 96.69 136 THR B N 1
ATOM 6103 C CA . THR B 1 136 ? 25.312 19.984 -11.945 1 96.69 136 THR B CA 1
ATOM 6104 C C . THR B 1 136 ? 24.344 20.688 -11 1 96.69 136 THR B C 1
ATOM 6106 O O . THR B 1 136 ? 23.703 21.688 -11.375 1 96.69 136 THR B O 1
ATOM 6109 N N . LEU B 1 137 ? 24.188 20.125 -9.844 1 97.56 137 LEU B N 1
ATOM 6110 C CA . LEU B 1 137 ? 23.484 20.812 -8.758 1 97.56 137 LEU B CA 1
ATOM 6111 C C . LEU B 1 137 ? 24.438 21.75 -8.016 1 97.56 137 LEU B C 1
ATOM 6113 O O . LEU B 1 137 ? 25.328 21.297 -7.289 1 97.56 137 LEU B O 1
ATOM 6117 N N . PHE B 1 138 ? 24.25 23.047 -8.164 1 97.81 138 PHE B N 1
ATOM 6118 C CA . PHE B 1 138 ? 25.188 24.031 -7.648 1 97.81 138 PHE B CA 1
ATOM 6119 C C . PHE B 1 138 ? 24.672 24.656 -6.355 1 97.81 138 PHE B C 1
ATOM 6121 O O . PHE B 1 138 ? 23.578 25.234 -6.328 1 97.81 138 PHE B O 1
ATOM 6128 N N . GLN B 1 139 ? 25.391 24.562 -5.238 1 97.5 139 GLN B N 1
ATOM 6129 C CA . GLN B 1 139 ? 25.047 25.156 -3.953 1 97.5 139 GLN B CA 1
ATOM 6130 C C . GLN B 1 139 ? 25.391 26.656 -3.932 1 97.5 139 GLN B C 1
ATOM 6132 O O . GLN B 1 139 ? 26.578 27.016 -3.936 1 97.5 139 GLN B O 1
ATOM 6137 N N . LEU B 1 140 ? 24.438 27.438 -3.816 1 97.62 140 LEU B N 1
ATOM 6138 C CA . LEU B 1 140 ? 24.641 28.891 -3.855 1 97.62 140 LEU B CA 1
ATOM 6139 C C . LEU B 1 140 ? 25.141 29.406 -2.516 1 97.62 140 LEU B C 1
ATOM 6141 O O . LEU B 1 140 ? 24.734 28.906 -1.46 1 97.62 140 LEU B O 1
ATOM 6145 N N . SER B 1 141 ? 25.906 30.438 -2.529 1 94.25 141 SER B N 1
ATOM 6146 C CA . SER B 1 141 ? 26.391 31.078 -1.318 1 94.25 141 SER B CA 1
ATOM 6147 C C . SER B 1 141 ? 25.375 32.062 -0.758 1 94.25 141 SER B C 1
ATOM 6149 O O . SER B 1 141 ? 25.375 32.344 0.441 1 94.25 141 SER B O 1
ATOM 6151 N N . SER B 1 142 ? 24.609 32.562 -1.629 1 94.25 142 SER B N 1
ATOM 6152 C CA . SER B 1 142 ? 23.516 33.469 -1.247 1 94.25 142 SER B CA 1
ATOM 6153 C C . SER B 1 142 ? 22.234 33.125 -2.002 1 94.25 142 SER B C 1
ATOM 6155 O O . SER B 1 142 ? 22.297 32.656 -3.146 1 94.25 142 SER B O 1
ATOM 6157 N N . ASP B 1 143 ? 21.141 33.344 -1.321 1 95.94 143 ASP B N 1
ATOM 6158 C CA . ASP B 1 143 ? 19.859 33.031 -1.96 1 95.94 143 ASP B CA 1
ATOM 6159 C C . ASP B 1 143 ? 19.484 34.156 -2.949 1 95.94 143 ASP B C 1
ATOM 6161 O O . ASP B 1 143 ? 19.312 35.312 -2.562 1 95.94 143 ASP B O 1
ATOM 6165 N N . LEU B 1 144 ? 19.25 33.812 -4.176 1 97.19 144 LEU B N 1
ATOM 6166 C CA . LEU B 1 144 ? 19 34.812 -5.215 1 97.19 144 LEU B CA 1
ATOM 6167 C C . LEU B 1 144 ? 17.656 35.469 -5 1 97.19 144 LEU B C 1
ATOM 6169 O O . LEU B 1 144 ? 17.469 36.656 -5.375 1 97.19 144 LEU B O 1
ATOM 6173 N N . VAL B 1 145 ? 16.688 34.75 -4.395 1 97.62 145 VAL B N 1
ATOM 6174 C CA . VAL B 1 145 ? 15.383 35.344 -4.117 1 97.62 145 VAL B CA 1
ATOM 6175 C C . VAL B 1 145 ? 15.523 36.438 -3.072 1 97.62 145 VAL B C 1
ATOM 6177 O O . VAL B 1 145 ? 14.875 37.5 -3.174 1 97.62 145 VAL B O 1
ATOM 6180 N N . ASP B 1 146 ? 16.359 36.219 -2.061 1 96.06 146 ASP B N 1
ATOM 6181 C CA . ASP B 1 146 ? 16.594 37.219 -1.029 1 96.06 146 ASP B CA 1
ATOM 6182 C C . ASP B 1 146 ? 17.172 38.5 -1.629 1 96.06 146 ASP B C 1
ATOM 6184 O O . ASP B 1 146 ? 16.922 39.594 -1.118 1 96.06 146 ASP B O 1
ATOM 6188 N N . GLU B 1 147 ? 17.891 38.344 -2.686 1 95.12 147 GLU B N 1
ATOM 6189 C CA . GLU B 1 147 ? 18.531 39.5 -3.328 1 95.12 147 GLU B CA 1
ATOM 6190 C C . GLU B 1 147 ? 17.5 40.406 -4.012 1 95.12 147 GLU B C 1
ATOM 6192 O O . GLU B 1 147 ? 17.703 41.594 -4.129 1 95.12 147 GLU B O 1
ATOM 6197 N N . VAL B 1 148 ? 16.438 39.812 -4.449 1 95.56 148 VAL B N 1
ATOM 6198 C CA . VAL B 1 148 ? 15.43 40.594 -5.164 1 95.56 148 VAL B CA 1
ATOM 6199 C C . VAL B 1 148 ? 14.312 41 -4.211 1 95.56 148 VAL B C 1
ATOM 6201 O O . VAL B 1 148 ? 13.523 41.906 -4.508 1 95.56 148 VAL B O 1
ATOM 6204 N N . TRP B 1 149 ? 14.219 40.312 -3.01 1 95.81 149 TRP B N 1
ATOM 6205 C CA . TRP B 1 149 ? 13.18 40.562 -2.02 1 95.81 149 TRP B CA 1
ATOM 6206 C C . TRP B 1 149 ? 13.547 41.75 -1.135 1 95.81 149 TRP B C 1
ATOM 6208 O O . TRP B 1 149 ? 13.867 41.594 0.043 1 95.81 149 TRP B O 1
ATOM 6218 N N . LYS B 1 150 ? 13.305 42.906 -1.54 1 92.62 150 LYS B N 1
ATOM 6219 C CA . LYS B 1 150 ? 13.781 44.125 -0.899 1 92.62 150 LYS B CA 1
ATOM 6220 C C . LYS B 1 150 ? 13.016 44.406 0.391 1 92.62 150 LYS B C 1
ATOM 6222 O O . LYS B 1 150 ? 13.57 44.969 1.34 1 92.62 150 LYS B O 1
ATOM 6227 N N . ASP B 1 151 ? 11.812 44.062 0.471 1 93.62 151 ASP B N 1
ATOM 6228 C CA . ASP B 1 151 ? 10.992 44.312 1.648 1 93.62 151 ASP B CA 1
ATOM 6229 C C . ASP B 1 151 ? 10.789 43.031 2.463 1 93.62 151 ASP B C 1
ATOM 6231 O O . ASP B 1 151 ? 9.719 42.844 3.037 1 93.62 151 ASP B O 1
ATOM 6235 N N . ARG B 1 152 ? 11.773 42.156 2.41 1 94.25 152 ARG B N 1
ATOM 6236 C CA . ARG B 1 152 ? 11.695 40.938 3.166 1 94.25 152 ARG B CA 1
ATOM 6237 C C . ARG B 1 152 ? 11.438 41.188 4.645 1 94.25 152 ARG B C 1
ATOM 6239 O O . ARG B 1 152 ? 12.125 42 5.258 1 94.25 152 ARG B O 1
ATOM 6246 N N . PRO B 1 153 ? 10.508 40.531 5.242 1 93.69 153 PRO B N 1
ATOM 6247 C CA . PRO B 1 153 ? 10.148 40.781 6.645 1 93.69 153 PRO B CA 1
ATOM 6248 C C . PRO B 1 153 ? 11.312 40.5 7.598 1 93.69 153 PRO B C 1
ATOM 6250 O O . PRO B 1 153 ? 12.086 39.562 7.391 1 93.69 153 PRO B O 1
ATOM 6253 N N . LEU B 1 154 ? 11.383 41.281 8.633 1 88 154 LEU B N 1
ATOM 6254 C CA . LEU B 1 154 ? 12.398 41.125 9.656 1 88 154 LEU B CA 1
ATOM 6255 C C . LEU B 1 154 ? 11.938 40.094 10.703 1 88 154 LEU B C 1
ATOM 6257 O O . LEU B 1 154 ? 10.734 39.969 10.953 1 88 154 LEU B O 1
ATOM 6261 N N . VAL B 1 155 ? 12.938 39.469 11.219 1 84.5 155 VAL B N 1
ATOM 6262 C CA . VAL B 1 155 ? 12.633 38.469 12.242 1 84.5 155 VAL B CA 1
ATOM 6263 C C . VAL B 1 155 ? 12.758 39.094 13.625 1 84.5 155 VAL B C 1
ATOM 6265 O O . VAL B 1 155 ? 13.812 39.625 13.984 1 84.5 155 VAL B O 1
ATOM 6268 N N . GLU B 1 156 ? 11.625 39.125 14.32 1 88.44 156 GLU B N 1
ATOM 6269 C CA . GLU B 1 156 ? 11.672 39.531 15.719 1 88.44 156 GLU B CA 1
ATOM 6270 C C . GLU B 1 156 ? 11.891 38.344 16.641 1 88.44 156 GLU B C 1
ATOM 6272 O O . GLU B 1 156 ? 11.219 37.312 16.516 1 88.44 156 GLU B O 1
ATOM 6277 N N . PRO B 1 157 ? 12.922 38.438 17.484 1 93.81 157 PRO B N 1
ATOM 6278 C CA . PRO B 1 157 ? 13.141 37.344 18.406 1 93.81 157 PRO B CA 1
ATOM 6279 C C . PRO B 1 157 ? 11.977 37.125 19.375 1 93.81 157 PRO B C 1
ATOM 6281 O O . PRO B 1 157 ? 11.562 38.062 20.062 1 93.81 157 PRO B O 1
ATOM 6284 N N . ARG B 1 158 ? 11.391 36.062 19.406 1 95.69 158 ARG B N 1
ATOM 6285 C CA . ARG B 1 158 ? 10.359 35.625 20.344 1 95.69 158 ARG B CA 1
ATOM 6286 C C . ARG B 1 158 ? 10.922 34.656 21.391 1 95.69 158 ARG B C 1
ATOM 6288 O O . ARG B 1 158 ? 11.766 33.844 21.062 1 95.69 158 ARG B O 1
ATOM 6295 N N . PRO B 1 159 ? 10.484 34.781 22.609 1 97.06 159 PRO B N 1
ATOM 6296 C CA . PRO B 1 159 ? 11.125 34.062 23.688 1 97.06 159 PRO B CA 1
ATOM 6297 C C . PRO B 1 159 ? 10.938 32.531 23.562 1 97.06 159 PRO B C 1
ATOM 6299 O O . PRO B 1 159 ? 9.867 32.094 23.141 1 97.06 159 PRO B O 1
ATOM 6302 N N . VAL B 1 160 ? 11.984 31.797 23.969 1 98.5 160 VAL B N 1
ATOM 6303 C CA . VAL B 1 160 ? 11.891 30.359 24.219 1 98.5 160 VAL B CA 1
ATOM 6304 C C . VAL B 1 160 ? 11.18 30.109 25.547 1 98.5 160 VAL B C 1
ATOM 6306 O O . VAL B 1 160 ? 11.414 30.812 26.531 1 98.5 160 VAL B O 1
ATOM 6309 N N . ILE B 1 161 ? 10.289 29.172 25.578 1 98 161 ILE B N 1
ATOM 6310 C CA . ILE B 1 161 ? 9.539 28.844 26.781 1 98 161 ILE B CA 1
ATOM 6311 C C . ILE B 1 161 ? 9.781 27.391 27.172 1 98 161 ILE B C 1
ATOM 6313 O O . ILE B 1 161 ? 9.805 26.516 26.297 1 98 161 ILE B O 1
ATOM 6317 N N . VAL B 1 162 ? 9.992 27.188 28.5 1 98.38 162 VAL B N 1
ATOM 6318 C CA . VAL B 1 162 ? 10.117 25.812 28.969 1 98.38 162 VAL B CA 1
ATOM 6319 C C . VAL B 1 162 ? 8.742 25.156 29 1 98.38 162 VAL B C 1
ATOM 6321 O O . VAL B 1 162 ? 7.773 25.734 29.5 1 98.38 162 VAL B O 1
ATOM 6324 N N . HIS B 1 163 ? 8.555 24.031 28.359 1 98.38 163 HIS B N 1
ATOM 6325 C CA . HIS B 1 163 ? 7.352 23.203 28.422 1 98.38 163 HIS B CA 1
ATOM 6326 C C . HIS B 1 163 ? 7.391 22.281 29.625 1 98.38 163 HIS B C 1
ATOM 6328 O O . HIS B 1 163 ? 8.18 21.328 29.656 1 98.38 163 HIS B O 1
ATOM 6334 N N . PRO B 1 164 ? 6.586 22.484 30.625 1 97.94 164 PRO B N 1
ATOM 6335 C CA . PRO B 1 164 ? 6.691 21.766 31.891 1 97.94 164 PRO B CA 1
ATOM 6336 C C . PRO B 1 164 ? 6.504 20.25 31.719 1 97.94 164 PRO B C 1
ATOM 6338 O O . PRO B 1 164 ? 5.691 19.812 30.891 1 97.94 164 PRO B O 1
ATOM 6341 N N . VAL B 1 165 ? 7.176 19.484 32.562 1 98.12 165 VAL B N 1
ATOM 6342 C CA . VAL B 1 165 ? 7.125 18.031 32.531 1 98.12 165 VAL B CA 1
ATOM 6343 C C . VAL B 1 165 ? 5.703 17.562 32.812 1 98.12 165 VAL B C 1
ATOM 6345 O O . VAL B 1 165 ? 5.289 16.5 32.375 1 98.12 165 VAL B O 1
ATOM 6348 N N . GLU B 1 166 ? 4.918 18.391 33.562 1 98.06 166 GLU B N 1
ATOM 6349 C CA . GLU B 1 166 ? 3.533 18.047 33.875 1 98.06 166 GLU B CA 1
ATOM 6350 C C . GLU B 1 166 ? 2.703 17.891 32.625 1 98.06 166 GLU B C 1
ATOM 6352 O O . GLU B 1 166 ? 1.684 17.188 32.625 1 98.06 166 GLU B O 1
ATOM 6357 N N . PHE B 1 167 ? 3.078 18.484 31.531 1 98.38 167 PHE B N 1
ATOM 6358 C CA . PHE B 1 167 ? 2.408 18.359 30.234 1 98.38 167 PHE B CA 1
ATOM 6359 C C . PHE B 1 167 ? 3.174 17.406 29.328 1 98.38 167 PHE B C 1
ATOM 6361 O O . PHE B 1 167 ? 2.57 16.609 28.609 1 98.38 167 PHE B O 1
ATOM 6368 N N . ALA B 1 168 ? 4.539 17.484 29.422 1 98.12 168 ALA B N 1
ATOM 6369 C CA . ALA B 1 168 ? 5.387 16.703 28.531 1 98.12 168 ALA B CA 1
ATOM 6370 C C . ALA B 1 168 ? 5.387 15.227 28.922 1 98.12 168 ALA B C 1
ATOM 6372 O O . ALA B 1 168 ? 5.562 14.352 28.062 1 98.12 168 ALA B O 1
ATOM 6373 N N . GLY B 1 169 ? 5.25 14.875 30.172 1 98.5 169 GLY B N 1
ATOM 6374 C CA . GLY B 1 169 ? 5.184 13.516 30.672 1 98.5 169 GLY B CA 1
ATOM 6375 C C . GLY B 1 169 ? 6.551 12.875 30.844 1 98.5 169 GLY B C 1
ATOM 6376 O O . GLY B 1 169 ? 6.695 11.898 31.578 1 98.5 169 GLY B O 1
ATOM 6377 N N . ARG B 1 170 ? 7.609 13.383 30.172 1 98.19 170 ARG B N 1
ATOM 6378 C CA . ARG B 1 170 ? 8.977 12.875 30.266 1 98.19 170 ARG B CA 1
ATOM 6379 C C . ARG B 1 170 ? 9.969 14.023 30.422 1 98.19 170 ARG B C 1
ATOM 6381 O O . ARG B 1 170 ? 9.836 15.062 29.781 1 98.19 170 ARG B O 1
ATOM 6388 N N . SER B 1 171 ? 10.984 13.789 31.219 1 98.38 171 SER B N 1
ATOM 6389 C CA . SER B 1 171 ? 12.008 14.805 31.453 1 98.38 171 SER B CA 1
ATOM 6390 C C . SER B 1 171 ? 13.078 14.766 30.359 1 98.38 171 SER B C 1
ATOM 6392 O O . SER B 1 171 ? 13.188 13.781 29.625 1 98.38 171 SER B O 1
ATOM 6394 N N . VAL B 1 172 ? 13.844 15.852 30.281 1 98.44 172 VAL B N 1
ATOM 6395 C CA . VAL B 1 172 ? 14.914 15.961 29.297 1 98.44 172 VAL B CA 1
ATOM 6396 C C . VAL B 1 172 ? 15.961 14.875 29.547 1 98.44 172 VAL B C 1
ATOM 6398 O O . VAL B 1 172 ? 16.375 14.172 28.625 1 98.44 172 VAL B O 1
ATOM 6401 N N . PRO B 1 173 ? 16.359 14.602 30.812 1 98 173 PRO B N 1
ATOM 6402 C CA . PRO B 1 173 ? 17.359 13.562 31.047 1 98 173 PRO B CA 1
ATOM 6403 C C . PRO B 1 173 ? 16.891 12.18 30.609 1 98 173 PRO B C 1
ATOM 6405 O O . PRO B 1 173 ? 17.688 11.391 30.078 1 98 173 PRO B O 1
ATOM 6408 N N . GLU B 1 174 ? 15.648 11.891 30.859 1 98.06 174 GLU B N 1
ATOM 6409 C CA . GLU B 1 174 ? 15.102 10.609 30.422 1 98.06 174 GLU B CA 1
ATOM 6410 C C . GLU B 1 174 ? 15.188 10.453 28.906 1 98.06 174 GLU B C 1
ATOM 6412 O O . GLU B 1 174 ? 15.594 9.406 28.406 1 98.06 174 GLU B O 1
ATOM 6417 N N . LYS B 1 175 ? 14.789 11.5 28.219 1 98.5 175 LYS B N 1
ATOM 6418 C CA . LYS B 1 175 ? 14.812 11.477 26.75 1 98.5 175 LYS B CA 1
ATOM 6419 C C . LYS B 1 175 ? 16.25 11.406 26.219 1 98.5 175 LYS B C 1
ATOM 6421 O O . LYS B 1 175 ? 16.516 10.695 25.25 1 98.5 175 LYS B O 1
ATOM 6426 N N . MET B 1 176 ? 17.141 12.133 26.891 1 97.94 176 MET B N 1
ATOM 6427 C CA . MET B 1 176 ? 18.547 12.156 26.5 1 97.94 176 MET B CA 1
ATOM 6428 C C . MET B 1 176 ? 19.172 10.773 26.656 1 97.94 176 MET B C 1
ATOM 6430 O O . MET B 1 176 ? 19.953 10.344 25.812 1 97.94 176 MET B O 1
ATOM 6434 N N . LYS B 1 177 ? 18.859 10.125 27.734 1 97.75 177 LYS B N 1
ATOM 6435 C CA . LYS B 1 177 ? 19.375 8.781 27.984 1 97.75 177 LYS B CA 1
ATOM 6436 C C . LYS B 1 177 ? 18.953 7.816 26.875 1 97.75 177 LYS B C 1
ATOM 6438 O O . LYS B 1 177 ? 19.781 7.066 26.344 1 97.75 177 LYS B O 1
ATOM 6443 N N . GLU B 1 178 ? 17.703 7.859 26.547 1 97.62 178 GLU B N 1
ATOM 6444 C CA . GLU B 1 178 ? 17.172 6.996 25.5 1 97.62 178 GLU B CA 1
ATOM 6445 C C . GLU B 1 178 ? 17.828 7.305 24.156 1 97.62 178 GLU B C 1
ATOM 6447 O O . GLU B 1 178 ? 18.156 6.391 23.391 1 97.62 178 GLU B O 1
ATOM 6452 N N . LEU B 1 179 ? 17.953 8.562 23.828 1 98.25 179 LEU B N 1
ATOM 6453 C CA . LEU B 1 179 ? 18.594 8.977 22.594 1 98.25 179 LEU B CA 1
ATOM 6454 C C . LEU B 1 179 ? 20.031 8.438 22.516 1 98.25 179 LEU B C 1
ATOM 6456 O O . LEU B 1 179 ? 20.438 7.887 21.484 1 98.25 179 LEU B O 1
ATOM 6460 N N . ARG B 1 180 ? 20.797 8.555 23.547 1 97.5 180 ARG B N 1
ATOM 6461 C CA . ARG B 1 180 ? 22.203 8.117 23.578 1 97.5 180 ARG B CA 1
ATOM 6462 C C . ARG B 1 180 ? 22.297 6.598 23.484 1 97.5 180 ARG B C 1
ATOM 6464 O O . ARG B 1 180 ? 23.234 6.07 22.875 1 97.5 180 ARG B O 1
ATOM 6471 N N . GLU B 1 181 ? 21.359 5.918 24.094 1 97.5 181 GLU B N 1
ATOM 6472 C CA . GLU B 1 181 ? 21.312 4.469 23.922 1 97.5 181 GLU B CA 1
ATOM 6473 C C . GLU B 1 181 ? 21.141 4.086 22.453 1 97.5 181 GLU B C 1
ATOM 6475 O O . GLU B 1 181 ? 21.766 3.131 21.984 1 97.5 181 GLU B O 1
ATOM 6480 N N . LYS B 1 182 ? 20.312 4.793 21.766 1 96.88 182 LYS B N 1
ATOM 6481 C CA . LYS B 1 182 ? 20.094 4.535 20.344 1 96.88 182 LYS B CA 1
ATOM 6482 C C . LYS B 1 182 ? 21.359 4.84 19.547 1 96.88 182 LYS B C 1
ATOM 6484 O O . LYS B 1 182 ? 21.672 4.148 18.562 1 96.88 182 LYS B O 1
ATOM 6489 N N . LEU B 1 183 ? 22.016 5.945 19.906 1 96.5 183 LEU B N 1
ATOM 6490 C CA . LEU B 1 183 ? 23.281 6.277 19.25 1 96.5 183 LEU B CA 1
ATOM 6491 C C . LEU B 1 183 ? 24.281 5.125 19.375 1 96.5 183 LEU B C 1
ATOM 6493 O O . LEU B 1 183 ? 24.844 4.688 18.375 1 96.5 183 LEU B O 1
ATOM 6497 N N . VAL B 1 184 ? 24.422 4.605 20.547 1 94.75 184 VAL B N 1
ATOM 6498 C CA . VAL B 1 184 ? 25.344 3.514 20.812 1 94.75 184 VAL B CA 1
ATOM 6499 C C . VAL B 1 184 ? 24.922 2.275 20.016 1 94.75 184 VAL B C 1
ATOM 6501 O O . VAL B 1 184 ? 25.766 1.61 19.406 1 94.75 184 VAL B O 1
ATOM 6504 N N . HIS B 1 185 ? 23.688 2.062 20.047 1 92.56 185 HIS B N 1
ATOM 6505 C CA . HIS B 1 185 ? 23.141 0.889 19.375 1 92.56 185 HIS B CA 1
ATOM 6506 C C . HIS B 1 185 ? 23.469 0.922 17.875 1 92.56 185 HIS B C 1
ATOM 6508 O O . HIS B 1 185 ? 23.766 -0.114 17.281 1 92.56 185 HIS B O 1
ATOM 6514 N N . GLU B 1 186 ? 23.438 2.066 17.219 1 92.06 186 GLU B N 1
ATOM 6515 C CA . GLU B 1 186 ? 23.688 2.197 15.789 1 92.06 186 GLU B CA 1
ATOM 6516 C C . GLU B 1 186 ? 25.141 2.547 15.508 1 92.06 186 GLU B C 1
ATOM 6518 O O . GLU B 1 186 ? 25.484 2.908 14.375 1 92.06 186 GLU B O 1
ATOM 6523 N N . LYS B 1 187 ? 25.938 2.582 16.516 1 89.44 187 LYS B N 1
ATOM 6524 C CA . LYS B 1 187 ? 27.375 2.846 16.422 1 89.44 187 LYS B CA 1
ATOM 6525 C C . LYS B 1 187 ? 27.641 4.273 15.953 1 89.44 187 LYS B C 1
ATOM 6527 O O . LYS B 1 187 ? 28.531 4.512 15.141 1 89.44 187 LYS B O 1
ATOM 6532 N N . ALA B 1 188 ? 26.781 5.164 16.406 1 94.88 188 ALA B N 1
ATOM 6533 C CA . ALA B 1 188 ? 26.984 6.594 16.188 1 94.88 188 ALA B CA 1
ATOM 6534 C C . ALA B 1 188 ? 27.484 7.273 17.469 1 94.88 188 ALA B C 1
ATOM 6536 O O . ALA B 1 188 ? 27.234 6.793 18.578 1 94.88 188 ALA B O 1
ATOM 6537 N N . THR B 1 189 ? 28.203 8.328 17.25 1 94.69 189 THR B N 1
ATOM 6538 C CA . THR B 1 189 ? 28.734 9.031 18.406 1 94.69 189 THR B CA 1
ATOM 6539 C C . THR B 1 189 ? 28.062 10.391 18.562 1 94.69 189 THR B C 1
ATOM 6541 O O . THR B 1 189 ? 28.219 11.047 19.594 1 94.69 189 THR B O 1
ATOM 6544 N N . ALA B 1 190 ? 27.359 10.852 17.578 1 97 190 ALA B N 1
ATOM 6545 C CA . ALA B 1 190 ? 26.688 12.141 17.609 1 97 190 ALA B CA 1
ATOM 6546 C C . ALA B 1 190 ? 25.5 12.164 16.656 1 97 190 ALA B C 1
ATOM 6548 O O . ALA B 1 190 ? 25.375 11.297 15.781 1 97 190 ALA B O 1
ATOM 6549 N N . ILE B 1 191 ? 24.609 13.125 16.828 1 98.31 191 ILE B N 1
ATOM 6550 C CA . ILE B 1 191 ? 23.5 13.375 15.906 1 98.31 191 ILE B CA 1
ATOM 6551 C C . ILE B 1 191 ? 23.297 14.883 15.742 1 98.31 191 ILE B C 1
ATOM 6553 O O . ILE B 1 191 ? 23.453 15.641 16.703 1 98.31 191 ILE B O 1
ATOM 6557 N N . ILE B 1 192 ? 23.031 15.281 14.555 1 98.62 192 ILE B N 1
ATOM 6558 C CA . ILE B 1 192 ? 22.609 16.641 14.25 1 98.62 192 ILE B CA 1
ATOM 6559 C C . ILE B 1 192 ? 21.094 16.672 14.031 1 98.62 192 ILE B C 1
ATOM 6561 O O . ILE B 1 192 ? 20.578 16 13.125 1 98.62 192 ILE B O 1
ATOM 6565 N N . ILE B 1 193 ? 20.391 17.375 14.852 1 98.69 193 ILE B N 1
ATOM 6566 C CA . ILE B 1 193 ? 18.938 17.484 14.773 1 98.69 193 ILE B CA 1
ATOM 6567 C C . ILE B 1 193 ? 18.562 18.844 14.18 1 98.69 193 ILE B C 1
ATOM 6569 O O . ILE B 1 193 ? 18.859 19.891 14.773 1 98.69 193 ILE B O 1
ATOM 6573 N N . THR B 1 194 ? 17.859 18.766 13.031 1 98.44 194 THR B N 1
ATOM 6574 C CA . THR B 1 194 ? 17.562 20.016 12.328 1 98.44 194 THR B CA 1
ATOM 6575 C C . THR B 1 194 ? 16.062 20.312 12.367 1 98.44 194 THR B C 1
ATOM 6577 O O . THR B 1 194 ? 15.648 21.453 12.117 1 98.44 194 THR B O 1
ATOM 6580 N N . ALA B 1 195 ? 15.211 19.328 12.602 1 98.06 195 ALA B N 1
ATOM 6581 C CA . ALA B 1 195 ? 13.758 19.531 12.641 1 98.06 195 ALA B CA 1
ATOM 6582 C C . ALA B 1 195 ? 13.352 20.281 13.914 1 98.06 195 ALA B C 1
ATOM 6584 O O . ALA B 1 195 ? 13.688 19.859 15.023 1 98.06 195 ALA B O 1
ATOM 6585 N N . LEU B 1 196 ? 12.57 21.25 13.75 1 98.5 196 LEU B N 1
ATOM 6586 C CA . LEU B 1 196 ? 12.227 22.141 14.859 1 98.5 196 LEU B CA 1
ATOM 6587 C C . LEU B 1 196 ? 11.438 21.391 15.93 1 98.5 196 LEU B C 1
ATOM 6589 O O . LEU B 1 196 ? 11.672 21.594 17.125 1 98.5 196 LEU B O 1
ATOM 6593 N N . ASP B 1 197 ? 10.492 20.578 15.484 1 98.25 197 ASP B N 1
ATOM 6594 C CA . ASP B 1 197 ? 9.633 19.875 16.438 1 98.25 197 ASP B CA 1
ATOM 6595 C C . ASP B 1 197 ? 10.422 18.844 17.234 1 98.25 197 ASP B C 1
ATOM 6597 O O . ASP B 1 197 ? 10.109 18.562 18.391 1 98.25 197 ASP B O 1
ATOM 6601 N N . GLU B 1 198 ? 11.492 18.297 16.672 1 98.5 198 GLU B N 1
ATOM 6602 C CA . GLU B 1 198 ? 12.312 17.328 17.391 1 98.5 198 GLU B CA 1
ATOM 6603 C C . GLU B 1 198 ? 13.172 18 18.453 1 98.5 198 GLU B C 1
ATOM 6605 O O . GLU B 1 198 ? 13.344 17.469 19.547 1 98.5 198 GLU B O 1
ATOM 6610 N N . VAL B 1 199 ? 13.711 19.172 18.109 1 98.81 199 VAL B N 1
ATOM 6611 C CA . VAL B 1 199 ? 14.461 19.922 19.094 1 98.81 199 VAL B CA 1
ATOM 6612 C C . VAL B 1 199 ? 13.531 20.328 20.25 1 98.81 199 VAL B C 1
ATOM 6614 O O . VAL B 1 199 ? 13.883 20.172 21.422 1 98.81 199 VAL B O 1
ATOM 6617 N N . ALA B 1 200 ? 12.398 20.859 19.875 1 98.75 200 ALA B N 1
ATOM 6618 C CA . ALA B 1 200 ? 11.414 21.281 20.859 1 98.75 200 ALA B CA 1
ATOM 6619 C C . ALA B 1 200 ? 11.023 20.109 21.781 1 98.75 200 ALA B C 1
ATOM 6621 O O . ALA B 1 200 ? 10.938 20.281 23 1 98.75 200 ALA B O 1
ATOM 6622 N N . TRP B 1 201 ? 10.75 18.938 21.188 1 98.81 201 TRP B N 1
ATOM 6623 C CA . TRP B 1 201 ? 10.344 17.75 21.938 1 98.81 201 TRP B CA 1
ATOM 6624 C C . TRP B 1 201 ? 11.469 17.266 22.844 1 98.81 201 TRP B C 1
ATOM 6626 O O . TRP B 1 201 ? 11.25 17 24.016 1 98.81 201 TRP B O 1
ATOM 6636 N N . LEU B 1 202 ? 12.664 17.156 22.328 1 98.81 202 LEU B N 1
ATOM 6637 C CA . LEU B 1 202 ? 13.812 16.609 23.062 1 98.81 202 LEU B CA 1
ATOM 6638 C C . LEU B 1 202 ? 14.133 17.438 24.297 1 98.81 202 LEU B C 1
ATOM 6640 O O . LEU B 1 202 ? 14.375 16.891 25.375 1 98.81 202 LEU B O 1
ATOM 6644 N N . TYR B 1 203 ? 14.102 18.797 24.141 1 98.81 203 TYR B N 1
ATOM 6645 C CA . TYR B 1 203 ? 14.547 19.688 25.203 1 98.81 203 TYR B CA 1
ATOM 6646 C C . TYR B 1 203 ? 13.367 20.219 26 1 98.81 203 TYR B C 1
ATOM 6648 O O . TYR B 1 203 ? 13.539 21.031 26.906 1 98.81 203 TYR B O 1
ATOM 6656 N N . ASN B 1 204 ? 12.148 19.812 25.734 1 98.75 204 ASN B N 1
ATOM 6657 C CA . ASN B 1 204 ? 10.953 20.312 26.391 1 98.75 204 ASN B CA 1
ATOM 6658 C C . ASN B 1 204 ? 10.891 21.828 26.359 1 98.75 204 ASN B C 1
ATOM 6660 O O . ASN B 1 204 ? 10.703 22.469 27.406 1 98.75 204 ASN B O 1
ATOM 6664 N N . ILE B 1 205 ? 10.992 22.359 25.188 1 98.75 205 ILE B N 1
ATOM 6665 C CA . ILE B 1 205 ? 10.828 23.797 25 1 98.75 205 ILE B CA 1
ATOM 6666 C C . ILE B 1 205 ? 9.781 24.062 23.922 1 98.75 205 ILE B C 1
ATOM 6668 O O . ILE B 1 205 ? 9.438 23.172 23.156 1 98.75 205 ILE B O 1
ATOM 6672 N N . ARG B 1 206 ? 9.25 25.203 23.906 1 98.62 206 ARG B N 1
ATOM 6673 C CA . ARG B 1 206 ? 8.312 25.688 22.891 1 98.62 206 ARG B CA 1
ATOM 6674 C C . ARG B 1 206 ? 8.586 27.156 22.562 1 98.62 206 ARG B C 1
ATOM 6676 O O . ARG B 1 206 ? 9.422 27.797 23.203 1 98.62 206 ARG B O 1
ATOM 6683 N N . GLY B 1 207 ? 8.039 27.609 21.516 1 97.75 207 GLY B N 1
ATOM 6684 C CA . GLY B 1 207 ? 8.148 28.984 21.078 1 97.75 207 GLY B CA 1
ATOM 6685 C C . GLY B 1 207 ? 7.09 29.375 20.062 1 97.75 207 GLY B C 1
ATOM 6686 O O . GLY B 1 207 ? 6.066 28.703 19.938 1 97.75 207 GLY B O 1
ATOM 6687 N N . SER B 1 208 ? 7.211 30.469 19.453 1 96.44 208 SER B N 1
ATOM 6688 C CA . SER B 1 208 ? 6.234 30.984 18.5 1 96.44 208 SER B CA 1
ATOM 6689 C C . SER B 1 208 ? 6.91 31.516 17.234 1 96.44 208 SER B C 1
ATOM 6691 O O . SER B 1 208 ? 6.449 32.5 16.641 1 96.44 208 SER B O 1
ATOM 6693 N N . ASP B 1 209 ? 8.055 30.938 16.922 1 96.44 209 ASP B N 1
ATOM 6694 C CA . ASP B 1 209 ? 8.812 31.391 15.766 1 96.44 209 ASP B CA 1
ATOM 6695 C C . ASP B 1 209 ? 8.055 31.125 14.469 1 96.44 209 ASP B C 1
ATOM 6697 O O . ASP B 1 209 ? 8.258 31.812 13.469 1 96.44 209 ASP B O 1
ATOM 6701 N N . VAL B 1 210 ? 7.27 30.094 14.398 1 95.25 210 VAL B N 1
ATOM 6702 C CA . VAL B 1 210 ? 6.434 29.719 13.266 1 95.25 210 VAL B CA 1
ATOM 6703 C C . VAL B 1 210 ? 4.961 29.797 13.656 1 95.25 210 VAL B C 1
ATOM 6705 O O . VAL B 1 210 ? 4.539 29.141 14.617 1 95.25 210 VAL B O 1
ATOM 6708 N N . ASP B 1 211 ? 4.203 30.5 12.883 1 93.5 211 ASP B N 1
ATOM 6709 C CA . ASP B 1 211 ? 2.789 30.672 13.203 1 93.5 211 ASP B CA 1
ATOM 6710 C C . ASP B 1 211 ? 2.09 29.312 13.32 1 93.5 211 ASP B C 1
ATOM 6712 O O . ASP B 1 211 ? 2.342 28.406 12.531 1 93.5 211 ASP B O 1
ATOM 6716 N N . TYR B 1 212 ? 1.298 29.141 14.406 1 95.94 212 TYR B N 1
ATOM 6717 C CA . TYR B 1 212 ? 0.42 28.016 14.656 1 95.94 212 TYR B CA 1
ATOM 6718 C C . TYR B 1 212 ? 1.217 26.797 15.117 1 95.94 212 TYR B C 1
ATOM 6720 O O . TYR B 1 212 ? 0.64 25.766 15.492 1 95.94 212 TYR B O 1
ATOM 6728 N N . SER B 1 213 ? 2.58 26.844 15.039 1 96.75 213 SER B N 1
ATOM 6729 C CA . SER B 1 213 ? 3.441 25.75 15.492 1 96.75 213 SER B CA 1
ATOM 6730 C C . SER B 1 213 ? 4.297 26.188 16.672 1 96.75 213 SER B C 1
ATOM 6732 O O . SER B 1 213 ? 5.102 27.109 16.562 1 96.75 213 SER B O 1
ATOM 6734 N N . PRO B 1 214 ? 4.152 25.578 17.828 1 98.06 214 PRO B N 1
ATOM 6735 C CA . PRO B 1 214 ? 4.906 25.984 19.016 1 98.06 214 PRO B CA 1
ATOM 6736 C C . PRO B 1 214 ? 6.355 25.5 18.984 1 98.06 214 PRO B C 1
ATOM 6738 O O . PRO B 1 214 ? 6.773 24.75 19.859 1 98.06 214 PRO B O 1
ATOM 6741 N N . VAL B 1 215 ? 7.117 26.031 18.062 1 98.19 215 VAL B N 1
ATOM 6742 C CA . VAL B 1 215 ? 8.5 25.625 17.875 1 98.19 215 VAL B CA 1
ATOM 6743 C C . VAL B 1 215 ? 9.414 26.844 17.891 1 98.19 215 VAL B C 1
ATOM 6745 O O . VAL B 1 215 ? 8.945 27.984 17.828 1 98.19 215 VAL B O 1
ATOM 6748 N N . VAL B 1 216 ? 10.695 26.609 18.031 1 98.25 216 VAL B N 1
ATOM 6749 C CA . VAL B 1 216 ? 11.758 27.594 18.062 1 98.25 216 VAL B CA 1
ATOM 6750 C C . VAL B 1 216 ? 12.75 27.328 16.938 1 98.25 216 VAL B C 1
ATOM 6752 O O . VAL B 1 216 ? 13.211 26.203 16.75 1 98.25 216 VAL B O 1
ATOM 6755 N N . HIS B 1 217 ? 13.008 28.328 16.125 1 98.06 217 HIS B N 1
ATOM 6756 C CA . HIS B 1 217 ? 14.109 28.172 15.188 1 98.06 217 HIS B CA 1
ATOM 6757 C C . HIS B 1 217 ? 15.406 27.844 15.914 1 98.06 217 HIS B C 1
ATOM 6759 O O . HIS B 1 217 ? 16.047 28.719 16.484 1 98.06 217 HIS B O 1
ATOM 6765 N N . SER B 1 218 ? 15.805 26.609 15.812 1 98.62 218 SER B N 1
ATOM 6766 C CA . SER B 1 218 ? 16.953 26.125 16.562 1 98.62 218 SER B CA 1
ATOM 6767 C C . SER B 1 218 ? 17.484 24.812 16 1 98.62 218 SER B C 1
ATOM 6769 O O . SER B 1 218 ? 16.781 24.141 15.219 1 98.62 218 SER B O 1
ATOM 6771 N N . TYR B 1 219 ? 18.688 24.5 16.281 1 98.75 219 TYR B N 1
ATOM 6772 C CA . TYR B 1 219 ? 19.328 23.219 16.016 1 98.75 219 TYR B CA 1
ATOM 6773 C C . TYR B 1 219 ? 19.797 22.562 17.312 1 98.75 219 TYR B C 1
ATOM 6775 O O . TYR B 1 219 ? 19.906 23.234 18.344 1 98.75 219 TYR B O 1
ATOM 6783 N N . ALA B 1 220 ? 20 21.281 17.25 1 98.81 220 ALA B N 1
ATOM 6784 C CA . ALA B 1 220 ? 20.672 20.578 18.344 1 98.81 220 ALA B CA 1
ATOM 6785 C C . ALA B 1 220 ? 21.75 19.641 17.812 1 98.81 220 ALA B C 1
ATOM 6787 O O . ALA B 1 220 ? 21.578 19.016 16.766 1 98.81 220 ALA B O 1
ATOM 6788 N N . ILE B 1 221 ? 22.891 19.625 18.391 1 98.5 221 ILE B N 1
ATOM 6789 C CA . ILE B 1 221 ? 23.891 18.562 18.266 1 98.5 221 ILE B CA 1
ATOM 6790 C C . ILE B 1 221 ? 24.031 17.828 19.594 1 98.5 221 ILE B C 1
ATOM 6792 O O . ILE B 1 221 ? 24.234 18.453 20.641 1 98.5 221 ILE B O 1
ATOM 6796 N N . VAL B 1 222 ? 23.859 16.594 19.594 1 98.12 222 VAL B N 1
ATOM 6797 C CA . VAL B 1 222 ? 24 15.766 20.781 1 98.12 222 VAL B CA 1
ATOM 6798 C C . VAL B 1 222 ? 25.078 14.703 20.562 1 98.12 222 VAL B C 1
ATOM 6800 O O . VAL B 1 222 ? 25.031 13.969 19.562 1 98.12 222 VAL B O 1
ATOM 6803 N N . THR B 1 223 ? 26.062 14.672 21.359 1 96.31 223 THR B N 1
ATOM 6804 C CA . THR B 1 223 ? 27.062 13.609 21.375 1 96.31 223 THR B CA 1
ATOM 6805 C C . THR B 1 223 ? 26.797 12.625 22.5 1 96.31 223 THR B C 1
ATOM 6807 O O . THR B 1 223 ? 25.781 12.711 23.188 1 96.31 223 THR B O 1
ATOM 6810 N N . LEU B 1 224 ? 27.672 11.672 22.688 1 94.62 224 LEU B N 1
ATOM 6811 C CA . LEU B 1 224 ? 27.516 10.695 23.75 1 94.62 224 LEU B CA 1
ATOM 6812 C C . LEU B 1 224 ? 27.688 11.352 25.125 1 94.62 224 LEU B C 1
ATOM 6814 O O . LEU B 1 224 ? 27.188 10.828 26.125 1 94.62 224 LEU B O 1
ATOM 6818 N N . HIS B 1 225 ? 28.281 12.617 25.109 1 92.38 225 HIS B N 1
ATOM 6819 C CA . HIS B 1 225 ? 28.609 13.18 26.422 1 92.38 225 HIS B CA 1
ATOM 6820 C C . HIS B 1 225 ? 28.203 14.648 26.5 1 92.38 225 HIS B C 1
ATOM 6822 O O . HIS B 1 225 ? 28.234 15.234 27.578 1 92.38 225 HIS B O 1
ATOM 6828 N N . SER B 1 226 ? 27.906 15.258 25.391 1 95.62 226 SER B N 1
ATOM 6829 C CA . SER B 1 226 ? 27.562 16.672 25.375 1 95.62 226 SER B CA 1
ATOM 6830 C C . SER B 1 226 ? 26.281 16.938 24.594 1 95.62 226 SER B C 1
ATOM 6832 O O . SER B 1 226 ? 25.875 16.109 23.781 1 95.62 226 SER B O 1
ATOM 6834 N N . ALA B 1 227 ? 25.656 18 24.922 1 97.75 227 ALA B N 1
ATOM 6835 C CA . ALA B 1 227 ? 24.453 18.453 24.203 1 97.75 227 ALA B CA 1
ATOM 6836 C C . ALA B 1 227 ? 24.5 19.953 23.969 1 97.75 227 ALA B C 1
ATOM 6838 O O . ALA B 1 227 ? 24.875 20.719 24.859 1 97.75 227 ALA B O 1
ATOM 6839 N N . PHE B 1 228 ? 24.172 20.344 22.781 1 98.62 228 PHE B N 1
ATOM 6840 C CA . PHE B 1 228 ? 24.219 21.75 22.375 1 98.62 228 PHE B CA 1
ATOM 6841 C C . PHE B 1 228 ? 22.859 22.203 21.844 1 98.62 228 PHE B C 1
ATOM 6843 O O . PHE B 1 228 ? 22.188 21.453 21.141 1 98.62 228 PHE B O 1
ATOM 6850 N N . PHE B 1 229 ? 22.469 23.359 22.281 1 98.62 229 PHE B N 1
ATOM 6851 C CA . PHE B 1 229 ? 21.281 24.047 21.812 1 98.62 229 PHE B CA 1
ATOM 6852 C C . PHE B 1 229 ? 21.641 25.328 21.078 1 98.62 229 PHE B C 1
ATOM 6854 O O . PHE B 1 229 ? 22.172 26.266 21.672 1 98.62 229 PHE B O 1
ATOM 6861 N N . TYR B 1 230 ? 21.438 25.297 19.719 1 98.81 230 TYR B N 1
ATOM 6862 C CA . TYR B 1 230 ? 21.766 26.453 18.891 1 98.81 230 TYR B CA 1
ATOM 6863 C C . TYR B 1 230 ? 20.547 27.328 18.656 1 98.81 230 TYR B C 1
ATOM 6865 O O . TYR B 1 230 ? 19.594 26.922 18 1 98.81 230 TYR B O 1
ATOM 6873 N N . VAL B 1 231 ? 20.562 28.531 19.109 1 98.69 231 VAL B N 1
ATOM 6874 C CA . VAL B 1 231 ? 19.406 29.406 19.078 1 98.69 231 VAL B CA 1
ATOM 6875 C C . VAL B 1 231 ? 19.859 30.875 19.109 1 98.69 231 VAL B C 1
ATOM 6877 O O . VAL B 1 231 ? 20.984 31.172 19.516 1 98.69 231 VAL B O 1
ATOM 6880 N N . ASP B 1 232 ? 19.047 31.797 18.5 1 98.06 232 ASP B N 1
ATOM 6881 C CA . ASP B 1 232 ? 19.266 33.219 18.766 1 98.06 232 ASP B CA 1
ATOM 6882 C C . ASP B 1 232 ? 19.25 33.5 20.266 1 98.06 232 ASP B C 1
ATOM 6884 O O . ASP B 1 232 ? 18.188 33.469 20.891 1 98.06 232 ASP B O 1
ATOM 6888 N N . LYS B 1 233 ? 20.359 33.875 20.766 1 97.19 233 LYS B N 1
ATOM 6889 C CA . LYS B 1 233 ? 20.5 34 22.219 1 97.19 233 LYS B CA 1
ATOM 6890 C C . LYS B 1 233 ? 19.594 35.094 22.766 1 97.19 233 LYS B C 1
ATOM 6892 O O . LYS B 1 233 ? 19.266 35.125 23.953 1 97.19 233 LYS B O 1
ATOM 6897 N N . ARG B 1 234 ? 19.234 36.062 21.938 1 96.38 234 ARG B N 1
ATOM 6898 C CA . ARG B 1 234 ? 18.328 37.125 22.359 1 96.38 234 ARG B CA 1
ATOM 6899 C C . ARG B 1 234 ? 16.984 36.531 22.812 1 96.38 234 ARG B C 1
ATOM 6901 O O . ARG B 1 234 ? 16.219 37.188 23.531 1 96.38 234 ARG B O 1
ATOM 6908 N N . LYS B 1 235 ? 16.656 35.219 22.391 1 98.12 235 LYS B N 1
ATOM 6909 C CA . LYS B 1 235 ? 15.398 34.531 22.703 1 98.12 235 LYS B CA 1
ATOM 6910 C C . LYS B 1 235 ? 15.477 33.844 24.062 1 98.12 235 LYS B C 1
ATOM 6912 O O . LYS B 1 235 ? 14.453 33.438 24.609 1 98.12 235 LYS B O 1
ATOM 6917 N N . VAL B 1 236 ? 16.656 33.719 24.625 1 98.38 236 VAL B N 1
ATOM 6918 C CA . VAL B 1 236 ? 16.891 32.906 25.812 1 98.38 236 VAL B CA 1
ATOM 6919 C C . VAL B 1 236 ? 16.703 33.75 27.078 1 98.38 236 VAL B C 1
ATOM 6921 O O . VAL B 1 236 ? 17.484 34.656 27.344 1 98.38 236 VAL B O 1
ATOM 6924 N N . THR B 1 237 ? 15.703 33.406 27.844 1 96.81 237 THR B N 1
ATOM 6925 C CA . THR B 1 237 ? 15.492 34.062 29.125 1 96.81 237 THR B CA 1
ATOM 6926 C C . THR B 1 237 ? 16.391 33.469 30.203 1 96.81 237 THR B C 1
ATOM 6928 O O . THR B 1 237 ? 17.016 32.406 29.984 1 96.81 237 THR B O 1
ATOM 6931 N N . VAL B 1 238 ? 16.359 34.125 31.344 1 96.81 238 VAL B N 1
ATOM 6932 C CA . VAL B 1 238 ? 17.141 33.625 32.469 1 96.81 238 VAL B CA 1
ATOM 6933 C C . VAL B 1 238 ? 16.641 32.25 32.906 1 96.81 238 VAL B C 1
ATOM 6935 O O . VAL B 1 238 ? 17.422 31.359 33.219 1 96.81 238 VAL B O 1
ATOM 6938 N N . GLU B 1 239 ? 15.414 32.156 32.844 1 96.94 239 GLU B N 1
ATOM 6939 C CA . GLU B 1 239 ? 14.797 30.875 33.219 1 96.94 239 GLU B CA 1
ATOM 6940 C C . GLU B 1 239 ? 15.242 29.766 32.25 1 96.94 239 GLU B C 1
ATOM 6942 O O . GLU B 1 239 ? 15.578 28.672 32.719 1 96.94 239 GLU B O 1
ATOM 6947 N N . VAL B 1 240 ? 15.25 30.031 31.031 1 98.12 240 VAL B N 1
ATOM 6948 C CA . VAL B 1 240 ? 15.633 29.047 30.016 1 98.12 240 VAL B CA 1
ATOM 6949 C C . VAL B 1 240 ? 17.125 28.719 30.156 1 98.12 240 VAL B C 1
ATOM 6951 O O . VAL B 1 240 ? 17.531 27.578 30 1 98.12 240 VAL B O 1
ATOM 6954 N N . GLN B 1 241 ? 17.906 29.75 30.391 1 97.62 241 GLN B N 1
ATOM 6955 C CA . GLN B 1 241 ? 19.328 29.547 30.594 1 97.62 241 GLN B CA 1
ATOM 6956 C C . GLN B 1 241 ? 19.594 28.578 31.75 1 97.62 241 GLN B C 1
ATOM 6958 O O . GLN B 1 241 ? 20.391 27.641 31.625 1 97.62 241 GLN B O 1
ATOM 6963 N N . LYS B 1 242 ? 18.953 28.875 32.844 1 97.5 242 LYS B N 1
ATOM 6964 C CA . LYS B 1 242 ? 19.094 28.016 34.031 1 97.5 242 LYS B CA 1
ATOM 6965 C C . LYS B 1 242 ? 18.594 26.609 33.75 1 97.5 242 LYS B C 1
ATOM 6967 O O . LYS B 1 242 ? 19.219 25.625 34.156 1 97.5 242 LYS B O 1
ATOM 6972 N N . TYR B 1 243 ? 17.484 26.562 33.094 1 98 243 TYR B N 1
ATOM 6973 C CA . TYR B 1 243 ? 16.875 25.281 32.75 1 98 243 TYR B CA 1
ATOM 6974 C C . TYR B 1 243 ? 17.812 24.453 31.891 1 98 243 TYR B C 1
ATOM 6976 O O . TYR B 1 243 ? 18.016 23.266 32.156 1 98 243 TYR B O 1
ATOM 6984 N N . MET B 1 244 ? 18.406 25.016 30.844 1 98 244 MET B N 1
ATOM 6985 C CA . MET B 1 244 ? 19.297 24.312 29.938 1 98 244 MET B CA 1
ATOM 6986 C C . MET B 1 244 ? 20.562 23.875 30.656 1 98 244 MET B C 1
ATOM 6988 O O . MET B 1 244 ? 20.984 22.719 30.531 1 98 244 MET B O 1
ATOM 6992 N N . SER B 1 245 ? 21.094 24.781 31.375 1 95.94 245 SER B N 1
ATOM 6993 C CA . SER B 1 245 ? 22.297 24.469 32.125 1 95.94 245 SER B CA 1
ATOM 6994 C C . SER B 1 245 ? 22.047 23.328 33.125 1 95.94 245 SER B C 1
ATOM 6996 O O . SER B 1 245 ? 22.891 22.438 33.281 1 95.94 245 SER B O 1
ATOM 6998 N N . GLY B 1 246 ? 20.922 23.406 33.75 1 96 246 GLY B N 1
ATOM 6999 C CA . GLY B 1 246 ? 20.547 22.375 34.688 1 96 246 GLY B CA 1
ATOM 7000 C C . GLY B 1 246 ? 20.406 21 34.062 1 96 246 GLY B C 1
ATOM 7001 O O . GLY B 1 246 ? 20.562 19.984 34.719 1 96 246 GLY B O 1
ATOM 7002 N N . ASN B 1 247 ? 20.141 20.969 32.812 1 96.81 247 ASN B N 1
ATOM 7003 C CA . ASN B 1 247 ? 20 19.719 32.062 1 96.81 247 ASN B CA 1
ATOM 7004 C C . ASN B 1 247 ? 21.266 19.375 31.297 1 96.81 247 ASN B C 1
ATOM 7006 O O . ASN B 1 247 ? 21.266 18.453 30.469 1 96.81 247 ASN B O 1
ATOM 7010 N N . GLY B 1 248 ? 22.328 20.109 31.547 1 95.25 248 GLY B N 1
ATOM 7011 C CA . GLY B 1 248 ? 23.609 19.828 30.922 1 95.25 248 GLY B CA 1
ATOM 7012 C C . GLY B 1 248 ? 23.656 20.203 29.453 1 95.25 248 GLY B C 1
ATOM 7013 O O . GLY B 1 248 ? 24.406 19.594 28.672 1 95.25 248 GLY B O 1
ATOM 7014 N N . ILE B 1 249 ? 22.875 21.141 29.031 1 97.94 249 ILE B N 1
ATOM 7015 C CA . ILE B 1 249 ? 22.812 21.562 27.625 1 97.94 249 ILE B CA 1
ATOM 7016 C C . ILE B 1 249 ? 23.484 22.922 27.469 1 97.94 249 ILE B C 1
ATOM 7018 O O . ILE B 1 249 ? 23.156 23.875 28.172 1 97.94 249 ILE B O 1
ATOM 7022 N N . GLU B 1 250 ? 24.422 23.047 26.578 1 98.06 250 GLU B N 1
ATOM 7023 C CA . GLU B 1 250 ? 25.109 24.297 26.297 1 98.06 250 GLU B CA 1
ATOM 7024 C C . GLU B 1 250 ? 24.391 25.094 25.219 1 98.06 250 GLU B C 1
ATOM 7026 O O . GLU B 1 250 ? 24.094 24.578 24.141 1 98.06 250 GLU B O 1
ATOM 7031 N N . ILE B 1 251 ? 24.094 26.344 25.5 1 98.38 251 ILE B N 1
ATOM 7032 C CA . ILE B 1 251 ? 23.453 27.234 24.547 1 98.38 251 ILE B CA 1
ATOM 7033 C C . ILE B 1 251 ? 24.5 27.922 23.688 1 98.38 251 ILE B C 1
ATOM 7035 O O . ILE B 1 251 ? 25.469 28.469 24.203 1 98.38 251 ILE B O 1
ATOM 7039 N N . ARG B 1 252 ? 24.312 27.859 22.391 1 98.31 252 ARG B N 1
ATOM 7040 C CA . ARG B 1 252 ? 25.172 28.547 21.438 1 98.31 252 ARG B CA 1
ATOM 7041 C C . ARG B 1 252 ? 24.344 29.359 20.438 1 98.31 252 ARG B C 1
ATOM 7043 O O . ARG B 1 252 ? 23.141 29.172 20.328 1 98.31 252 ARG B O 1
ATOM 7050 N N . GLU B 1 253 ? 25.016 30.297 19.75 1 98.19 253 GLU B N 1
ATOM 7051 C CA . GLU B 1 253 ? 24.328 31.094 18.75 1 98.19 253 GLU B CA 1
ATOM 7052 C C . GLU B 1 253 ? 23.875 30.25 17.578 1 98.19 253 GLU B C 1
ATOM 7054 O O . GLU B 1 253 ? 24.578 29.328 17.156 1 98.19 253 GLU B O 1
ATOM 7059 N N . TYR B 1 254 ? 22.719 30.609 17.047 1 98.12 254 TYR B N 1
ATOM 7060 C CA . TYR B 1 254 ? 22.047 29.875 15.984 1 98.12 254 TYR B CA 1
ATOM 7061 C C . TYR B 1 254 ? 23 29.594 14.828 1 98.12 254 TYR B C 1
ATOM 7063 O O . TYR B 1 254 ? 23.094 28.453 14.359 1 98.12 254 TYR B O 1
ATOM 7071 N N . GLU B 1 255 ? 23.828 30.516 14.414 1 96.88 255 GLU B N 1
ATOM 7072 C CA . GLU B 1 255 ? 24.641 30.438 13.211 1 96.88 255 GLU B CA 1
ATOM 7073 C C . GLU B 1 255 ? 25.891 29.578 13.445 1 96.88 255 GLU B C 1
ATOM 7075 O O . GLU B 1 255 ? 26.516 29.125 12.484 1 96.88 255 GLU B O 1
ATOM 7080 N N . THR B 1 256 ? 26.188 29.328 14.695 1 97.81 256 THR B N 1
ATOM 7081 C CA . THR B 1 256 ? 27.422 28.625 15.031 1 97.81 256 THR B CA 1
ATOM 7082 C C . THR B 1 256 ? 27.281 27.125 14.727 1 97.81 256 THR B C 1
ATOM 7084 O O . THR B 1 256 ? 28.266 26.391 14.719 1 97.81 256 THR B O 1
ATOM 7087 N N . VAL B 1 257 ? 26.094 26.688 14.414 1 98.44 257 VAL B N 1
ATOM 7088 C CA . VAL B 1 257 ? 25.844 25.266 14.148 1 98.44 257 VAL B CA 1
ATOM 7089 C C . VAL B 1 257 ? 26.703 24.812 12.969 1 98.44 257 VAL B C 1
ATOM 7091 O O . VAL B 1 257 ? 27.172 23.672 12.938 1 98.44 257 VAL B O 1
ATOM 7094 N N . GLN B 1 258 ? 26.844 25.672 11.977 1 97.5 258 GLN B N 1
ATOM 7095 C CA . GLN B 1 258 ? 27.609 25.312 10.789 1 97.5 258 GLN B CA 1
ATOM 7096 C C . GLN B 1 258 ? 29.062 25.016 11.141 1 97.5 258 GLN B C 1
ATOM 7098 O O . GLN B 1 258 ? 29.609 23.984 10.727 1 97.5 258 GLN B O 1
ATOM 7103 N N . SER B 1 259 ? 29.719 25.938 11.859 1 97.44 259 SER B N 1
ATOM 7104 C CA . SER B 1 259 ? 31.109 25.719 12.273 1 97.44 259 SER B CA 1
ATOM 7105 C C . SER B 1 259 ? 31.234 24.531 13.219 1 97.44 259 SER B C 1
ATOM 7107 O O . SER B 1 259 ? 32.188 23.781 13.141 1 97.44 259 SER B O 1
ATOM 7109 N N . ASP B 1 260 ? 30.281 24.406 14.094 1 97.38 260 ASP B N 1
ATOM 7110 C CA . ASP B 1 260 ? 30.328 23.297 15.047 1 97.38 260 ASP B CA 1
ATOM 7111 C C . ASP B 1 260 ? 30.125 21.953 14.344 1 97.38 260 ASP B C 1
ATOM 7113 O O . ASP B 1 260 ? 30.656 20.938 14.789 1 97.38 260 ASP B O 1
ATOM 7117 N N . ALA B 1 261 ? 29.312 21.938 13.266 1 97.19 261 ALA B N 1
ATOM 7118 C CA . ALA B 1 261 ? 29.219 20.734 12.461 1 97.19 261 ALA B CA 1
ATOM 7119 C C . ALA B 1 261 ? 30.578 20.328 11.914 1 97.19 261 ALA B C 1
ATOM 7121 O O . ALA B 1 261 ? 30.922 19.141 11.898 1 97.19 261 ALA B O 1
ATOM 7122 N N . SER B 1 262 ? 31.375 21.297 11.469 1 95.94 262 SER B N 1
ATOM 7123 C CA . SER B 1 262 ? 32.719 21.047 10.984 1 95.94 262 SER B CA 1
ATOM 7124 C C . SER B 1 262 ? 33.625 20.531 12.102 1 95.94 262 SER B C 1
ATOM 7126 O O . SER B 1 262 ? 34.406 19.594 11.891 1 95.94 262 SER B O 1
ATOM 7128 N N . LEU B 1 263 ? 33.531 21.156 13.266 1 95 263 LEU B N 1
ATOM 7129 C CA . LEU B 1 263 ? 34.312 20.719 14.414 1 95 263 LEU B CA 1
ATOM 7130 C C . LEU B 1 263 ? 33.938 19.297 14.82 1 95 263 LEU B C 1
ATOM 7132 O O . LEU B 1 263 ? 34.781 18.516 15.219 1 95 263 LEU B O 1
ATOM 7136 N N . LEU B 1 264 ? 32.656 19.016 14.781 1 94.31 264 LEU B N 1
ATOM 7137 C CA . LEU B 1 264 ? 32.188 17.672 15.078 1 94.31 264 LEU B CA 1
ATOM 7138 C C . LEU B 1 264 ? 32.812 16.656 14.133 1 94.31 264 LEU B C 1
ATOM 7140 O O . LEU B 1 264 ? 33.25 15.586 14.57 1 94.31 264 LEU B O 1
ATOM 7144 N N . ALA B 1 265 ? 32.781 16.969 12.82 1 92.88 265 ALA B N 1
ATOM 7145 C CA . ALA B 1 265 ? 33.344 16.094 11.797 1 92.88 265 ALA B CA 1
ATOM 7146 C C . ALA B 1 265 ? 34.812 15.805 12.07 1 92.88 265 ALA B C 1
ATOM 7148 O O . ALA B 1 265 ? 35.312 14.703 11.797 1 92.88 265 ALA B O 1
ATOM 7149 N N . SER B 1 266 ? 35.531 16.75 12.625 1 91.75 266 SER B N 1
ATOM 7150 C CA . SER B 1 266 ? 36.969 16.609 12.867 1 91.75 266 SER B CA 1
ATOM 7151 C C . SER B 1 266 ? 37.25 16.094 14.266 1 91.75 266 SER B C 1
ATOM 7153 O O . SER B 1 266 ? 38.406 15.992 14.688 1 91.75 266 SER B O 1
ATOM 7155 N N . GLY B 1 267 ? 36.188 15.867 15.039 1 88.94 267 GLY B N 1
ATOM 7156 C CA . GLY B 1 267 ? 36.344 15.352 16.391 1 88.94 267 GLY B CA 1
ATOM 7157 C C . GLY B 1 267 ? 36.812 16.406 17.375 1 88.94 267 GLY B C 1
ATOM 7158 O O . GLY B 1 267 ? 37.375 16.078 18.422 1 88.94 267 GLY B O 1
ATOM 7159 N N . LYS B 1 268 ? 36.594 17.688 17.062 1 90.69 268 LYS B N 1
ATOM 7160 C CA . LYS B 1 268 ? 37.156 18.75 17.875 1 90.69 268 LYS B CA 1
ATOM 7161 C C . LYS B 1 268 ? 36.062 19.531 18.594 1 90.69 268 LYS B C 1
ATOM 7163 O O . LYS B 1 268 ? 36.344 20.516 19.266 1 90.69 268 LYS B O 1
ATOM 7168 N N . LEU B 1 269 ? 34.812 19.125 18.375 1 92.75 269 LEU B N 1
ATOM 7169 C CA . LEU B 1 269 ? 33.719 19.828 19.047 1 92.75 269 LEU B CA 1
ATOM 7170 C C . LEU B 1 269 ? 33.781 19.578 20.547 1 92.75 269 LEU B C 1
ATOM 7172 O O . LEU B 1 269 ? 33.719 18.422 21 1 92.75 269 LEU B O 1
ATOM 7176 N N . GLN B 1 270 ? 33.906 20.609 21.328 1 88.81 270 GLN B N 1
ATOM 7177 C CA . GLN B 1 270 ? 34.031 20.5 22.781 1 88.81 270 GLN B CA 1
ATOM 7178 C C . GLN B 1 270 ? 32.969 21.344 23.484 1 88.81 270 GLN B C 1
ATOM 7180 O O . GLN B 1 270 ? 32.562 22.391 22.984 1 88.81 270 GLN B O 1
ATOM 7185 N N . SER B 1 271 ? 32.5 20.781 24.562 1 87.56 271 SER B N 1
ATOM 7186 C CA . SER B 1 271 ? 31.547 21.5 25.391 1 87.56 271 SER B CA 1
ATOM 7187 C C . SER B 1 271 ? 32.25 22.25 26.516 1 87.56 271 SER B C 1
ATOM 7189 O O . SER B 1 271 ? 33.25 21.781 27.062 1 87.56 271 SER B O 1
ATOM 7191 N N . SER B 1 272 ? 31.734 23.391 26.828 1 79.38 272 SER B N 1
ATOM 7192 C CA . SER B 1 272 ? 32.25 24.156 27.953 1 79.38 272 SER B CA 1
ATOM 7193 C C . SER B 1 272 ? 31.656 23.656 29.266 1 79.38 272 SER B C 1
ATOM 7195 O O . SER B 1 272 ? 32.188 23.969 30.344 1 79.38 272 SER B O 1
ATOM 7197 N N . VAL B 1 273 ? 30.547 23.016 29.25 1 70.88 273 VAL B N 1
ATOM 7198 C CA . VAL B 1 273 ? 29.828 22.594 30.453 1 70.88 273 VAL B CA 1
ATOM 7199 C C . VAL B 1 273 ? 30.359 21.234 30.922 1 70.88 273 VAL B C 1
ATOM 7201 O O . VAL B 1 273 ? 30.406 20.969 32.125 1 70.88 273 VAL B O 1
ATOM 7204 N N . HIS B 1 274 ? 30.547 20.281 30.094 1 62.56 274 HIS B N 1
ATOM 7205 C CA . HIS B 1 274 ? 31.047 18.969 30.469 1 62.56 274 HIS B CA 1
ATOM 7206 C C . HIS B 1 274 ? 32.531 18.828 30.156 1 62.56 274 HIS B C 1
ATOM 7208 O O . HIS B 1 274 ? 32.938 19 29.016 1 62.56 274 HIS B O 1
ATOM 7214 N N . VAL B 1 275 ? 33.281 19.219 31.266 1 51.47 275 VAL B N 1
ATOM 7215 C CA . VAL B 1 275 ? 34.75 19.234 31.188 1 51.47 275 VAL B CA 1
ATOM 7216 C C . VAL B 1 275 ? 35.281 17.797 31.109 1 51.47 275 VAL B C 1
ATOM 7218 O O . VAL B 1 275 ? 36.469 17.578 31.125 1 51.47 275 VAL B O 1
ATOM 7221 N N . GLU B 1 276 ? 34.469 16.797 31.297 1 45 276 GLU B N 1
ATOM 7222 C CA . GLU B 1 276 ? 35.25 15.578 31.453 1 45 276 GLU B CA 1
ATOM 7223 C C . GLU B 1 276 ? 35.844 15.133 30.109 1 45 276 GLU B C 1
ATOM 7225 O O . GLU B 1 276 ? 35.156 15.133 29.094 1 45 276 GLU B O 1
ATOM 7230 N N . LYS B 1 277 ? 37.094 15.234 30.031 1 45.5 277 LYS B N 1
ATOM 7231 C CA . LYS B 1 277 ? 37.969 14.773 28.953 1 45.5 277 LYS B CA 1
ATOM 7232 C C . LYS B 1 277 ? 37.625 13.336 28.547 1 45.5 277 LYS B C 1
ATOM 7234 O O . LYS B 1 277 ? 38.156 12.383 29.094 1 45.5 277 LYS B O 1
ATOM 7239 N N . TYR B 1 278 ? 36.469 12.953 28.656 1 41.78 278 TYR B N 1
ATOM 7240 C CA . TYR B 1 278 ? 36.531 11.523 28.391 1 41.78 278 TYR B CA 1
ATOM 7241 C C . TYR B 1 278 ? 37.375 11.242 27.156 1 41.78 278 TYR B C 1
ATOM 7243 O O . TYR B 1 278 ? 37.625 12.133 26.344 1 41.78 278 TYR B O 1
ATOM 7251 N N . MET B 1 279 ? 37.344 9.781 26.906 1 39.69 279 MET B N 1
ATOM 7252 C CA . MET B 1 279 ? 38.125 8.742 26.25 1 39.69 279 MET B CA 1
ATOM 7253 C C . MET B 1 279 ? 38.344 9.062 24.781 1 39.69 279 MET B C 1
ATOM 7255 O O . MET B 1 279 ? 37.656 9.922 24.219 1 39.69 279 MET B O 1
ATOM 7259 N N . ASP B 1 280 ? 39 8.031 24.141 1 40.34 280 ASP B N 1
ATOM 7260 C CA . ASP B 1 280 ? 39.531 7.508 22.891 1 40.34 280 ASP B CA 1
ATOM 7261 C C . ASP B 1 280 ? 38.562 7.715 21.75 1 40.34 280 ASP B C 1
ATOM 7263 O O . ASP B 1 280 ? 37.406 7.25 21.812 1 40.34 280 ASP B O 1
ATOM 7267 N N . GLU B 1 281 ? 38.594 8.844 21.203 1 44.81 281 GLU B N 1
ATOM 7268 C CA . GLU B 1 281 ? 38 9.023 19.875 1 44.81 281 GLU B CA 1
ATOM 7269 C C . GLU B 1 281 ? 37.906 7.695 19.125 1 44.81 281 GLU B C 1
ATOM 7271 O O . GLU B 1 281 ? 38.938 7.039 18.891 1 44.81 281 GLU B O 1
ATOM 7276 N N . VAL B 1 282 ? 37 6.98 19.359 1 44.34 282 VAL B N 1
ATOM 7277 C CA . VAL B 1 282 ? 36.875 5.809 18.5 1 44.34 282 VAL B CA 1
ATOM 7278 C C . VAL B 1 282 ? 36.906 6.23 17.031 1 44.34 282 VAL B C 1
ATOM 7280 O O . VAL B 1 282 ? 36.125 7.086 16.609 1 44.34 282 VAL B O 1
ATOM 7283 N N . GLU B 1 283 ? 38.031 6.262 16.391 1 46.69 283 GLU B N 1
ATOM 7284 C CA . GLU B 1 283 ? 38.344 6.438 14.984 1 46.69 283 GLU B CA 1
ATOM 7285 C C . GLU B 1 283 ? 37.125 6.223 14.102 1 46.69 283 GLU B C 1
ATOM 7287 O O . GLU B 1 283 ? 37 6.848 13.047 1 46.69 283 GLU B O 1
ATOM 7292 N N . SER B 1 284 ? 36.312 5.246 14.328 1 56.59 284 SER B N 1
ATOM 7293 C CA . SER B 1 284 ? 35.375 4.734 13.344 1 56.59 284 SER B CA 1
ATOM 7294 C C . SER B 1 284 ? 33.938 5.188 13.656 1 56.59 284 SER B C 1
ATOM 7296 O O . SER B 1 284 ? 32.969 4.598 13.164 1 56.59 284 SER B O 1
ATOM 7298 N N . SER B 1 285 ? 33.781 6.488 14.305 1 76.94 285 SER B N 1
ATOM 7299 C CA . SER B 1 285 ? 32.438 6.711 14.82 1 76.94 285 SER B CA 1
ATOM 7300 C C . SER B 1 285 ? 31.594 7.523 13.828 1 76.94 285 SER B C 1
ATOM 7302 O O . SER B 1 285 ? 32.125 8.391 13.133 1 76.94 285 SER B O 1
ATOM 7304 N N . LYS B 1 286 ? 30.312 7.254 13.617 1 92.94 286 LYS B N 1
ATOM 7305 C CA . LYS B 1 286 ? 29.375 7.82 12.648 1 92.94 286 LYS B CA 1
ATOM 7306 C C . LYS B 1 286 ? 28.578 8.977 13.258 1 92.94 286 LYS B C 1
ATOM 7308 O O . LYS B 1 286 ? 28.359 9.008 14.469 1 92.94 286 LYS B O 1
ATOM 7313 N N . ILE B 1 287 ? 28.391 10.016 12.492 1 97.06 287 ILE B N 1
ATOM 7314 C CA . ILE B 1 287 ? 27.484 11.117 12.836 1 97.06 287 ILE B CA 1
ATOM 7315 C C . ILE B 1 287 ? 26.125 10.883 12.211 1 97.06 287 ILE B C 1
ATOM 7317 O O . ILE B 1 287 ? 26 10.789 10.984 1 97.06 287 ILE B O 1
ATOM 7321 N N . TRP B 1 288 ? 25.125 10.797 13.086 1 97.69 288 TRP B N 1
ATOM 7322 C CA . TRP B 1 288 ? 23.766 10.492 12.664 1 97.69 288 TRP B CA 1
ATOM 7323 C C . TRP B 1 288 ? 23.062 11.734 12.125 1 97.69 288 TRP B C 1
ATOM 7325 O O . TRP B 1 288 ? 23.094 12.797 12.75 1 97.69 288 TRP B O 1
ATOM 7335 N N . ILE B 1 289 ? 22.531 11.656 10.898 1 97.75 289 ILE B N 1
ATOM 7336 C CA . ILE B 1 289 ? 21.641 12.68 10.367 1 97.75 289 ILE B CA 1
ATOM 7337 C C . ILE B 1 289 ? 20.391 12.016 9.773 1 97.75 289 ILE B C 1
ATOM 7339 O O . ILE B 1 289 ? 20.453 10.867 9.328 1 97.75 289 ILE B O 1
ATOM 7343 N N . ASP B 1 290 ? 19.297 12.664 9.844 1 96.5 290 ASP B N 1
ATOM 7344 C CA . ASP B 1 290 ? 18.125 12.297 9.07 1 96.5 290 ASP B CA 1
ATOM 7345 C C . ASP B 1 290 ? 18.125 12.984 7.707 1 96.5 290 ASP B C 1
ATOM 7347 O O . ASP B 1 290 ? 17.906 14.195 7.617 1 96.5 290 ASP B O 1
ATOM 7351 N N . SER B 1 291 ? 18.266 12.219 6.688 1 95.81 291 SER B N 1
ATOM 7352 C CA . SER B 1 291 ? 18.469 12.789 5.359 1 95.81 291 SER B CA 1
ATOM 7353 C C . SER B 1 291 ? 17.219 13.516 4.879 1 95.81 291 SER B C 1
ATOM 7355 O O . SER B 1 291 ? 17.281 14.352 3.971 1 95.81 291 SER B O 1
ATOM 7357 N N . GLY B 1 292 ? 16.078 13.281 5.469 1 94.06 292 GLY B N 1
ATOM 7358 C CA . GLY B 1 292 ? 14.836 13.945 5.098 1 94.06 292 GLY B CA 1
ATOM 7359 C C . GLY B 1 292 ? 14.711 15.336 5.691 1 94.06 292 GLY B C 1
ATOM 7360 O O . GLY B 1 292 ? 14.055 16.203 5.113 1 94.06 292 GLY B O 1
ATOM 7361 N N . SER B 1 293 ? 15.352 15.516 6.797 1 95.56 293 SER B N 1
ATOM 7362 C CA . SER B 1 293 ? 15.203 16.797 7.473 1 95.56 293 SER B CA 1
ATOM 7363 C C . SER B 1 293 ? 16.5 17.594 7.465 1 95.56 293 SER B C 1
ATOM 7365 O O . SER B 1 293 ? 16.5 18.812 7.488 1 95.56 293 SER B O 1
ATOM 7367 N N . CYS B 1 294 ? 17.625 16.922 7.371 1 97.75 294 CYS B N 1
ATOM 7368 C CA . CYS B 1 294 ? 18.906 17.594 7.418 1 97.75 294 CYS B CA 1
ATOM 7369 C C . CYS B 1 294 ? 19.172 18.359 6.129 1 97.75 294 CYS B C 1
ATOM 7371 O O . CYS B 1 294 ? 19.047 17.812 5.035 1 97.75 294 CYS B O 1
ATOM 7373 N N . CYS B 1 295 ? 19.469 19.609 6.258 1 97.88 295 CYS B N 1
ATOM 7374 C CA . CYS B 1 295 ? 19.734 20.422 5.078 1 97.88 295 CYS B CA 1
ATOM 7375 C C . CYS B 1 295 ? 21.094 20.094 4.488 1 97.88 295 CYS B C 1
ATOM 7377 O O . CYS B 1 295 ? 22.016 19.688 5.215 1 97.88 295 CYS B O 1
ATOM 7379 N N . LEU B 1 296 ? 21.266 20.297 3.275 1 97.56 296 LEU B N 1
ATOM 7380 C CA . LEU B 1 296 ? 22.469 19.984 2.537 1 97.56 296 LEU B CA 1
ATOM 7381 C C . LEU B 1 296 ? 23.656 20.797 3.062 1 97.56 296 LEU B C 1
ATOM 7383 O O . LEU B 1 296 ? 24.797 20.312 3.078 1 97.56 296 LEU B O 1
ATOM 7387 N N . ALA B 1 297 ? 23.453 22.016 3.516 1 97.62 297 ALA B N 1
ATOM 7388 C CA . ALA B 1 297 ? 24.5 22.906 4.008 1 97.62 297 ALA B CA 1
ATOM 7389 C C . ALA B 1 297 ? 25.25 22.281 5.18 1 97.62 297 ALA B C 1
ATOM 7391 O O . ALA B 1 297 ? 26.484 22.344 5.242 1 97.62 297 ALA B O 1
ATOM 7392 N N . LEU B 1 298 ? 24.531 21.703 6.094 1 97.88 298 LEU B N 1
ATOM 7393 C CA . LEU B 1 298 ? 25.156 21.078 7.254 1 97.88 298 LEU B CA 1
ATOM 7394 C C . LEU B 1 298 ? 25.812 19.75 6.875 1 97.88 298 LEU B C 1
ATOM 7396 O O . LEU B 1 298 ? 26.906 19.438 7.352 1 97.88 298 LEU B O 1
ATOM 7400 N N . TYR B 1 299 ? 25.125 19 6.121 1 97.19 299 TYR B N 1
ATOM 7401 C CA . TYR B 1 299 ? 25.656 17.734 5.648 1 97.19 299 TYR B CA 1
ATOM 7402 C C . TYR B 1 299 ? 27 17.922 4.961 1 97.19 299 TYR B C 1
ATOM 7404 O O . TYR B 1 299 ? 27.906 17.109 5.105 1 97.19 299 TYR B O 1
ATOM 7412 N N . SER B 1 300 ? 27.125 19 4.152 1 96.12 300 SER B N 1
ATOM 7413 C CA . SER B 1 300 ? 28.328 19.281 3.363 1 96.12 300 SER B CA 1
ATOM 7414 C C . SER B 1 300 ? 29.531 19.531 4.262 1 96.12 300 SER B C 1
ATOM 7416 O O . SER B 1 300 ? 30.672 19.484 3.795 1 96.12 300 SER B O 1
ATOM 7418 N N . LYS B 1 301 ? 29.328 19.781 5.492 1 96.06 301 LYS B N 1
ATOM 7419 C CA . LYS B 1 301 ? 30.406 20.016 6.434 1 96.06 301 LYS B CA 1
ATOM 7420 C C . LYS B 1 301 ? 30.953 18.703 6.992 1 96.06 301 LYS B C 1
ATOM 7422 O O . LYS B 1 301 ? 32 18.672 7.629 1 96.06 301 LYS B O 1
ATOM 7427 N N . LEU B 1 302 ? 30.234 17.641 6.73 1 95.69 302 LEU B N 1
ATOM 7428 C CA . LEU B 1 302 ? 30.609 16.328 7.258 1 95.69 302 LEU B CA 1
ATOM 7429 C C . LEU B 1 302 ? 31.375 15.523 6.215 1 95.69 302 LEU B C 1
ATOM 7431 O O . LEU B 1 302 ? 31.312 15.82 5.023 1 95.69 302 LEU B O 1
ATOM 7435 N N . SER B 1 303 ? 32.094 14.523 6.652 1 89.75 303 SER B N 1
ATOM 7436 C CA . SER B 1 303 ? 32.688 13.562 5.734 1 89.75 303 SER B CA 1
ATOM 7437 C C . SER B 1 303 ? 31.734 12.445 5.371 1 89.75 303 SER B C 1
ATOM 7439 O O . SER B 1 303 ? 31.125 11.836 6.25 1 89.75 303 SER B O 1
ATOM 7441 N N . PRO B 1 304 ? 31.578 12.219 4.086 1 84.06 304 PRO B N 1
ATOM 7442 C CA . PRO B 1 304 ? 30.609 11.219 3.65 1 84.06 304 PRO B CA 1
ATOM 7443 C C . PRO B 1 304 ? 30.812 9.859 4.316 1 84.06 304 PRO B C 1
ATOM 7445 O O . PRO B 1 304 ? 29.844 9.148 4.578 1 84.06 304 PRO B O 1
ATOM 7448 N N . HIS B 1 305 ? 32 9.523 4.637 1 85.12 305 HIS B N 1
ATOM 7449 C CA . HIS B 1 305 ? 32.312 8.203 5.184 1 85.12 305 HIS B CA 1
ATOM 7450 C C . HIS B 1 305 ? 31.953 8.125 6.664 1 85.12 305 HIS B C 1
ATOM 7452 O O . HIS B 1 305 ? 31.859 7.035 7.23 1 85.12 305 HIS B O 1
ATOM 7458 N N . GLN B 1 306 ? 31.719 9.273 7.27 1 90.25 306 GLN B N 1
ATOM 7459 C CA . GLN B 1 306 ? 31.438 9.281 8.703 1 90.25 306 GLN B CA 1
ATOM 7460 C C . GLN B 1 306 ? 29.953 9.516 8.977 1 90.25 306 GLN B C 1
ATOM 7462 O O . GLN B 1 306 ? 29.547 9.672 10.125 1 90.25 306 GLN B O 1
ATOM 7467 N N . VAL B 1 307 ? 29.141 9.531 7.988 1 95 307 VAL B N 1
ATOM 7468 C CA . VAL B 1 307 ? 27.75 9.891 8.156 1 95 307 VAL B CA 1
ATOM 7469 C C . VAL B 1 307 ? 26.891 8.625 8.227 1 95 307 VAL B C 1
ATOM 7471 O O . VAL B 1 307 ? 27.094 7.691 7.445 1 95 307 VAL B O 1
ATOM 7474 N N . LEU B 1 308 ? 26.062 8.523 9.211 1 94.81 308 LEU B N 1
ATOM 7475 C CA . LEU B 1 308 ? 24.984 7.539 9.297 1 94.81 308 LEU B CA 1
ATOM 7476 C C . LEU B 1 308 ? 23.656 8.164 8.922 1 94.81 308 LEU B C 1
ATOM 7478 O O . LEU B 1 308 ? 23.172 9.07 9.609 1 94.81 308 LEU B O 1
ATOM 7482 N N . THR B 1 309 ? 23.109 7.746 7.82 1 94.62 309 THR B N 1
ATOM 7483 C CA . THR B 1 309 ? 21.844 8.305 7.352 1 94.62 309 THR B CA 1
ATOM 7484 C C . THR B 1 309 ? 20.688 7.371 7.695 1 94.62 309 THR B C 1
ATOM 7486 O O . THR B 1 309 ? 20.438 6.383 6.996 1 94.62 309 THR B O 1
ATOM 7489 N N . LEU B 1 310 ? 19.984 7.621 8.75 1 93.25 310 LEU B N 1
ATOM 7490 C CA . LEU B 1 310 ? 18.797 6.914 9.203 1 93.25 310 LEU B CA 1
ATOM 7491 C C . LEU B 1 310 ? 17.719 7.898 9.656 1 93.25 310 LEU B C 1
ATOM 7493 O O . LEU B 1 310 ? 18 9.086 9.844 1 93.25 310 LEU B O 1
ATOM 7497 N N . GLN B 1 311 ? 16.516 7.441 9.742 1 93.69 311 GLN B N 1
ATOM 7498 C CA . GLN B 1 311 ? 15.469 8.25 10.344 1 93.69 311 GLN B CA 1
ATOM 7499 C C . GLN B 1 311 ? 15.867 8.703 11.75 1 93.69 311 GLN B C 1
ATOM 7501 O O . GLN B 1 311 ? 16.469 7.938 12.508 1 93.69 311 GLN B O 1
ATOM 7506 N N . SER B 1 312 ? 15.469 9.883 12.031 1 96.44 312 SER B N 1
ATOM 7507 C CA . SER B 1 312 ? 15.773 10.414 13.359 1 96.44 312 SER B CA 1
ATOM 7508 C C . SER B 1 312 ? 15.281 9.477 14.453 1 96.44 312 SER B C 1
ATOM 7510 O O . SER B 1 312 ? 14.148 8.992 14.414 1 96.44 312 SER B O 1
ATOM 7512 N N . PRO B 1 313 ? 16.109 9.172 15.414 1 96.88 313 PRO B N 1
ATOM 7513 C CA . PRO B 1 313 ? 15.703 8.312 16.531 1 96.88 313 PRO B CA 1
ATOM 7514 C C . PRO B 1 313 ? 14.688 8.984 17.453 1 96.88 313 PRO B C 1
ATOM 7516 O O . PRO B 1 313 ? 14.164 8.344 18.375 1 96.88 313 PRO B O 1
ATOM 7519 N N . ILE B 1 314 ? 14.367 10.25 17.188 1 97.81 314 ILE B N 1
ATOM 7520 C CA . ILE B 1 314 ? 13.43 11.008 18 1 97.81 314 ILE B CA 1
ATOM 7521 C C . ILE B 1 314 ? 12.023 10.883 17.422 1 97.81 314 ILE B C 1
ATOM 7523 O O . ILE B 1 314 ? 11.031 11.023 18.141 1 97.81 314 ILE B O 1
ATOM 7527 N N . ALA B 1 315 ? 11.945 10.562 16.141 1 95.88 315 ALA B N 1
ATOM 7528 C CA . ALA B 1 315 ? 10.68 10.586 15.414 1 95.88 315 ALA B CA 1
ATOM 7529 C C . ALA B 1 315 ? 9.672 9.625 16.047 1 95.88 315 ALA B C 1
ATOM 7531 O O . ALA B 1 315 ? 8.523 10 16.297 1 95.88 315 ALA B O 1
ATOM 7532 N N . LEU B 1 316 ? 10.039 8.391 16.359 1 95.94 316 LEU B N 1
ATOM 7533 C CA . LEU B 1 316 ? 9.117 7.371 16.828 1 95.94 316 LEU B CA 1
ATOM 7534 C C . LEU B 1 316 ? 8.727 7.637 18.281 1 95.94 316 LEU B C 1
ATOM 7536 O O . LEU B 1 316 ? 7.539 7.617 18.625 1 95.94 316 LEU B O 1
ATOM 7540 N N . PRO B 1 317 ? 9.719 7.891 19.172 1 97.44 317 PRO B N 1
ATOM 7541 C CA . PRO B 1 317 ? 9.328 8.18 20.547 1 97.44 317 PRO B CA 1
ATOM 7542 C C . PRO B 1 317 ? 8.398 9.391 20.656 1 97.44 317 PRO B C 1
ATOM 7544 O O . PRO B 1 317 ? 7.527 9.43 21.531 1 97.44 317 PRO B O 1
ATOM 7547 N N . LYS B 1 318 ? 8.617 10.359 19.781 1 97.75 318 LYS B N 1
ATOM 7548 C CA . LYS B 1 318 ? 7.754 11.531 19.75 1 97.75 318 LYS B CA 1
ATOM 7549 C C . LYS B 1 318 ? 6.348 11.172 19.281 1 97.75 318 LYS B C 1
ATOM 7551 O O . LYS B 1 318 ? 5.359 11.695 19.812 1 97.75 318 LYS B O 1
ATOM 7556 N N . ALA B 1 319 ? 6.238 10.266 18.344 1 97.44 319 ALA B N 1
ATOM 7557 C CA . ALA B 1 319 ? 4.965 9.875 17.75 1 97.44 319 ALA B CA 1
ATOM 7558 C C . ALA B 1 319 ? 4.188 8.938 18.672 1 97.44 319 ALA B C 1
ATOM 7560 O O . ALA B 1 319 ? 2.955 8.922 18.656 1 97.44 319 ALA B O 1
ATOM 7561 N N . VAL B 1 320 ? 4.879 8.062 19.406 1 98.25 320 VAL B N 1
ATOM 7562 C CA . VAL B 1 320 ? 4.262 7.195 20.406 1 98.25 320 VAL B CA 1
ATOM 7563 C C . VAL B 1 320 ? 4.07 7.965 21.703 1 98.25 320 VAL B C 1
ATOM 7565 O O . VAL B 1 320 ? 4.996 8.062 22.516 1 98.25 320 VAL B O 1
ATOM 7568 N N . LYS B 1 321 ? 2.902 8.453 21.938 1 98.75 321 LYS B N 1
ATOM 7569 C CA . LYS B 1 321 ? 2.629 9.352 23.047 1 98.75 321 LYS B CA 1
ATOM 7570 C C . LYS B 1 321 ? 2.697 8.609 24.391 1 98.75 321 LYS B C 1
ATOM 7572 O O . LYS B 1 321 ? 2.273 7.453 24.484 1 98.75 321 LYS B O 1
ATOM 7577 N N . ASN B 1 322 ? 3.268 9.242 25.422 1 98.44 322 ASN B N 1
ATOM 7578 C CA . ASN B 1 322 ? 3.223 8.703 26.781 1 98.44 322 ASN B CA 1
ATOM 7579 C C . ASN B 1 322 ? 1.873 8.961 27.453 1 98.44 322 ASN B C 1
ATOM 7581 O O . ASN B 1 322 ? 1.044 9.703 26.906 1 98.44 322 ASN B O 1
ATOM 7585 N N . PRO B 1 323 ? 1.588 8.367 28.609 1 98.44 323 PRO B N 1
ATOM 7586 C CA . PRO B 1 323 ? 0.272 8.477 29.234 1 98.44 323 PRO B CA 1
ATOM 7587 C C . PRO B 1 323 ? -0.116 9.922 29.547 1 98.44 323 PRO B C 1
ATOM 7589 O O . PRO B 1 323 ? -1.283 10.297 29.406 1 98.44 323 PRO B O 1
ATOM 7592 N N . THR B 1 324 ? 0.826 10.758 29.922 1 98.75 324 THR B N 1
ATOM 7593 C CA . THR B 1 324 ? 0.555 12.156 30.219 1 98.75 324 THR B CA 1
ATOM 7594 C C . THR B 1 324 ? 0.104 12.906 28.969 1 98.75 324 THR B C 1
ATOM 7596 O O . THR B 1 324 ? -0.874 13.656 29.016 1 98.75 324 THR B O 1
ATOM 7599 N N . GLU B 1 325 ? 0.813 12.703 27.922 1 98.75 325 GLU B N 1
ATOM 7600 C CA . GLU B 1 325 ? 0.449 13.328 26.656 1 98.75 325 GLU B CA 1
ATOM 7601 C C . GLU B 1 325 ? -0.926 12.867 26.188 1 98.75 325 GLU B C 1
ATOM 7603 O O . GLU B 1 325 ? -1.723 13.672 25.688 1 98.75 325 GLU B O 1
ATOM 7608 N N . LEU B 1 326 ? -1.202 11.602 26.312 1 98.75 326 LEU B N 1
ATOM 7609 C CA . LEU B 1 326 ? -2.484 11.055 25.891 1 98.75 326 LEU B CA 1
ATOM 7610 C C . LEU B 1 326 ? -3.629 11.656 26.688 1 98.75 326 LEU B C 1
ATOM 7612 O O . LEU B 1 326 ? -4.664 12.031 26.125 1 98.75 326 LEU B O 1
ATOM 7616 N N . ASP B 1 327 ? -3.434 11.695 28 1 98.69 327 ASP B N 1
ATOM 7617 C CA . ASP B 1 327 ? -4.445 12.305 28.859 1 98.69 327 ASP B CA 1
ATOM 7618 C C . ASP B 1 327 ? -4.668 13.773 28.484 1 98.69 327 ASP B C 1
ATOM 7620 O O . ASP B 1 327 ? -5.809 14.234 28.438 1 98.69 327 ASP B O 1
ATOM 7624 N N . GLY B 1 328 ? -3.59 14.5 28.266 1 98.81 328 GLY B N 1
ATOM 7625 C CA . GLY B 1 328 ? -3.688 15.883 27.844 1 98.81 328 GLY B CA 1
ATOM 7626 C C . GLY B 1 328 ? -4.441 16.047 26.531 1 98.81 328 GLY B C 1
ATOM 7627 O O . GLY B 1 328 ? -5.301 16.922 26.422 1 98.81 328 GLY B O 1
ATOM 7628 N N . LEU B 1 329 ? -4.145 15.211 25.578 1 98.75 329 LEU B N 1
ATOM 7629 C CA . LEU B 1 329 ? -4.816 15.258 24.281 1 98.75 329 LEU B CA 1
ATOM 7630 C C . LEU B 1 329 ? -6.312 15.016 24.438 1 98.75 329 LEU B C 1
ATOM 7632 O O . LEU B 1 329 ? -7.125 15.711 23.828 1 98.75 329 LEU B O 1
ATOM 7636 N N . ARG B 1 330 ? -6.699 14.016 25.234 1 98.75 330 ARG B N 1
ATOM 7637 C CA . ARG B 1 330 ? -8.109 13.742 25.484 1 98.75 330 ARG B CA 1
ATOM 7638 C C . ARG B 1 330 ? -8.805 14.953 26.094 1 98.75 330 ARG B C 1
ATOM 7640 O O . ARG B 1 330 ? -9.875 15.359 25.625 1 98.75 330 ARG B O 1
ATOM 7647 N N . LYS B 1 331 ? -8.195 15.57 27.062 1 98.75 331 LYS B N 1
ATOM 7648 C CA . LYS B 1 331 ? -8.773 16.734 27.734 1 98.75 331 LYS B CA 1
ATOM 7649 C C . LYS B 1 331 ? -8.867 17.922 26.781 1 98.75 331 LYS B C 1
ATOM 7651 O O . LYS B 1 331 ? -9.867 18.656 26.797 1 98.75 331 LYS B O 1
ATOM 7656 N N . ALA B 1 332 ? -7.793 18.109 26.031 1 98.81 332 ALA B N 1
ATOM 7657 C CA . ALA B 1 332 ? -7.789 19.203 25.062 1 98.81 332 ALA B CA 1
ATOM 7658 C C . ALA B 1 332 ? -8.938 19.062 24.078 1 98.81 332 ALA B C 1
ATOM 7660 O O . ALA B 1 332 ? -9.586 20.047 23.719 1 98.81 332 ALA B O 1
ATOM 7661 N N . HIS B 1 333 ? -9.211 17.844 23.641 1 98.88 333 HIS B N 1
ATOM 7662 C CA . HIS B 1 333 ? -10.242 17.625 22.625 1 98.88 333 HIS B CA 1
ATOM 7663 C C . HIS B 1 333 ? -11.641 17.766 23.234 1 98.88 333 HIS B C 1
ATOM 7665 O O . HIS B 1 333 ? -12.586 18.109 22.531 1 98.88 333 HIS B O 1
ATOM 7671 N N . ILE B 1 334 ? -11.789 17.484 24.516 1 98.81 334 ILE B N 1
ATOM 7672 C CA . ILE B 1 334 ? -13.055 17.75 25.188 1 98.81 334 ILE B CA 1
ATOM 7673 C C . ILE B 1 334 ? -13.305 19.266 25.234 1 98.81 334 ILE B C 1
ATOM 7675 O O . ILE B 1 334 ? -14.391 19.719 24.875 1 98.81 334 ILE B O 1
ATOM 7679 N N . ARG B 1 335 ? -12.297 20.094 25.625 1 98.75 335 ARG B N 1
ATOM 7680 C CA . ARG B 1 335 ? -12.406 21.547 25.641 1 98.75 335 ARG B CA 1
ATOM 7681 C C . ARG B 1 335 ? -12.703 22.094 24.25 1 98.75 335 ARG B C 1
ATOM 7683 O O . ARG B 1 335 ? -13.562 22.969 24.078 1 98.75 335 ARG B O 1
ATOM 7690 N N . ASP B 1 336 ? -11.977 21.562 23.328 1 98.88 336 ASP B N 1
ATOM 7691 C CA . ASP B 1 336 ? -12.141 22 21.953 1 98.88 336 ASP B CA 1
ATOM 7692 C C . ASP B 1 336 ? -13.523 21.641 21.406 1 98.88 336 ASP B C 1
ATOM 7694 O O . ASP B 1 336 ? -14.133 22.422 20.672 1 98.88 336 ASP B O 1
ATOM 7698 N N . GLY B 1 337 ? -13.992 20.406 21.719 1 98.88 337 GLY B N 1
ATOM 7699 C CA . GLY B 1 337 ? -15.336 20.016 21.344 1 98.88 337 GLY B CA 1
ATOM 7700 C C . GLY B 1 337 ? -16.406 20.938 21.875 1 98.88 337 GLY B C 1
ATOM 7701 O O . GLY B 1 337 ? -17.344 21.281 21.156 1 98.88 337 GLY B O 1
ATOM 7702 N N . ALA B 1 338 ? -16.266 21.328 23.109 1 98.81 338 ALA B N 1
ATOM 7703 C CA . ALA B 1 338 ? -17.203 22.281 23.688 1 98.81 338 ALA B CA 1
ATOM 7704 C C . ALA B 1 338 ? -17.203 23.594 22.906 1 98.81 338 ALA B C 1
ATOM 7706 O O . ALA B 1 338 ? -18.281 24.156 22.641 1 98.81 338 ALA B O 1
ATOM 7707 N N . ALA B 1 339 ? -16.016 24.062 22.562 1 98.88 339 ALA B N 1
ATOM 7708 C CA . ALA B 1 339 ? -15.906 25.297 21.797 1 98.88 339 ALA B CA 1
ATOM 7709 C C . ALA B 1 339 ? -16.609 25.172 20.438 1 98.88 339 ALA B C 1
ATOM 7711 O O . ALA B 1 339 ? -17.297 26.094 20 1 98.88 339 ALA B O 1
ATOM 7712 N N . VAL B 1 340 ? -16.438 24.062 19.781 1 98.88 340 VAL B N 1
ATOM 7713 C CA . VAL B 1 340 ? -17.016 23.828 18.453 1 98.88 340 VAL B CA 1
ATOM 7714 C C . VAL B 1 340 ? -18.547 23.766 18.562 1 98.88 340 VAL B C 1
ATOM 7716 O O . VAL B 1 340 ? -19.25 24.312 17.719 1 98.88 340 VAL B O 1
ATOM 7719 N N . VAL B 1 341 ? -19.078 23.094 19.594 1 98.81 341 VAL B N 1
ATOM 7720 C CA . VAL B 1 341 ? -20.516 23 19.797 1 98.81 341 VAL B CA 1
ATOM 7721 C C . VAL B 1 341 ? -21.094 24.375 20.094 1 98.81 341 VAL B C 1
ATOM 7723 O O . VAL B 1 341 ? -22.141 24.75 19.578 1 98.81 341 VAL B O 1
ATOM 7726 N N . GLN B 1 342 ? -20.438 25.172 20.969 1 98.81 342 GLN B N 1
ATOM 7727 C CA . GLN B 1 342 ? -20.844 26.547 21.234 1 98.81 342 GLN B CA 1
ATOM 7728 C C . GLN B 1 342 ? -20.891 27.375 19.953 1 98.81 342 GLN B C 1
ATOM 7730 O O . GLN B 1 342 ? -21.844 28.125 19.734 1 98.81 342 GLN B O 1
ATOM 7735 N N . TYR B 1 343 ? -19.953 27.234 19.188 1 98.69 343 TYR B N 1
ATOM 7736 C CA . TYR B 1 343 ? -19.844 27.938 17.922 1 98.69 343 TYR B CA 1
ATOM 7737 C C . TYR B 1 343 ? -21 27.562 16.984 1 98.69 343 TYR B C 1
ATOM 7739 O O . TYR B 1 343 ? -21.656 28.422 16.422 1 98.69 343 TYR B O 1
ATOM 7747 N N . LEU B 1 344 ? -21.203 26.203 16.781 1 98.69 344 LEU B N 1
ATOM 7748 C CA . LEU B 1 344 ? -22.25 25.734 15.891 1 98.69 344 LEU B CA 1
ATOM 7749 C C . LEU B 1 344 ? -23.625 26.203 16.359 1 98.69 344 LEU B C 1
ATOM 7751 O O . LEU B 1 344 ? -24.469 26.562 15.547 1 98.69 344 LEU B O 1
ATOM 7755 N N . ALA B 1 345 ? -23.875 26.156 17.641 1 98.44 345 ALA B N 1
ATOM 7756 C CA . ALA B 1 345 ? -25.125 26.656 18.219 1 98.44 345 ALA B CA 1
ATOM 7757 C C . ALA B 1 345 ? -25.297 28.141 17.938 1 98.44 345 ALA B C 1
ATOM 7759 O O . ALA B 1 345 ? -26.359 28.594 17.516 1 98.44 345 ALA B O 1
ATOM 7760 N N . TRP B 1 346 ? -24.234 28.906 18.203 1 98.38 346 TRP B N 1
ATOM 7761 C CA . TRP B 1 346 ? -24.25 30.344 17.938 1 98.38 346 TRP B CA 1
ATOM 7762 C C . TRP B 1 346 ? -24.5 30.609 16.453 1 98.38 346 TRP B C 1
ATOM 7764 O O . TRP B 1 346 ? -25.328 31.453 16.109 1 98.38 346 TRP B O 1
ATOM 7774 N N . LEU B 1 347 ? -23.75 29.938 15.602 1 98 347 LEU B N 1
ATOM 7775 C CA . LEU B 1 347 ? -23.859 30.141 14.164 1 98 347 LEU B CA 1
ATOM 7776 C C . LEU B 1 347 ? -25.266 29.812 13.68 1 98 347 LEU B C 1
ATOM 7778 O O . LEU B 1 347 ? -25.812 30.5 12.812 1 98 347 LEU B O 1
ATOM 7782 N N . ASP B 1 348 ? -25.812 28.688 14.18 1 97.31 348 ASP B N 1
ATOM 7783 C CA . ASP B 1 348 ? -27.188 28.312 13.844 1 97.31 348 ASP B CA 1
ATOM 7784 C C . ASP B 1 348 ? -28.172 29.422 14.164 1 97.31 348 ASP B C 1
ATOM 7786 O O . ASP B 1 348 ? -29 29.781 13.336 1 97.31 348 ASP B O 1
ATOM 7790 N N . ASN B 1 349 ? -28.078 29.984 15.305 1 96 349 ASN B N 1
ATOM 7791 C CA . ASN B 1 349 ? -28.938 31.078 15.719 1 96 349 ASN B CA 1
ATOM 7792 C C . ASN B 1 349 ? -28.734 32.312 14.828 1 96 349 ASN B C 1
ATOM 7794 O O . ASN B 1 349 ? -29.703 32.938 14.43 1 96 349 ASN B O 1
ATOM 7798 N N . GLN B 1 350 ? -27.469 32.625 14.578 1 95.25 350 GLN B N 1
ATOM 7799 C CA . GLN B 1 350 ? -27.156 33.812 13.742 1 95.25 350 GLN B CA 1
ATOM 7800 C C . GLN B 1 350 ? -27.719 33.625 12.336 1 95.25 350 GLN B C 1
ATOM 7802 O O . GLN B 1 350 ? -28.25 34.562 11.75 1 95.25 350 GLN B O 1
ATOM 7807 N N . MET B 1 351 ? -27.609 32.438 11.805 1 94.81 351 MET B N 1
ATOM 7808 C CA . MET B 1 351 ? -28.094 32.188 10.453 1 94.81 351 MET B CA 1
ATOM 7809 C C . MET B 1 351 ? -29.609 32.312 10.383 1 94.81 351 MET B C 1
ATOM 7811 O O . MET B 1 351 ? -30.156 32.781 9.383 1 94.81 351 MET B O 1
ATOM 7815 N N . GLN B 1 352 ? -30.266 31.812 11.406 1 93.06 352 GLN B N 1
ATOM 7816 C CA . GLN B 1 352 ? -31.719 31.922 11.453 1 93.06 352 GLN B CA 1
ATOM 7817 C C . GLN B 1 352 ? -32.156 33.375 11.617 1 93.06 352 GLN B C 1
ATOM 7819 O O . GLN B 1 352 ? -33 33.875 10.867 1 93.06 352 GLN B O 1
ATOM 7824 N N . GLU B 1 353 ? -31.578 34.094 12.492 1 90.69 353 GLU B N 1
ATOM 7825 C CA . GLU B 1 353 ? -31.984 35.469 12.852 1 90.69 353 GLU B CA 1
ATOM 7826 C C . GLU B 1 353 ? -31.578 36.469 11.773 1 90.69 353 GLU B C 1
ATOM 7828 O O . GLU B 1 353 ? -32.344 37.344 11.43 1 90.69 353 GLU B O 1
ATOM 7833 N N . ASN B 1 354 ? -30.375 36.25 11.266 1 88 354 ASN B N 1
ATOM 7834 C CA . ASN B 1 354 ? -29.828 37.281 10.375 1 88 354 ASN B CA 1
ATOM 7835 C C . ASN B 1 354 ? -30.109 36.938 8.906 1 88 354 ASN B C 1
ATOM 7837 O O . ASN B 1 354 ? -30.203 37.844 8.07 1 88 354 ASN B O 1
ATOM 7841 N N . TYR B 1 355 ? -30.281 35.688 8.594 1 88.56 355 TYR B N 1
ATOM 7842 C CA . TYR B 1 355 ? -30.406 35.312 7.191 1 88.56 355 TYR B CA 1
ATOM 7843 C C . TYR B 1 355 ? -31.719 34.594 6.922 1 88.56 355 TYR B C 1
ATOM 7845 O O . TYR B 1 355 ? -31.969 34.125 5.805 1 88.56 355 TYR B O 1
ATOM 7853 N N . GLY B 1 356 ? -32.531 34.469 7.906 1 87.69 356 GLY B N 1
ATOM 7854 C CA . GLY B 1 356 ? -33.812 33.812 7.738 1 87.69 356 GLY B CA 1
ATOM 7855 C C . GLY B 1 356 ? -33.719 32.344 7.352 1 87.69 356 GLY B C 1
ATOM 7856 O O . GLY B 1 356 ? -34.625 31.812 6.715 1 87.69 356 GLY B O 1
ATOM 7857 N N . ALA B 1 357 ? -32.625 31.766 7.691 1 91.81 357 ALA B N 1
ATOM 7858 C CA . ALA B 1 357 ? -32.375 30.359 7.344 1 91.81 357 ALA B CA 1
ATOM 7859 C C . ALA B 1 357 ? -33.312 29.438 8.133 1 91.81 357 ALA B C 1
ATOM 7861 O O . ALA B 1 357 ? -33.75 29.797 9.219 1 91.81 357 ALA B O 1
ATOM 7862 N N . SER B 1 358 ? -33.562 28.25 7.582 1 92.25 358 SER B N 1
ATOM 7863 C CA . SER B 1 358 ? -34.312 27.234 8.32 1 92.25 358 SER B CA 1
ATOM 7864 C C . SER B 1 358 ? -33.5 26.688 9.484 1 92.25 358 SER B C 1
ATOM 7866 O O . SER B 1 358 ? -34.062 26.203 10.469 1 92.25 358 SER B O 1
ATOM 7868 N N . GLY B 1 359 ? -32.188 26.734 9.289 1 93.69 359 GLY B N 1
ATOM 7869 C CA . GLY B 1 359 ? -31.328 26.438 10.43 1 93.69 359 GLY B CA 1
ATOM 7870 C C . GLY B 1 359 ? -30.656 25.094 10.328 1 93.69 359 GLY B C 1
ATOM 7871 O O . GLY B 1 359 ? -30.672 24.453 9.266 1 93.69 359 GLY B O 1
ATOM 7872 N N . TYR B 1 360 ? -29.953 24.656 11.414 1 96.56 360 TYR B N 1
ATOM 7873 C CA . TYR B 1 360 ? -29.094 23.484 11.523 1 96.56 360 TYR B CA 1
ATOM 7874 C C . TYR B 1 360 ? -29.906 22.203 11.391 1 96.56 360 TYR B C 1
ATOM 7876 O O . TYR B 1 360 ? -29.422 21.188 10.883 1 96.56 360 TYR B O 1
ATOM 7884 N N . PHE B 1 361 ? -31.25 22.203 11.641 1 96.38 361 PHE B N 1
ATOM 7885 C CA . PHE B 1 361 ? -32 20.984 11.844 1 96.38 361 PHE B CA 1
ATOM 7886 C C . PHE B 1 361 ? -33.031 20.797 10.75 1 96.38 361 PHE B C 1
ATOM 7888 O O . PHE B 1 361 ? -33.375 19.672 10.383 1 96.38 361 PHE B O 1
ATOM 7895 N N . SER B 1 362 ? -33.531 21.906 10.211 1 92.75 362 SER B N 1
ATOM 7896 C CA . SER B 1 362 ? -34.688 21.859 9.336 1 92.75 362 SER B CA 1
ATOM 7897 C C . SER B 1 362 ? -34.281 21.906 7.867 1 92.75 362 SER B C 1
ATOM 7899 O O . SER B 1 362 ? -33.281 22.547 7.52 1 92.75 362 SER B O 1
ATOM 7901 N N . GLU B 1 363 ? -35.031 21.281 7.023 1 89.44 363 GLU B N 1
ATOM 7902 C CA . GLU B 1 363 ? -34.781 21.297 5.586 1 89.44 363 GLU B CA 1
ATOM 7903 C C . GLU B 1 363 ? -35.812 22.156 4.863 1 89.44 363 GLU B C 1
ATOM 7905 O O . GLU B 1 363 ? -35.969 22.062 3.643 1 89.44 363 GLU B O 1
ATOM 7910 N N . ILE B 1 364 ? -36.5 22.875 5.578 1 83.5 364 ILE B N 1
ATOM 7911 C CA . ILE B 1 364 ? -37.5 23.75 4.973 1 83.5 364 ILE B CA 1
ATOM 7912 C C . ILE B 1 364 ? -36.812 24.922 4.289 1 83.5 364 ILE B C 1
ATOM 7914 O O . ILE B 1 364 ? -35.875 25.484 4.824 1 83.5 364 ILE B O 1
ATOM 7918 N N . LYS B 1 365 ? -37.156 25.141 2.975 1 69.44 365 LYS B N 1
ATOM 7919 C CA . LYS B 1 365 ? -36.562 26.297 2.295 1 69.44 365 LYS B CA 1
ATOM 7920 C C . LYS B 1 365 ? -36.938 27.594 2.99 1 69.44 365 LYS B C 1
ATOM 7922 O O . LYS B 1 365 ? -38.125 27.828 3.273 1 69.44 365 LYS B O 1
ATOM 7927 N N . GLY B 1 366 ? -36.062 28.172 3.762 1 60.22 366 GLY B N 1
ATOM 7928 C CA . GLY B 1 366 ? -36.344 29.406 4.48 1 60.22 366 GLY B CA 1
ATOM 7929 C C . GLY B 1 366 ? -36.25 30.641 3.609 1 60.22 366 GLY B C 1
ATOM 7930 O O . GLY B 1 366 ? -35.406 30.688 2.695 1 60.22 366 GLY B O 1
ATOM 7931 N N . SER B 1 367 ? -37.188 31.422 3.246 1 57.34 367 SER B N 1
ATOM 7932 C CA . SER B 1 367 ? -37.188 32.5 2.264 1 57.34 367 SER B CA 1
ATOM 7933 C C . SER B 1 367 ? -36.906 33.844 2.916 1 57.34 367 SER B C 1
ATOM 7935 O O . SER B 1 367 ? -36.781 34.844 2.229 1 57.34 367 SER B O 1
ATOM 7937 N N . HIS B 1 368 ? -37 34.219 4.219 1 59.03 368 HIS B N 1
ATOM 7938 C CA . HIS B 1 368 ? -37.094 35.656 4.328 1 59.03 368 HIS B CA 1
ATOM 7939 C C . HIS B 1 368 ? -35.812 36.281 4.914 1 59.03 368 HIS B C 1
ATOM 7941 O O . HIS B 1 368 ? -35.594 36.219 6.129 1 59.03 368 HIS B O 1
ATOM 7947 N N . LYS B 1 369 ? -34.781 36.562 4.035 1 61.06 369 LYS B N 1
ATOM 7948 C CA . LYS B 1 369 ? -33.625 37.281 4.484 1 61.06 369 LYS B CA 1
ATOM 7949 C C . LYS B 1 369 ? -34 38.656 5.07 1 61.06 369 LYS B C 1
ATOM 7951 O O . LYS B 1 369 ? -34.812 39.375 4.496 1 61.06 369 LYS B O 1
ATOM 7956 N N . ASN B 1 370 ? -33.625 38.781 6.355 1 60.34 370 ASN B N 1
ATOM 7957 C CA . ASN B 1 370 ? -33.844 40.094 6.941 1 60.34 370 ASN B CA 1
ATOM 7958 C C . ASN B 1 370 ? -33.094 41.188 6.16 1 60.34 370 ASN B C 1
ATOM 7960 O O . ASN B 1 370 ? -31.891 41.094 5.969 1 60.34 370 ASN B O 1
ATOM 7964 N N . GLU B 1 371 ? -33.75 42 5.414 1 58.22 371 GLU B N 1
ATOM 7965 C CA . GLU B 1 371 ? -33.219 43.062 4.574 1 58.22 371 GLU B CA 1
ATOM 7966 C C . GLU B 1 371 ? -32.375 44.031 5.379 1 58.22 371 GLU B C 1
ATOM 7968 O O . GLU B 1 371 ? -31.547 44.75 4.812 1 58.22 371 GLU B O 1
ATOM 7973 N N . HIS B 1 372 ? -32.531 44.125 6.703 1 57.16 372 HIS B N 1
ATOM 7974 C CA . HIS B 1 372 ? -31.781 45.156 7.453 1 57.16 372 HIS B CA 1
ATOM 7975 C C . HIS B 1 372 ? -30.719 44.5 8.344 1 57.16 372 HIS B C 1
ATOM 7977 O O . HIS B 1 372 ? -30.797 44.625 9.57 1 57.16 372 HIS B O 1
ATOM 7983 N N . LEU B 1 373 ? -29.797 43.594 7.73 1 63.47 373 LEU B N 1
ATOM 7984 C CA . LEU B 1 373 ? -28.766 42.938 8.523 1 63.47 373 LEU B CA 1
ATOM 7985 C C . LEU B 1 373 ? -27.688 43.938 8.961 1 63.47 373 LEU B C 1
ATOM 7987 O O . LEU B 1 373 ? -27.109 44.625 8.133 1 63.47 373 LEU B O 1
ATOM 7991 N N . ALA B 1 374 ? -27.672 44.375 10.305 1 59.5 374 ALA B N 1
ATOM 7992 C CA . ALA B 1 374 ? -26.672 45.312 10.844 1 59.5 374 ALA B CA 1
ATOM 7993 C C . ALA B 1 374 ? -25.266 44.781 10.617 1 59.5 374 ALA B C 1
ATOM 7995 O O . ALA B 1 374 ? -24.359 45.562 10.25 1 59.5 374 ALA B O 1
ATOM 7996 N N . THR B 1 375 ? -24.875 43.406 10.742 1 77.81 375 THR B N 1
ATOM 7997 C CA . THR B 1 375 ? -23.531 42.875 10.547 1 77.81 375 THR B CA 1
ATOM 7998 C C . THR B 1 375 ? -23.562 41.594 9.711 1 77.81 375 THR B C 1
ATOM 8000 O O . THR B 1 375 ? -24.281 40.656 10.039 1 77.81 375 THR B O 1
ATOM 8003 N N . LYS B 1 376 ? -22.859 41.688 8.648 1 89.5 376 LYS B N 1
ATOM 8004 C CA . LYS B 1 376 ? -22.766 40.531 7.754 1 89.5 376 LYS B CA 1
ATOM 8005 C C . LYS B 1 376 ? -21.797 39.5 8.305 1 89.5 376 LYS B C 1
ATOM 8007 O O . LYS B 1 376 ? -20.75 39.844 8.844 1 89.5 376 LYS B O 1
ATOM 8012 N N . LEU B 1 377 ? -22.25 38.281 8.344 1 95 377 LEU B N 1
ATOM 8013 C CA . LEU B 1 377 ? -21.375 37.156 8.688 1 95 377 LEU B CA 1
ATOM 8014 C C . LEU B 1 377 ? -20.578 36.688 7.469 1 95 377 LEU B C 1
ATOM 8016 O O . LEU B 1 377 ? -21.156 36.469 6.406 1 95 377 LEU B O 1
ATOM 8020 N N . THR B 1 378 ? -19.281 36.656 7.602 1 97.12 378 THR B N 1
ATOM 8021 C CA . THR B 1 378 ? -18.406 36.188 6.527 1 97.12 378 THR B CA 1
ATOM 8022 C C . THR B 1 378 ? -17.578 35 6.965 1 97.12 378 THR B C 1
ATOM 8024 O O . THR B 1 378 ? -17.562 34.656 8.148 1 97.12 378 THR B O 1
ATOM 8027 N N . GLU B 1 379 ? -16.938 34.344 5.969 1 98.38 379 GLU B N 1
ATOM 8028 C CA . GLU B 1 379 ? -16.031 33.219 6.262 1 98.38 379 GLU B CA 1
ATOM 8029 C C . GLU B 1 379 ? -15.008 33.625 7.324 1 98.38 379 GLU B C 1
ATOM 8031 O O . GLU B 1 379 ? -14.656 32.812 8.18 1 98.38 379 GLU B O 1
ATOM 8036 N N . VAL B 1 380 ? -14.547 34.844 7.324 1 98 380 VAL B N 1
ATOM 8037 C CA . VAL B 1 380 ? -13.539 35.344 8.266 1 98 380 VAL B CA 1
ATOM 8038 C C . VAL B 1 380 ? -14.188 35.594 9.625 1 98 380 VAL B C 1
ATOM 8040 O O . VAL B 1 380 ? -13.688 35.125 10.656 1 98 380 VAL B O 1
ATOM 8043 N N . SER B 1 381 ? -15.305 36.344 9.625 1 97.44 381 SER B N 1
ATOM 8044 C CA . SER B 1 381 ? -15.914 36.75 10.891 1 97.44 381 SER B CA 1
ATOM 8045 C C . SER B 1 381 ? -16.375 35.531 11.672 1 97.44 381 SER B C 1
ATOM 8047 O O . SER B 1 381 ? -16.281 35.5 12.906 1 97.44 381 SER B O 1
ATOM 8049 N N . VAL B 1 382 ? -16.938 34.5 11.031 1 98.06 382 VAL B N 1
ATOM 8050 C CA . VAL B 1 382 ? -17.422 33.344 11.75 1 98.06 382 VAL B CA 1
ATOM 8051 C C . VAL B 1 382 ? -16.234 32.5 12.242 1 98.06 382 VAL B C 1
ATOM 8053 O O . VAL B 1 382 ? -16.312 31.891 13.305 1 98.06 382 VAL B O 1
ATOM 8056 N N . SER B 1 383 ? -15.141 32.406 11.445 1 98.06 383 SER B N 1
ATOM 8057 C CA . SER B 1 383 ? -13.938 31.734 11.914 1 98.06 383 SER B CA 1
ATOM 8058 C C . SER B 1 383 ? -13.359 32.406 13.156 1 98.06 383 SER B C 1
ATOM 8060 O O . SER B 1 383 ? -12.891 31.734 14.07 1 98.06 383 SER B O 1
ATOM 8062 N N . ASP B 1 384 ? -13.398 33.75 13.156 1 98.06 384 ASP B N 1
ATOM 8063 C CA . ASP B 1 384 ? -12.938 34.5 14.32 1 98.06 384 ASP B CA 1
ATOM 8064 C C . ASP B 1 384 ? -13.789 34.156 15.547 1 98.06 384 ASP B C 1
ATOM 8066 O O . ASP B 1 384 ? -13.266 34.094 16.672 1 98.06 384 ASP B O 1
ATOM 8070 N N . LYS B 1 385 ? -15.078 34.094 15.328 1 98.44 385 LYS B N 1
ATOM 8071 C CA . LYS B 1 385 ? -15.984 33.75 16.422 1 98.44 385 LYS B CA 1
ATOM 8072 C C . LYS B 1 385 ? -15.617 32.406 17.047 1 98.44 385 LYS B C 1
ATOM 8074 O O . LYS B 1 385 ? -15.617 32.25 18.266 1 98.44 385 LYS B O 1
ATOM 8079 N N . LEU B 1 386 ? -15.344 31.406 16.234 1 98.75 386 LEU B N 1
ATOM 8080 C CA . LEU B 1 386 ? -14.93 30.094 16.719 1 98.75 386 LEU B CA 1
ATOM 8081 C C . LEU B 1 386 ? -13.648 30.203 17.547 1 98.75 386 LEU B C 1
ATOM 8083 O O . LEU B 1 386 ? -13.523 29.594 18.609 1 98.75 386 LEU B O 1
ATOM 8087 N N . GLU B 1 387 ? -12.641 30.938 17.031 1 98.69 387 GLU B N 1
ATOM 8088 C CA . GLU B 1 387 ? -11.414 31.156 17.797 1 98.69 387 GLU B CA 1
ATOM 8089 C C . GLU B 1 387 ? -11.719 31.812 19.141 1 98.69 387 GLU B C 1
ATOM 8091 O O . GLU B 1 387 ? -11.062 31.516 20.141 1 98.69 387 GLU B O 1
ATOM 8096 N N . GLY B 1 388 ? -12.664 32.75 19.125 1 98.81 388 GLY B N 1
ATOM 8097 C CA . GLY B 1 388 ? -13.086 33.375 20.359 1 98.81 388 GLY B CA 1
ATOM 8098 C C . GLY B 1 388 ? -13.602 32.375 21.391 1 98.81 388 GLY B C 1
ATOM 8099 O O . GLY B 1 388 ? -13.289 32.5 22.578 1 98.81 388 GLY B O 1
ATOM 8100 N N . PHE B 1 389 ? -14.445 31.438 20.984 1 98.75 389 PHE B N 1
ATOM 8101 C CA . PHE B 1 389 ? -14.922 30.406 21.891 1 98.75 389 PHE B CA 1
ATOM 8102 C C . PHE B 1 389 ? -13.758 29.578 22.422 1 98.75 389 PHE B C 1
ATOM 8104 O O . PHE B 1 389 ? -13.711 29.25 23.609 1 98.75 389 PHE B O 1
ATOM 8111 N N . ARG B 1 390 ? -12.781 29.203 21.578 1 98.81 390 ARG B N 1
ATOM 8112 C CA . ARG B 1 390 ? -11.617 28.438 22 1 98.81 390 ARG B CA 1
ATOM 8113 C C . ARG B 1 390 ? -10.773 29.203 23 1 98.81 390 ARG B C 1
ATOM 8115 O O . ARG B 1 390 ? -10.227 28.625 23.938 1 98.81 390 ARG B O 1
ATOM 8122 N N . ALA B 1 391 ? -10.648 30.516 22.797 1 98.62 391 ALA B N 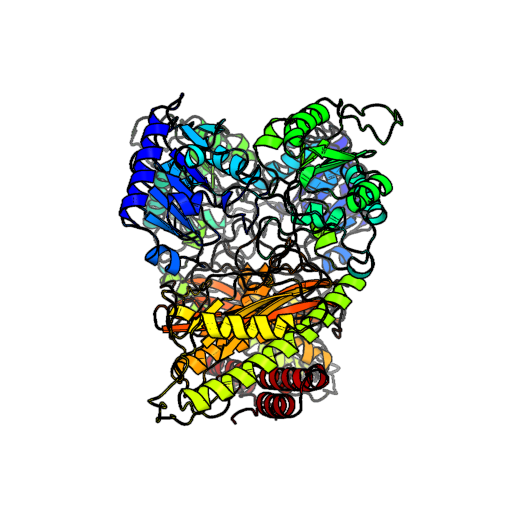1
ATOM 8123 C CA . ALA B 1 391 ? -9.812 31.375 23.641 1 98.62 391 ALA B CA 1
ATOM 8124 C C . ALA B 1 391 ? -10.312 31.391 25.078 1 98.62 391 ALA B C 1
ATOM 8126 O O . ALA B 1 391 ? -9.57 31.734 26 1 98.62 391 ALA B O 1
ATOM 8127 N N . THR B 1 392 ? -11.555 31.031 25.312 1 98.44 392 THR B N 1
ATOM 8128 C CA . THR B 1 392 ? -12.109 31 26.656 1 98.44 392 THR B CA 1
ATOM 8129 C C . THR B 1 392 ? -11.742 29.703 27.375 1 98.44 392 THR B C 1
ATOM 8131 O O . THR B 1 392 ? -11.977 29.562 28.578 1 98.44 392 THR B O 1
ATOM 8134 N N . LYS B 1 393 ? -11.195 28.734 26.703 1 98.5 393 LYS B N 1
ATOM 8135 C CA . LYS B 1 393 ? -10.938 27.422 27.281 1 98.5 393 LYS B CA 1
ATOM 8136 C C . LYS B 1 393 ? -9.586 27.375 27.969 1 98.5 393 LYS B C 1
ATOM 8138 O O . LYS B 1 393 ? -8.641 28.047 27.547 1 98.5 393 LYS B O 1
ATOM 8143 N N . GLU B 1 394 ? -9.477 26.562 28.984 1 98.19 394 GLU B N 1
ATOM 8144 C CA . GLU B 1 394 ? -8.25 26.375 29.75 1 98.19 394 GLU B CA 1
ATOM 8145 C C . GLU B 1 394 ? -7.105 25.922 28.859 1 98.19 394 GLU B C 1
ATOM 8147 O O . GLU B 1 394 ? -7.297 25.078 27.984 1 98.19 394 GLU B O 1
ATOM 8152 N N . ASN B 1 395 ? -5.891 26.5 29.016 1 98.25 395 ASN B N 1
ATOM 8153 C CA . ASN B 1 395 ? -4.633 26.094 28.391 1 98.25 395 ASN B CA 1
ATOM 8154 C C . ASN B 1 395 ? -4.566 26.5 26.922 1 98.25 395 ASN B C 1
ATOM 8156 O O . ASN B 1 395 ? -3.658 26.094 26.203 1 98.25 395 ASN B O 1
ATOM 8160 N N . PHE B 1 396 ? -5.578 27.281 26.484 1 98.62 396 PHE B N 1
ATOM 8161 C CA . PHE B 1 396 ? -5.598 27.703 25.094 1 98.62 396 PHE B CA 1
ATOM 8162 C C . PHE B 1 396 ? -4.359 28.531 24.75 1 98.62 396 PHE B C 1
ATOM 8164 O O . PHE B 1 396 ? -3.975 29.422 25.516 1 98.62 396 PHE B O 1
ATOM 8171 N N . LYS B 1 397 ? -3.652 28.266 23.578 1 98.38 397 LYS B N 1
ATOM 8172 C CA . LYS B 1 397 ? -2.43 28.969 23.188 1 98.38 397 LYS B CA 1
ATOM 8173 C C . LYS B 1 397 ? -2.512 29.469 21.75 1 98.38 397 LYS B C 1
ATOM 8175 O O . LYS B 1 397 ? -1.509 29.906 21.188 1 98.38 397 LYS B O 1
ATOM 8180 N N . GLY B 1 398 ? -3.676 29.422 21.141 1 98.19 398 GLY B N 1
ATOM 8181 C CA . GLY B 1 398 ? -3.846 29.859 19.766 1 98.19 398 GLY B CA 1
ATOM 8182 C C . GLY B 1 398 ? -4.289 28.75 18.844 1 98.19 398 GLY B C 1
ATOM 8183 O O . GLY B 1 398 ? -4.582 27.641 19.281 1 98.19 398 GLY B O 1
ATOM 8184 N N . LEU B 1 399 ? -4.41 29.016 17.531 1 98.38 399 LEU B N 1
ATOM 8185 C CA . LEU B 1 399 ? -4.844 28.047 16.531 1 98.38 399 LEU B CA 1
ATOM 8186 C C . LEU B 1 399 ? -3.697 27.109 16.156 1 98.38 399 LEU B C 1
ATOM 8188 O O . LEU B 1 399 ? -2.527 27.453 16.344 1 98.38 399 LEU B O 1
ATOM 8192 N N . SER B 1 400 ? -3.961 25.938 15.75 1 98.31 400 SER B N 1
ATOM 8193 C CA . SER B 1 400 ? -2.934 24.984 15.336 1 98.31 400 SER B CA 1
ATOM 8194 C C . SER B 1 400 ? -2.629 25.109 13.844 1 98.31 400 SER B C 1
ATOM 8196 O O . SER B 1 400 ? -1.626 24.578 13.359 1 98.31 400 SER B O 1
ATOM 8198 N N . PHE B 1 401 ? -3.426 25.734 13.062 1 96.94 401 PHE B N 1
ATOM 8199 C CA . PHE B 1 401 ? -3.285 26.125 11.664 1 96.94 401 PHE B CA 1
ATOM 8200 C C . PHE B 1 401 ? -4.34 27.156 11.273 1 96.94 401 PHE B C 1
ATOM 8202 O O . PHE B 1 401 ? -5.289 27.391 12.023 1 96.94 401 PHE B O 1
ATOM 8209 N N . PRO B 1 402 ? -4.16 27.797 10.109 1 95.5 402 PRO B N 1
ATOM 8210 C CA . PRO B 1 402 ? -5.215 28.734 9.711 1 95.5 402 PRO B CA 1
ATOM 8211 C C . PRO B 1 402 ? -6.551 28.047 9.453 1 95.5 402 PRO B C 1
ATOM 8213 O O . PRO B 1 402 ? -6.605 27.062 8.719 1 95.5 402 PRO B O 1
ATOM 8216 N N . THR B 1 403 ? -7.594 28.562 10.078 1 97.88 403 THR B N 1
ATOM 8217 C CA . THR B 1 403 ? -8.914 27.938 9.938 1 97.88 403 THR B CA 1
ATOM 8218 C C . THR B 1 403 ? -9.375 27.984 8.484 1 97.88 403 THR B C 1
ATOM 8220 O O . THR B 1 403 ? -9.328 29.031 7.84 1 97.88 403 THR B O 1
ATOM 8223 N N . ILE B 1 404 ? -9.727 26.859 7.953 1 97.94 404 ILE B N 1
ATOM 8224 C CA . ILE B 1 404 ? -10.43 26.781 6.684 1 97.94 404 ILE B CA 1
ATOM 8225 C C . ILE B 1 404 ? -11.93 26.984 6.914 1 97.94 404 ILE B C 1
ATOM 8227 O O . ILE B 1 404 ? -12.609 26.094 7.41 1 97.94 404 ILE B O 1
ATOM 8231 N N . SER B 1 405 ? -12.391 28.141 6.695 1 98.56 405 SER B N 1
ATOM 8232 C CA . SER B 1 405 ? -13.789 28.547 6.738 1 98.56 405 SER B CA 1
ATOM 8233 C C . SER B 1 405 ? -14.312 28.891 5.344 1 98.56 405 SER B C 1
ATOM 8235 O O . SER B 1 405 ? -13.961 29.922 4.781 1 98.56 405 SER B O 1
ATOM 8237 N N . SER B 1 406 ? -15.086 28.016 4.793 1 98.5 406 SER B N 1
ATOM 8238 C CA . SER B 1 406 ? -15.352 28.125 3.363 1 98.5 406 SER B CA 1
ATOM 8239 C C . SER B 1 406 ? -16.812 27.875 3.053 1 98.5 406 SER B C 1
ATOM 8241 O O . SER B 1 406 ? -17.406 26.906 3.555 1 98.5 406 SER B O 1
ATOM 8243 N N . VAL B 1 407 ? -17.422 28.734 2.221 1 98.12 407 VAL B N 1
ATOM 8244 C CA . VAL B 1 407 ? -18.828 28.672 1.824 1 98.12 407 VAL B CA 1
ATOM 8245 C C . VAL B 1 407 ? -18.938 28.281 0.349 1 98.12 407 VAL B C 1
ATOM 8247 O O . VAL B 1 407 ? -18.281 28.906 -0.503 1 98.12 407 VAL B O 1
ATOM 8250 N N . GLY B 1 408 ? -19.766 27.312 0.04 1 97.94 408 GLY B N 1
ATOM 8251 C CA . GLY B 1 408 ? -20.062 26.953 -1.34 1 97.94 408 GLY B CA 1
ATOM 8252 C C . GLY B 1 408 ? -18.828 26.594 -2.143 1 97.94 408 GLY B C 1
ATOM 8253 O O . GLY B 1 408 ? -18.047 25.734 -1.733 1 97.94 408 GLY B O 1
ATOM 8254 N N . PRO B 1 409 ? -18.609 27.281 -3.264 1 97.06 409 PRO B N 1
ATOM 8255 C CA . PRO B 1 409 ? -17.484 26.969 -4.152 1 97.06 409 PRO B CA 1
ATOM 8256 C C . PRO B 1 409 ? -16.141 27.047 -3.441 1 97.06 409 PRO B C 1
ATOM 8258 O O . PRO B 1 409 ? -15.219 26.297 -3.785 1 97.06 409 PRO B O 1
ATOM 8261 N N . ASN B 1 410 ? -16.016 27.906 -2.408 1 97.38 410 ASN B N 1
ATOM 8262 C CA . ASN B 1 410 ? -14.758 28.016 -1.671 1 97.38 410 ASN B CA 1
ATOM 8263 C C . ASN B 1 410 ? -14.422 26.719 -0.937 1 97.38 410 ASN B C 1
ATOM 8265 O O . ASN B 1 410 ? -13.25 26.406 -0.701 1 97.38 410 ASN B O 1
ATOM 8269 N N . ALA B 1 411 ? -15.453 25.984 -0.624 1 98.12 411 ALA B N 1
ATOM 8270 C CA . ALA B 1 411 ? -15.258 24.719 0.104 1 98.12 411 ALA B CA 1
ATOM 8271 C C . ALA B 1 411 ? -14.625 23.672 -0.79 1 98.12 411 ALA B C 1
ATOM 8273 O O . ALA B 1 411 ? -14.125 22.641 -0.301 1 98.12 411 ALA B O 1
ATOM 8274 N N . ALA B 1 412 ? -14.602 23.891 -2.086 1 97.25 412 ALA B N 1
ATOM 8275 C CA . ALA B 1 412 ? -13.969 22.953 -3.021 1 97.25 412 ALA B CA 1
ATOM 8276 C C . ALA B 1 412 ? -12.453 23.125 -3.023 1 97.25 412 ALA B C 1
ATOM 8278 O O . ALA B 1 412 ? -11.727 22.266 -3.506 1 97.25 412 ALA B O 1
ATOM 8279 N N . VAL B 1 413 ? -12 24.266 -2.537 1 96.12 413 VAL B N 1
ATOM 8280 C CA . VAL B 1 413 ? -10.562 24.484 -2.357 1 96.12 413 VAL B CA 1
ATOM 8281 C C . VAL B 1 413 ? -10.102 23.828 -1.063 1 96.12 413 VAL B C 1
ATOM 8283 O O . VAL B 1 413 ? -10.398 24.312 0.031 1 96.12 413 VAL B O 1
ATOM 8286 N N . ILE B 1 414 ? -9.367 22.781 -1.135 1 95.56 414 ILE B N 1
ATOM 8287 C CA . ILE B 1 414 ? -9.078 21.859 -0.04 1 95.56 414 ILE B CA 1
ATOM 8288 C C . ILE B 1 414 ? -8.422 22.625 1.111 1 95.56 414 ILE B C 1
ATOM 8290 O O . ILE B 1 414 ? -8.82 22.469 2.27 1 95.56 414 ILE B O 1
ATOM 8294 N N . HIS B 1 415 ? -7.453 23.438 0.839 1 93.81 415 HIS B N 1
ATOM 8295 C CA . HIS B 1 415 ? -6.793 24.234 1.866 1 93.81 415 HIS B CA 1
ATOM 8296 C C . HIS B 1 415 ? -7.094 25.719 1.694 1 93.81 415 HIS B C 1
ATOM 8298 O O . HIS B 1 415 ? -6.184 26.547 1.734 1 93.81 415 HIS B O 1
ATOM 8304 N N . TYR B 1 416 ? -8.352 26.016 1.617 1 94.44 416 TYR B N 1
ATOM 8305 C CA . TYR B 1 416 ? -8.844 27.375 1.464 1 94.44 416 TYR B CA 1
ATOM 8306 C C . TYR B 1 416 ? -8.508 28.219 2.691 1 94.44 416 TYR B C 1
ATOM 8308 O O . TYR B 1 416 ? -8.625 27.75 3.824 1 94.44 416 TYR B O 1
ATOM 8316 N N . LYS B 1 417 ? -8.039 29.406 2.457 1 93.31 417 LYS B N 1
ATOM 8317 C CA . LYS B 1 417 ? -7.852 30.406 3.502 1 93.31 417 LYS B CA 1
ATOM 8318 C C . LYS B 1 417 ? -8.633 31.672 3.197 1 93.31 417 LYS B C 1
ATOM 8320 O O . LYS B 1 417 ? -8.281 32.438 2.289 1 93.31 417 LYS B O 1
ATOM 8325 N N . PRO B 1 418 ? -9.672 31.938 4.027 1 94.88 418 PRO B N 1
ATOM 8326 C CA . PRO B 1 418 ? -10.453 33.156 3.77 1 94.88 418 PRO B CA 1
ATOM 8327 C C . PRO B 1 418 ? -9.664 34.438 4.066 1 94.88 418 PRO B C 1
ATOM 8329 O O . PRO B 1 418 ? -8.898 34.469 5.031 1 94.88 418 PRO B O 1
ATOM 8332 N N . GLU B 1 419 ? -9.836 35.344 3.213 1 92.5 419 GLU B N 1
ATOM 8333 C CA . GLU B 1 419 ? -9.273 36.688 3.393 1 92.5 419 GLU B CA 1
ATOM 8334 C C . GLU B 1 419 ? -10.375 37.719 3.52 1 92.5 419 GLU B C 1
ATOM 8336 O O . GLU B 1 419 ? -11.367 37.688 2.783 1 92.5 419 GLU B O 1
ATOM 8341 N N . ALA B 1 420 ? -10.148 38.656 4.391 1 91.44 420 ALA B N 1
ATOM 8342 C CA . ALA B 1 420 ? -11.172 39.625 4.723 1 91.44 420 ALA B CA 1
ATOM 8343 C C . ALA B 1 420 ? -11.656 40.375 3.473 1 91.44 420 ALA B C 1
ATOM 8345 O O . ALA B 1 420 ? -12.844 40.656 3.34 1 91.44 420 ALA B O 1
ATOM 8346 N N . SER B 1 421 ? -10.852 40.656 2.578 1 91.31 421 SER B N 1
ATOM 8347 C CA . SER B 1 421 ? -11.172 41.469 1.42 1 91.31 421 SER B CA 1
ATOM 8348 C C . SER B 1 421 ? -11.914 40.656 0.358 1 91.31 421 SER B C 1
ATOM 8350 O O . SER B 1 421 ? -12.625 41.25 -0.475 1 91.31 421 SER B O 1
ATOM 8352 N N . THR B 1 422 ? -11.812 39.375 0.436 1 90.88 422 THR B N 1
ATOM 8353 C CA . THR B 1 422 ? -12.305 38.625 -0.706 1 90.88 422 THR B CA 1
ATOM 8354 C C . THR B 1 422 ? -13.211 37.469 -0.246 1 90.88 422 THR B C 1
ATOM 8356 O O . THR B 1 422 ? -13.898 36.844 -1.059 1 90.88 422 THR B O 1
ATOM 8359 N N . CYS B 1 423 ? -13.289 37.25 0.983 1 94.12 423 CYS B N 1
ATOM 8360 C CA . CYS B 1 423 ? -14.008 36.062 1.478 1 94.12 423 CYS B CA 1
ATOM 8361 C C . CYS B 1 423 ? -15.508 36.188 1.214 1 94.12 423 CYS B C 1
ATOM 8363 O O . CYS B 1 423 ? -16.016 37.312 0.995 1 94.12 423 CYS B O 1
ATOM 8365 N N . SER B 1 424 ? -16.172 35.125 1.197 1 96.19 424 SER B N 1
ATOM 8366 C CA . SER B 1 424 ? -17.609 35.094 0.938 1 96.19 424 SER B CA 1
ATOM 8367 C C . SER B 1 424 ? -18.406 35.375 2.199 1 96.19 424 SER B C 1
ATOM 8369 O O . SER B 1 424 ? -17.953 35.125 3.312 1 96.19 424 SER B O 1
ATOM 8371 N N . GLU B 1 425 ? -19.484 35.969 1.969 1 95.44 425 GLU B N 1
ATOM 8372 C CA . GLU B 1 425 ? -20.5 36.031 3.014 1 95.44 425 GLU B CA 1
ATOM 8373 C C . GLU B 1 425 ? -21.125 34.656 3.238 1 95.44 425 GLU B C 1
ATOM 8375 O O . GLU B 1 425 ? -21.172 33.844 2.322 1 95.44 425 GLU B O 1
ATOM 8380 N N . MET B 1 426 ? -21.609 34.406 4.508 1 96.38 426 MET B N 1
ATOM 8381 C CA . MET B 1 426 ? -22.359 33.188 4.777 1 96.38 426 MET B CA 1
ATOM 8382 C C . MET B 1 426 ? -23.625 33.125 3.916 1 96.38 426 MET B C 1
ATOM 8384 O O . MET B 1 426 ? -24.25 34.125 3.645 1 96.38 426 MET B O 1
ATOM 8388 N N . ASP B 1 427 ? -23.969 31.969 3.436 1 94.81 427 ASP B N 1
ATOM 8389 C CA . ASP B 1 427 ? -25.109 31.703 2.576 1 94.81 427 ASP B CA 1
ATOM 8390 C C . ASP B 1 427 ? -25.859 30.453 3.029 1 94.81 427 ASP B C 1
ATOM 8392 O O . ASP B 1 427 ? -25.328 29.344 2.977 1 94.81 427 ASP B O 1
ATOM 8396 N N . ALA B 1 428 ? -27.094 30.609 3.453 1 93.56 428 ALA B N 1
ATOM 8397 C CA . ALA B 1 428 ? -27.891 29.531 4.031 1 93.56 428 ALA B CA 1
ATOM 8398 C C . ALA B 1 428 ? -28.109 28.406 3.021 1 93.56 428 ALA B C 1
ATOM 8400 O O . ALA B 1 428 ? -28.375 27.266 3.398 1 93.56 428 ALA B O 1
ATOM 8401 N N . ASP B 1 429 ? -27.953 28.672 1.721 1 94.12 429 ASP B N 1
ATOM 8402 C CA . ASP B 1 429 ? -28.281 27.703 0.683 1 94.12 429 ASP B CA 1
ATOM 8403 C C . ASP B 1 429 ? -27.047 26.969 0.184 1 94.12 429 ASP B C 1
ATOM 8405 O O . ASP B 1 429 ? -27.109 26.203 -0.78 1 94.12 429 ASP B O 1
ATOM 8409 N N . LYS B 1 430 ? -25.953 27.219 0.823 1 96.69 430 LYS B N 1
ATOM 8410 C CA . LYS B 1 430 ? -24.703 26.594 0.407 1 96.69 430 LYS B CA 1
ATOM 8411 C C . LYS B 1 430 ? -24.062 25.828 1.557 1 96.69 430 LYS B C 1
ATOM 8413 O O . LYS B 1 430 ? -24.297 26.125 2.727 1 96.69 430 LYS B O 1
ATOM 8418 N N . ILE B 1 431 ? -23.266 24.859 1.189 1 98.38 431 ILE B N 1
ATOM 8419 C CA . ILE B 1 431 ? -22.484 24.125 2.17 1 98.38 431 ILE B CA 1
ATOM 8420 C C . ILE B 1 431 ? -21.469 25.062 2.826 1 98.38 431 ILE B C 1
ATOM 8422 O O . ILE B 1 431 ? -20.875 25.906 2.158 1 98.38 431 ILE B O 1
ATOM 8426 N N . TYR B 1 432 ? -21.344 24.922 4.117 1 98.62 432 TYR B N 1
ATOM 8427 C CA . TYR B 1 432 ? -20.281 25.562 4.883 1 98.62 432 TYR B CA 1
ATOM 8428 C C . TYR B 1 432 ? -19.344 24.531 5.484 1 98.62 432 TYR B C 1
ATOM 8430 O O . TYR B 1 432 ? -19.766 23.672 6.25 1 98.62 432 TYR B O 1
ATOM 8438 N N . LEU B 1 433 ? -18.062 24.531 5.066 1 98.81 433 LEU B N 1
ATOM 8439 C CA . LEU B 1 433 ? -17.031 23.641 5.582 1 98.81 433 LEU B CA 1
ATOM 8440 C C . LEU B 1 433 ? -16.078 24.391 6.5 1 98.81 433 LEU B C 1
ATOM 8442 O O . LEU B 1 433 ? -15.547 25.453 6.129 1 98.81 433 LEU B O 1
ATOM 8446 N N . CYS B 1 434 ? -15.93 23.922 7.688 1 98.81 434 CYS B N 1
ATOM 8447 C CA . CYS B 1 434 ? -15.023 24.516 8.664 1 98.81 434 CYS B CA 1
ATOM 8448 C C . CYS B 1 434 ? -14 23.5 9.148 1 98.81 434 CYS B C 1
ATOM 8450 O O . CYS B 1 434 ? -14.352 22.531 9.836 1 98.81 434 CYS B O 1
ATOM 8452 N N . ASP B 1 435 ? -12.812 23.562 8.727 1 98.69 435 ASP B N 1
ATOM 8453 C CA . ASP B 1 435 ? -11.648 22.812 9.156 1 98.69 435 ASP B CA 1
ATOM 8454 C C . ASP B 1 435 ? -10.734 23.656 10.039 1 98.69 435 ASP B C 1
ATOM 8456 O O . ASP B 1 435 ? -10.188 24.672 9.578 1 98.69 435 ASP B O 1
ATOM 8460 N N . SER B 1 436 ? -10.594 23.281 11.289 1 98.5 436 SER B N 1
ATOM 8461 C CA . SER B 1 436 ? -9.922 24.141 12.25 1 98.5 436 SER B CA 1
ATOM 8462 C C . SER B 1 436 ? -9.312 23.344 13.391 1 98.5 436 SER B C 1
ATOM 8464 O O . SER B 1 436 ? -9.625 22.156 13.562 1 98.5 436 SER B O 1
ATOM 8466 N N . GLY B 1 437 ? -8.438 23.906 14.109 1 98.56 437 GLY B N 1
ATOM 8467 C CA . GLY B 1 437 ? -7.805 23.328 15.289 1 98.56 437 GLY B CA 1
ATOM 8468 C C . GLY B 1 437 ? -7.145 24.359 16.188 1 98.56 437 GLY B C 1
ATOM 8469 O O . GLY B 1 437 ? -7.09 25.531 15.844 1 98.56 437 GLY B O 1
ATOM 8470 N N . ALA B 1 438 ? -6.723 23.922 17.344 1 98.81 438 ALA B N 1
ATOM 8471 C CA . ALA B 1 438 ? -6.129 24.828 18.328 1 98.81 438 ALA B CA 1
ATOM 8472 C C . ALA B 1 438 ? -4.945 24.172 19.031 1 98.81 438 ALA B C 1
ATOM 8474 O O . ALA B 1 438 ? -4.852 22.938 19.078 1 98.81 438 ALA B O 1
ATOM 8475 N N . GLN B 1 439 ? -4.074 25 19.516 1 98.75 439 GLN B N 1
ATOM 8476 C CA . GLN B 1 439 ? -3.008 24.609 20.422 1 98.75 439 GLN B CA 1
ATOM 8477 C C . GLN B 1 439 ? -3.414 24.828 21.875 1 98.75 439 GLN B C 1
ATOM 8479 O O . GLN B 1 439 ? -3.896 25.906 22.234 1 98.75 439 GLN B O 1
ATOM 8484 N N . TYR B 1 440 ? -3.34 23.812 22.625 1 98.75 440 TYR B N 1
ATOM 8485 C CA . TYR B 1 440 ? -3.414 23.859 24.094 1 98.75 440 TYR B CA 1
ATOM 8486 C C . TYR B 1 440 ? -2.102 23.406 24.719 1 98.75 440 TYR B C 1
ATOM 8488 O O . TYR B 1 440 ? -1.351 22.641 24.109 1 98.75 440 TYR B O 1
ATOM 8496 N N . LEU B 1 441 ? -1.847 23.844 25.938 1 98.44 441 LEU B N 1
ATOM 8497 C CA . LEU B 1 441 ? -0.612 23.469 26.609 1 98.44 441 LEU B CA 1
ATOM 8498 C C . LEU B 1 441 ? -0.486 21.953 26.703 1 98.44 441 LEU B C 1
ATOM 8500 O O . LEU B 1 441 ? 0.625 21.422 26.766 1 98.44 441 LEU B O 1
ATOM 8504 N N . ASP B 1 442 ? -1.628 21.312 26.688 1 98.44 442 ASP B N 1
ATOM 8505 C CA . ASP B 1 442 ? -1.62 19.875 26.938 1 98.44 442 ASP B CA 1
ATOM 8506 C C . ASP B 1 442 ? -2.049 19.109 25.688 1 98.44 442 ASP B C 1
ATOM 8508 O O . ASP B 1 442 ? -2.324 17.906 25.766 1 98.44 442 ASP B O 1
ATOM 8512 N N . GLY B 1 443 ? -2.191 19.781 24.562 1 98.25 443 GLY B N 1
ATOM 8513 C CA . GLY B 1 443 ? -2.525 19.031 23.359 1 98.25 443 GLY B CA 1
ATOM 8514 C C . GLY B 1 443 ? -2.803 19.906 22.156 1 98.25 443 GLY B C 1
ATOM 8515 O O . GLY B 1 443 ? -3.012 21.109 22.297 1 98.25 443 GLY B O 1
ATOM 8516 N N . THR B 1 444 ? -2.73 19.328 20.984 1 98.88 444 THR B N 1
ATOM 8517 C CA . THR B 1 444 ? -3.059 19.938 19.688 1 98.88 444 THR B CA 1
ATOM 8518 C C . THR B 1 444 ? -4.312 19.312 19.094 1 98.88 444 THR B C 1
ATOM 8520 O O . THR B 1 444 ? -4.488 18.094 19.156 1 98.88 444 THR B O 1
ATOM 8523 N N . THR B 1 445 ? -5.258 20.078 18.625 1 98.88 445 THR B N 1
ATOM 8524 C CA . THR B 1 445 ? -6.5 19.531 18.094 1 98.88 445 THR B CA 1
ATOM 8525 C C . THR B 1 445 ? -6.602 19.797 16.594 1 98.88 445 THR B C 1
ATOM 8527 O O . THR B 1 445 ? -5.863 20.625 16.047 1 98.88 445 THR B O 1
ATOM 8530 N N . ASP B 1 446 ? -7.355 19.094 15.914 1 98.81 446 ASP B N 1
ATOM 8531 C CA . ASP B 1 446 ? -7.684 19.141 14.492 1 98.81 446 ASP B CA 1
ATOM 8532 C C . ASP B 1 446 ? -9.062 18.531 14.227 1 98.81 446 ASP B C 1
ATOM 8534 O O . ASP B 1 446 ? -9.305 17.359 14.539 1 98.81 446 ASP B O 1
ATOM 8538 N N . ILE B 1 447 ? -10 19.312 13.719 1 98.88 447 ILE B N 1
ATOM 8539 C CA . ILE B 1 447 ? -11.375 18.859 13.539 1 98.88 447 ILE B CA 1
ATOM 8540 C C . ILE B 1 447 ? -11.984 19.547 12.312 1 98.88 447 ILE B C 1
ATOM 8542 O O . ILE B 1 447 ? -11.734 20.719 12.055 1 98.88 447 ILE B O 1
ATOM 8546 N N . THR B 1 448 ? -12.688 18.844 11.508 1 98.88 448 THR B N 1
ATOM 8547 C CA . THR B 1 448 ? -13.445 19.406 10.398 1 98.88 448 THR B CA 1
ATOM 8548 C C . THR B 1 448 ? -14.914 18.969 10.469 1 98.88 448 THR B C 1
ATOM 8550 O O . THR B 1 448 ? -15.211 17.797 10.711 1 98.88 448 THR B O 1
ATOM 8553 N N . ARG B 1 449 ? -15.82 19.906 10.391 1 98.88 449 ARG B N 1
ATOM 8554 C CA . ARG B 1 449 ? -17.25 19.656 10.203 1 98.88 449 ARG B CA 1
ATOM 8555 C C . ARG B 1 449 ? -17.781 20.406 8.984 1 98.88 449 ARG B C 1
ATOM 8557 O O . ARG B 1 449 ? -17.359 21.531 8.711 1 98.88 449 ARG B O 1
ATOM 8564 N N . THR B 1 450 ? -18.594 19.812 8.258 1 98.88 450 THR B N 1
ATOM 8565 C CA . THR B 1 450 ? -19.344 20.375 7.141 1 98.88 450 THR B CA 1
ATOM 8566 C C . THR B 1 450 ? -20.828 20.453 7.473 1 98.88 450 THR B C 1
ATOM 8568 O O . THR B 1 450 ? -21.438 19.469 7.883 1 98.88 450 THR B O 1
ATOM 8571 N N . VAL B 1 451 ? -21.453 21.672 7.281 1 98.75 451 VAL B N 1
ATOM 8572 C CA . VAL B 1 451 ? -22.859 21.844 7.664 1 98.75 451 VAL B CA 1
ATOM 8573 C C . VAL B 1 451 ? -23.594 22.609 6.574 1 98.75 451 VAL B C 1
ATOM 8575 O O . VAL B 1 451 ? -22.984 23.094 5.617 1 98.75 451 VAL B O 1
ATOM 8578 N N . HIS B 1 452 ? -24.875 22.609 6.633 1 98.06 452 HIS B N 1
ATOM 8579 C CA . HIS B 1 452 ? -25.812 23.297 5.77 1 98.06 452 HIS B CA 1
ATOM 8580 C C . HIS B 1 452 ? -26.938 23.938 6.578 1 98.06 452 HIS B C 1
ATOM 8582 O O . HIS B 1 452 ? -27.469 23.328 7.508 1 98.06 452 HIS B O 1
ATOM 8588 N N . PHE B 1 453 ? -27.359 25.188 6.348 1 96.88 453 PHE B N 1
ATOM 8589 C CA . PHE B 1 453 ? -28.344 25.875 7.188 1 96.88 453 PHE B CA 1
ATOM 8590 C C . PHE B 1 453 ? -29.656 26.047 6.441 1 96.88 453 PHE B C 1
ATOM 8592 O O . PHE B 1 453 ? -30.609 26.625 6.98 1 96.88 453 PHE B O 1
ATOM 8599 N N . GLY B 1 454 ? -29.625 25.703 5.199 1 95.5 454 GLY B N 1
ATOM 8600 C CA . GLY B 1 454 ? -30.828 25.609 4.395 1 95.5 454 GLY B CA 1
ATOM 8601 C C . GLY B 1 454 ? -31.172 24.172 4.008 1 95.5 454 GLY B C 1
ATOM 8602 O O . GLY B 1 454 ? -31.109 23.266 4.836 1 95.5 454 GLY B O 1
ATOM 8603 N N . LYS B 1 455 ? -31.625 24 2.762 1 96.06 455 LYS B N 1
ATOM 8604 C CA . LYS B 1 455 ? -31.969 22.672 2.283 1 96.06 455 LYS B CA 1
ATOM 8605 C C . LYS B 1 455 ? -30.859 22.109 1.396 1 96.06 455 LYS B C 1
ATOM 8607 O O . LYS B 1 455 ? -30.703 22.516 0.247 1 96.06 455 LYS B O 1
ATOM 8612 N N . PRO B 1 456 ? -30.172 21.109 1.887 1 97.38 456 PRO B N 1
ATOM 8613 C CA . PRO B 1 456 ? -29.156 20.5 1.023 1 97.38 456 PRO B CA 1
ATOM 8614 C C . PRO B 1 456 ? -29.766 19.75 -0.159 1 97.38 456 PRO B C 1
ATOM 8616 O O . PRO B 1 456 ? -30.859 19.203 -0.047 1 97.38 456 PRO B O 1
ATOM 8619 N N . SER B 1 457 ? -29.094 19.719 -1.331 1 97.19 457 SER B N 1
ATOM 8620 C CA . SER B 1 457 ? -29.516 18.922 -2.477 1 97.19 457 SER B CA 1
ATOM 8621 C C . SER B 1 457 ? -29.297 17.438 -2.232 1 97.19 457 SER B C 1
ATOM 8623 O O . SER B 1 457 ? -28.531 17.062 -1.337 1 97.19 457 SER B O 1
ATOM 8625 N N . ALA B 1 458 ? -29.969 16.609 -3.039 1 97.31 458 ALA B N 1
ATOM 8626 C CA . ALA B 1 458 ? -29.781 15.164 -2.947 1 97.31 458 ALA B CA 1
ATOM 8627 C C . ALA B 1 458 ? -28.328 14.781 -3.225 1 97.31 458 ALA B C 1
ATOM 8629 O O . ALA B 1 458 ? -27.797 13.852 -2.609 1 97.31 458 ALA B O 1
ATOM 8630 N N . HIS B 1 459 ? -27.719 15.484 -4.129 1 97.94 459 HIS B N 1
ATOM 8631 C CA . HIS B 1 459 ? -26.328 15.219 -4.492 1 97.94 459 HIS B CA 1
ATOM 8632 C C . HIS B 1 459 ? -25.375 15.547 -3.346 1 97.94 459 HIS B C 1
ATOM 8634 O O . HIS B 1 459 ? -24.469 14.773 -3.045 1 97.94 459 HIS B O 1
ATOM 8640 N N . GLU B 1 460 ? -25.609 16.688 -2.701 1 98.44 460 GLU B N 1
ATOM 8641 C CA . GLU B 1 460 ? -24.812 17.062 -1.532 1 98.44 460 GLU B CA 1
ATOM 8642 C C . GLU B 1 460 ? -24.938 16 -0.43 1 98.44 460 GLU B C 1
ATOM 8644 O O . GLU B 1 460 ? -23.938 15.625 0.18 1 98.44 460 GLU B O 1
ATOM 8649 N N . LYS B 1 461 ? -26.141 15.523 -0.199 1 98.44 461 LYS B N 1
ATOM 8650 C CA . LYS B 1 461 ? -26.375 14.531 0.844 1 98.44 461 LYS B CA 1
ATOM 8651 C C . LYS B 1 461 ? -25.688 13.203 0.518 1 98.44 461 LYS B C 1
ATOM 8653 O O . LYS B 1 461 ? -25.125 12.562 1.4 1 98.44 461 LYS B O 1
ATOM 8658 N N . SER B 1 462 ? -25.812 12.812 -0.747 1 98.31 462 SER B N 1
ATOM 8659 C CA . SER B 1 462 ? -25.188 11.555 -1.16 1 98.31 462 SER B CA 1
ATOM 8660 C C . SER B 1 462 ? -23.672 11.617 -1.005 1 98.31 462 SER B C 1
ATOM 8662 O O . SER B 1 462 ? -23.047 10.664 -0.538 1 98.31 462 SER B O 1
ATOM 8664 N N . CYS B 1 463 ? -23.062 12.734 -1.379 1 98.62 463 CYS B N 1
ATOM 8665 C CA . CYS B 1 463 ? -21.625 12.906 -1.252 1 98.62 463 CYS B CA 1
ATOM 8666 C C . CYS B 1 463 ? -21.203 12.945 0.213 1 98.62 463 CYS B C 1
ATOM 8668 O O . CYS B 1 463 ? -20.219 12.305 0.598 1 98.62 463 CYS B O 1
ATOM 8670 N N . TYR B 1 464 ? -22.016 13.695 0.995 1 98.81 464 TYR B N 1
ATOM 8671 C CA . TYR B 1 464 ? -21.75 13.758 2.428 1 98.81 464 TYR B CA 1
ATOM 8672 C C . TYR B 1 464 ? -21.797 12.375 3.059 1 98.81 464 TYR B C 1
ATOM 8674 O O . TYR B 1 464 ? -20.922 12.016 3.852 1 98.81 464 TYR B O 1
ATOM 8682 N N . THR B 1 465 ? -22.766 11.617 2.705 1 98.75 465 THR B N 1
ATOM 8683 C CA . THR B 1 465 ? -22.953 10.281 3.27 1 98.75 465 THR B CA 1
ATOM 8684 C C . THR B 1 465 ? -21.812 9.352 2.852 1 98.75 465 THR B C 1
ATOM 8686 O O . THR B 1 465 ? -21.344 8.539 3.648 1 98.75 465 THR B O 1
ATOM 8689 N N . ALA B 1 466 ? -21.344 9.461 1.613 1 98.69 466 ALA B N 1
ATOM 8690 C CA . ALA B 1 466 ? -20.219 8.648 1.154 1 98.69 466 ALA B CA 1
ATOM 8691 C C . ALA B 1 466 ? -18.953 8.969 1.947 1 98.69 466 ALA B C 1
ATOM 8693 O O . ALA B 1 466 ? -18.203 8.07 2.326 1 98.69 466 ALA B O 1
ATOM 8694 N N . VAL B 1 467 ? -18.703 10.266 2.219 1 98.88 467 VAL B N 1
ATOM 8695 C CA . VAL B 1 467 ? -17.547 10.688 3.016 1 98.88 467 VAL B CA 1
ATOM 8696 C C . VAL B 1 467 ? -17.672 10.141 4.438 1 98.88 467 VAL B C 1
ATOM 8698 O O . VAL B 1 467 ? -16.703 9.625 5 1 98.88 467 VAL B O 1
ATOM 8701 N N . LEU B 1 468 ? -18.859 10.25 5 1 98.94 468 LEU B N 1
ATOM 8702 C CA . LEU B 1 468 ? -19.109 9.758 6.352 1 98.94 468 LEU B CA 1
ATOM 8703 C C . LEU B 1 468 ? -18.875 8.25 6.43 1 98.94 468 LEU B C 1
ATOM 8705 O O . LEU B 1 468 ? -18.297 7.754 7.398 1 98.94 468 LEU B O 1
ATOM 8709 N N . LYS B 1 469 ? -19.406 7.52 5.434 1 98.69 469 LYS B N 1
ATOM 8710 C CA . LYS B 1 469 ? -19.203 6.078 5.391 1 98.69 469 LYS B CA 1
ATOM 8711 C C . LYS B 1 469 ? -17.703 5.738 5.414 1 98.69 469 LYS B C 1
ATOM 8713 O O . LYS B 1 469 ? -17.281 4.816 6.113 1 98.69 469 LYS B O 1
ATOM 8718 N N . GLY B 1 470 ? -16.906 6.48 4.621 1 98.75 470 GLY B N 1
ATOM 8719 C CA . GLY B 1 470 ? -15.469 6.289 4.648 1 98.75 470 GLY B CA 1
ATOM 8720 C C . GLY B 1 470 ? -14.852 6.59 6 1 98.75 470 GLY B C 1
ATOM 8721 O O . GLY B 1 470 ? -13.977 5.863 6.465 1 98.75 470 GLY B O 1
ATOM 8722 N N . HIS B 1 471 ? -15.297 7.676 6.602 1 98.88 471 HIS B N 1
ATOM 8723 C CA . HIS B 1 471 ? -14.844 8.055 7.934 1 98.88 471 HIS B CA 1
ATOM 8724 C C . HIS B 1 471 ? -15.102 6.949 8.945 1 98.88 471 HIS B C 1
ATOM 8726 O O . HIS B 1 471 ? -14.219 6.59 9.719 1 98.88 471 HIS B O 1
ATOM 8732 N N . ILE B 1 472 ? -16.297 6.398 8.922 1 98.81 472 ILE B N 1
ATOM 8733 C CA . ILE B 1 472 ? -16.703 5.359 9.867 1 98.81 472 ILE B CA 1
ATOM 8734 C C . ILE B 1 472 ? -15.891 4.09 9.609 1 98.81 472 ILE B C 1
ATOM 8736 O O . ILE B 1 472 ? -15.422 3.443 10.547 1 98.81 472 ILE B O 1
ATOM 8740 N N . ALA B 1 473 ? -15.711 3.73 8.352 1 98.56 473 ALA B N 1
ATOM 8741 C CA . ALA B 1 473 ? -14.977 2.52 7.996 1 98.56 473 ALA B CA 1
ATOM 8742 C C . ALA B 1 473 ? -13.57 2.537 8.586 1 98.56 473 ALA B C 1
ATOM 8744 O O . ALA B 1 473 ? -13.102 1.53 9.117 1 98.56 473 ALA B O 1
ATOM 8745 N N . LEU B 1 474 ? -12.891 3.652 8.492 1 98.69 474 LEU B N 1
ATOM 8746 C CA . LEU B 1 474 ? -11.555 3.766 9.055 1 98.69 474 LEU B CA 1
ATOM 8747 C C . LEU B 1 474 ? -11.602 3.797 10.578 1 98.69 474 LEU B C 1
ATOM 8749 O O . LEU B 1 474 ? -10.781 3.158 11.242 1 98.69 474 LEU B O 1
ATOM 8753 N N . ASP B 1 475 ? -12.547 4.5 11.125 1 98.75 475 ASP B N 1
ATOM 8754 C CA . ASP B 1 475 ? -12.672 4.672 12.57 1 98.75 475 ASP B CA 1
ATOM 8755 C C . ASP B 1 475 ? -12.82 3.324 13.273 1 98.75 475 ASP B C 1
ATOM 8757 O O . ASP B 1 475 ? -12.211 3.094 14.32 1 98.75 475 ASP B O 1
ATOM 8761 N N . ILE B 1 476 ? -13.547 2.383 12.664 1 98.12 476 ILE B N 1
ATOM 8762 C CA . ILE B 1 476 ? -13.883 1.15 13.367 1 98.12 476 ILE B CA 1
ATOM 8763 C C . ILE B 1 476 ? -12.922 0.039 12.953 1 98.12 476 ILE B C 1
ATOM 8765 O O . ILE B 1 476 ? -13.117 -1.126 13.305 1 98.12 476 ILE B O 1
ATOM 8769 N N . ALA B 1 477 ? -11.938 0.33 12.219 1 98.31 477 ALA B N 1
ATOM 8770 C CA . ALA B 1 477 ? -11.023 -0.678 11.695 1 98.31 477 ALA B CA 1
ATOM 8771 C C . ALA B 1 477 ? -10.273 -1.387 12.82 1 98.31 477 ALA B C 1
ATOM 8773 O O . ALA B 1 477 ? -9.898 -0.759 13.812 1 98.31 477 ALA B O 1
ATOM 8774 N N . VAL B 1 478 ? -10.086 -2.66 12.781 1 98.69 478 VAL B N 1
ATOM 8775 C CA . VAL B 1 478 ? -9.195 -3.512 13.555 1 98.69 478 VAL B CA 1
ATOM 8776 C C . VAL B 1 478 ? -8.117 -4.102 12.648 1 98.69 478 VAL B C 1
ATOM 8778 O O . VAL B 1 478 ? -8.422 -4.582 11.555 1 98.69 478 VAL B O 1
ATOM 8781 N N . PHE B 1 479 ? -6.93 -4.059 13 1 98.5 479 PHE B N 1
ATOM 8782 C CA . PHE B 1 479 ? -5.844 -4.492 12.125 1 98.5 479 PHE B CA 1
ATOM 8783 C C . PHE B 1 479 ? -4.66 -4.992 12.945 1 98.5 479 PHE B C 1
ATOM 8785 O O . PHE B 1 479 ? -4.477 -4.582 14.094 1 98.5 479 PHE B O 1
ATOM 8792 N N . PRO B 1 480 ? -3.887 -5.891 12.445 1 97.81 480 PRO B N 1
ATOM 8793 C CA . PRO B 1 480 ? -2.775 -6.453 13.211 1 97.81 480 PRO B CA 1
ATOM 8794 C C . PRO B 1 480 ? -1.609 -5.48 13.367 1 97.81 480 PRO B C 1
ATOM 8796 O O . PRO B 1 480 ? -1.439 -4.578 12.539 1 97.81 480 PRO B O 1
ATOM 8799 N N . ASN B 1 481 ? -0.823 -5.676 14.445 1 97.25 481 ASN B N 1
ATOM 8800 C CA . ASN B 1 481 ? 0.436 -4.949 14.586 1 97.25 481 ASN B CA 1
ATOM 8801 C C . ASN B 1 481 ? 1.3 -5.082 13.328 1 97.25 481 ASN B C 1
ATOM 8803 O O . ASN B 1 481 ? 1.31 -6.129 12.688 1 97.25 481 ASN B O 1
ATOM 8807 N N . GLY B 1 482 ? 1.929 -3.988 12.984 1 94.81 482 GLY B N 1
ATOM 8808 C CA . GLY B 1 482 ? 2.773 -3.971 11.805 1 94.81 482 GLY B CA 1
ATOM 8809 C C . GLY B 1 482 ? 2.094 -3.359 10.594 1 94.81 482 GLY B C 1
ATOM 8810 O O . GLY B 1 482 ? 2.738 -3.115 9.57 1 94.81 482 GLY B O 1
ATOM 8811 N N . THR B 1 483 ? 0.809 -3.02 10.672 1 95.88 483 THR B N 1
ATOM 8812 C CA . THR B 1 483 ? 0.044 -2.447 9.57 1 95.88 483 THR B CA 1
ATOM 8813 C C . THR B 1 483 ? 0.383 -0.972 9.383 1 95.88 483 THR B C 1
ATOM 8815 O O . THR B 1 483 ? 0.45 -0.218 10.359 1 95.88 483 THR B O 1
ATOM 8818 N N . THR B 1 484 ? 0.672 -0.554 8.156 1 94.31 484 THR B N 1
ATOM 8819 C CA . THR B 1 484 ? 0.94 0.848 7.848 1 94.31 484 THR B CA 1
ATOM 8820 C C . THR B 1 484 ? -0.344 1.571 7.457 1 94.31 484 THR B C 1
ATOM 8822 O O . THR B 1 484 ? -1.332 0.936 7.082 1 94.31 484 THR B O 1
ATOM 8825 N N . GLY B 1 485 ? -0.294 2.885 7.543 1 95.31 485 GLY B N 1
ATOM 8826 C CA . GLY B 1 485 ? -1.453 3.676 7.16 1 95.31 485 GLY B CA 1
ATOM 8827 C C . GLY B 1 485 ? -1.794 3.562 5.688 1 95.31 485 GLY B C 1
ATOM 8828 O O . GLY B 1 485 ? -2.951 3.729 5.297 1 95.31 485 GLY B O 1
ATOM 8829 N N . HIS B 1 486 ? -0.855 3.266 4.875 1 93.94 486 HIS B N 1
ATOM 8830 C CA . HIS B 1 486 ? -1.099 3.066 3.451 1 93.94 486 HIS B CA 1
ATOM 8831 C C . HIS B 1 486 ? -2.088 1.931 3.217 1 93.94 486 HIS B C 1
ATOM 8833 O O . HIS B 1 486 ? -2.967 2.035 2.357 1 93.94 486 HIS B O 1
ATOM 8839 N N . ALA B 1 487 ? -1.955 0.894 3.963 1 93.94 487 ALA B N 1
ATOM 8840 C CA . ALA B 1 487 ? -2.814 -0.278 3.818 1 93.94 487 ALA B CA 1
ATOM 8841 C C . ALA B 1 487 ? -4.246 0.036 4.246 1 93.94 487 ALA B C 1
ATOM 8843 O O . ALA B 1 487 ? -5.195 -0.57 3.744 1 93.94 487 ALA B O 1
ATOM 8844 N N . LEU B 1 488 ? -4.422 0.998 5.109 1 96.88 488 LEU B N 1
ATOM 8845 C CA . LEU B 1 488 ? -5.734 1.278 5.684 1 96.88 488 LEU B CA 1
ATOM 8846 C C . LEU B 1 488 ? -6.465 2.346 4.875 1 96.88 488 LEU B C 1
ATOM 8848 O O . LEU B 1 488 ? -7.68 2.508 5.012 1 96.88 488 LEU B O 1
ATOM 8852 N N . ASP B 1 489 ? -5.75 3.076 4.02 1 97.12 489 ASP B N 1
ATOM 8853 C CA . ASP B 1 489 ? -6.27 4.281 3.375 1 97.12 489 ASP B CA 1
ATOM 8854 C C . ASP B 1 489 ? -7.527 3.973 2.57 1 97.12 489 ASP B C 1
ATOM 8856 O O . ASP B 1 489 ? -8.469 4.766 2.555 1 97.12 489 ASP B O 1
ATOM 8860 N N . ILE B 1 490 ? -7.57 2.85 1.948 1 97.56 490 ILE B N 1
ATOM 8861 C CA . ILE B 1 490 ? -8.648 2.514 1.021 1 97.56 490 ILE B CA 1
ATOM 8862 C C . ILE B 1 490 ? -9.961 2.383 1.783 1 97.56 490 ILE B C 1
ATOM 8864 O O . ILE B 1 490 ? -11.039 2.551 1.208 1 97.56 490 ILE B O 1
ATOM 8868 N N . LEU B 1 491 ? -9.961 2.066 3.047 1 98.25 491 LEU B N 1
ATOM 8869 C CA . LEU B 1 491 ? -11.188 1.927 3.822 1 98.25 491 LEU B CA 1
ATOM 8870 C C . LEU B 1 491 ? -12.008 3.211 3.775 1 98.25 491 LEU B C 1
ATOM 8872 O O . LEU B 1 491 ? -13.242 3.164 3.76 1 98.25 491 LEU B O 1
ATOM 8876 N N . SER B 1 492 ? -11.258 4.328 3.732 1 98.44 492 SER B N 1
ATOM 8877 C CA . SER B 1 492 ? -11.922 5.625 3.707 1 98.44 492 SER B CA 1
ATOM 8878 C C . SER B 1 492 ? -12.352 6 2.291 1 98.44 492 SER B C 1
ATOM 8880 O O . SER B 1 492 ? -13.289 6.777 2.107 1 98.44 492 SER B O 1
ATOM 8882 N N . ARG B 1 493 ? -11.766 5.477 1.299 1 98.31 493 ARG B N 1
ATOM 8883 C CA . ARG B 1 493 ? -11.977 5.91 -0.079 1 98.31 493 ARG B CA 1
ATOM 8884 C C . ARG B 1 493 ? -13.023 5.043 -0.77 1 98.31 493 ARG B C 1
ATOM 8886 O O . ARG B 1 493 ? -13.703 5.504 -1.688 1 98.31 493 ARG B O 1
ATOM 8893 N N . ALA B 1 494 ? -13.164 3.795 -0.307 1 97.94 494 ALA B N 1
ATOM 8894 C CA . ALA B 1 494 ? -13.953 2.785 -1.008 1 97.94 494 ALA B CA 1
ATOM 8895 C C . ALA B 1 494 ? -15.383 3.268 -1.238 1 97.94 494 ALA B C 1
ATOM 8897 O O . ALA B 1 494 ? -15.93 3.1 -2.33 1 97.94 494 ALA B O 1
ATOM 8898 N N . PRO B 1 495 ? -16.094 3.877 -0.236 1 98 495 PRO B N 1
ATOM 8899 C CA . PRO B 1 495 ? -17.469 4.336 -0.491 1 98 495 PRO B CA 1
ATOM 8900 C C . PRO B 1 495 ? -17.547 5.387 -1.598 1 98 495 PRO B C 1
ATOM 8902 O O . PRO B 1 495 ? -18.5 5.41 -2.367 1 98 495 PRO B O 1
ATOM 8905 N N . LEU B 1 496 ? -16.547 6.301 -1.687 1 98.69 496 LEU B N 1
ATOM 8906 C CA . LEU B 1 496 ? -16.5 7.289 -2.758 1 98.69 496 LEU B CA 1
ATOM 8907 C C . LEU B 1 496 ? -16.172 6.625 -4.094 1 98.69 496 LEU B C 1
ATOM 8909 O O . LEU B 1 496 ? -16.812 6.93 -5.109 1 98.69 496 LEU B O 1
ATOM 8913 N N . TRP B 1 497 ? -15.242 5.715 -4.074 1 98.5 497 TRP B N 1
ATOM 8914 C CA . TRP B 1 497 ? -14.82 5.027 -5.289 1 98.5 497 TRP B CA 1
ATOM 8915 C C . TRP B 1 497 ? -15.992 4.293 -5.938 1 98.5 497 TRP B C 1
ATOM 8917 O O . TRP B 1 497 ? -16.094 4.23 -7.164 1 98.5 497 TRP B O 1
ATOM 8927 N N . ARG B 1 498 ? -16.859 3.736 -5.125 1 97.5 498 ARG B N 1
ATOM 8928 C CA . ARG B 1 498 ? -18 2.996 -5.633 1 97.5 498 ARG B CA 1
ATOM 8929 C C . ARG B 1 498 ? -18.844 3.855 -6.582 1 97.5 498 ARG B C 1
ATOM 8931 O O . ARG B 1 498 ? -19.453 3.34 -7.52 1 97.5 498 ARG B O 1
ATOM 8938 N N . GLU B 1 499 ? -18.766 5.188 -6.395 1 97.38 499 GLU B N 1
ATOM 8939 C CA . GLU B 1 499 ? -19.547 6.117 -7.207 1 97.38 499 GLU B CA 1
ATOM 8940 C C . GLU B 1 499 ? -18.672 6.805 -8.25 1 97.38 499 GLU B C 1
ATOM 8942 O O . GLU B 1 499 ? -19.156 7.664 -9 1 97.38 499 GLU B O 1
ATOM 8947 N N . GLY B 1 500 ? -17.391 6.449 -8.312 1 98.31 500 GLY B N 1
ATOM 8948 C CA . GLY B 1 500 ? -16.469 7.113 -9.219 1 98.31 500 GLY B CA 1
ATOM 8949 C C . GLY B 1 500 ? -15.977 8.445 -8.688 1 98.31 500 GLY B C 1
ATOM 8950 O O . GLY B 1 500 ? -15.633 9.344 -9.469 1 98.31 500 GLY B O 1
ATOM 8951 N N . LEU B 1 501 ? -16.078 8.648 -7.336 1 98.56 501 LEU B N 1
ATOM 8952 C CA . LEU B 1 501 ? -15.602 9.867 -6.691 1 98.56 501 LEU B CA 1
ATOM 8953 C C . LEU B 1 501 ? -14.312 9.609 -5.918 1 98.56 501 LEU B C 1
ATOM 8955 O O . LEU B 1 501 ? -13.93 8.453 -5.711 1 98.56 501 LEU B O 1
ATOM 8959 N N . ASP B 1 502 ? -13.594 10.625 -5.543 1 97.88 502 ASP B N 1
ATOM 8960 C CA . ASP B 1 502 ? -12.328 10.531 -4.828 1 97.88 502 ASP B CA 1
ATOM 8961 C C . ASP B 1 502 ? -11.93 11.875 -4.23 1 97.88 502 ASP B C 1
ATOM 8963 O O . ASP B 1 502 ? -12.688 12.844 -4.309 1 97.88 502 ASP B O 1
ATOM 8967 N N . TYR B 1 503 ? -10.875 11.938 -3.531 1 97.69 503 TYR B N 1
ATOM 8968 C CA . TYR B 1 503 ? -10.273 13.18 -3.064 1 97.69 503 TYR B CA 1
ATOM 8969 C C . TYR B 1 503 ? -8.758 13.125 -3.17 1 97.69 503 TYR B C 1
ATOM 8971 O O . TYR B 1 503 ? -8.172 12.039 -3.264 1 97.69 503 TYR B O 1
ATOM 8979 N N . ARG B 1 504 ? -8.047 14.242 -3.09 1 95.94 504 ARG B N 1
ATOM 8980 C CA . ARG B 1 504 ? -6.672 14.312 -3.586 1 95.94 504 ARG B CA 1
ATOM 8981 C C . ARG B 1 504 ? -5.684 14.492 -2.439 1 95.94 504 ARG B C 1
ATOM 8983 O O . ARG B 1 504 ? -4.535 14.883 -2.658 1 95.94 504 ARG B O 1
ATOM 8990 N N . HIS B 1 505 ? -6.051 14.328 -1.226 1 95.31 505 HIS B N 1
ATOM 8991 C CA . HIS B 1 505 ? -5.137 14.406 -0.092 1 95.31 505 HIS B CA 1
ATOM 8992 C C . HIS B 1 505 ? -5.125 13.102 0.698 1 95.31 505 HIS B C 1
ATOM 8994 O O . HIS B 1 505 ? -5.969 12.227 0.476 1 95.31 505 HIS B O 1
ATOM 9000 N N . GLY B 1 506 ? -4.07 12.93 1.512 1 95.81 506 GLY B N 1
ATOM 9001 C CA . GLY B 1 506 ? -4.07 11.789 2.414 1 95.81 506 GLY B CA 1
ATOM 9002 C C . GLY B 1 506 ? -5.238 11.789 3.379 1 95.81 506 GLY B C 1
ATOM 9003 O O . GLY B 1 506 ? -5.926 12.805 3.529 1 95.81 506 GLY B O 1
ATOM 9004 N N . THR B 1 507 ? -5.422 10.68 4.074 1 98 507 THR B N 1
ATOM 9005 C CA . THR B 1 507 ? -6.605 10.531 4.914 1 98 507 THR B CA 1
ATOM 9006 C C . THR B 1 507 ? -6.297 10.906 6.359 1 98 507 THR B C 1
ATOM 9008 O O . THR B 1 507 ? -7.207 11.172 7.145 1 98 507 THR B O 1
ATOM 9011 N N . GLY B 1 508 ? -5.004 10.836 6.637 1 97.19 508 GLY B N 1
ATOM 9012 C CA . GLY B 1 508 ? -4.711 11.188 8.016 1 97.19 508 GLY B CA 1
ATOM 9013 C C . GLY B 1 508 ? -3.23 11.391 8.281 1 97.19 508 GLY B C 1
ATOM 9014 O O . GLY B 1 508 ? -2.387 10.852 7.555 1 97.19 508 GLY B O 1
ATOM 9015 N N . HIS B 1 509 ? -2.918 12.109 9.297 1 96.62 509 HIS B N 1
ATOM 9016 C CA . HIS B 1 509 ? -1.571 12.367 9.797 1 96.62 509 HIS B CA 1
ATOM 9017 C C . HIS B 1 509 ? -1.531 12.359 11.32 1 96.62 509 HIS B C 1
ATOM 9019 O O . HIS B 1 509 ? -2.572 12.461 11.969 1 96.62 509 HIS B O 1
ATOM 9025 N N . GLY B 1 510 ? -0.341 12.203 11.852 1 97.25 510 GLY B N 1
ATOM 9026 C CA . GLY B 1 510 ? -0.206 12.297 13.297 1 97.25 510 GLY B CA 1
ATOM 9027 C C . GLY B 1 510 ? -0.429 13.703 13.828 1 97.25 510 GLY B C 1
ATOM 9028 O O . GLY B 1 510 ? -0.387 14.672 13.07 1 97.25 510 GLY B O 1
ATOM 9029 N N . ILE B 1 511 ? -0.716 13.797 15.102 1 98.12 511 ILE B N 1
ATOM 9030 C CA . ILE B 1 511 ? -0.912 15.062 15.805 1 98.12 511 ILE B CA 1
ATOM 9031 C C . ILE B 1 511 ? 0.053 15.148 16.984 1 98.12 511 ILE B C 1
ATOM 9033 O O . ILE B 1 511 ? 0.15 14.219 17.781 1 98.12 511 ILE B O 1
ATOM 9037 N N . GLY B 1 512 ? 0.725 16.25 17.062 1 98 512 GLY B N 1
ATOM 9038 C CA . GLY B 1 512 ? 1.643 16.453 18.172 1 98 512 GLY B CA 1
ATOM 9039 C C . GLY B 1 512 ? 0.947 16.875 19.453 1 98 512 GLY B C 1
ATOM 9040 O O . GLY B 1 512 ? -0.237 17.203 19.438 1 98 512 GLY B O 1
ATOM 9041 N N . SER B 1 513 ? 1.586 16.719 20.547 1 98.38 513 SER B N 1
ATOM 9042 C CA . SER B 1 513 ? 1.149 17.266 21.844 1 98.38 513 SER B CA 1
ATOM 9043 C C . SER B 1 513 ? 1.728 18.656 22.078 1 98.38 513 SER B C 1
ATOM 9045 O O . SER B 1 513 ? 2.887 18.781 22.484 1 98.38 513 SER B O 1
ATOM 9047 N N . TYR B 1 514 ? 0.899 19.656 21.875 1 98.56 514 TYR B N 1
ATOM 9048 C CA . TYR B 1 514 ? 1.37 21.047 21.859 1 98.56 514 TYR B CA 1
ATOM 9049 C C . TYR B 1 514 ? 2.629 21.172 21.016 1 98.56 514 TYR B C 1
ATOM 9051 O O . TYR B 1 514 ? 3.66 21.656 21.5 1 98.56 514 TYR B O 1
ATOM 9059 N N . LEU B 1 515 ? 2.574 20.688 19.812 1 98.38 515 LEU B N 1
ATOM 9060 C CA . LEU B 1 515 ? 3.574 20.641 18.75 1 98.38 515 LEU B CA 1
ATOM 9061 C C . LEU B 1 515 ? 2.914 20.766 17.375 1 98.38 515 LEU B C 1
ATOM 9063 O O . LEU B 1 515 ? 1.853 21.375 17.234 1 98.38 515 LEU B O 1
ATOM 9067 N N . ASN B 1 516 ? 3.535 20.234 16.359 1 97.94 516 ASN B N 1
ATOM 9068 C CA . ASN B 1 516 ? 2.977 20.375 15.016 1 97.94 516 ASN B CA 1
ATOM 9069 C C . ASN B 1 516 ? 1.636 19.656 14.891 1 97.94 516 ASN B C 1
ATOM 9071 O O . ASN B 1 516 ? 1.462 18.562 15.43 1 97.94 516 ASN B O 1
ATOM 9075 N N . VAL B 1 517 ? 0.672 20.328 14.242 1 98.19 517 VAL B N 1
ATOM 9076 C CA . VAL B 1 517 ? -0.619 19.703 13.984 1 98.19 517 VAL B CA 1
ATOM 9077 C C . VAL B 1 517 ? -0.43 18.5 13.062 1 98.19 517 VAL B C 1
ATOM 9079 O O . VAL B 1 517 ? -1.113 17.484 13.211 1 98.19 517 VAL B O 1
ATOM 9082 N N . HIS B 1 518 ? 0.454 18.609 12.094 1 96.94 518 HIS B N 1
ATOM 9083 C CA . HIS B 1 518 ? 0.871 17.484 11.266 1 96.94 518 HIS B CA 1
ATOM 9084 C C . HIS B 1 518 ? 2.166 16.875 11.781 1 96.94 518 HIS B C 1
ATOM 9086 O O . HIS B 1 518 ? 3.238 17.469 11.648 1 96.94 518 HIS B O 1
ATOM 9092 N N . GLU B 1 519 ? 2.068 15.789 12.375 1 95.75 519 GLU B N 1
ATOM 9093 C CA . GLU B 1 519 ? 3.232 15.133 12.961 1 95.75 519 GLU B CA 1
ATOM 9094 C C . GLU B 1 519 ? 3.42 13.734 12.391 1 95.75 519 GLU B C 1
ATOM 9096 O O . GLU B 1 519 ? 2.479 12.938 12.367 1 95.75 519 GLU B O 1
ATOM 9101 N N . GLY B 1 520 ? 4.582 13.469 11.891 1 93 520 GLY B N 1
ATOM 9102 C CA . GLY B 1 520 ? 4.93 12.117 11.484 1 93 520 GLY B CA 1
ATOM 9103 C C . GLY B 1 520 ? 5.609 11.32 12.586 1 93 520 GLY B C 1
ATOM 9104 O O . GLY B 1 520 ? 5.609 11.734 13.75 1 93 520 GLY B O 1
ATOM 9105 N N . PRO B 1 521 ? 6.172 10.172 12.312 1 94.12 521 PRO B N 1
ATOM 9106 C CA . PRO B 1 521 ? 6.555 9.758 10.969 1 94.12 521 PRO B CA 1
ATOM 9107 C C . PRO B 1 521 ? 5.461 8.961 10.258 1 94.12 521 PRO B C 1
ATOM 9109 O O . PRO B 1 521 ? 5.586 8.656 9.07 1 94.12 521 PRO B O 1
ATOM 9112 N N . HIS B 1 522 ? 4.332 8.547 10.898 1 94 522 HIS B N 1
ATOM 9113 C CA . HIS B 1 522 ? 3.273 7.734 10.312 1 94 522 HIS B CA 1
ATOM 9114 C C . HIS B 1 522 ? 2.213 8.609 9.648 1 94 522 HIS B C 1
ATOM 9116 O O . HIS B 1 522 ? 2.082 9.789 9.977 1 94 522 HIS B O 1
ATOM 9122 N N . LEU B 1 523 ? 1.521 8.086 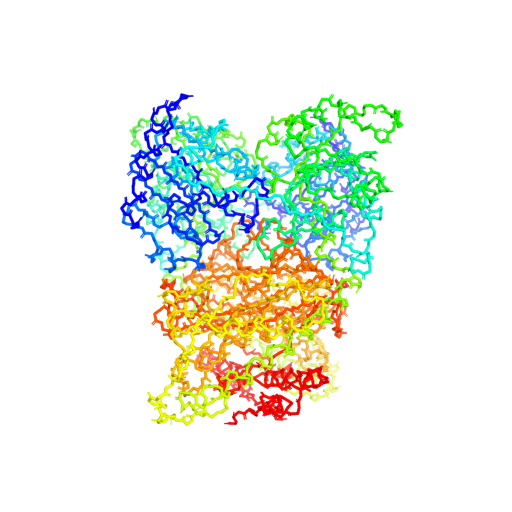8.711 1 95.19 523 LEU B N 1
ATOM 9123 C CA . LEU B 1 523 ? 0.412 8.703 8 1 95.19 523 LEU B CA 1
ATOM 9124 C C . LEU B 1 523 ? -0.607 7.66 7.562 1 95.19 523 LEU B C 1
ATOM 9126 O O . LEU B 1 523 ? -0.327 6.461 7.605 1 95.19 523 LEU B O 1
ATOM 9130 N N . ILE B 1 524 ? -1.758 8.062 7.285 1 96.5 524 ILE B N 1
ATOM 9131 C CA . ILE B 1 524 ? -2.711 7.285 6.5 1 96.5 524 ILE B CA 1
ATOM 9132 C C . ILE B 1 524 ? -2.916 7.945 5.137 1 96.5 524 ILE B C 1
ATOM 9134 O O . ILE B 1 524 ? -3.578 8.977 5.035 1 96.5 524 ILE B O 1
ATOM 9138 N N . SER B 1 525 ? -2.279 7.32 4.141 1 95 525 SER B N 1
ATOM 9139 C CA . SER B 1 525 ? -2.291 7.965 2.832 1 95 525 SER B CA 1
ATOM 9140 C C . SER B 1 525 ? -2.176 6.941 1.71 1 95 525 SER B C 1
ATOM 9142 O O . SER B 1 525 ? -1.608 5.863 1.902 1 95 525 SER B O 1
ATOM 9144 N N . PHE B 1 526 ? -2.68 7.273 0.539 1 90.5 526 PHE B N 1
ATOM 9145 C CA . PHE B 1 526 ? -2.592 6.434 -0.647 1 90.5 526 PHE B CA 1
ATOM 9146 C C . PHE B 1 526 ? -1.188 6.477 -1.24 1 90.5 526 PHE B C 1
ATOM 9148 O O . PHE B 1 526 ? -0.835 5.641 -2.074 1 90.5 526 PHE B O 1
ATOM 9155 N N . ARG B 1 527 ? -0.407 7.457 -0.92 1 82.62 527 ARG B N 1
ATOM 9156 C CA . ARG B 1 527 ? 0.977 7.543 -1.376 1 82.62 527 ARG B CA 1
ATOM 9157 C C . ARG B 1 527 ? 1.903 6.746 -0.463 1 82.62 527 ARG B C 1
ATOM 9159 O O . ARG B 1 527 ? 1.915 6.953 0.751 1 82.62 527 ARG B O 1
ATOM 9166 N N . PRO B 1 528 ? 2.547 5.832 -1.143 1 68.44 528 PRO B N 1
ATOM 9167 C CA . PRO B 1 528 ? 3.49 5.105 -0.288 1 68.44 528 PRO B CA 1
ATOM 9168 C C . PRO B 1 528 ? 4.609 5.996 0.242 1 68.44 528 PRO B C 1
ATOM 9170 O O . PRO B 1 528 ? 5.059 6.914 -0.453 1 68.44 528 PRO B O 1
ATOM 9173 N N . SER B 1 529 ? 4.758 6.031 1.503 1 64.5 529 SER B N 1
ATOM 9174 C CA . SER B 1 529 ? 5.887 6.781 2.047 1 64.5 529 SER B CA 1
ATOM 9175 C C . SER B 1 529 ? 7.133 5.91 2.146 1 64.5 529 SER B C 1
ATOM 9177 O O . SER B 1 529 ? 7.035 4.688 2.281 1 64.5 529 SER B O 1
ATOM 9179 N N . ALA B 1 530 ? 8.156 6.5 1.821 1 51.25 530 ALA B N 1
ATOM 9180 C CA . ALA B 1 530 ? 9.438 5.805 1.873 1 51.25 530 ALA B CA 1
ATOM 9181 C C . ALA B 1 530 ? 9.641 5.133 3.227 1 51.25 530 ALA B C 1
ATOM 9183 O O . ALA B 1 530 ? 10.188 4.027 3.303 1 51.25 530 ALA B O 1
ATOM 9184 N N . ARG B 1 531 ? 9.336 5.965 4.223 1 62.16 531 ARG B N 1
ATOM 9185 C CA . ARG B 1 531 ? 9.602 5.367 5.527 1 62.16 531 ARG B CA 1
ATOM 9186 C C . ARG B 1 531 ? 8.336 4.758 6.121 1 62.16 531 ARG B C 1
ATOM 9188 O O . ARG B 1 531 ? 7.441 5.48 6.559 1 62.16 531 ARG B O 1
ATOM 9195 N N . ASN B 1 532 ? 7.695 3.84 5.477 1 71.69 532 ASN B N 1
ATOM 9196 C CA . ASN B 1 532 ? 6.422 3.207 5.797 1 71.69 532 ASN B CA 1
ATOM 9197 C C . ASN B 1 532 ? 6.398 2.695 7.234 1 71.69 532 ASN B C 1
ATOM 9199 O O . ASN B 1 532 ? 6.496 1.49 7.473 1 71.69 532 ASN B O 1
ATOM 9203 N N . VAL B 1 533 ? 6.191 3.652 8.195 1 90.06 533 VAL B N 1
ATOM 9204 C CA . VAL B 1 533 ? 6.152 3.295 9.609 1 90.06 533 VAL B CA 1
ATOM 9205 C C . VAL B 1 533 ? 4.777 2.736 9.969 1 90.06 533 VAL B C 1
ATOM 9207 O O . VAL B 1 533 ? 3.752 3.348 9.648 1 90.06 533 VAL B O 1
ATOM 9210 N N . PRO B 1 534 ? 4.77 1.579 10.523 1 94.88 534 PRO B N 1
ATOM 9211 C CA . PRO B 1 534 ? 3.48 1.02 10.945 1 94.88 534 PRO B CA 1
ATOM 9212 C C . PRO B 1 534 ? 2.832 1.812 12.078 1 94.88 534 PRO B C 1
ATOM 9214 O O . PRO B 1 534 ? 3.531 2.445 12.867 1 94.88 534 PRO B O 1
ATOM 9217 N N . LEU B 1 535 ? 1.575 1.817 12.125 1 97.38 535 LEU B N 1
ATOM 9218 C CA . LEU B 1 535 ? 0.851 2.377 13.266 1 97.38 535 LEU B CA 1
ATOM 9219 C C . LEU B 1 535 ? 1.117 1.568 14.531 1 97.38 535 LEU B C 1
ATOM 9221 O O . LEU B 1 535 ? 1.216 0.341 14.477 1 97.38 535 LEU B O 1
ATOM 9225 N N . GLN B 1 536 ? 1.282 2.199 15.609 1 97.94 536 GLN B N 1
ATOM 9226 C CA . GLN B 1 536 ? 1.527 1.578 16.906 1 97.94 536 GLN B CA 1
ATOM 9227 C C . GLN B 1 536 ? 0.567 2.115 17.969 1 97.94 536 GLN B C 1
ATOM 9229 O O . GLN B 1 536 ? 0.054 3.229 17.844 1 97.94 536 GLN B O 1
ATOM 9234 N N . ALA B 1 537 ? 0.358 1.292 19 1 98.38 537 ALA B N 1
ATOM 9235 C CA . ALA B 1 537 ? -0.463 1.749 20.109 1 98.38 537 ALA B CA 1
ATOM 9236 C C . ALA B 1 537 ? 0.051 3.074 20.672 1 98.38 537 ALA B C 1
ATOM 9238 O O . ALA B 1 537 ? 1.262 3.293 20.75 1 98.38 537 ALA B O 1
ATOM 9239 N N . SER B 1 538 ? -0.82 3.994 20.969 1 98.56 538 SER B N 1
ATOM 9240 C CA . SER B 1 538 ? -0.584 5.281 21.609 1 98.56 538 SER B CA 1
ATOM 9241 C C . SER B 1 538 ? -0.213 6.352 20.594 1 98.56 538 SER B C 1
ATOM 9243 O O . SER B 1 538 ? -0.004 7.516 20.938 1 98.56 538 SER B O 1
ATOM 9245 N N . MET B 1 539 ? -0.135 5.992 19.328 1 98.56 539 MET B N 1
ATOM 9246 C CA . MET B 1 539 ? 0.002 7.008 18.281 1 98.56 539 MET B CA 1
ATOM 9247 C C . MET B 1 539 ? -1.318 7.734 18.047 1 98.56 539 MET B C 1
ATOM 9249 O O . MET B 1 539 ? -2.391 7.168 18.266 1 98.56 539 MET B O 1
ATOM 9253 N N . THR B 1 540 ? -1.267 8.953 17.688 1 98.5 540 THR B N 1
ATOM 9254 C CA . THR B 1 540 ? -2.434 9.703 17.25 1 98.5 540 THR B CA 1
ATOM 9255 C C . THR B 1 540 ? -2.451 9.82 15.727 1 98.5 540 THR B C 1
ATOM 9257 O O . THR B 1 540 ? -1.397 9.906 15.086 1 98.5 540 THR B O 1
ATOM 9260 N N . VAL B 1 541 ? -3.621 9.812 15.172 1 98.25 541 VAL B N 1
ATOM 9261 C CA . VAL B 1 541 ? -3.768 10 13.734 1 98.25 541 VAL B CA 1
ATOM 9262 C C . VAL B 1 541 ? -5.121 10.641 13.438 1 98.25 541 VAL B C 1
ATOM 9264 O O . VAL B 1 541 ? -6.105 10.391 14.133 1 98.25 541 VAL B O 1
ATOM 9267 N N . THR B 1 542 ? -5.16 11.5 12.469 1 98.69 542 THR B N 1
ATOM 9268 C CA . THR B 1 542 ? -6.445 12.047 12.039 1 98.69 542 THR B CA 1
ATOM 9269 C C . THR B 1 542 ? -7.141 11.102 11.07 1 98.69 542 THR B C 1
ATOM 9271 O O . THR B 1 542 ? -6.492 10.273 10.43 1 98.69 542 THR B O 1
ATOM 9274 N N . ASP B 1 543 ? -8.383 11.078 11.055 1 98.81 543 ASP B N 1
ATOM 9275 C CA . ASP B 1 543 ? -9.273 10.508 10.047 1 98.81 543 ASP B CA 1
ATOM 9276 C C . ASP B 1 543 ? -10.078 11.594 9.344 1 98.81 543 ASP B C 1
ATOM 9278 O O . ASP B 1 543 ? -11.047 12.109 9.898 1 98.81 543 ASP B O 1
ATOM 9282 N N . GLU B 1 544 ? -9.672 11.945 8.109 1 98.69 544 GLU B N 1
ATOM 9283 C CA . GLU B 1 544 ? -10.258 13.156 7.535 1 98.69 544 GLU B CA 1
ATOM 9284 C C . GLU B 1 544 ? -10.539 12.977 6.043 1 98.69 544 GLU B C 1
ATOM 9286 O O . GLU B 1 544 ? -10.117 13.797 5.227 1 98.69 544 GLU B O 1
ATOM 9291 N N . PRO B 1 545 ? -11.305 11.898 5.66 1 98.75 545 PRO B N 1
ATOM 9292 C CA . PRO B 1 545 ? -11.719 11.812 4.262 1 98.75 545 PRO B CA 1
ATOM 9293 C C . PRO B 1 545 ? -12.547 13.016 3.814 1 98.75 545 PRO B C 1
ATOM 9295 O O . PRO B 1 545 ? -13.055 13.766 4.656 1 98.75 545 PRO B O 1
ATOM 9298 N N . GLY B 1 546 ? -12.602 13.258 2.453 1 98.62 546 GLY B N 1
ATOM 9299 C CA . GLY B 1 546 ? -13.359 14.375 1.919 1 98.62 546 GLY B CA 1
ATOM 9300 C C . GLY B 1 546 ? -13.805 14.164 0.483 1 98.62 546 GLY B C 1
ATOM 9301 O O . GLY B 1 546 ? -13.547 13.102 -0.101 1 98.62 546 GLY B O 1
ATOM 9302 N N . TYR B 1 547 ? -14.57 15.031 0.014 1 98.69 547 TYR B N 1
ATOM 9303 C CA . TYR B 1 547 ? -14.93 15.188 -1.392 1 98.69 547 TYR B CA 1
ATOM 9304 C C . TYR B 1 547 ? -15.086 16.656 -1.75 1 98.69 547 TYR B C 1
ATOM 9306 O O . TYR B 1 547 ? -15.695 17.422 -1.001 1 98.69 547 TYR B O 1
ATOM 9314 N N . TYR B 1 548 ? -14.531 17.047 -2.881 1 98.5 548 TYR B N 1
ATOM 9315 C CA . TYR B 1 548 ? -14.508 18.438 -3.312 1 98.5 548 TYR B CA 1
ATOM 9316 C C . TYR B 1 548 ? -14.945 18.562 -4.766 1 98.5 548 TYR B C 1
ATOM 9318 O O . TYR B 1 548 ? -14.297 18.031 -5.668 1 98.5 548 TYR B O 1
ATOM 9326 N N . GLU B 1 549 ? -16.047 19.156 -4.98 1 97.44 549 GLU B N 1
ATOM 9327 C CA . GLU B 1 549 ? -16.562 19.406 -6.32 1 97.44 549 GLU B CA 1
ATOM 9328 C C . GLU B 1 549 ? -16.219 20.812 -6.801 1 97.44 549 GLU B C 1
ATOM 9330 O O . GLU B 1 549 ? -16.875 21.781 -6.398 1 97.44 549 GLU B O 1
ATOM 9335 N N . ASP B 1 550 ? -15.336 20.891 -7.711 1 94.5 550 ASP B N 1
ATOM 9336 C CA . ASP B 1 550 ? -14.812 22.172 -8.172 1 94.5 550 ASP B CA 1
ATOM 9337 C C . ASP B 1 550 ? -15.945 23.125 -8.586 1 94.5 550 ASP B C 1
ATOM 9339 O O . ASP B 1 550 ? -16.828 22.734 -9.352 1 94.5 550 ASP B O 1
ATOM 9343 N N . GLY B 1 551 ? -15.898 24.297 -8.008 1 95.44 551 GLY B N 1
ATOM 9344 C CA . GLY B 1 551 ? -16.844 25.344 -8.367 1 95.44 551 GLY B CA 1
ATOM 9345 C C . GLY B 1 551 ? -18.188 25.188 -7.676 1 95.44 551 GLY B C 1
ATOM 9346 O O . GLY B 1 551 ? -19.094 25.984 -7.906 1 95.44 551 GLY B O 1
ATOM 9347 N N . ALA B 1 552 ? -18.297 24.25 -6.746 1 97.31 552 ALA B N 1
ATOM 9348 C CA . ALA B 1 552 ? -19.625 24 -6.191 1 97.31 552 ALA B CA 1
ATOM 9349 C C . ALA B 1 552 ? -19.578 23.891 -4.668 1 97.31 552 ALA B C 1
ATOM 9351 O O . ALA B 1 552 ? -20.109 24.75 -3.965 1 97.31 552 ALA B O 1
ATOM 9352 N N . PHE B 1 553 ? -18.953 22.797 -4.133 1 98.44 553 PHE B N 1
ATOM 9353 C CA . PHE B 1 553 ? -18.906 22.609 -2.686 1 98.44 553 PHE B CA 1
ATOM 9354 C C . PHE B 1 553 ? -17.797 21.656 -2.303 1 98.44 553 PHE B C 1
ATOM 9356 O O . PHE B 1 553 ? -17.109 21.094 -3.174 1 98.44 553 PHE B O 1
ATOM 9363 N N . GLY B 1 554 ? -17.531 21.547 -1.062 1 98.56 554 GLY B N 1
ATOM 9364 C CA . GLY B 1 554 ? -16.594 20.594 -0.504 1 98.56 554 GLY B CA 1
ATOM 9365 C C . GLY B 1 554 ? -17.047 20.016 0.83 1 98.56 554 GLY B C 1
ATOM 9366 O O . GLY B 1 554 ? -17.75 20.688 1.584 1 98.56 554 GLY B O 1
ATOM 9367 N N . ILE B 1 555 ? -16.688 18.797 1.034 1 98.88 555 ILE B N 1
ATOM 9368 C CA . ILE B 1 555 ? -17.016 18.094 2.271 1 98.88 555 ILE B CA 1
ATOM 9369 C C . ILE B 1 555 ? -15.742 17.484 2.867 1 98.88 555 ILE B C 1
ATOM 9371 O O . ILE B 1 555 ? -14.945 16.875 2.15 1 98.88 555 ILE B O 1
ATOM 9375 N N . ARG B 1 556 ? -15.516 17.656 4.09 1 98.81 556 ARG B N 1
ATOM 9376 C CA . ARG B 1 556 ? -14.5 16.969 4.879 1 98.81 556 ARG B CA 1
ATOM 9377 C C . ARG B 1 556 ? -15 16.688 6.293 1 98.81 556 ARG B C 1
ATOM 9379 O O . ARG B 1 556 ? -15.68 17.531 6.891 1 98.81 556 ARG B O 1
ATOM 9386 N N . LEU B 1 557 ? -14.875 15.547 6.75 1 98.88 557 LEU B N 1
ATOM 9387 C CA . LEU B 1 557 ? -15.188 15.133 8.109 1 98.88 557 LEU B CA 1
ATOM 9388 C C . LEU B 1 557 ? -13.945 14.594 8.82 1 98.88 557 LEU B C 1
ATOM 9390 O O . LEU B 1 557 ? -13.305 13.664 8.336 1 98.88 557 LEU B O 1
ATOM 9394 N N . GLU B 1 558 ? -13.617 15.188 9.945 1 98.81 558 GLU B N 1
ATOM 9395 C CA . GLU B 1 558 ? -12.312 14.867 10.523 1 98.81 558 GLU B CA 1
ATOM 9396 C C . GLU B 1 558 ? -12.398 14.711 12.039 1 98.81 558 GLU B C 1
ATOM 9398 O O . GLU B 1 558 ? -12.984 15.555 12.719 1 98.81 558 GLU B O 1
ATOM 9403 N N . ASN B 1 559 ? -11.961 13.625 12.539 1 98.88 559 ASN B N 1
ATOM 9404 C CA . ASN B 1 559 ? -11.664 13.367 13.945 1 98.88 559 ASN B CA 1
ATOM 9405 C C . ASN B 1 559 ? -10.203 12.992 14.156 1 98.88 559 ASN B C 1
ATOM 9407 O O . ASN B 1 559 ? -9.523 12.578 13.219 1 98.88 559 ASN B O 1
ATOM 9411 N N . VAL B 1 560 ? -9.766 13.242 15.367 1 98.88 560 VAL B N 1
ATOM 9412 C CA . VAL B 1 560 ? -8.477 12.703 15.789 1 98.88 560 VAL B CA 1
ATOM 9413 C C . VAL B 1 560 ? -8.688 11.367 16.5 1 98.88 560 VAL B C 1
ATOM 9415 O O . VAL B 1 560 ? -9.609 11.219 17.297 1 98.88 560 VAL B O 1
ATOM 9418 N N . LEU B 1 561 ? -7.867 10.414 16.156 1 98.81 561 LEU B N 1
ATOM 9419 C CA . LEU B 1 561 ? -7.918 9.062 16.719 1 98.81 561 LEU B CA 1
ATOM 9420 C C . LEU B 1 561 ? -6.648 8.758 17.5 1 98.81 561 LEU B C 1
ATOM 9422 O O . LEU B 1 561 ? -5.582 9.297 17.203 1 98.81 561 LEU B O 1
ATOM 9426 N N . ILE B 1 562 ? -6.762 7.918 18.531 1 98.81 562 ILE B N 1
ATOM 9427 C CA . ILE B 1 562 ? -5.637 7.289 19.203 1 98.81 562 ILE B CA 1
ATOM 9428 C C . ILE B 1 562 ? -5.602 5.797 18.875 1 98.81 562 ILE B C 1
ATOM 9430 O O . ILE B 1 562 ? -6.617 5.105 18.984 1 98.81 562 ILE B O 1
ATOM 9434 N N . CYS B 1 563 ? -4.504 5.332 18.375 1 98.56 563 CYS B N 1
ATOM 9435 C CA . CYS B 1 563 ? -4.316 3.896 18.172 1 98.56 563 CYS B CA 1
ATOM 9436 C C . CYS B 1 563 ? -4.215 3.178 19.516 1 98.56 563 CYS B C 1
ATOM 9438 O O . CYS B 1 563 ? -3.508 3.631 20.422 1 98.56 563 CYS B O 1
ATOM 9440 N N . LYS B 1 564 ? -4.902 2.164 19.672 1 98.5 564 LYS B N 1
ATOM 9441 C CA . LYS B 1 564 ? -4.875 1.391 20.906 1 98.5 564 LYS B CA 1
ATOM 9442 C C . LYS B 1 564 ? -4.961 -0.106 20.625 1 98.5 564 LYS B C 1
ATOM 9444 O O . LYS B 1 564 ? -5.25 -0.513 19.5 1 98.5 564 LYS B O 1
ATOM 9449 N N . ASP B 1 565 ? -4.668 -0.896 21.625 1 98 565 ASP B N 1
ATOM 9450 C CA . ASP B 1 565 ? -4.855 -2.336 21.484 1 98 565 ASP B CA 1
ATOM 9451 C C . ASP B 1 565 ? -6.324 -2.678 21.25 1 98 565 ASP B C 1
ATOM 9453 O O . ASP B 1 565 ? -7.211 -2.1 21.891 1 98 565 ASP B O 1
ATOM 9457 N N . ALA B 1 566 ? -6.523 -3.549 20.328 1 97.44 566 ALA B N 1
ATOM 9458 C CA . ALA B 1 566 ? -7.887 -3.986 20.047 1 97.44 566 ALA B CA 1
ATOM 9459 C C . ALA B 1 566 ? -8.336 -5.07 21.016 1 97.44 566 ALA B C 1
ATOM 9461 O O . ALA B 1 566 ? -7.504 -5.816 21.547 1 97.44 566 ALA B O 1
ATOM 9462 N N . ASN B 1 567 ? -9.539 -5.133 21.391 1 92.88 567 ASN B N 1
ATOM 9463 C CA . ASN B 1 567 ? -10.141 -6.242 22.125 1 92.88 567 ASN B CA 1
ATOM 9464 C C . ASN B 1 567 ? -10.773 -7.262 21.172 1 92.88 567 ASN B C 1
ATOM 9466 O O . ASN B 1 567 ? -11.953 -7.586 21.312 1 92.88 567 ASN B O 1
ATOM 9470 N N . ALA B 1 568 ? -9.953 -7.812 20.281 1 95.19 568 ALA B N 1
ATOM 9471 C CA . ALA B 1 568 ? -10.484 -8.773 19.312 1 95.19 568 ALA B CA 1
ATOM 9472 C C . ALA B 1 568 ? -10.648 -10.148 19.953 1 95.19 568 ALA B C 1
ATOM 9474 O O . ALA B 1 568 ? -9.898 -10.516 20.859 1 95.19 568 ALA B O 1
ATOM 9475 N N . LYS B 1 569 ? -11.602 -10.875 19.469 1 96.94 569 LYS B N 1
ATOM 9476 C CA . LYS B 1 569 ? -11.938 -12.18 20.031 1 96.94 569 LYS B CA 1
ATOM 9477 C C . LYS B 1 569 ? -10.766 -13.148 19.922 1 96.94 569 LYS B C 1
ATOM 9479 O O . LYS B 1 569 ? -10.555 -13.977 20.812 1 96.94 569 LYS B O 1
ATOM 9484 N N . PHE B 1 570 ? -10.047 -13.094 18.797 1 97.94 570 PHE B N 1
ATOM 9485 C CA . PHE B 1 570 ? -8.906 -13.969 18.547 1 97.94 570 PHE B CA 1
ATOM 9486 C C . PHE B 1 570 ? -7.625 -13.156 18.391 1 97.94 570 PHE B C 1
ATOM 9488 O O . PHE B 1 570 ? -7.66 -11.922 18.375 1 97.94 570 PHE B O 1
ATOM 9495 N N . ASN B 1 571 ? -6.445 -13.781 18.375 1 97.75 571 ASN B N 1
ATOM 9496 C CA . ASN B 1 571 ? -5.121 -13.195 18.203 1 97.75 571 ASN B CA 1
ATOM 9497 C C . ASN B 1 571 ? -4.246 -14.047 17.281 1 97.75 571 ASN B C 1
ATOM 9499 O O . ASN B 1 571 ? -3.275 -14.656 17.734 1 97.75 571 ASN B O 1
ATOM 9503 N N . PHE B 1 572 ? -4.664 -14.023 16.031 1 96.06 572 PHE B N 1
ATOM 9504 C CA . PHE B 1 572 ? -4.035 -14.859 15.008 1 96.06 572 PHE B CA 1
ATOM 9505 C C . PHE B 1 572 ? -2.527 -14.633 14.984 1 96.06 572 PHE B C 1
ATOM 9507 O O . PHE B 1 572 ? -2.066 -13.492 14.867 1 96.06 572 PHE B O 1
ATOM 9514 N N . GLY B 1 573 ? -1.763 -15.719 15.148 1 92.31 573 GLY B N 1
ATOM 9515 C CA . GLY B 1 573 ? -0.311 -15.695 15.07 1 92.31 573 GLY B CA 1
ATOM 9516 C C . GLY B 1 573 ? 0.333 -14.922 16.203 1 92.31 573 GLY B C 1
ATOM 9517 O O . GLY B 1 573 ? 1.495 -14.516 16.109 1 92.31 573 GLY B O 1
ATOM 9518 N N . ASP B 1 574 ? -0.439 -14.547 17.172 1 94.31 574 ASP B N 1
ATOM 9519 C CA . ASP B 1 574 ? 0.041 -13.758 18.297 1 94.31 574 ASP B CA 1
ATOM 9520 C C . ASP B 1 574 ? 0.604 -12.422 17.828 1 94.31 574 ASP B C 1
ATOM 9522 O O . ASP B 1 574 ? 1.608 -11.945 18.359 1 94.31 574 ASP B O 1
ATOM 9526 N N . LYS B 1 575 ? -0.013 -11.891 16.875 1 94 575 LYS B N 1
ATOM 9527 C CA . LYS B 1 575 ? 0.476 -10.648 16.281 1 94 575 LYS B CA 1
ATOM 9528 C C . LYS B 1 575 ? 0.061 -9.445 17.125 1 94 575 LYS B C 1
ATOM 9530 O O . LYS B 1 575 ? 0.727 -8.406 17.109 1 94 575 LYS B O 1
ATOM 9535 N N . GLY B 1 576 ? -0.964 -9.617 17.906 1 97.69 576 GLY B N 1
ATOM 9536 C CA . GLY B 1 576 ? -1.611 -8.461 18.5 1 97.69 576 GLY B CA 1
ATOM 9537 C C . GLY B 1 576 ? -2.344 -7.602 17.484 1 97.69 576 GLY B C 1
ATOM 9538 O O . GLY B 1 576 ? -1.898 -7.465 16.344 1 97.69 576 GLY B O 1
ATOM 9539 N N . TYR B 1 577 ? -3.475 -7.098 17.906 1 98.5 577 TYR B N 1
ATOM 9540 C CA . TYR B 1 577 ? -4.277 -6.277 17 1 98.5 577 TYR B CA 1
ATOM 9541 C C . TYR B 1 577 ? -4.52 -4.895 17.594 1 98.5 577 TYR B C 1
ATOM 9543 O O . TYR B 1 577 ? -4.477 -4.719 18.812 1 98.5 577 TYR B O 1
ATOM 9551 N N . LEU B 1 578 ? -4.703 -3.949 16.672 1 98.81 578 LEU B N 1
ATOM 9552 C CA . LEU B 1 578 ? -4.918 -2.557 17.047 1 98.81 578 LEU B CA 1
ATOM 9553 C C . LEU B 1 578 ? -6.289 -2.076 16.594 1 98.81 578 LEU B C 1
ATOM 9555 O O . LEU B 1 578 ? -6.902 -2.688 15.711 1 98.81 578 LEU B O 1
ATOM 9559 N N . ALA B 1 579 ? -6.781 -1.089 17.188 1 98.62 579 ALA B N 1
ATOM 9560 C CA . ALA B 1 579 ? -8.008 -0.364 16.844 1 98.62 579 ALA B CA 1
ATOM 9561 C C . ALA B 1 579 ? -7.859 1.125 17.141 1 98.62 579 ALA B C 1
ATOM 9563 O O . ALA B 1 579 ? -6.785 1.585 17.531 1 98.62 579 ALA B O 1
ATOM 9564 N N . PHE B 1 580 ? -8.875 1.911 16.891 1 98.62 580 PHE B N 1
ATOM 9565 C CA . PHE B 1 580 ? -8.82 3.35 17.109 1 98.62 580 PHE B CA 1
ATOM 9566 C C . PHE B 1 580 ? -9.805 3.764 18.203 1 98.62 580 PHE B C 1
ATOM 9568 O O . PHE B 1 580 ? -10.82 3.1 18.422 1 98.62 580 PHE B O 1
ATOM 9575 N N . GLU B 1 581 ? -9.391 4.75 18.844 1 98.12 581 GLU B N 1
ATOM 9576 C CA . GLU B 1 581 ? -10.219 5.531 19.75 1 98.12 581 GLU B CA 1
ATOM 9577 C C . GLU B 1 581 ? -10.352 6.977 19.281 1 98.12 581 GLU B C 1
ATOM 9579 O O . GLU B 1 581 ? -9.359 7.707 19.219 1 98.12 581 GLU B O 1
ATOM 9584 N N . HIS B 1 582 ? -11.586 7.336 18.828 1 98.62 582 HIS B N 1
ATOM 9585 C CA . HIS B 1 582 ? -11.727 8.75 18.5 1 98.62 582 HIS B CA 1
ATOM 9586 C C . HIS B 1 582 ? -11.812 9.609 19.766 1 98.62 582 HIS B C 1
ATOM 9588 O O . HIS B 1 582 ? -12.453 9.219 20.734 1 98.62 582 HIS B O 1
ATOM 9594 N N . ILE B 1 583 ? -11.188 10.781 19.688 1 98.81 583 ILE B N 1
ATOM 9595 C CA . ILE B 1 583 ? -11.164 11.625 20.875 1 98.81 583 ILE B CA 1
ATOM 9596 C C . ILE B 1 583 ? -11.734 13 20.547 1 98.81 583 ILE B C 1
ATOM 9598 O O . ILE B 1 583 ? -11.773 13.883 21.391 1 98.81 583 ILE B O 1
ATOM 9602 N N . THR B 1 584 ? -12.172 13.234 19.297 1 98.88 584 THR B N 1
ATOM 9603 C CA . THR B 1 584 ? -12.82 14.469 18.875 1 98.88 584 THR B CA 1
ATOM 9604 C C . THR B 1 584 ? -14.328 14.398 19.125 1 98.88 584 THR B C 1
ATOM 9606 O O . THR B 1 584 ? -14.969 13.398 18.797 1 98.88 584 THR B O 1
ATOM 9609 N N . TRP B 1 585 ? -14.93 15.484 19.656 1 98.75 585 TRP B N 1
ATOM 9610 C CA . TRP B 1 585 ? -16.328 15.445 20.047 1 98.75 585 TRP B CA 1
ATOM 9611 C C . TRP B 1 585 ? -17.094 16.625 19.453 1 98.75 585 TRP B C 1
ATOM 9613 O O . TRP B 1 585 ? -16.984 17.75 19.969 1 98.75 585 TRP B O 1
ATOM 9623 N N . ALA B 1 586 ? -17.797 16.484 18.469 1 98.75 586 ALA B N 1
ATOM 9624 C CA . ALA B 1 586 ? -18.75 17.391 17.828 1 98.75 586 ALA B CA 1
ATOM 9625 C C . ALA B 1 586 ? -19.688 16.625 16.906 1 98.75 586 ALA B C 1
ATOM 9627 O O . ALA B 1 586 ? -19.266 15.742 16.156 1 98.75 586 ALA B O 1
ATOM 9628 N N . PRO B 1 587 ? -20.969 16.891 16.953 1 98.5 587 PRO B N 1
ATOM 9629 C CA . PRO B 1 587 ? -21.906 16.094 16.172 1 98.5 587 PRO B CA 1
ATOM 9630 C C . PRO B 1 587 ? -21.703 16.234 14.672 1 98.5 587 PRO B C 1
ATOM 9632 O O . PRO B 1 587 ? -21.203 17.266 14.211 1 98.5 587 PRO B O 1
ATOM 9635 N N . TYR B 1 588 ? -22.031 15.172 13.945 1 98.75 588 TYR B N 1
ATOM 9636 C CA . TYR B 1 588 ? -22.25 15.227 12.5 1 98.75 588 TYR B CA 1
ATOM 9637 C C . TYR B 1 588 ? -23.672 15.68 12.18 1 98.75 588 TYR B C 1
ATOM 9639 O O . TYR B 1 588 ? -24.625 15.297 12.867 1 98.75 588 TYR B O 1
ATOM 9647 N N . GLN B 1 589 ? -23.781 16.484 11.227 1 98.69 589 GLN B N 1
ATOM 9648 C CA . GLN B 1 589 ? -25.109 17.016 10.961 1 98.69 589 GLN B CA 1
ATOM 9649 C C . GLN B 1 589 ? -26.016 15.977 10.297 1 98.69 589 GLN B C 1
ATOM 9651 O O . GLN B 1 589 ? -25.797 15.617 9.141 1 98.69 589 GLN B O 1
ATOM 9656 N N . THR B 1 590 ? -27.047 15.625 10.93 1 97.5 590 THR B N 1
ATOM 9657 C CA . THR B 1 590 ? -27.922 14.547 10.477 1 97.5 590 THR B CA 1
ATOM 9658 C C . THR B 1 590 ? -28.656 14.938 9.203 1 97.5 590 THR B C 1
ATOM 9660 O O . THR B 1 590 ? -28.938 14.094 8.359 1 97.5 590 THR B O 1
ATOM 9663 N N . LYS B 1 591 ? -28.938 16.25 9.102 1 95.69 591 LYS B N 1
ATOM 9664 C CA . LYS B 1 591 ? -29.656 16.75 7.926 1 95.69 591 LYS B CA 1
ATOM 9665 C C . LYS B 1 591 ? -28.875 16.453 6.645 1 95.69 591 LYS B C 1
ATOM 9667 O O . LYS B 1 591 ? -29.469 16.375 5.566 1 95.69 591 LYS B O 1
ATOM 9672 N N . LEU B 1 592 ? -27.609 16.266 6.711 1 98.19 592 LEU B N 1
ATOM 9673 C CA . LEU B 1 592 ? -26.75 16.016 5.555 1 98.19 592 LEU B CA 1
ATOM 9674 C C . LEU B 1 592 ? -26.578 14.516 5.328 1 98.19 592 LEU B C 1
ATOM 9676 O O . LEU B 1 592 ? -26 14.102 4.312 1 98.19 592 LEU B O 1
ATOM 9680 N N . ILE B 1 593 ? -27.078 13.688 6.215 1 98.25 593 ILE B N 1
ATOM 9681 C CA . ILE B 1 593 ? -26.891 12.242 6.129 1 98.25 593 ILE B CA 1
ATOM 9682 C C . ILE B 1 593 ? -28.094 11.602 5.453 1 98.25 593 ILE B C 1
ATOM 9684 O O . ILE B 1 593 ? -29.234 11.797 5.883 1 98.25 593 ILE B O 1
ATOM 9688 N N . ASP B 1 594 ? -27.875 10.938 4.352 1 97.31 594 ASP B N 1
ATOM 9689 C CA . ASP B 1 594 ? -28.906 10.047 3.807 1 97.31 594 ASP B CA 1
ATOM 9690 C C . ASP B 1 594 ? -28.875 8.688 4.508 1 97.31 594 ASP B C 1
ATOM 9692 O O . ASP B 1 594 ? -28.156 7.777 4.082 1 97.31 594 ASP B O 1
ATOM 9696 N N . THR B 1 595 ? -29.688 8.492 5.477 1 95.94 595 THR B N 1
ATOM 9697 C CA . THR B 1 595 ? -29.656 7.305 6.324 1 95.94 595 THR B CA 1
ATOM 9698 C C . THR B 1 595 ? -30.016 6.059 5.52 1 95.94 595 THR B C 1
ATOM 9700 O O . THR B 1 595 ? -29.688 4.941 5.918 1 95.94 595 THR B O 1
ATOM 9703 N N . GLY B 1 596 ? -30.703 6.25 4.383 1 94.5 596 GLY B N 1
ATOM 9704 C CA . GLY B 1 596 ? -31.031 5.129 3.516 1 94.5 596 GLY B CA 1
ATOM 9705 C C . GLY B 1 596 ? -29.797 4.473 2.902 1 94.5 596 GLY B C 1
ATOM 9706 O O . GLY B 1 596 ? -29.875 3.332 2.443 1 94.5 596 GLY B O 1
ATOM 9707 N N . LEU B 1 597 ? -28.719 5.164 2.945 1 95.06 597 LEU B N 1
ATOM 9708 C CA . LEU B 1 597 ? -27.5 4.645 2.348 1 95.06 597 LEU B CA 1
ATOM 9709 C C . LEU B 1 597 ? -26.609 3.986 3.402 1 95.06 597 LEU B C 1
ATOM 9711 O O . LEU B 1 597 ? -25.609 3.35 3.07 1 95.06 597 LEU B O 1
ATOM 9715 N N . LEU B 1 598 ? -26.922 4.094 4.672 1 96.19 598 LEU B N 1
ATOM 9716 C CA . LEU B 1 598 ? -26.078 3.572 5.746 1 96.19 598 LEU B CA 1
ATOM 9717 C C . LEU B 1 598 ? -26.469 2.141 6.094 1 96.19 598 LEU B C 1
ATOM 9719 O O . LEU B 1 598 ? -27.641 1.775 6 1 96.19 598 LEU B O 1
ATOM 9723 N N . THR B 1 599 ? -25.531 1.337 6.477 1 92.69 599 THR B N 1
ATOM 9724 C CA . THR B 1 599 ? -25.766 0.012 7.035 1 92.69 599 THR B CA 1
ATOM 9725 C C . THR B 1 599 ? -26.156 0.111 8.508 1 92.69 599 THR B C 1
ATOM 9727 O O . THR B 1 599 ? -25.953 1.153 9.141 1 92.69 599 THR B O 1
ATOM 9730 N N . PRO B 1 600 ? -26.641 -0.997 9.125 1 92.56 600 PRO B N 1
ATOM 9731 C CA . PRO B 1 600 ? -26.953 -0.974 10.555 1 92.56 600 PRO B CA 1
ATOM 9732 C C . PRO B 1 600 ? -25.734 -0.667 11.422 1 92.56 600 PRO B C 1
ATOM 9734 O O . PRO B 1 600 ? -25.859 0.048 12.422 1 92.56 600 PRO B O 1
ATOM 9737 N N . VAL B 1 601 ? -24.641 -1.17 11.039 1 93.88 601 VAL B N 1
ATOM 9738 C CA . VAL B 1 601 ? -23.422 -0.932 11.805 1 93.88 601 VAL B CA 1
ATOM 9739 C C . VAL B 1 601 ? -23.078 0.555 11.773 1 93.88 601 VAL B C 1
ATOM 9741 O O . VAL B 1 601 ? -22.672 1.127 12.789 1 93.88 601 VAL B O 1
ATOM 9744 N N . GLU B 1 602 ? -23.219 1.201 10.633 1 97.06 602 GLU B N 1
ATOM 9745 C CA . GLU B 1 602 ? -22.922 2.623 10.477 1 97.06 602 GLU B CA 1
ATOM 9746 C C . GLU B 1 602 ? -23.922 3.482 11.258 1 97.06 602 GLU B C 1
ATOM 9748 O O . GLU B 1 602 ? -23.531 4.484 11.859 1 97.06 602 GLU B O 1
ATOM 9753 N N . ILE B 1 603 ? -25.172 3.109 11.234 1 97.44 603 ILE B N 1
ATOM 9754 C CA . ILE B 1 603 ? -26.203 3.807 12.008 1 97.44 603 ILE B CA 1
ATOM 9755 C C . ILE B 1 603 ? -25.875 3.717 13.492 1 97.44 603 ILE B C 1
ATOM 9757 O O . ILE B 1 603 ? -25.922 4.723 14.211 1 97.44 603 ILE B O 1
ATOM 9761 N N . ASP B 1 604 ? -25.531 2.533 13.898 1 97.38 604 ASP B N 1
ATOM 9762 C CA . ASP B 1 604 ? -25.172 2.336 15.297 1 97.38 604 ASP B CA 1
ATOM 9763 C C . ASP B 1 604 ? -23.969 3.195 15.68 1 97.38 604 ASP B C 1
ATOM 9765 O O . ASP B 1 604 ? -23.906 3.746 16.781 1 97.38 604 ASP B O 1
ATOM 9769 N N . TRP B 1 605 ? -23.031 3.279 14.82 1 98.31 605 TRP B N 1
ATOM 9770 C CA . TRP B 1 605 ? -21.844 4.09 15.078 1 98.31 605 TRP B CA 1
ATOM 9771 C C . TRP B 1 605 ? -22.219 5.555 15.266 1 98.31 605 TRP B C 1
ATOM 9773 O O . TRP B 1 605 ? -21.766 6.199 16.219 1 98.31 605 TRP B O 1
ATOM 9783 N N . VAL B 1 606 ? -23.047 6.133 14.336 1 98.62 606 VAL B N 1
ATOM 9784 C CA . VAL B 1 606 ? -23.453 7.531 14.422 1 98.62 606 VAL B CA 1
ATOM 9785 C C . VAL B 1 606 ? -24.172 7.777 15.75 1 98.62 606 VAL B C 1
ATOM 9787 O O . VAL B 1 606 ? -23.875 8.75 16.453 1 98.62 606 VAL B O 1
ATOM 9790 N N . ASN B 1 607 ? -25.062 6.867 16.094 1 98.56 607 ASN B N 1
ATOM 9791 C CA . ASN B 1 607 ? -25.859 7.031 17.312 1 98.56 607 ASN B CA 1
ATOM 9792 C C . ASN B 1 607 ? -24.984 6.957 18.562 1 98.56 607 ASN B C 1
ATOM 9794 O O . ASN B 1 607 ? -25.172 7.73 19.5 1 98.56 607 ASN B O 1
ATOM 9798 N N . THR B 1 608 ? -24.094 6.008 18.562 1 98.56 608 THR B N 1
ATOM 9799 C CA . THR B 1 608 ? -23.188 5.875 19.703 1 98.56 608 THR B CA 1
ATOM 9800 C C . THR B 1 608 ? -22.281 7.094 19.828 1 98.56 608 THR B C 1
ATOM 9802 O O . THR B 1 608 ? -22.078 7.621 20.922 1 98.56 608 THR B O 1
ATOM 9805 N N . TYR B 1 609 ? -21.703 7.504 18.734 1 98.75 609 TYR B N 1
ATOM 9806 C CA . TYR B 1 609 ? -20.844 8.68 18.719 1 98.75 609 TYR B CA 1
ATOM 9807 C C . TYR B 1 609 ? -21.594 9.906 19.219 1 98.75 609 TYR B C 1
ATOM 9809 O O . TYR B 1 609 ? -21.078 10.672 20.031 1 98.75 609 TYR B O 1
ATOM 9817 N N . HIS B 1 610 ? -22.781 10.172 18.734 1 98.62 610 HIS B N 1
ATOM 9818 C CA . HIS B 1 610 ? -23.609 11.305 19.141 1 98.62 610 HIS B CA 1
ATOM 9819 C C . HIS B 1 610 ? -23.953 11.234 20.625 1 98.62 610 HIS B C 1
ATOM 9821 O O . HIS B 1 610 ? -23.922 12.25 21.328 1 98.62 610 HIS B O 1
ATOM 9827 N N . SER B 1 611 ? -24.312 10.047 21.031 1 98.5 611 SER B N 1
ATOM 9828 C CA . SER B 1 611 ? -24.578 9.859 22.453 1 98.5 611 SER B CA 1
ATOM 9829 C C . SER B 1 611 ? -23.375 10.242 23.312 1 98.5 611 SER B C 1
ATOM 9831 O O . SER B 1 611 ? -23.531 10.906 24.328 1 98.5 611 SER B O 1
ATOM 9833 N N . ASP B 1 612 ? -22.234 9.812 22.891 1 98.62 612 ASP B N 1
ATOM 9834 C CA . ASP B 1 612 ? -21 10.125 23.609 1 98.62 612 ASP B CA 1
ATOM 9835 C C . ASP B 1 612 ? -20.719 11.625 23.578 1 98.62 612 ASP B C 1
ATOM 9837 O O . ASP B 1 612 ? -20.25 12.195 24.578 1 98.62 612 ASP B O 1
ATOM 9841 N N . CYS B 1 613 ? -20.938 12.289 22.406 1 98.62 613 CYS B N 1
ATOM 9842 C CA . CYS B 1 613 ? -20.781 13.734 22.344 1 98.62 613 CYS B CA 1
ATOM 9843 C C . CYS B 1 613 ? -21.609 14.422 23.422 1 98.62 613 CYS B C 1
ATOM 9845 O O . CYS B 1 613 ? -21.109 15.305 24.125 1 98.62 613 CYS B O 1
ATOM 9847 N N . ARG B 1 614 ? -22.844 14 23.531 1 97.75 614 ARG B N 1
ATOM 9848 C CA . ARG B 1 614 ? -23.734 14.586 24.516 1 97.75 614 ARG B CA 1
ATOM 9849 C C . ARG B 1 614 ? -23.219 14.367 25.938 1 97.75 614 ARG B C 1
ATOM 9851 O O . ARG B 1 614 ? -23.094 15.312 26.703 1 97.75 614 ARG B O 1
ATOM 9858 N N . LYS B 1 615 ? -22.906 13.125 26.203 1 98.19 615 LYS B N 1
ATOM 9859 C CA . LYS B 1 615 ? -22.469 12.742 27.547 1 98.19 615 LYS B CA 1
ATOM 9860 C C . LYS B 1 615 ? -21.188 13.469 27.953 1 98.19 615 LYS B C 1
ATOM 9862 O O . LYS B 1 615 ? -21.062 13.961 29.078 1 98.19 615 LYS B O 1
ATOM 9867 N N . ILE B 1 616 ? -20.266 13.602 27.094 1 98.62 616 ILE B N 1
ATOM 9868 C CA . ILE B 1 616 ? -18.922 14.094 27.375 1 98.62 616 ILE B CA 1
ATOM 9869 C C . ILE B 1 616 ? -18.938 15.625 27.438 1 98.62 616 ILE B C 1
ATOM 9871 O O . ILE B 1 616 ? -18.266 16.219 28.266 1 98.62 616 ILE B O 1
ATOM 9875 N N . LEU B 1 617 ? -19.75 16.312 26.578 1 98.69 617 LEU B N 1
ATOM 9876 C CA . LEU B 1 617 ? -19.641 17.75 26.438 1 98.69 617 LEU B CA 1
ATOM 9877 C C . LEU B 1 617 ? -20.641 18.469 27.328 1 98.69 617 LEU B C 1
ATOM 9879 O O . LEU B 1 617 ? -20.484 19.656 27.625 1 98.69 617 LEU B O 1
ATOM 9883 N N . GLU B 1 618 ? -21.719 17.844 27.75 1 97.44 618 GLU B N 1
ATOM 9884 C CA . GLU B 1 618 ? -22.812 18.453 28.484 1 97.44 618 GLU B CA 1
ATOM 9885 C C . GLU B 1 618 ? -22.297 19.25 29.688 1 97.44 618 GLU B C 1
ATOM 9887 O O . GLU B 1 618 ? -22.719 20.375 29.922 1 97.44 618 GLU B O 1
ATOM 9892 N N . PRO B 1 619 ? -21.328 18.719 30.438 1 97.56 619 PRO B N 1
ATOM 9893 C CA . PRO B 1 619 ? -20.859 19.438 31.625 1 97.56 619 PRO B CA 1
ATOM 9894 C C . PRO B 1 619 ? -20.141 20.75 31.281 1 97.56 619 PRO B C 1
ATOM 9896 O O . PRO B 1 619 ? -19.891 2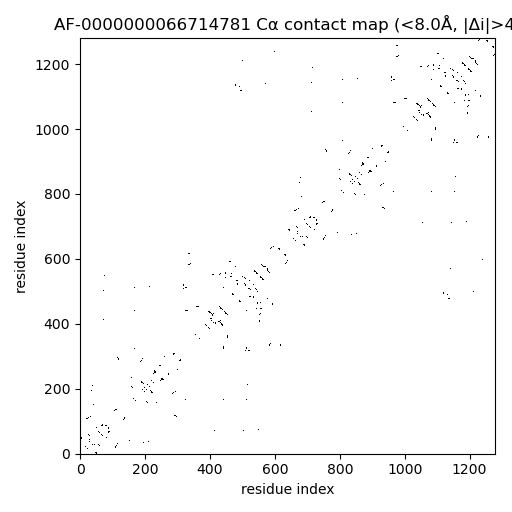1.578 32.156 1 97.56 619 PRO B O 1
ATOM 9899 N N . HIS B 1 620 ? -19.797 20.969 30.031 1 97.94 620 HIS B N 1
ATOM 9900 C CA . HIS B 1 620 ? -18.984 22.094 29.641 1 97.94 620 HIS B CA 1
ATOM 9901 C C . HIS B 1 620 ? -19.812 23.141 28.906 1 97.94 620 HIS B C 1
ATOM 9903 O O . HIS B 1 620 ? -19.266 24.109 28.359 1 97.94 620 HIS B O 1
ATOM 9909 N N . LEU B 1 621 ? -21.141 23.016 28.906 1 98.25 621 LEU B N 1
ATOM 9910 C CA . LEU B 1 621 ? -22.016 23.875 28.125 1 98.25 621 LEU B CA 1
ATOM 9911 C C . LEU B 1 621 ? -23.078 24.516 29.031 1 98.25 621 LEU B C 1
ATOM 9913 O O . LEU B 1 621 ? -23.422 23.969 30.078 1 98.25 621 LEU B O 1
ATOM 9917 N N . ASN B 1 622 ? -23.609 25.734 28.594 1 97.69 622 ASN B N 1
ATOM 9918 C CA . ASN B 1 622 ? -24.766 26.297 29.266 1 97.69 622 ASN B CA 1
ATOM 9919 C C . ASN B 1 622 ? -26.062 25.625 28.828 1 97.69 622 ASN B C 1
ATOM 9921 O O . ASN B 1 622 ? -26.047 24.75 27.953 1 97.69 622 ASN B O 1
ATOM 9925 N N . GLU B 1 623 ? -27.188 26 29.406 1 97.5 623 GLU B N 1
ATOM 9926 C CA . GLU B 1 623 ? -28.438 25.297 29.203 1 97.5 623 GLU B CA 1
ATOM 9927 C C . GLU B 1 623 ? -28.906 25.375 27.75 1 97.5 623 GLU B C 1
ATOM 9929 O O . GLU B 1 623 ? -29.391 24.391 27.188 1 97.5 623 GLU B O 1
ATOM 9934 N N . GLN B 1 624 ? -28.781 26.484 27.172 1 97.5 624 GLN B N 1
ATOM 9935 C CA . GLN B 1 624 ? -29.188 26.656 25.781 1 97.5 624 GLN B CA 1
ATOM 9936 C C . GLN B 1 624 ? -28.328 25.797 24.844 1 97.5 624 GLN B C 1
ATOM 9938 O O . GLN B 1 624 ? -28.859 25.188 23.906 1 97.5 624 GLN B O 1
ATOM 9943 N N . GLU B 1 625 ? -27.031 25.844 25.094 1 98.12 625 GLU B N 1
ATOM 9944 C CA . GLU B 1 625 ? -26.094 25.047 24.297 1 98.12 625 GLU B CA 1
ATOM 9945 C C . GLU B 1 625 ? -26.359 23.547 24.469 1 98.12 625 GLU B C 1
ATOM 9947 O O . GLU B 1 625 ? -26.266 22.781 23.516 1 98.12 625 GLU B O 1
ATOM 9952 N N . LYS B 1 626 ? -26.688 23.188 25.688 1 98 626 LYS B N 1
ATOM 9953 C CA . LYS B 1 626 ? -27.031 21.781 25.984 1 98 626 LYS B CA 1
ATOM 9954 C C . LYS B 1 626 ? -28.25 21.344 25.188 1 98 626 LYS B C 1
ATOM 9956 O O . LYS B 1 626 ? -28.266 20.234 24.641 1 98 626 LYS B O 1
ATOM 9961 N N . GLN B 1 627 ? -29.266 22.125 25.172 1 98 627 GLN B N 1
ATOM 9962 C CA . GLN B 1 627 ? -30.484 21.797 24.422 1 98 627 GLN B CA 1
ATOM 9963 C C . GLN B 1 627 ? -30.203 21.656 22.938 1 98 627 GLN B C 1
ATOM 9965 O O . GLN B 1 627 ? -30.734 20.766 22.281 1 98 627 GLN B O 1
ATOM 9970 N N . TRP B 1 628 ? -29.391 22.562 22.5 1 98.31 628 TRP B N 1
ATOM 9971 C CA . TRP B 1 628 ? -29.016 22.484 21.094 1 98.31 628 TRP B CA 1
ATOM 9972 C C . TRP B 1 628 ? -28.281 21.188 20.797 1 98.31 628 TRP B C 1
ATOM 9974 O O . TRP B 1 628 ? -28.562 20.531 19.781 1 98.31 628 TRP B O 1
ATOM 9984 N N . LEU B 1 629 ? -27.266 20.844 21.641 1 98.62 629 LEU B N 1
ATOM 9985 C CA . LEU B 1 629 ? -26.484 19.625 21.469 1 98.62 629 LEU B CA 1
ATOM 9986 C C . LEU B 1 629 ? -27.375 18.391 21.516 1 98.62 629 LEU B C 1
ATOM 9988 O O . LEU B 1 629 ? -27.188 17.438 20.766 1 98.62 629 LEU B O 1
ATOM 9992 N N . MET B 1 630 ? -28.344 18.391 22.438 1 98.12 630 MET B N 1
ATOM 9993 C CA . MET B 1 630 ? -29.281 17.281 22.562 1 98.12 630 MET B CA 1
ATOM 9994 C C . MET B 1 630 ? -30.031 17.062 21.25 1 98.12 630 MET B C 1
ATOM 9996 O O . MET B 1 630 ? -30.188 15.93 20.797 1 98.12 630 MET B O 1
ATOM 10000 N N . LYS B 1 631 ? -30.484 18.125 20.703 1 98 631 LYS B N 1
ATOM 10001 C CA . LYS B 1 631 ? -31.203 18.031 19.422 1 98 631 LYS B CA 1
ATOM 10002 C C . LYS B 1 631 ? -30.266 17.562 18.312 1 98 631 LYS B C 1
ATOM 10004 O O . LYS B 1 631 ? -30.656 16.734 17.484 1 98 631 LYS B O 1
ATOM 10009 N N . ALA B 1 632 ? -29.047 18.062 18.328 1 98.31 632 ALA B N 1
ATOM 10010 C CA . ALA B 1 632 ? -28.062 17.766 17.266 1 98.31 632 ALA B CA 1
ATOM 10011 C C . ALA B 1 632 ? -27.641 16.297 17.328 1 98.31 632 ALA B C 1
ATOM 10013 O O . ALA B 1 632 ? -27.109 15.758 16.359 1 98.31 632 ALA B O 1
ATOM 10014 N N . THR B 1 633 ? -27.812 15.648 18.469 1 98.19 633 THR B N 1
ATOM 10015 C CA . THR B 1 633 ? -27.297 14.297 18.672 1 98.19 633 THR B CA 1
ATOM 10016 C C . THR B 1 633 ? -28.438 13.289 18.781 1 98.19 633 THR B C 1
ATOM 10018 O O . THR B 1 633 ? -28.25 12.18 19.281 1 98.19 633 THR B O 1
ATOM 10021 N N . GLU B 1 634 ? -29.641 13.711 18.422 1 96.94 634 GLU B N 1
ATOM 10022 C CA . GLU B 1 634 ? -30.75 12.766 18.406 1 96.94 634 GLU B CA 1
ATOM 10023 C C . GLU B 1 634 ? -30.453 11.547 17.547 1 96.94 634 GLU B C 1
ATOM 10025 O O . GLU B 1 634 ? -29.844 11.68 16.469 1 96.94 634 GLU B O 1
ATOM 10030 N N . PRO B 1 635 ? -30.875 10.383 18.016 1 96.5 635 PRO B N 1
ATOM 10031 C CA . PRO B 1 635 ? -30.578 9.172 17.25 1 96.5 635 PRO B CA 1
ATOM 10032 C C . PRO B 1 635 ? -31.219 9.18 15.859 1 96.5 635 PRO B C 1
ATOM 10034 O O . PRO B 1 635 ? -32.344 9.664 15.695 1 96.5 635 PRO B O 1
ATOM 10037 N N . VAL B 1 636 ? -30.5 8.656 14.953 1 95.69 636 VAL B N 1
ATOM 10038 C CA . VAL B 1 636 ? -31.031 8.492 13.609 1 95.69 636 VAL B CA 1
ATOM 10039 C C . VAL B 1 636 ? -31.484 7.051 13.406 1 95.69 636 VAL B C 1
ATOM 10041 O O . VAL B 1 636 ? -30.969 6.133 14.039 1 95.69 636 VAL B O 1
ATOM 10044 N N . ALA B 1 637 ? -32.531 6.781 12.664 1 88.38 637 ALA B N 1
ATOM 10045 C CA . ALA B 1 637 ? -33.031 5.449 12.352 1 88.38 637 ALA B CA 1
ATOM 10046 C C . ALA B 1 637 ? -32.719 5.07 10.906 1 88.38 637 ALA B C 1
ATOM 10048 O O . ALA B 1 637 ? -32.531 5.945 10.055 1 88.38 637 ALA B O 1
ATOM 10049 N N . ALA B 1 638 ? -32.531 3.684 10.766 1 74.38 638 ALA B N 1
ATOM 10050 C CA . ALA B 1 638 ? -32.375 3.195 9.398 1 74.38 638 ALA B CA 1
ATOM 10051 C C . ALA B 1 638 ? -33.656 3.439 8.578 1 74.38 638 ALA B C 1
ATOM 10053 O O . ALA B 1 638 ? -34.75 3.33 9.094 1 74.38 638 ALA B O 1
ATOM 10054 N N . ARG B 1 639 ? -33.625 4.172 7.414 1 64.06 639 ARG B N 1
ATOM 10055 C CA . ARG B 1 639 ? -34.812 4.273 6.582 1 64.06 639 ARG B CA 1
ATOM 10056 C C . ARG B 1 639 ? -35.156 2.928 5.953 1 64.06 639 ARG B C 1
ATOM 10058 O O . ARG B 1 639 ? -34.281 2.236 5.434 1 64.06 639 ARG B O 1
ATOM 10065 N N . GLY B 1 640 ? -36.062 2.027 6.566 1 47.31 640 GLY B N 1
ATOM 10066 C CA . GLY B 1 640 ? -36.594 0.815 5.973 1 47.31 640 GLY B CA 1
ATOM 10067 C C . GLY B 1 640 ? -36.969 0.98 4.512 1 47.31 640 GLY B C 1
ATOM 10068 O O . GLY B 1 640 ? -37.188 2.098 4.047 1 47.31 640 GLY B O 1
#

InterPro domains:
  IPR000587 Creatinase, N-terminal [PF01321] (11-136)
  IPR000994 Peptidase M24 [PF00557] (328-564)
  IPR001131 Peptidase M24B, X-Pro dipeptidase/aminopeptidase P, conserved site [PS00491] (505-517)
  IPR029149 Creatinase/Aminopeptidase P/Spt16, N-terminal [G3DSA:3.40.350.10] (2-149)
  IPR029149 Creatinase/Aminopeptidase P/Spt16, N-terminal [G3DSA:3.40.350.10] (150-316)
  IPR029149 Creatinase/Aminopeptidase P/Spt16, N-terminal [SSF53092] (44-132)
  IPR032416 Peptidase M24, C-terminal domain [PF16188] (576-636)
  IPR033740 Aminopeptidase P [cd01085] (328-573)
  IPR036005 Creatinase/aminopeptidase-like [G3DSA:3.90.230.10] (319-639)
  IPR036005 Creatinase/aminopeptidase-like [SSF55920] (322-600)
  IPR050422 Xaa-Pro aminopeptidase P [PTHR43763] (4-637)

Nearest PDB structures (foldseek):
  3ctz-assembly1_A  TM=8.929E-01  e=3.538E-79  Homo sapiens
  4s2t-assembly1_Q  TM=9.390E-01  e=1.753E-70  Caenorhabditis elegans
  5jr6-assembly1_A  TM=8.804E-01  e=1.099E-61  Plasmodium falciparum 3D7
  5jqk-assembly1_B  TM=8.755E-01  e=1.294E-60  Plasmodium falciparum 3D7
  5jr6-assembly1_B  TM=8.917E-01  e=2.362E-52  Plasmodium falciparum 3D7

Sequence (1280 aa):
MASARDEHLDGIRALMAAHSPPLHGLVVPSEDAHQSEYVSEQDKRREFISGFTGSAGLALITMKEALLWTDGRYFLQATQQLSDRWKLMRMGEDPPVEAWIADNLADEAVIGINPWCISVDSAQRYENSFSKRHQTLFQLSSDLVDEVWKDRPLVEPRPVIVHPVEFAGRSVPEKMKELREKLVHEKATAIIITALDEVAWLYNIRGSDVDYSPVVHSYAIVTLHSAFFYVDKRKVTVEVQKYMSGNGIEIREYETVQSDASLLASGKLQSSVHVEKYMDEVESSKIWIDSGSCCLALYSKLSPHQVLTLQSPIALPKAVKNPTELDGLRKAHIRDGAAVVQYLAWLDNQMQENYGASGYFSEIKGSHKNEHLATKLTEVSVSDKLEGFRATKENFKGLSFPTISSVGPNAAVIHYKPEASTCSEMDADKIYLCDSGAQYLDGTTDITRTVHFGKPSAHEKSCYTAVLKGHIALDIAVFPNGTTGHALDILSRAPLWREGLDYRHGTGHGIGSYLNVHEGPHLISFRPSARNVPLQASMTVTDEPGYYEDGAFGIRLENVLICKDANAKFNFGDKGYLAFEHITWAPYQTKLIDTGLLTPVEIDWVNTYHSDCRKILEPHLNEQEKQWLMKATEPVAARGMASARDEHLDGIRALMAAHSPPLHGLVVPSEDAHQSEYVSEQDKRREFISGFTGSAGLALITMKEALLWTDGRYFLQATQQLSDRWKLMRMGEDPPVEAWIADNLADEAVIGINPWCISVDSAQRYENSFSKRHQTLFQLSSDLVDEVWKDRPLVEPRPVIVHPVEFAGRSVPEKMKELREKLVHEKATAIIITALDEVAWLYNIRGSDVDYSPVVHSYAIVTLHSAFFYVDKRKVTVEVQKYMSGNGIEIREYETVQSDASLLASGKLQSSVHVEKYMDEVESSKIWIDSGSCCLALYSKLSPHQVLTLQSPIALPKAVKNPTELDGLRKAHIRDGAAVVQYLAWLDNQMQENYGASGYFSEIKGSHKNEHLATKLTEVSVSDKLEGFRATKENFKGLSFPTISSVGPNAAVIHYKPEASTCSEMDADKIYLCDSGAQYLDGTTDITRTVHFGKPSAHEKSCYTAVLKGHIALDIAVFPNGTTGHALDILSRAPLWREGLDYRHGTGHGIGSYLNVHEGPHLISFRPSARNVPLQASMTVTDEPGYYEDGAFGIRLENVLICKDANAKFNFGDKGYLAFEHITWAPYQTKLIDTGLLTPVEIDWVNTYHSDCRKILEPHLNEQEKQWLMKATEPVAARG

Foldseek 3Di:
DQVVLVVLLVLLLVVQVVDVVRAQKEKQFLFALQRDLFAFQLNRLVCSNFVQPDSGWMWMRGNQAIEIEDEQLCVVVCVVGGDPRYHYDYPPPHDDPLLCCLVPPAQQHEYEYALSRAFLVRVVVNCVSNVVRNHYYDHDPDDSSVVSCPPRDDQDQWAKAAQDCLQLVDALLVLLVVQLVVCVVVQAFKEKRRHFQLVCNNHRIFTCRGPLFGGFRWIWMDGNQAIEIEHQCVRYDPVNVCSCLVSRYHYHHRVCLQVLLLCVQVVNRDDPNRPDPDDDPPVQHAYEYARSRRGSSSVVSHDPSRYDHDHRPSQVVQQQGDPSLLVLALVLQLLLQLLVLVLQLVVQVCCCVQQQFQGLADQAARPDHPPPRVDFAWLVNSQVSSQVSSVVTAQFDFWNDAKQWAWWLQQLSSPHHDDPVDTDTDDLATKIKIWTWTFGSNFTFTWIAITHRYHHDPVLLLQQQLQLQLLVQLQFDKFFPPAALLVSQVSRAVSQVVVPFAGGWFQKAWQGGSGHRHGDDGGNGPDDDPVRDHDDANGKMKGWGKGHDRNTHIDIGIFIWGKHFDPDPDQPPVRTMIHIDTSHAYAHRCSSHPLQVDDPVSLVVNLVRLVVSLVSNVVVDDPSSSVSSCSRNPRDDRPD/DQVVLVVLLVLLLVVQCVDVVRAQKEKQFLFALQRDLFDFQLNRLVCSNFVQPDSGWMWMRGNQAIEIEDEQLCVVVCVVGGDPRYHYDYPPPHDDPLLCCLVPPAQQHEYEYALSRAFLVRVVVNCVSNVVRNHYYDHDPDDSSVVSCPPRDDQDQWAKAAQDCLQLVDALLVLLVVQLVVCVVVQAFKEKRRHFQLVCNNHRIFTCSGPLFGGFRWIWMDGNQAIEIEHQCVRYDPVNVCSCLVSRYHYHHRVCLQVLLLCVQVVNRDDPNDPDPDDDPPPQHAYEYARSRRGSSSVVSHDPNRYDHDHRPSQVVQQQGDPSLLVLALVLQLLLQLLVLVLQLVVQVCCCVQQQFQGLADAAARPDHPPPRPDFAWLVNSQVSSQVSSVVTAQFDFWNDAKQWAWWLQQLSSPRHDDPVDTDTDDLATKIKIWTWTFGSNFTFTWIAITHRYHDDPVLLLQQQLQLQLLVQLQFDKFFPPAALLVSQVSRAVSQVVVPFAGGWFQKAWQGGSGHRHGDDGGNGPDDDPVRDHDDANGKMKGWGKGHDRNTHIDIGIFIWGKHFDPDPDQPPVRTMIHIDTSHAYAHRCSSHPLQVDDPVSLVVNLVRLVVSLVSNVVVDDPSSSVVSCSRNPRDDRPD

Secondary structure (DSSP, 8-state):
-HHHHHHHHHHHHHHHHHSSSPPSEEEEES--TT--SS--GGG-HHHHHH----SS-EEEEESS-EEEEE-GGGHHHHHHH--TTSEEEEBTTBPPHHHHHHHHSPTT-EEEE-TTSSBHHHHHHHHHHHGGGT-EEEE-SS-HHHHH-TTPPPPPP---EE--HHHHSS-HHHHHHHHHHHHHHTTEEEEEE--HHHHHHHHTEE--SBTTB---SEEEEEESS-EEEEE-GGG--HHHHHHHHHTTEEEEETTHHHHHHHHHHTT----SS---------TTPEEEE-TTTSBHHHHTTS-GGGEEE---TTHHHHHB--HHHHHHHHHHHHHHHHHHHHHHHHHHHHHHHHH----SS--S------TT-SS--BHHHHHHHHHHHHHTSTTEEEESS--EEEEGGGGGSTT----TTTPPBP-TTS-EEEEE-EEETTEE--EEEEE-SS---HHHHHHHHHHHHHHHHHHT--EETT-BHHHHHHHHHHHHHTTT---SS-SEEE--SSS-SSEEEEEE-SSPPSS-PBP-TTBEEEE--EEEETTTEEEE-BEEEEEEE---S--GGG--EEEEEE----PPPGGG--GGG--HHHHHHHHHHHHHHHHHHGGGS-HHHHHHHHHHTPPP----/-HHHHHHHHHHHHHHHHHSSSPPSEEEEES--TT--SS--GGG-HHHHHH----SS-EEEEESS-EEEEE-GGGHHHHHHH--TTSEEEEBTTBPPHHHHHHHHSPTT-EEEE-TTSSBHHHHHHHHHHHGGGT-EEEE-SS-HHHHH-TTPPPPPPPPPEE--HHHHSS-HHHHHHHHHHHHHHTTEEEEEE--HHHHHHHHTEE--SBTTB---SEEEEEESS-EEEEE-GGG--HHHHHHHHHTTEEEEETTHHHHHHHHHHTT----SS---------TTPEEEE-TTTSBHHHHTTS-GGGEEE---TTHHHHHB--HHHHHHHHHHHHHHHHHHHHHHHHHHHHHHHHH----SS--S------S--SS--BHHHHHHHHHHHHHTSTTEEEESS--EEEEGGGGGSTT----TTTPPBP-TTS-EEEEE-EEETTEE--EEEEE-SS---HHHHHHHHHHHHHHHHHHT--EETT-BHHHHHHHHHHHHHTTT---SS-SEEE--SSS-SSEEEEEE-SSPPSS-PBP-TTBEEEE--EEEETTTEEEE-BEEEEEEE---S--GGG--EEEEEE----PPPGGG--GGG--HHHHHHHHHHHHHHHHHHGGGS-HHHHHHHHHHTPPP----

pLDDT: mean 94.27, std 9.8, range [38.97, 98.94]

Organism: Zea mays (NCBI:txid4577)

Radius of gyration: 33.71 Å; Cα contacts (8 Å, |Δi|>4): 2831; chains: 2; bounding box: 77×98×79 Å